Protein AF-A0A4R1KF11-F1 (afdb_monomer)

Radius of gyration: 59.85 Å; Cα contacts (8 Å, |Δi|>4): 1295; chains: 1; bounding box: 132×91×156 Å

Solvent-accessible surface area (backbone atoms only — not comparable to full-atom values): 48523 Å² total; per-residue (Å²): 132,82,81,80,73,54,66,68,60,53,50,53,54,52,51,50,52,65,56,50,51,58,51,52,50,52,52,52,54,50,53,55,51,51,52,55,52,47,54,53,50,47,31,52,51,51,51,51,51,48,47,54,52,40,50,54,50,28,55,67,48,45,59,62,51,52,50,42,47,53,50,29,54,48,37,59,76,69,43,81,86,41,73,66,51,61,52,48,49,50,49,49,35,68,72,67,70,50,37,48,29,42,36,36,27,34,78,66,23,21,30,73,44,73,44,52,73,86,65,90,85,70,68,72,73,80,53,50,66,46,60,42,71,65,54,48,69,60,77,36,84,90,42,62,47,54,67,71,39,70,36,93,85,78,69,41,57,19,32,35,43,48,34,77,42,88,65,23,32,30,36,34,34,28,49,30,59,67,55,17,50,56,38,36,74,68,46,89,47,97,60,43,49,39,36,33,20,42,85,78,20,38,57,56,32,31,35,53,89,82,76,81,61,67,48,60,83,38,76,68,68,76,47,71,91,47,83,74,45,72,56,43,78,48,76,55,97,92,39,58,30,37,30,38,48,43,74,24,88,61,84,52,31,36,39,38,40,35,29,33,42,69,69,70,41,44,68,56,54,54,52,49,52,53,50,51,50,51,50,53,51,52,51,52,50,50,53,49,51,53,52,47,48,42,66,61,47,53,51,52,54,51,51,53,53,56,47,54,55,38,45,77,71,76,46,89,76,86,82,55,72,83,72,52,77,49,56,69,69,58,32,53,48,51,56,49,52,50,51,50,51,54,51,51,56,50,50,57,49,53,52,50,54,50,53,55,48,53,52,48,61,58,43,65,38,56,77,37,20,40,36,31,27,45,80,52,97,73,30,28,26,72,45,70,23,56,3,30,26,62,70,35,62,46,55,67,83,66,43,50,68,34,52,58,68,76,42,40,71,54,103,56,62,61,68,57,47,36,49,54,50,9,66,73,65,79,40,75,34,70,48,80,43,60,30,32,26,73,88,69,51,76,46,58,25,45,35,34,29,32,68,37,66,44,100,84,74,45,74,70,26,31,40,36,39,37,31,75,54,85,71,63,84,79,67,65,87,82,64,61,84,74,50,58,72,62,47,59,64,42,58,73,44,88,48,19,39,38,32,22,35,70,84,36,28,23,74,45,65,25,58,34,27,22,63,69,38,45,39,60,55,85,79,50,53,65,41,45,45,62,75,63,51,41,31,20,33,66,88,78,66,46,77,41,35,72,69,60,65,53,74,56,98,84,52,78,55,74,46,67,27,34,34,54,25,75,67,75,41,74,44,38,29,43,39,34,32,42,70,36,60,46,102,84,71,48,72,55,19,34,40,37,42,37,38,84,43,46,68,63,52,52,52,53,52,48,50,52,52,51,51,51,50,50,52,53,48,48,56,53,47,55,51,48,52,52,53,50,51,53,50,48,52,51,50,51,53,50,50,50,53,52,40,50,53,51,54,47,52,56,48,50,55,51,46,56,54,62,50,49,52,52,51,50,52,46,50,49,53,62,50,48,51,56,58,32,46,78,69,68,64,68,45,75,67,50,54,51,51,49,51,52,53,49,47,53,45,52,50,51,53,51,49,52,52,50,53,57,57,57,58,70,55,74,69,98,53,64,41,81,38,50,64,69,59,49,50,54,57,41,42,62,79,44,44,67,61,34,51,78,64,42,36,47,42,37,41,36,42,37,51,83,96,47,76,50,79,35,68,76,56,80,72,91,81,79,73,77,96,62,91,73,58,40,78,37,47,63,56,59,50,35,51,36,52,44,53,51,52,51,52,42,51,50,34,28,54,54,36,26,74,75,72,68,56,81,66,41,47,38,40,35,39,38,39,56,50,102,57,34,42,37,40,35,44,33,26,51,26,43,65,67,54,72,81,49,61,81,38,53,59,36,78,60,41,61,92,54,61,94,87,78,46,78,16,35,60,53,23,50,36,39,45,48,32,38,74,74,52,69,26,42,67,48,76,47,68,58,99,58,7,34,34,38,38,40,39,37,65,50,86,130

Mean predicted aligned error: 21.83 Å

Structure (mmCIF, N/CA/C/O backbone):
data_AF-A0A4R1KF11-F1
#
_entry.id   AF-A0A4R1KF11-F1
#
loop_
_atom_site.group_PDB
_atom_site.id
_atom_site.type_symbol
_atom_site.label_atom_id
_atom_site.label_alt_id
_atom_site.label_comp_id
_atom_site.label_asym_id
_atom_site.label_entity_id
_atom_site.label_seq_id
_atom_site.pdbx_PDB_ins_code
_atom_site.Cartn_x
_atom_site.Cartn_y
_atom_site.Cartn_z
_atom_site.occupancy
_atom_site.B_iso_or_equiv
_atom_site.auth_seq_id
_atom_site.auth_comp_id
_atom_site.auth_asym_id
_atom_site.auth_atom_id
_atom_site.pdbx_PDB_model_num
ATOM 1 N N . MET A 1 1 ? -14.402 -47.190 13.959 1.00 38.78 1 MET A N 1
ATOM 2 C CA . MET A 1 1 ? -14.271 -45.724 13.788 1.00 38.78 1 MET A CA 1
ATOM 3 C C . MET A 1 1 ? -12.811 -45.402 13.504 1.00 38.78 1 MET A C 1
ATOM 5 O O . MET A 1 1 ? -11.965 -45.790 14.297 1.00 38.78 1 MET A O 1
ATOM 9 N N . LYS A 1 2 ? -12.486 -44.794 12.352 1.00 38.78 2 LYS A N 1
ATOM 10 C CA . LYS A 1 2 ? -11.109 -44.343 12.067 1.00 38.78 2 LYS A CA 1
ATOM 11 C C . LYS A 1 2 ? -10.727 -43.251 13.082 1.00 38.78 2 LYS A C 1
ATOM 13 O O . LYS A 1 2 ? -11.596 -42.444 13.406 1.00 38.78 2 LYS A O 1
ATOM 18 N N . PRO A 1 3 ? -9.479 -43.205 13.580 1.00 45.97 3 PRO A N 1
ATOM 19 C CA . PRO A 1 3 ? -9.071 -42.180 14.530 1.00 45.97 3 PRO A CA 1
ATOM 20 C C . PRO A 1 3 ? -9.185 -40.822 13.837 1.00 45.97 3 PRO A C 1
ATOM 22 O O . PRO A 1 3 ? -8.545 -40.602 12.804 1.00 45.97 3 PRO A O 1
ATOM 25 N N . ASN A 1 4 ? -10.030 -39.935 14.368 1.00 44.22 4 ASN A N 1
ATOM 26 C CA . ASN A 1 4 ? -10.128 -38.561 13.889 1.00 44.22 4 ASN A CA 1
ATOM 27 C C . ASN A 1 4 ? -8.728 -37.944 13.965 1.00 44.22 4 ASN A C 1
ATOM 29 O O . ASN A 1 4 ? -8.192 -37.715 15.050 1.00 44.22 4 ASN A O 1
ATOM 33 N N . LYS A 1 5 ? -8.096 -37.738 12.802 1.00 52.06 5 LYS A N 1
ATOM 34 C CA . LYS A 1 5 ? -6.816 -37.030 12.710 1.00 52.06 5 LYS A CA 1
ATOM 35 C C . LYS A 1 5 ? -7.002 -35.677 13.394 1.00 52.06 5 LYS A C 1
ATOM 37 O O . LYS A 1 5 ? -7.976 -34.986 13.105 1.00 52.06 5 LYS A O 1
ATOM 42 N N . SER A 1 6 ? -6.088 -35.299 14.292 1.00 68.38 6 SER A N 1
ATOM 43 C CA . SER A 1 6 ? -6.201 -34.005 14.964 1.00 68.38 6 SER A CA 1
ATOM 44 C C . SER A 1 6 ? -6.230 -32.888 13.920 1.00 68.38 6 SER A C 1
ATOM 46 O O . SER A 1 6 ? -5.418 -32.880 12.987 1.00 68.38 6 SER A O 1
ATOM 48 N N . LEU A 1 7 ? -7.165 -31.947 14.078 1.00 63.91 7 LEU A N 1
ATOM 49 C CA . LEU A 1 7 ? -7.326 -30.795 13.187 1.00 63.91 7 LEU A CA 1
ATOM 50 C C . LEU A 1 7 ? -5.987 -30.063 12.986 1.00 63.91 7 LEU A C 1
ATOM 52 O O . LEU A 1 7 ? -5.659 -29.655 11.881 1.00 63.91 7 LEU A O 1
ATOM 56 N N . SER A 1 8 ? -5.155 -30.016 14.031 1.00 64.75 8 SER A N 1
ATOM 57 C CA . SER A 1 8 ? -3.794 -29.473 13.990 1.00 64.75 8 SER A CA 1
ATOM 58 C C . SER A 1 8 ? -2.881 -30.171 12.975 1.00 64.75 8 SER A C 1
ATOM 60 O O . SER A 1 8 ? -2.204 -29.485 12.212 1.00 64.75 8 SER A O 1
ATOM 62 N N . ARG A 1 9 ? -2.856 -31.513 12.927 1.00 69.38 9 ARG A N 1
ATOM 63 C CA . ARG A 1 9 ? -2.037 -32.252 11.949 1.00 69.38 9 ARG A CA 1
ATOM 64 C C . ARG A 1 9 ? -2.554 -32.061 10.533 1.00 69.38 9 ARG A C 1
ATOM 66 O O . ARG A 1 9 ? -1.751 -31.897 9.622 1.00 69.38 9 ARG A O 1
ATOM 73 N N . LEU A 1 10 ? -3.873 -32.083 10.352 1.00 71.56 10 LEU A N 1
ATOM 74 C CA . LEU A 1 10 ? -4.475 -31.883 9.037 1.00 71.56 10 LEU A CA 1
ATOM 75 C C . LEU A 1 10 ? -4.172 -30.475 8.512 1.00 71.56 10 LEU A C 1
ATOM 77 O O . LEU A 1 10 ? -3.745 -30.336 7.371 1.00 71.56 10 LEU A O 1
ATOM 81 N N . PHE A 1 11 ? -4.321 -29.454 9.358 1.00 72.31 11 PHE A N 1
ATOM 82 C CA . PHE A 1 11 ? -4.077 -28.062 8.993 1.00 72.31 11 PHE A CA 1
ATOM 83 C C . PHE A 1 11 ? -2.599 -27.812 8.680 1.00 72.31 11 PHE A C 1
ATOM 85 O O . PHE A 1 11 ? -2.290 -27.263 7.633 1.00 72.31 11 PHE A O 1
ATOM 92 N N . LEU A 1 12 ? -1.674 -28.294 9.520 1.00 73.31 12 LEU A N 1
ATOM 93 C CA . LEU A 1 12 ? -0.233 -28.144 9.284 1.00 73.31 12 LEU A CA 1
ATOM 94 C C . LEU A 1 12 ? 0.216 -28.802 7.978 1.00 73.31 12 LEU A C 1
ATOM 96 O O . LEU A 1 12 ? 0.941 -28.181 7.206 1.00 73.31 12 LEU A O 1
ATOM 100 N N . VAL A 1 13 ? -0.223 -30.036 7.715 1.00 75.06 13 VAL A N 1
ATOM 101 C CA . VAL A 1 13 ? 0.150 -30.780 6.502 1.00 75.06 13 VAL A CA 1
ATOM 102 C C . VAL A 1 13 ? -0.481 -30.157 5.258 1.00 75.06 13 VAL A C 1
ATOM 104 O O . VAL A 1 13 ? 0.207 -29.956 4.265 1.00 75.06 13 VAL A O 1
ATOM 107 N N . SER A 1 14 ? -1.763 -29.793 5.314 1.00 74.62 14 SER A N 1
ATOM 108 C CA . SER A 1 14 ? -2.459 -29.208 4.159 1.00 74.62 14 SER A CA 1
ATOM 109 C C . SER A 1 14 ? -1.926 -27.815 3.830 1.00 74.62 14 SER A C 1
ATOM 111 O O . SER A 1 14 ? -1.708 -27.506 2.666 1.00 74.62 14 SER A O 1
ATOM 113 N N . PHE A 1 15 ? -1.652 -26.994 4.848 1.00 73.50 15 PHE A N 1
ATOM 114 C CA . PHE A 1 15 ? -1.126 -25.643 4.664 1.00 73.50 15 PHE A CA 1
ATOM 115 C C . PHE A 1 15 ? 0.318 -25.661 4.151 1.00 73.50 15 PHE A C 1
ATOM 117 O O . PHE A 1 15 ? 0.654 -24.902 3.250 1.00 73.50 15 PHE A O 1
ATOM 124 N N . SER A 1 16 ? 1.164 -26.566 4.658 1.00 71.44 16 SER A N 1
ATOM 125 C CA . SER A 1 16 ? 2.533 -26.722 4.140 1.00 71.44 16 SER A CA 1
ATOM 126 C C . SER A 1 16 ? 2.555 -27.235 2.698 1.00 71.44 16 SER A C 1
ATOM 128 O O . SER A 1 16 ? 3.304 -26.697 1.887 1.00 71.44 16 SER A O 1
ATOM 130 N N . LEU A 1 17 ? 1.694 -28.194 2.340 1.00 77.31 17 LEU A N 1
ATOM 131 C CA . LEU A 1 17 ? 1.524 -28.643 0.951 1.00 77.31 17 LEU A CA 1
ATOM 132 C C . LEU A 1 17 ? 1.026 -27.520 0.032 1.00 77.31 17 LEU A C 1
ATOM 134 O O . LEU A 1 17 ? 1.556 -27.353 -1.062 1.00 77.31 17 LEU A O 1
ATOM 138 N N . PHE A 1 18 ? 0.042 -26.737 0.477 1.00 78.00 18 PHE A N 1
ATOM 139 C CA . PHE A 1 18 ? -0.542 -25.662 -0.325 1.00 78.00 18 PHE A CA 1
ATOM 140 C C . PHE A 1 18 ? 0.422 -24.490 -0.541 1.00 78.00 18 PHE A C 1
ATOM 142 O O . PHE A 1 18 ? 0.381 -23.857 -1.588 1.00 78.00 18 PHE A O 1
ATOM 149 N N . LEU A 1 19 ? 1.302 -24.205 0.422 1.00 73.69 19 LEU A N 1
ATOM 150 C CA . LEU A 1 19 ? 2.212 -23.063 0.335 1.00 73.69 19 LEU A CA 1
ATOM 151 C C . LEU A 1 19 ? 3.537 -23.411 -0.359 1.00 73.69 19 LEU A C 1
ATOM 153 O O . LEU A 1 19 ? 4.041 -22.631 -1.163 1.00 73.69 19 LEU A O 1
ATOM 157 N N . LEU A 1 20 ? 4.108 -24.583 -0.066 1.00 75.94 20 LEU A N 1
ATOM 158 C CA . LEU A 1 20 ? 5.456 -24.939 -0.524 1.00 75.94 20 LEU A CA 1
ATOM 159 C C . LEU A 1 20 ? 5.480 -25.513 -1.938 1.00 75.94 20 LEU A C 1
ATOM 161 O O . LEU A 1 20 ? 6.431 -25.277 -2.677 1.00 75.94 20 LEU A O 1
ATOM 165 N N . LEU A 1 21 ? 4.455 -26.275 -2.319 1.00 78.25 21 LEU A N 1
ATOM 166 C CA . LEU A 1 21 ? 4.461 -27.029 -3.571 1.00 78.25 21 LEU A CA 1
ATOM 167 C C . LEU A 1 21 ? 4.278 -26.120 -4.803 1.00 78.25 21 LEU A C 1
ATOM 169 O O . LEU A 1 21 ? 5.073 -26.245 -5.737 1.00 78.25 21 LEU A O 1
ATOM 173 N N . PRO A 1 22 ? 3.346 -25.142 -4.806 1.00 79.62 22 PRO A N 1
ATOM 174 C CA . PRO A 1 22 ? 3.257 -24.160 -5.887 1.00 79.62 22 PRO A CA 1
ATOM 175 C C . PRO A 1 22 ? 4.495 -23.270 -5.957 1.00 79.62 22 PRO A C 1
ATOM 177 O O . PRO A 1 22 ? 4.979 -22.986 -7.048 1.00 79.62 22 PRO A O 1
ATOM 180 N N . LEU A 1 23 ? 5.049 -22.875 -4.805 1.00 76.50 23 LEU A N 1
ATOM 181 C CA . LEU A 1 23 ? 6.256 -22.057 -4.765 1.00 76.50 23 LEU A CA 1
ATOM 182 C C . LEU A 1 23 ? 7.447 -22.797 -5.384 1.00 76.50 23 LEU A C 1
ATOM 184 O O . LEU A 1 23 ? 8.145 -22.239 -6.225 1.00 76.50 23 LEU A O 1
ATOM 188 N N . ALA A 1 24 ? 7.644 -24.067 -5.026 1.00 75.75 24 ALA A N 1
ATOM 189 C CA . ALA A 1 24 ? 8.678 -24.903 -5.624 1.00 75.75 24 ALA A CA 1
ATOM 190 C C . ALA A 1 24 ? 8.480 -25.053 -7.141 1.00 75.75 24 ALA A C 1
ATOM 192 O O . ALA A 1 24 ? 9.445 -24.940 -7.893 1.00 75.75 24 ALA A O 1
ATOM 193 N N . ALA A 1 25 ? 7.239 -25.244 -7.602 1.00 79.69 25 ALA A N 1
ATOM 194 C CA . ALA A 1 25 ? 6.934 -25.334 -9.028 1.00 79.69 25 ALA A CA 1
ATOM 195 C C . ALA A 1 25 ? 7.261 -24.030 -9.776 1.00 79.69 25 ALA A C 1
ATOM 197 O O . ALA A 1 25 ? 7.925 -24.074 -10.810 1.00 79.69 25 ALA A O 1
ATOM 198 N N . VAL A 1 26 ? 6.865 -22.872 -9.235 1.00 80.44 26 VAL A N 1
ATOM 199 C CA . VAL A 1 26 ? 7.162 -21.554 -9.823 1.00 80.44 26 VAL A CA 1
ATOM 200 C C . VAL A 1 26 ? 8.666 -21.314 -9.894 1.00 80.44 26 VAL A C 1
ATOM 202 O O . VAL A 1 26 ? 9.159 -20.882 -10.930 1.00 80.44 26 VAL A O 1
ATOM 205 N N . VAL A 1 27 ? 9.4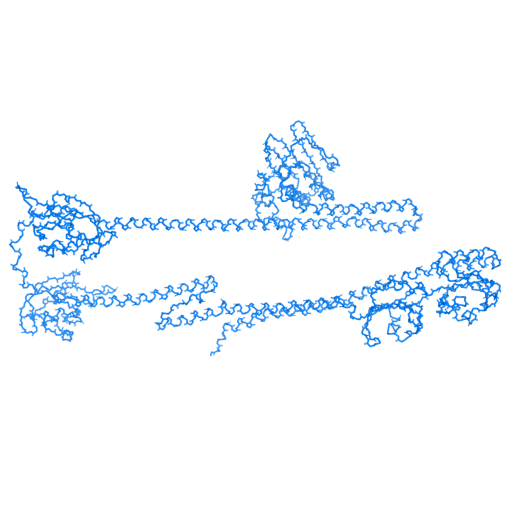04 -21.644 -8.832 1.00 79.25 27 VAL A N 1
ATOM 206 C CA . VAL A 1 27 ? 10.868 -21.512 -8.800 1.00 79.25 27 VAL A CA 1
ATOM 207 C C . VAL A 1 27 ? 11.513 -22.388 -9.867 1.00 79.25 27 VAL A C 1
ATOM 209 O O . VAL A 1 27 ? 12.355 -21.905 -10.613 1.00 79.25 27 VAL A O 1
ATOM 212 N N . VAL A 1 28 ? 11.110 -23.655 -9.984 1.00 79.75 28 VAL A N 1
ATOM 213 C CA . VAL A 1 28 ? 11.668 -24.566 -10.995 1.00 79.75 28 VAL A CA 1
ATOM 214 C C . VAL A 1 28 ? 11.376 -24.065 -12.410 1.00 79.75 28 VAL A C 1
ATOM 216 O O . VAL A 1 28 ? 12.293 -23.999 -13.226 1.00 79.75 28 VAL A O 1
ATOM 219 N N . ILE A 1 29 ? 10.137 -23.653 -12.695 1.00 81.75 29 ILE A N 1
ATOM 220 C CA . ILE A 1 29 ? 9.751 -23.101 -14.005 1.00 81.75 29 ILE A CA 1
ATOM 221 C C . ILE A 1 29 ? 10.547 -21.828 -14.309 1.00 81.75 29 ILE A C 1
ATOM 223 O O . ILE A 1 29 ? 11.075 -21.672 -15.409 1.00 81.75 29 ILE A O 1
ATOM 227 N N . PHE A 1 30 ? 10.674 -20.930 -13.332 1.00 79.50 30 PHE A N 1
ATOM 228 C CA . PHE A 1 30 ? 11.425 -19.690 -13.484 1.00 79.50 30 PHE A CA 1
ATOM 229 C C . PHE A 1 30 ? 12.914 -19.948 -13.737 1.00 79.50 30 PHE A C 1
ATOM 231 O O . PHE A 1 30 ? 13.495 -19.328 -14.623 1.00 79.50 30 PHE A O 1
ATOM 238 N N . LEU A 1 31 ? 13.530 -20.886 -13.011 1.00 76.12 31 LEU A N 1
ATOM 239 C CA . LEU A 1 31 ? 14.934 -21.257 -13.205 1.00 76.12 31 LEU A CA 1
ATOM 240 C C . LEU A 1 31 ? 15.182 -21.860 -14.591 1.00 76.12 31 LEU A C 1
ATOM 242 O O . LEU A 1 31 ? 16.161 -21.489 -15.238 1.00 76.12 31 LEU A O 1
ATOM 246 N N . LEU A 1 32 ? 14.289 -22.734 -15.064 1.00 76.12 32 LEU A N 1
ATOM 247 C CA . LEU A 1 32 ? 14.370 -23.318 -16.407 1.00 76.12 32 LEU A CA 1
ATOM 248 C C . LEU A 1 32 ? 14.241 -22.244 -17.498 1.00 76.12 32 LEU A C 1
ATOM 250 O O . LEU A 1 32 ? 15.067 -22.192 -18.408 1.00 76.12 32 LEU A O 1
ATOM 254 N N . ASN A 1 33 ? 13.263 -21.343 -17.371 1.00 77.56 33 ASN A N 1
ATOM 255 C CA . ASN A 1 33 ? 13.051 -20.257 -18.332 1.00 77.56 33 ASN A CA 1
ATOM 256 C C . ASN A 1 33 ? 14.198 -19.234 -18.320 1.00 77.56 33 ASN A C 1
ATOM 258 O O . ASN A 1 33 ? 14.641 -18.788 -19.376 1.00 77.56 33 ASN A O 1
ATOM 262 N N . SER A 1 34 ? 14.702 -18.881 -17.135 1.00 76.00 34 SER A N 1
ATOM 263 C CA . SER A 1 34 ? 15.811 -17.935 -16.970 1.00 76.00 34 SER A CA 1
ATOM 264 C C . SER A 1 34 ? 17.109 -18.482 -17.565 1.00 76.00 34 SER A C 1
ATOM 266 O O . SER A 1 34 ? 17.821 -17.752 -18.251 1.00 76.00 34 SER A O 1
ATOM 268 N N . TYR A 1 35 ? 17.389 -19.777 -17.381 1.00 76.25 35 TYR A N 1
ATOM 269 C CA . TYR A 1 35 ? 18.552 -20.423 -17.994 1.00 76.25 35 TYR A CA 1
ATOM 270 C C . TYR A 1 35 ? 18.491 -20.370 -19.526 1.00 76.25 35 TYR A C 1
ATOM 272 O O . TYR A 1 35 ? 19.430 -19.882 -20.153 1.00 76.25 35 TYR A O 1
ATOM 280 N N . SER A 1 36 ? 17.366 -20.798 -20.116 1.00 76.12 36 SER A N 1
ATOM 281 C CA . SER A 1 36 ? 17.176 -20.778 -21.574 1.00 76.12 36 SER A CA 1
ATOM 282 C C . SER A 1 36 ? 17.309 -19.364 -22.143 1.00 76.12 36 SER A C 1
ATOM 284 O O . SER A 1 36 ? 18.042 -19.144 -23.100 1.00 76.12 36 SER A O 1
ATOM 286 N N . SER A 1 37 ? 16.661 -18.382 -21.511 1.00 78.88 37 SER A N 1
ATOM 287 C CA . SER A 1 37 ? 16.696 -16.987 -21.962 1.00 78.88 37 SER A CA 1
ATOM 288 C C . SER A 1 37 ? 18.101 -16.374 -21.907 1.00 78.88 37 SER A C 1
ATOM 290 O O . SER A 1 37 ? 18.468 -15.575 -22.770 1.00 78.88 37 SER A O 1
ATOM 292 N N . GLN A 1 38 ? 18.907 -16.738 -20.908 1.00 77.88 38 GLN A N 1
ATOM 293 C CA . GLN A 1 38 ? 20.278 -16.241 -20.790 1.00 77.88 38 GLN A CA 1
ATOM 294 C C . GLN A 1 38 ? 21.217 -16.875 -21.815 1.00 77.88 38 GLN A C 1
ATOM 296 O O . GLN A 1 38 ? 22.096 -16.188 -22.329 1.00 77.88 38 GLN A O 1
ATOM 301 N N . GLU A 1 39 ? 21.024 -18.150 -22.152 1.00 78.75 39 GLU A N 1
ATOM 302 C CA . GLU A 1 39 ? 21.778 -18.804 -23.223 1.00 78.75 39 GLU A CA 1
ATOM 303 C C . GLU A 1 39 ? 21.559 -18.103 -24.572 1.00 78.75 39 GLU A C 1
ATOM 305 O O . GLU A 1 39 ? 22.532 -17.759 -25.252 1.00 78.75 39 GLU A O 1
ATOM 310 N N . ASP A 1 40 ? 20.307 -17.771 -24.892 1.00 80.81 40 ASP A N 1
ATOM 311 C CA . ASP A 1 40 ? 19.954 -17.010 -26.095 1.00 80.81 40 ASP A CA 1
ATOM 312 C C . ASP A 1 40 ? 20.537 -15.591 -26.070 1.00 80.81 40 ASP A C 1
ATOM 314 O O . ASP A 1 40 ? 21.089 -15.115 -27.063 1.00 80.81 40 ASP A O 1
ATOM 318 N N . SER A 1 41 ? 20.471 -14.914 -24.920 1.00 82.50 41 SER A N 1
ATOM 319 C CA . SER A 1 41 ? 21.014 -13.561 -24.747 1.00 82.50 41 SER A CA 1
ATOM 320 C C . SER A 1 41 ? 22.531 -13.517 -24.950 1.00 82.50 41 SER A C 1
ATOM 322 O O . SER A 1 41 ? 23.038 -12.676 -25.698 1.00 82.50 41 SER A O 1
ATOM 324 N N . VAL A 1 42 ? 23.267 -14.456 -24.345 1.00 83.44 42 VAL A N 1
ATOM 325 C CA . VAL A 1 42 ? 24.721 -14.581 -24.526 1.00 83.44 42 VAL A CA 1
ATOM 326 C C . VAL A 1 42 ? 25.048 -14.890 -25.985 1.00 83.44 42 VAL A C 1
ATOM 328 O O . VAL A 1 42 ? 25.951 -14.268 -26.544 1.00 83.44 42 VAL A O 1
ATOM 331 N N . SER A 1 43 ? 24.299 -15.795 -26.621 1.00 82.62 43 SER A N 1
ATOM 332 C CA . SER A 1 43 ? 24.487 -16.144 -28.033 1.00 82.62 43 SER A CA 1
ATOM 333 C C . SER A 1 43 ? 24.299 -14.941 -28.958 1.00 82.62 43 SER A C 1
ATOM 335 O O . SER A 1 43 ? 25.176 -14.627 -29.767 1.00 82.62 43 SER A O 1
ATOM 337 N N . ASN A 1 44 ? 23.202 -14.203 -28.783 1.00 83.38 44 ASN A N 1
ATOM 338 C CA . ASN A 1 44 ? 22.903 -13.007 -29.565 1.00 83.38 44 ASN A CA 1
ATOM 339 C C . ASN A 1 44 ? 23.960 -11.922 -29.360 1.00 83.38 44 ASN A C 1
ATOM 341 O O . ASN A 1 44 ? 24.449 -11.352 -30.334 1.00 83.38 44 ASN A O 1
ATOM 345 N N . ARG A 1 45 ? 24.375 -11.675 -28.112 1.00 84.38 45 ARG A N 1
ATOM 346 C CA . ARG A 1 45 ? 25.418 -10.690 -27.798 1.00 84.38 45 ARG A CA 1
ATOM 347 C C . ARG A 1 45 ? 26.737 -11.025 -28.491 1.00 84.38 45 ARG A C 1
ATOM 349 O O . ARG A 1 45 ? 27.325 -10.152 -29.124 1.00 84.38 45 ARG A O 1
ATOM 356 N N . LEU A 1 46 ? 27.186 -12.277 -28.394 1.00 84.81 46 LEU A N 1
ATOM 357 C CA . LEU A 1 46 ? 28.416 -12.738 -29.043 1.00 84.81 46 LEU A CA 1
ATOM 358 C C . LEU A 1 46 ? 28.342 -12.574 -30.563 1.00 84.81 46 LEU A C 1
ATOM 360 O O . LEU A 1 46 ? 29.277 -12.059 -31.171 1.00 84.81 46 LEU A O 1
ATOM 364 N N . ASN A 1 47 ? 27.215 -12.949 -31.170 1.00 84.00 47 ASN A N 1
ATOM 365 C CA . ASN A 1 47 ? 27.018 -12.837 -32.612 1.00 84.00 47 ASN A CA 1
ATOM 366 C C . ASN A 1 47 ? 26.983 -11.387 -33.101 1.00 84.00 47 ASN A C 1
ATOM 368 O O . ASN A 1 47 ? 27.583 -11.092 -34.134 1.00 84.00 47 ASN A O 1
ATOM 372 N N . VAL A 1 48 ? 26.326 -10.479 -32.376 1.00 85.94 48 VAL A N 1
ATOM 373 C CA . VAL A 1 48 ? 26.284 -9.049 -32.725 1.00 85.94 48 VAL A CA 1
ATOM 374 C C . VAL A 1 48 ? 27.685 -8.441 -32.671 1.00 85.94 48 VAL A C 1
ATOM 376 O O . VAL A 1 48 ? 28.097 -7.781 -33.624 1.00 85.94 48 VAL A O 1
ATOM 379 N N . ILE A 1 49 ? 28.448 -8.714 -31.607 1.00 86.75 49 ILE A N 1
ATOM 380 C CA . ILE A 1 49 ? 29.817 -8.197 -31.457 1.00 86.75 49 ILE A CA 1
ATOM 381 C C . ILE A 1 49 ? 30.732 -8.764 -32.546 1.00 86.75 49 ILE A C 1
ATOM 383 O O . ILE A 1 49 ? 31.439 -8.008 -33.210 1.00 86.75 49 ILE A O 1
ATOM 387 N N . ALA A 1 50 ? 30.697 -10.080 -32.770 1.00 87.00 50 ALA A N 1
ATOM 388 C CA . ALA A 1 50 ? 31.518 -10.721 -33.791 1.00 87.00 50 ALA A CA 1
ATOM 389 C C . ALA A 1 50 ? 31.184 -10.213 -35.203 1.00 87.00 50 ALA A C 1
ATOM 391 O O . ALA A 1 50 ? 32.101 -9.988 -35.992 1.00 87.00 50 ALA A O 1
ATOM 392 N N . SER A 1 51 ? 29.903 -9.980 -35.513 1.00 86.94 51 SER A N 1
ATOM 393 C CA . SER A 1 51 ? 29.476 -9.419 -36.807 1.00 86.94 51 SER A CA 1
ATOM 394 C C . SER A 1 51 ? 29.970 -7.982 -36.969 1.00 86.94 51 SER A C 1
ATOM 396 O O . SER A 1 51 ? 30.661 -7.684 -37.936 1.00 86.94 51 SER A O 1
ATOM 398 N N . SER A 1 52 ? 29.739 -7.127 -35.967 1.00 88.25 52 SER A N 1
ATOM 399 C CA . SER A 1 52 ? 30.199 -5.733 -35.981 1.00 88.25 52 SER A CA 1
ATOM 400 C C . SER A 1 52 ? 31.717 -5.619 -36.162 1.00 88.25 52 SER A C 1
ATOM 402 O O . SER A 1 52 ? 32.198 -4.798 -36.944 1.00 88.25 52 SER A O 1
ATOM 404 N N . LEU A 1 53 ? 32.486 -6.474 -35.482 1.00 88.06 53 LEU A N 1
ATOM 405 C CA . LEU A 1 53 ? 33.940 -6.489 -35.597 1.00 88.06 53 LEU A CA 1
ATOM 406 C C . LEU A 1 53 ? 34.397 -6.982 -36.977 1.00 88.06 53 LEU A C 1
ATOM 408 O O . LEU A 1 53 ? 35.294 -6.386 -37.572 1.00 88.06 53 LEU A O 1
ATOM 412 N N . THR A 1 54 ? 33.744 -8.020 -37.505 1.00 86.88 54 THR A N 1
ATOM 413 C CA . THR A 1 54 ? 33.984 -8.546 -38.859 1.00 86.88 54 THR A CA 1
ATOM 414 C C . THR A 1 54 ? 33.734 -7.471 -39.916 1.00 86.88 54 THR A C 1
ATOM 416 O O . THR A 1 54 ? 34.582 -7.279 -40.790 1.00 86.88 54 THR A O 1
ATOM 419 N N . ASP A 1 55 ? 32.632 -6.726 -39.814 1.00 86.69 55 ASP A N 1
ATOM 420 C CA . ASP A 1 55 ? 32.284 -5.649 -40.748 1.00 86.69 55 ASP A CA 1
ATOM 421 C C . ASP A 1 55 ? 33.286 -4.490 -40.665 1.00 86.69 55 ASP A C 1
ATOM 423 O O . ASP A 1 55 ? 33.773 -4.007 -41.690 1.00 86.69 55 ASP A O 1
ATOM 427 N N . ARG A 1 56 ? 33.687 -4.095 -39.448 1.00 87.38 56 ARG A N 1
ATOM 428 C CA . ARG A 1 56 ? 34.684 -3.034 -39.223 1.00 87.38 56 ARG A CA 1
ATOM 429 C C . ARG A 1 56 ? 36.057 -3.400 -39.790 1.00 87.38 56 ARG A C 1
ATOM 431 O O . ARG A 1 56 ? 36.702 -2.553 -40.409 1.00 87.38 56 ARG A O 1
ATOM 438 N N . ILE A 1 57 ? 36.509 -4.643 -39.598 1.00 87.38 57 ILE A N 1
ATOM 439 C CA . ILE A 1 57 ? 37.768 -5.140 -40.178 1.00 87.38 57 ILE A CA 1
ATOM 440 C C . ILE A 1 57 ? 37.664 -5.202 -41.700 1.00 87.38 57 ILE A C 1
ATOM 442 O O . ILE A 1 57 ? 38.559 -4.715 -42.387 1.00 87.38 57 ILE A O 1
ATOM 446 N N . SER A 1 58 ? 36.572 -5.763 -42.223 1.00 86.12 58 SER A N 1
ATOM 447 C CA . SER A 1 58 ? 36.373 -5.920 -43.667 1.00 86.12 58 SER A CA 1
ATOM 448 C C . SER A 1 58 ? 36.371 -4.561 -44.370 1.00 86.12 58 SER A C 1
ATOM 450 O O . SER A 1 58 ? 37.119 -4.376 -45.324 1.00 86.12 58 SER A O 1
ATOM 452 N N . SER A 1 59 ? 35.649 -3.572 -43.834 1.00 84.25 59 SER A N 1
ATOM 453 C CA . SER A 1 59 ? 35.620 -2.203 -44.368 1.00 84.25 59 SER A CA 1
ATOM 454 C C . SER A 1 59 ? 37.003 -1.534 -44.360 1.00 84.25 59 SER A C 1
ATOM 456 O O . SER A 1 59 ? 37.396 -0.897 -45.340 1.00 84.25 59 SER A O 1
ATOM 458 N N . LYS A 1 60 ? 37.794 -1.730 -43.292 1.00 85.44 60 LYS A N 1
ATOM 459 C CA . LYS A 1 60 ? 39.171 -1.211 -43.218 1.00 85.44 60 LYS A CA 1
ATOM 460 C C . LYS A 1 60 ? 40.133 -1.869 -44.210 1.00 85.44 60 LYS A C 1
ATOM 462 O O . LYS A 1 60 ? 41.125 -1.238 -44.554 1.00 85.44 60 LYS A O 1
ATOM 467 N N . LEU A 1 61 ? 39.870 -3.099 -44.648 1.00 86.25 61 LEU A N 1
ATOM 468 C CA . LEU A 1 61 ? 40.699 -3.821 -45.620 1.00 86.25 61 LEU A CA 1
ATOM 469 C C . LEU A 1 61 ? 40.240 -3.610 -47.071 1.00 86.25 61 LEU A C 1
ATOM 471 O O . LEU A 1 61 ? 41.066 -3.636 -47.981 1.00 86.25 61 LEU A O 1
ATOM 475 N N . GLU A 1 62 ? 38.949 -3.365 -47.294 1.00 86.88 62 GLU A N 1
ATOM 476 C CA . GLU A 1 62 ? 38.359 -3.238 -48.629 1.00 86.88 62 GLU A CA 1
ATOM 477 C C . GLU A 1 62 ? 38.806 -1.965 -49.360 1.00 86.88 62 GLU A C 1
ATOM 479 O O . GLU A 1 62 ? 39.207 -2.036 -50.520 1.00 86.88 62 GLU A O 1
ATOM 484 N N . ASN A 1 63 ? 38.797 -0.805 -48.694 1.00 86.62 63 ASN A N 1
ATOM 485 C CA . ASN A 1 63 ? 39.191 0.460 -49.330 1.00 86.62 63 ASN A CA 1
ATOM 486 C C . ASN A 1 63 ? 40.671 0.483 -49.768 1.00 86.62 63 ASN A C 1
ATOM 488 O O . ASN A 1 63 ? 40.942 0.873 -50.906 1.00 86.62 63 ASN A O 1
ATOM 492 N N . PRO A 1 64 ? 41.635 0.030 -48.939 1.00 88.00 64 PRO A N 1
ATOM 493 C CA . PRO A 1 64 ? 43.018 -0.146 -49.377 1.00 88.00 64 PRO A CA 1
ATOM 494 C C . PRO A 1 64 ? 43.145 -1.137 -50.539 1.00 88.00 64 PRO A C 1
ATOM 496 O O . PRO A 1 64 ? 43.903 -0.891 -51.471 1.00 88.00 64 PRO A O 1
ATOM 499 N N . TYR A 1 65 ? 42.388 -2.237 -50.520 1.00 88.44 65 TYR A N 1
ATOM 500 C CA . TYR A 1 65 ? 42.412 -3.220 -51.602 1.00 88.44 65 TYR A CA 1
ATOM 501 C C . TYR A 1 65 ? 41.914 -2.625 -52.934 1.00 88.44 65 TYR A C 1
ATOM 503 O O . TYR A 1 65 ? 42.601 -2.760 -53.943 1.00 88.44 65 TYR A O 1
ATOM 511 N N . LYS A 1 66 ? 40.796 -1.882 -52.932 1.00 88.94 66 LYS A N 1
ATOM 512 C CA . LYS A 1 66 ? 40.298 -1.150 -54.116 1.00 88.94 66 LYS A CA 1
ATOM 513 C C . LYS A 1 66 ? 41.308 -0.132 -54.638 1.00 88.94 66 LYS A C 1
ATOM 515 O O . LYS A 1 66 ? 41.456 0.034 -55.841 1.00 88.94 66 LYS A O 1
ATOM 520 N N . PHE A 1 67 ? 42.046 0.525 -53.744 1.00 91.62 67 PHE A N 1
ATOM 521 C CA . PHE A 1 67 ? 43.130 1.410 -54.159 1.00 91.62 67 PHE A CA 1
ATOM 522 C C . PHE A 1 67 ? 44.233 0.656 -54.916 1.00 91.62 67 PHE A C 1
ATOM 524 O O . PHE A 1 67 ? 44.713 1.157 -55.930 1.00 91.62 67 PHE A O 1
ATOM 531 N N . LEU A 1 68 ? 44.611 -0.553 -54.480 1.00 90.62 68 LEU A N 1
ATOM 532 C CA . LEU A 1 68 ? 45.558 -1.386 -55.232 1.00 90.62 68 LEU A CA 1
ATOM 533 C C . LEU A 1 68 ? 44.999 -1.813 -56.598 1.00 90.62 68 LEU A C 1
ATOM 535 O O . LEU A 1 68 ? 45.776 -1.906 -57.544 1.00 90.62 68 LEU A O 1
ATOM 539 N N . GLU A 1 69 ? 43.682 -2.021 -56.723 1.00 90.44 69 GLU A N 1
ATOM 540 C CA . GLU A 1 69 ? 43.017 -2.238 -58.021 1.00 90.44 69 GLU A CA 1
ATOM 541 C C . GLU A 1 69 ? 43.176 -1.024 -58.940 1.00 90.44 69 GLU A C 1
ATOM 543 O O . GLU A 1 69 ? 43.620 -1.175 -60.075 1.00 90.44 69 GLU A O 1
ATOM 548 N N . THR A 1 70 ? 42.964 0.190 -58.431 1.00 89.81 70 THR A N 1
ATOM 549 C CA . THR A 1 70 ? 43.207 1.418 -59.206 1.00 89.81 70 THR A CA 1
ATOM 550 C C . THR A 1 70 ? 44.680 1.576 -59.603 1.00 89.81 70 THR A C 1
ATOM 552 O O . THR A 1 70 ? 44.982 1.989 -60.721 1.00 89.81 70 THR A O 1
ATOM 555 N N . VAL A 1 71 ? 45.624 1.236 -58.715 1.00 89.31 71 VAL A N 1
ATOM 556 C CA . VAL A 1 71 ? 47.064 1.240 -59.039 1.00 89.31 71 VAL A CA 1
ATOM 557 C C . VAL A 1 71 ? 47.373 0.229 -60.149 1.00 89.31 71 VAL A C 1
ATOM 559 O O . VAL A 1 71 ? 48.168 0.527 -61.040 1.00 89.31 71 VAL A O 1
ATOM 562 N N . ALA A 1 72 ? 46.746 -0.948 -60.121 1.00 88.69 72 ALA A N 1
ATOM 563 C CA . ALA A 1 72 ? 46.913 -1.986 -61.135 1.00 88.69 72 ALA A CA 1
ATOM 564 C C . ALA A 1 72 ? 46.406 -1.528 -62.511 1.00 88.69 72 ALA A C 1
ATOM 566 O O . ALA A 1 72 ? 47.141 -1.640 -63.493 1.00 88.69 72 ALA A O 1
ATOM 567 N N . GLU A 1 73 ? 45.212 -0.930 -62.566 1.00 87.44 73 GLU A N 1
ATOM 568 C CA . GLU A 1 73 ? 44.634 -0.347 -63.786 1.00 87.44 73 GLU A CA 1
ATOM 569 C C . GLU A 1 73 ? 45.543 0.738 -64.382 1.00 87.44 73 GLU A C 1
ATOM 571 O O . GLU A 1 73 ? 45.891 0.687 -65.563 1.00 87.44 73 GLU A O 1
ATOM 576 N N . MET A 1 74 ? 46.021 1.677 -63.557 1.00 86.06 74 MET A N 1
ATOM 577 C CA . MET A 1 74 ? 46.924 2.738 -64.019 1.00 86.06 74 MET A CA 1
ATOM 578 C C . MET A 1 74 ? 48.286 2.201 -64.472 1.00 86.06 74 MET A C 1
ATOM 580 O O . MET A 1 74 ? 48.865 2.706 -65.433 1.00 86.06 74 MET A O 1
ATOM 584 N N . THR A 1 75 ? 48.810 1.169 -63.807 1.00 87.00 75 THR A N 1
ATOM 585 C CA . THR A 1 75 ? 50.080 0.537 -64.202 1.00 87.00 75 THR A CA 1
ATOM 586 C C . THR A 1 75 ? 49.951 -0.156 -65.557 1.00 87.00 75 THR A C 1
ATOM 588 O O . THR A 1 75 ? 50.896 -0.132 -66.347 1.00 87.00 75 THR A O 1
ATOM 591 N N . GLN A 1 76 ? 48.787 -0.739 -65.850 1.00 85.44 76 GLN A N 1
ATOM 592 C CA . GLN A 1 76 ? 48.493 -1.362 -67.137 1.00 85.44 76 GLN A CA 1
ATOM 593 C C . GLN A 1 76 ? 48.354 -0.332 -68.270 1.00 85.44 76 GLN A C 1
ATOM 595 O O . GLN A 1 76 ? 48.801 -0.593 -69.385 1.00 85.44 76 GLN A O 1
ATOM 600 N N . GLU A 1 77 ? 47.763 0.831 -67.994 1.00 83.38 77 GLU A N 1
ATOM 601 C CA . GLU A 1 77 ? 47.533 1.883 -68.994 1.00 83.38 77 GLU A CA 1
ATOM 602 C C . GLU A 1 77 ? 48.801 2.695 -69.319 1.00 83.38 77 GLU A C 1
ATOM 604 O O . GLU A 1 77 ? 49.071 2.969 -70.489 1.00 83.38 77 GLU A O 1
ATOM 609 N N . TYR A 1 78 ? 49.604 3.048 -68.306 1.00 80.25 78 TYR A N 1
ATOM 610 C CA . TYR A 1 78 ? 50.726 3.992 -68.445 1.00 80.25 78 TYR A CA 1
ATOM 611 C C . TYR A 1 78 ? 52.119 3.367 -68.254 1.00 80.25 78 TYR A C 1
ATOM 613 O O . TYR A 1 78 ? 53.126 3.990 -68.587 1.00 80.25 78 TYR A O 1
ATOM 621 N N . GLY A 1 79 ? 52.208 2.133 -67.749 1.00 78.81 79 GLY A N 1
ATOM 622 C CA . GLY A 1 79 ? 53.475 1.480 -67.412 1.00 78.81 79 GLY A CA 1
ATOM 623 C C . GLY A 1 79 ? 54.030 1.871 -66.033 1.00 78.81 79 GLY A C 1
ATOM 624 O O . GLY A 1 79 ? 53.551 2.781 -65.361 1.00 78.81 79 GLY A O 1
ATOM 625 N N . HIS A 1 80 ? 55.060 1.148 -65.581 1.00 76.19 80 HIS A N 1
ATOM 626 C CA . HIS A 1 80 ? 55.600 1.257 -64.216 1.00 76.19 80 HIS A CA 1
ATOM 627 C C . HIS A 1 80 ? 56.737 2.285 -64.053 1.00 76.19 80 HIS A C 1
ATOM 629 O O . HIS A 1 80 ? 57.091 2.614 -62.923 1.00 76.19 80 HIS A O 1
ATOM 635 N N . GLU A 1 81 ? 57.320 2.785 -65.150 1.00 72.81 81 GLU A N 1
ATOM 636 C CA . GLU A 1 81 ? 58.455 3.729 -65.126 1.00 72.81 81 GLU A CA 1
ATOM 637 C C . GLU A 1 81 ? 58.026 5.209 -65.037 1.00 72.81 81 GLU A C 1
ATOM 639 O O . GLU A 1 81 ? 58.867 6.096 -64.881 1.00 72.81 81 GLU A O 1
ATOM 644 N N . GLU A 1 82 ? 56.721 5.494 -65.093 1.00 75.12 82 GLU A N 1
ATOM 645 C CA . GLU A 1 82 ? 56.188 6.857 -65.036 1.00 75.12 82 GLU A CA 1
ATOM 646 C C . GLU A 1 82 ? 56.344 7.486 -63.631 1.00 75.12 82 GLU A C 1
ATOM 648 O O . GLU A 1 82 ? 55.930 6.889 -62.628 1.00 75.12 82 GLU A O 1
ATOM 653 N N . PRO A 1 83 ? 56.853 8.733 -63.504 1.00 74.94 83 PRO A N 1
ATOM 654 C CA . PRO A 1 83 ? 57.002 9.421 -62.215 1.00 74.94 83 PRO A CA 1
ATOM 655 C C . PRO A 1 83 ? 55.695 9.544 -61.416 1.00 74.94 83 PRO A C 1
ATOM 657 O O . PRO A 1 83 ? 55.716 9.621 -60.182 1.00 74.94 83 PRO A O 1
ATOM 660 N N . GLN A 1 84 ? 54.558 9.547 -62.116 1.00 79.19 84 GLN A N 1
ATOM 661 C CA . GLN A 1 84 ? 53.221 9.596 -61.528 1.00 79.19 84 GLN A CA 1
ATOM 662 C C . GLN A 1 84 ? 52.938 8.362 -60.661 1.00 79.19 84 GLN A C 1
ATOM 664 O O . GLN A 1 84 ? 52.365 8.505 -59.578 1.00 79.19 84 GLN A O 1
ATOM 669 N N . MET A 1 85 ? 53.436 7.184 -61.050 1.00 83.25 85 MET A N 1
ATOM 670 C CA . MET A 1 85 ? 53.221 5.935 -60.319 1.00 83.25 85 MET A CA 1
ATOM 671 C C . MET A 1 85 ? 53.868 5.972 -58.931 1.00 83.25 85 MET A C 1
ATOM 673 O O . MET A 1 85 ? 53.224 5.693 -57.923 1.00 83.25 85 MET A O 1
ATOM 677 N N . ASN A 1 86 ? 55.115 6.441 -58.845 1.00 82.38 86 ASN A N 1
ATOM 678 C CA . ASN A 1 86 ? 55.811 6.608 -57.566 1.00 82.38 86 ASN A CA 1
ATOM 679 C C . ASN A 1 86 ? 55.071 7.597 -56.639 1.00 82.38 86 ASN A C 1
ATOM 681 O O . ASN A 1 86 ? 54.943 7.354 -55.440 1.00 82.38 86 ASN A O 1
ATOM 685 N N . SER A 1 87 ? 54.516 8.686 -57.189 1.00 83.06 87 SER A N 1
ATOM 686 C CA . SER A 1 87 ? 53.712 9.638 -56.406 1.00 83.06 87 SER A CA 1
ATOM 687 C C . SER A 1 87 ? 52.396 9.035 -55.897 1.00 83.06 87 SER A C 1
ATOM 689 O O . SER A 1 87 ? 51.983 9.320 -54.769 1.00 83.06 87 SER A O 1
ATOM 691 N N . MET A 1 88 ? 51.778 8.152 -56.686 1.00 85.88 88 MET A N 1
ATOM 692 C CA . MET A 1 88 ? 50.552 7.446 -56.327 1.00 85.88 88 MET A CA 1
ATOM 693 C C . MET A 1 88 ? 50.797 6.444 -55.197 1.00 85.88 88 MET A C 1
ATOM 695 O O . MET A 1 88 ? 50.047 6.453 -54.222 1.00 85.88 88 MET A O 1
ATOM 699 N N . LEU A 1 89 ? 51.881 5.660 -55.258 1.00 88.00 89 LEU A N 1
ATOM 700 C CA . LEU A 1 89 ? 52.262 4.739 -54.179 1.00 88.00 89 LEU A CA 1
ATOM 701 C C . LEU A 1 89 ? 52.503 5.486 -52.858 1.00 88.00 89 LEU A C 1
ATOM 703 O O . LEU A 1 89 ? 51.950 5.105 -51.825 1.00 88.00 89 LEU A O 1
ATOM 707 N N . ILE A 1 90 ? 53.247 6.599 -52.894 1.00 86.69 90 ILE A N 1
ATOM 708 C CA . ILE A 1 90 ? 53.481 7.451 -51.714 1.00 86.69 90 ILE A CA 1
ATOM 709 C C . ILE A 1 90 ? 52.160 7.999 -51.160 1.00 86.69 90 ILE A C 1
ATOM 711 O O . ILE A 1 90 ? 51.948 8.006 -49.944 1.00 86.69 90 ILE A O 1
ATOM 715 N N . SER A 1 91 ? 51.267 8.463 -52.040 1.00 86.31 91 SER A N 1
ATOM 716 C CA . SER A 1 91 ? 49.954 8.986 -51.652 1.00 86.31 91 SER A CA 1
ATOM 717 C C . SER A 1 91 ? 49.090 7.909 -50.997 1.00 86.31 91 SER A C 1
ATOM 719 O O . SER A 1 91 ? 48.503 8.159 -49.944 1.00 86.31 91 SER A O 1
ATOM 721 N N . GLY A 1 92 ? 49.068 6.698 -51.556 1.00 85.19 92 GLY A N 1
ATOM 722 C CA . GLY A 1 92 ? 48.348 5.550 -51.009 1.00 85.19 92 GLY A CA 1
ATOM 723 C C . GLY A 1 92 ? 48.837 5.164 -49.617 1.00 85.19 92 GLY A C 1
ATOM 724 O O . GLY A 1 92 ? 48.049 5.096 -48.674 1.00 85.19 92 GLY A O 1
ATOM 725 N N . ILE A 1 93 ? 50.151 5.006 -49.453 1.00 87.81 93 ILE A N 1
ATOM 726 C CA . ILE A 1 93 ? 50.760 4.679 -48.155 1.00 87.81 93 ILE A CA 1
ATOM 727 C C . ILE A 1 93 ? 50.425 5.753 -47.111 1.00 87.81 93 ILE A C 1
ATOM 729 O O . ILE A 1 93 ? 49.999 5.433 -46.000 1.00 87.81 93 ILE A O 1
ATOM 733 N N . LYS A 1 94 ? 50.544 7.037 -47.471 1.00 85.69 94 LYS A N 1
ATOM 734 C CA . LYS A 1 94 ? 50.269 8.154 -46.555 1.00 85.69 94 LYS A CA 1
ATOM 735 C C . LYS A 1 94 ? 48.782 8.311 -46.214 1.00 85.69 94 LYS A C 1
ATOM 737 O O . LYS A 1 94 ? 48.468 8.698 -45.089 1.00 85.69 94 LYS A O 1
ATOM 742 N N . SER A 1 95 ? 47.890 8.057 -47.171 1.00 86.00 95 SER A N 1
ATOM 743 C CA . SER A 1 95 ? 46.448 8.292 -47.021 1.00 86.00 95 SER A CA 1
ATOM 744 C C . SER A 1 95 ? 45.756 7.173 -46.251 1.00 86.00 95 SER A C 1
ATOM 746 O O . SER A 1 95 ? 44.928 7.457 -45.391 1.00 86.00 95 SER A O 1
ATOM 748 N N . PHE A 1 96 ? 46.110 5.911 -46.515 1.00 85.12 96 PHE A N 1
ATOM 749 C CA . PHE A 1 96 ? 45.482 4.771 -45.843 1.00 85.12 96 PHE A CA 1
ATOM 750 C C . PHE A 1 96 ? 46.142 4.412 -44.508 1.00 85.12 96 PHE A C 1
ATOM 752 O O . PHE A 1 96 ? 45.474 3.830 -43.659 1.00 85.12 96 PHE A O 1
ATOM 759 N N . GLN A 1 97 ? 47.430 4.734 -44.312 1.00 82.75 97 GLN A N 1
ATOM 760 C CA . GLN A 1 97 ? 48.201 4.477 -43.076 1.00 82.75 97 GLN A CA 1
ATOM 761 C C . GLN A 1 97 ? 48.192 3.013 -42.582 1.00 82.75 97 GLN A C 1
ATOM 763 O O . GLN A 1 97 ? 48.557 2.730 -41.446 1.00 82.75 97 GLN A O 1
ATOM 768 N N . ILE A 1 98 ? 47.775 2.084 -43.442 1.00 86.00 98 ILE A N 1
ATOM 769 C CA . ILE A 1 98 ? 47.651 0.644 -43.183 1.00 86.00 98 ILE A CA 1
ATOM 770 C C . ILE A 1 98 ? 48.717 -0.163 -43.940 1.00 86.00 98 ILE A C 1
ATOM 772 O O . ILE A 1 98 ? 49.053 -1.282 -43.556 1.00 86.00 98 ILE A O 1
ATOM 776 N N . PHE A 1 99 ? 49.244 0.415 -45.024 1.00 88.56 99 PHE A N 1
ATOM 777 C CA . PHE A 1 99 ? 50.289 -0.174 -45.846 1.00 88.56 99 PHE A CA 1
ATOM 778 C C . PHE A 1 99 ? 51.657 0.088 -45.221 1.00 88.56 99 PHE A C 1
ATOM 780 O O . PHE A 1 99 ? 52.048 1.241 -45.035 1.00 88.56 99 PHE A O 1
ATOM 787 N N . GLU A 1 100 ? 52.415 -0.974 -44.964 1.00 87.31 100 GLU A N 1
ATOM 788 C CA . GLU A 1 100 ? 53.841 -0.864 -44.654 1.00 87.31 100 GLU A CA 1
ATOM 789 C C . GLU A 1 100 ? 54.658 -0.600 -45.922 1.00 87.31 100 GLU A C 1
ATOM 791 O O . GLU A 1 100 ? 55.625 0.168 -45.897 1.00 87.31 100 GLU A O 1
ATOM 796 N N . ALA A 1 101 ? 54.264 -1.227 -47.033 1.00 88.38 101 ALA A N 1
ATOM 797 C CA . ALA A 1 101 ? 54.867 -1.048 -48.345 1.00 88.38 101 ALA A CA 1
ATOM 798 C C . ALA A 1 101 ? 53.891 -1.416 -49.464 1.00 88.38 101 ALA A C 1
ATOM 800 O O . ALA A 1 101 ? 52.997 -2.239 -49.273 1.00 88.38 101 ALA A O 1
ATOM 801 N N . ILE A 1 102 ? 54.084 -0.824 -50.640 1.00 91.19 102 ILE A N 1
ATOM 802 C CA . ILE A 1 102 ? 53.381 -1.209 -51.867 1.00 91.19 102 ILE A CA 1
ATOM 803 C C . ILE A 1 102 ? 54.426 -1.501 -52.941 1.00 91.19 102 ILE A C 1
ATOM 805 O O . ILE A 1 102 ? 55.327 -0.691 -53.163 1.00 91.19 102 ILE A O 1
ATOM 809 N N . TYR A 1 103 ? 54.296 -2.648 -53.602 1.00 89.44 103 TYR A N 1
ATOM 810 C CA . TYR A 1 103 ? 55.196 -3.151 -54.632 1.00 89.44 103 TYR A CA 1
ATOM 811 C C . TYR A 1 103 ? 54.459 -3.326 -55.958 1.00 89.44 103 TYR A C 1
ATOM 813 O O . TYR A 1 103 ? 53.324 -3.797 -56.000 1.00 89.44 103 TYR A O 1
ATOM 821 N N . ILE A 1 104 ? 55.160 -3.024 -57.042 1.00 90.69 104 ILE A N 1
ATOM 822 C CA . ILE A 1 104 ? 54.822 -3.412 -58.409 1.00 90.69 104 ILE A CA 1
ATOM 823 C C . ILE A 1 104 ? 55.788 -4.521 -58.790 1.00 90.69 104 ILE A C 1
ATOM 825 O O . ILE A 1 104 ? 57.004 -4.325 -58.728 1.00 90.69 104 ILE A O 1
ATOM 829 N N . LEU A 1 105 ? 55.264 -5.686 -59.149 1.00 89.31 105 LEU A N 1
ATOM 830 C CA . LEU A 1 105 ? 56.040 -6.872 -59.489 1.00 89.31 105 LEU A CA 1
ATOM 831 C C . LEU A 1 105 ? 55.865 -7.243 -60.958 1.00 89.31 105 LEU A C 1
ATOM 833 O O . LEU A 1 105 ? 54.808 -6.992 -61.530 1.00 89.31 105 LEU A O 1
ATOM 837 N N . ASP A 1 106 ? 56.864 -7.903 -61.540 1.00 87.31 106 ASP A N 1
ATOM 838 C CA . ASP A 1 106 ? 56.748 -8.544 -62.851 1.00 87.31 106 ASP A CA 1
ATOM 839 C C . ASP A 1 106 ? 55.955 -9.867 -62.788 1.00 87.31 106 ASP A C 1
ATOM 841 O O . ASP A 1 106 ? 55.626 -10.389 -61.719 1.00 87.31 106 ASP A O 1
ATOM 845 N N . SER A 1 107 ? 55.684 -10.460 -63.954 1.00 83.31 107 SER A N 1
ATOM 846 C CA . SER A 1 107 ? 55.037 -11.781 -64.086 1.00 83.31 107 SER A CA 1
ATOM 847 C C . SER A 1 107 ? 55.752 -12.939 -63.365 1.00 83.31 107 SER A C 1
ATOM 849 O O . SER A 1 107 ? 55.157 -14.000 -63.176 1.00 83.31 107 SER A O 1
ATOM 851 N N . LYS A 1 108 ? 57.011 -12.759 -62.942 1.00 81.81 108 LYS A N 1
ATOM 852 C CA . LYS A 1 108 ? 57.803 -13.727 -62.165 1.00 81.81 108 LYS A CA 1
ATOM 853 C C . LYS A 1 108 ? 57.871 -13.367 -60.673 1.00 81.81 108 LYS A C 1
ATOM 855 O O . LYS A 1 108 ? 58.613 -14.017 -59.933 1.00 81.81 108 LYS A O 1
ATOM 860 N N . GLY A 1 109 ? 57.123 -12.355 -60.226 1.00 82.75 109 GLY A N 1
ATOM 861 C CA . GLY A 1 109 ? 57.061 -11.903 -58.837 1.00 82.75 109 GLY A CA 1
ATOM 862 C C . GLY A 1 109 ? 58.282 -11.101 -58.377 1.00 82.75 109 GLY A C 1
ATOM 863 O O . GLY A 1 109 ? 58.548 -11.057 -57.176 1.00 82.75 109 GLY A O 1
ATOM 864 N N . ARG A 1 110 ? 59.057 -10.506 -59.292 1.00 86.06 110 ARG A N 1
ATOM 865 C CA . ARG A 1 110 ? 60.231 -9.673 -58.972 1.00 86.06 110 ARG A CA 1
ATOM 866 C C . ARG A 1 110 ? 59.855 -8.206 -58.878 1.00 86.06 110 ARG A C 1
ATOM 868 O O . ARG A 1 110 ? 59.090 -7.725 -59.704 1.00 86.06 110 ARG A O 1
ATOM 875 N N . ILE A 1 111 ? 60.428 -7.497 -57.909 1.00 87.75 111 ILE A N 1
ATOM 876 C CA . ILE A 1 111 ? 60.129 -6.081 -57.661 1.00 87.75 111 ILE A CA 1
ATOM 877 C C . ILE A 1 111 ? 60.601 -5.216 -58.838 1.00 87.75 111 ILE A C 1
ATOM 879 O O . ILE A 1 111 ? 61.790 -5.188 -59.145 1.00 87.75 111 ILE A O 1
ATOM 883 N N . LEU A 1 112 ? 59.670 -4.502 -59.468 1.00 86.75 112 LEU A N 1
ATOM 884 C CA . LEU A 1 112 ? 59.910 -3.487 -60.501 1.00 86.75 112 LEU A CA 1
ATOM 885 C C . LEU A 1 112 ? 59.937 -2.075 -59.908 1.00 86.75 112 LEU A C 1
ATOM 887 O O . LEU A 1 112 ? 60.764 -1.255 -60.290 1.00 86.75 112 LEU A O 1
ATOM 891 N N . LEU A 1 113 ? 59.047 -1.803 -58.953 1.00 86.94 113 LEU A N 1
ATOM 892 C CA . LEU A 1 113 ? 58.954 -0.532 -58.236 1.00 86.94 113 LEU A CA 1
ATOM 893 C C . LEU A 1 113 ? 58.382 -0.781 -56.840 1.00 86.94 113 LEU A C 1
ATOM 895 O O . LEU A 1 113 ? 57.562 -1.679 -56.665 1.00 86.94 113 LEU A O 1
ATOM 899 N N . PHE A 1 114 ? 58.781 0.011 -55.845 1.00 88.00 114 PHE A N 1
ATOM 900 C CA . PHE A 1 114 ? 58.117 -0.002 -54.543 1.00 88.00 114 PHE A CA 1
ATOM 901 C C . PHE A 1 114 ? 58.241 1.330 -53.792 1.00 88.00 114 PHE A C 1
ATOM 903 O O . PHE A 1 114 ? 59.123 2.161 -54.062 1.00 88.00 114 PHE A O 1
ATOM 910 N N . ASP A 1 115 ? 57.364 1.506 -52.808 1.00 87.56 115 ASP A N 1
ATOM 911 C CA . ASP A 1 115 ? 57.485 2.526 -51.766 1.00 87.56 115 ASP A CA 1
ATOM 912 C C . ASP A 1 115 ? 57.087 1.949 -50.393 1.00 87.56 115 ASP A C 1
ATOM 914 O O . ASP A 1 115 ? 56.423 0.912 -50.326 1.00 87.56 115 ASP A O 1
ATOM 918 N N . SER A 1 116 ? 57.529 2.573 -49.297 1.00 85.31 116 SER A N 1
ATOM 919 C CA . SER A 1 116 ? 57.328 2.089 -47.924 1.00 85.31 116 SER A CA 1
ATOM 920 C C . SER A 1 116 ? 57.176 3.225 -46.910 1.00 85.31 116 SER A C 1
ATOM 922 O O . SER A 1 116 ? 57.823 4.268 -47.002 1.00 85.31 116 SER A O 1
ATOM 924 N N . ALA A 1 117 ? 56.359 2.986 -45.881 1.00 77.38 117 ALA A N 1
ATOM 925 C CA . ALA A 1 117 ? 56.116 3.920 -44.784 1.00 77.38 117 ALA A CA 1
ATOM 926 C C . ALA A 1 117 ? 57.323 4.104 -43.840 1.00 77.38 117 ALA A C 1
ATOM 928 O O . ALA A 1 117 ? 57.461 5.165 -43.229 1.00 77.38 117 ALA A O 1
ATOM 929 N N . TYR A 1 118 ? 58.195 3.096 -43.707 1.00 67.19 118 TYR A N 1
ATOM 930 C CA . TYR A 1 118 ? 59.186 3.028 -42.622 1.00 67.19 118 TYR A CA 1
ATOM 931 C C . TYR A 1 118 ? 60.619 3.408 -43.027 1.00 67.19 118 TYR A C 1
ATOM 933 O O . TYR A 1 118 ? 61.427 3.730 -42.156 1.00 67.19 118 TYR A O 1
ATOM 941 N N . TYR A 1 119 ? 60.954 3.435 -44.324 1.00 65.12 119 TYR A N 1
ATOM 942 C CA . TYR A 1 119 ? 62.350 3.562 -44.762 1.00 65.12 119 TYR A CA 1
ATOM 943 C C . TYR A 1 119 ? 62.552 4.586 -45.885 1.00 65.12 119 TYR A C 1
ATOM 945 O O . TYR A 1 119 ? 62.172 4.365 -47.029 1.00 65.12 119 TYR A O 1
ATOM 953 N N . LYS A 1 120 ? 63.243 5.692 -45.566 1.00 59.84 120 LYS A N 1
ATOM 954 C CA . LYS A 1 120 ? 63.766 6.675 -46.544 1.00 59.84 120 LYS A CA 1
ATOM 955 C C . LYS A 1 120 ? 65.288 6.600 -46.745 1.00 59.84 120 LYS A C 1
ATOM 957 O O . LYS A 1 120 ? 65.841 7.393 -47.498 1.00 59.84 120 LYS A O 1
ATOM 962 N N . SER A 1 121 ? 65.970 5.699 -46.035 1.00 55.31 121 SER A N 1
ATOM 963 C CA . SER A 1 121 ? 67.435 5.666 -45.896 1.00 55.31 121 SER A CA 1
ATOM 964 C C . SER A 1 121 ? 68.152 4.626 -46.766 1.00 55.31 121 SER A C 1
ATOM 966 O O . SER A 1 121 ? 69.375 4.677 -46.857 1.00 55.31 121 SER A O 1
ATOM 968 N N . TYR A 1 122 ? 67.426 3.705 -47.404 1.00 63.44 122 TYR A N 1
ATOM 969 C CA . TYR A 1 122 ? 67.991 2.722 -48.333 1.00 63.44 122 TYR A CA 1
ATOM 970 C C . TYR A 1 122 ? 67.825 3.171 -49.784 1.00 63.44 122 TYR A C 1
ATOM 972 O O . TYR A 1 122 ? 66.859 3.858 -50.126 1.00 63.44 122 TYR A O 1
ATOM 980 N N . ASN A 1 123 ? 68.753 2.767 -50.652 1.00 70.12 123 ASN A N 1
ATOM 981 C CA . ASN A 1 123 ? 68.617 3.010 -52.079 1.00 70.12 123 ASN A CA 1
ATOM 982 C C . ASN A 1 123 ? 67.565 2.047 -52.647 1.00 70.12 123 ASN A C 1
ATOM 984 O O . ASN A 1 123 ? 67.733 0.832 -52.573 1.00 70.12 123 ASN A O 1
ATOM 988 N N . LYS A 1 124 ? 66.480 2.580 -53.226 1.00 73.25 124 LYS A N 1
ATOM 989 C CA . LYS A 1 124 ? 65.399 1.766 -53.814 1.00 73.25 124 LYS A CA 1
ATOM 990 C C . LYS A 1 124 ? 65.927 0.755 -54.843 1.00 73.25 124 LYS A C 1
ATOM 992 O O . LYS A 1 124 ? 65.382 -0.338 -54.956 1.00 73.25 124 LYS A O 1
ATOM 997 N N . ASN A 1 125 ? 67.021 1.092 -55.529 1.00 76.25 125 ASN A N 1
ATOM 998 C CA . ASN A 1 125 ? 67.648 0.243 -56.541 1.00 76.25 125 ASN A CA 1
ATOM 999 C C . ASN A 1 125 ? 68.208 -1.077 -55.985 1.00 76.25 125 ASN A C 1
ATOM 1001 O O . ASN A 1 125 ? 68.328 -2.031 -56.747 1.00 76.25 125 ASN A O 1
ATOM 1005 N N . ASP A 1 126 ? 68.497 -1.163 -54.682 1.00 78.12 126 ASP A N 1
ATOM 1006 C CA . ASP A 1 126 ? 69.049 -2.373 -54.057 1.00 78.12 126 ASP A CA 1
ATOM 1007 C C . ASP A 1 126 ? 68.016 -3.512 -53.960 1.00 78.12 126 ASP A C 1
ATOM 1009 O O . ASP A 1 126 ? 68.384 -4.672 -53.783 1.00 78.12 126 ASP A O 1
ATOM 1013 N N . PHE A 1 127 ? 66.723 -3.189 -54.092 1.00 78.69 127 PHE A N 1
ATOM 1014 C CA . PHE A 1 127 ? 65.616 -4.142 -53.969 1.00 78.69 127 PHE A CA 1
ATOM 1015 C C . PHE A 1 127 ? 64.952 -4.489 -55.308 1.00 78.69 127 PHE A C 1
ATOM 1017 O O . PHE A 1 127 ? 64.165 -5.436 -55.376 1.00 78.69 127 PHE A O 1
ATOM 1024 N N . ILE A 1 128 ? 65.271 -3.759 -56.383 1.00 83.25 128 ILE A N 1
ATOM 1025 C CA . ILE A 1 128 ? 64.733 -4.025 -57.721 1.00 83.25 128 ILE A CA 1
ATOM 1026 C C . ILE A 1 128 ? 65.270 -5.366 -58.241 1.00 83.25 128 ILE A C 1
ATOM 1028 O O . ILE A 1 128 ? 66.456 -5.672 -58.144 1.00 83.25 128 ILE A O 1
ATOM 1032 N N . GLY A 1 129 ? 64.384 -6.196 -58.790 1.00 78.06 129 GLY A N 1
ATOM 1033 C CA . GLY A 1 129 ? 64.700 -7.528 -59.310 1.00 78.06 129 GLY A CA 1
ATOM 1034 C C . GLY A 1 129 ? 64.716 -8.650 -58.265 1.00 78.06 129 GLY A C 1
ATOM 1035 O O . GLY A 1 129 ? 64.818 -9.821 -58.654 1.00 78.06 129 GLY A O 1
ATOM 1036 N N . ILE A 1 130 ? 64.573 -8.335 -56.970 1.00 83.25 130 ILE A N 1
ATOM 1037 C CA . ILE A 1 130 ? 64.426 -9.335 -55.903 1.00 83.25 130 ILE A CA 1
ATOM 1038 C C . ILE A 1 130 ? 63.029 -9.974 -56.005 1.00 83.25 130 ILE A C 1
ATOM 1040 O O . ILE A 1 130 ? 62.033 -9.250 -56.064 1.00 83.25 130 ILE A O 1
ATOM 1044 N N . PRO A 1 131 ? 62.918 -11.317 -56.042 1.00 81.19 131 PRO A N 1
ATOM 1045 C CA . PRO A 1 131 ? 61.628 -11.995 -56.029 1.00 81.19 131 PRO A CA 1
ATOM 1046 C C . PRO A 1 131 ? 60.983 -11.938 -54.642 1.00 81.19 131 PRO A C 1
ATOM 1048 O O . PRO A 1 131 ? 61.629 -12.224 -53.634 1.00 81.19 131 PRO A O 1
ATOM 1051 N N . LEU A 1 132 ? 59.684 -11.647 -54.600 1.00 80.25 132 LEU A N 1
ATOM 1052 C CA . LEU A 1 132 ? 58.865 -11.773 -53.399 1.00 80.25 132 LEU A CA 1
ATOM 1053 C C . LEU A 1 132 ? 58.463 -13.253 -53.220 1.00 80.25 132 LEU A C 1
ATOM 1055 O O . LEU A 1 132 ? 57.708 -13.775 -54.047 1.00 80.25 132 LEU A O 1
ATOM 1059 N N . PRO A 1 133 ? 58.962 -13.955 -52.176 1.00 68.25 133 PRO A N 1
ATOM 1060 C CA . PRO A 1 133 ? 58.966 -15.420 -52.128 1.00 68.25 133 PRO A CA 1
ATOM 1061 C C . PRO A 1 133 ? 57.602 -16.087 -52.302 1.00 68.25 133 PRO A C 1
ATOM 1063 O O . PRO A 1 133 ? 57.514 -17.103 -52.976 1.00 68.25 133 PRO A O 1
ATOM 1066 N N . GLU A 1 134 ? 56.538 -15.525 -51.725 1.00 68.44 134 GLU A N 1
ATOM 1067 C CA . GLU A 1 134 ? 55.215 -16.166 -51.722 1.00 68.44 134 GLU A CA 1
ATOM 1068 C C . GLU A 1 134 ? 54.462 -16.037 -53.055 1.00 68.44 134 GLU A C 1
ATOM 1070 O O . GLU A 1 134 ? 53.571 -16.841 -53.348 1.00 68.44 134 GLU A O 1
ATOM 1075 N N . ILE A 1 135 ? 54.829 -15.033 -53.857 1.00 71.06 135 ILE A N 1
ATOM 1076 C CA . ILE A 1 135 ? 54.224 -14.727 -55.158 1.00 71.06 135 ILE A CA 1
ATOM 1077 C C . ILE A 1 135 ? 55.021 -15.412 -56.269 1.00 71.06 135 ILE A C 1
ATOM 1079 O O . ILE A 1 135 ? 54.439 -16.033 -57.156 1.00 71.06 135 ILE A O 1
ATOM 1083 N N . ALA A 1 136 ? 56.353 -15.399 -56.169 1.00 59.31 136 ALA A N 1
ATOM 1084 C CA . ALA A 1 136 ? 57.250 -16.041 -57.128 1.00 59.31 136 ALA A CA 1
ATOM 1085 C C . ALA A 1 136 ? 57.076 -17.575 -57.210 1.00 59.31 136 ALA A C 1
ATOM 1087 O O . ALA A 1 136 ? 57.395 -18.173 -58.236 1.00 59.31 136 ALA A O 1
ATOM 1088 N N . THR A 1 137 ? 56.553 -18.222 -56.160 1.00 57.47 137 THR A N 1
ATOM 1089 C CA . THR A 1 137 ? 56.260 -19.669 -56.131 1.00 57.47 137 THR A CA 1
ATOM 1090 C C . THR A 1 137 ? 54.876 -20.044 -56.675 1.00 57.47 137 THR A C 1
ATOM 1092 O O . THR A 1 137 ? 54.534 -21.224 -56.673 1.00 57.47 137 THR A O 1
ATOM 1095 N N . GLY A 1 138 ? 54.064 -19.079 -57.129 1.00 58.00 138 GLY A N 1
ATOM 1096 C CA . GLY A 1 138 ? 52.727 -19.326 -57.694 1.00 58.00 138 GLY A CA 1
ATOM 1097 C C . GLY A 1 138 ? 51.645 -19.701 -56.671 1.00 58.00 138 GLY A C 1
ATOM 1098 O O . GLY A 1 138 ? 50.518 -20.003 -57.041 1.00 58.00 138 GLY A O 1
ATOM 1099 N N . THR A 1 139 ? 51.959 -19.657 -55.377 1.00 56.62 139 THR A N 1
ATOM 1100 C CA . THR A 1 139 ? 51.074 -20.074 -54.273 1.00 56.62 139 THR A CA 1
ATOM 1101 C C . THR A 1 139 ? 49.869 -19.162 -54.024 1.00 56.62 139 THR A C 1
ATOM 1103 O O . THR A 1 139 ? 48.973 -19.560 -53.288 1.00 56.62 139 THR A O 1
ATOM 1106 N N . ILE A 1 140 ? 49.861 -17.948 -54.587 1.00 60.91 140 ILE A N 1
ATOM 1107 C CA . ILE A 1 140 ? 48.876 -16.885 -54.305 1.00 60.91 140 ILE A CA 1
ATOM 1108 C C . ILE A 1 140 ? 47.988 -16.569 -55.527 1.00 60.91 140 ILE A C 1
ATOM 1110 O O . ILE A 1 140 ? 47.022 -15.830 -55.393 1.00 60.91 140 ILE A O 1
ATOM 1114 N N . ALA A 1 141 ? 48.257 -17.146 -56.706 1.00 52.09 141 ALA A N 1
ATOM 1115 C CA . ALA A 1 141 ? 47.650 -16.724 -57.979 1.00 52.09 141 ALA A CA 1
ATOM 1116 C C . ALA A 1 141 ? 46.101 -16.731 -58.010 1.00 52.09 141 ALA A C 1
ATOM 1118 O O . ALA A 1 141 ? 45.521 -15.951 -58.759 1.00 52.09 141 ALA A O 1
ATOM 1119 N N . ASP A 1 142 ? 45.445 -17.527 -57.153 1.00 55.00 142 ASP A N 1
ATOM 1120 C CA . ASP A 1 142 ? 43.978 -17.609 -57.044 1.00 55.00 142 ASP A CA 1
ATOM 1121 C C . ASP A 1 142 ? 43.388 -16.902 -55.803 1.00 55.00 142 ASP A C 1
ATOM 1123 O O . ASP A 1 142 ? 42.170 -16.773 -55.667 1.00 55.00 142 ASP A O 1
ATOM 1127 N N . THR A 1 143 ? 44.222 -16.442 -54.867 1.00 59.78 143 THR A N 1
ATOM 1128 C CA . THR A 1 143 ? 43.783 -15.854 -53.593 1.00 59.78 143 THR A CA 1
ATOM 1129 C C . THR A 1 143 ? 44.190 -14.388 -53.528 1.00 59.78 143 THR A C 1
ATOM 1131 O O . THR A 1 143 ? 45.372 -14.081 -53.433 1.00 59.78 143 THR A O 1
ATOM 1134 N N . LYS A 1 144 ? 43.213 -13.472 -53.498 1.00 76.06 144 LYS A N 1
ATOM 1135 C CA . LYS A 1 144 ? 43.409 -12.006 -53.402 1.00 76.06 144 LYS A CA 1
ATOM 1136 C C . LYS A 1 144 ? 44.305 -11.541 -52.230 1.00 76.06 144 LYS A C 1
ATOM 1138 O O . LYS A 1 144 ? 44.716 -10.386 -52.185 1.00 76.06 144 LYS A O 1
ATOM 1143 N N . TRP A 1 145 ? 44.585 -12.418 -51.263 1.00 82.19 145 TRP A N 1
ATOM 1144 C CA . TRP A 1 145 ? 45.335 -12.127 -50.043 1.00 82.19 145 TRP A CA 1
ATOM 1145 C C . TRP A 1 145 ? 46.298 -13.261 -49.686 1.00 82.19 145 TRP A C 1
ATOM 1147 O O . TRP A 1 145 ? 45.954 -14.437 -49.819 1.00 82.19 145 TRP A O 1
ATOM 1157 N N . SER A 1 146 ? 47.489 -12.916 -49.197 1.00 77.00 146 SER A N 1
ATOM 1158 C CA . SER A 1 146 ? 48.503 -13.872 -48.754 1.00 77.00 146 SER A CA 1
ATOM 1159 C C . SER A 1 146 ? 48.251 -14.378 -47.333 1.00 77.00 146 SER A C 1
ATOM 1161 O O . SER A 1 146 ? 47.378 -13.912 -46.597 1.00 77.00 146 SER A O 1
ATOM 1163 N N . ARG A 1 147 ? 49.082 -15.335 -46.917 1.00 74.88 147 ARG A N 1
ATOM 1164 C CA . ARG A 1 147 ? 49.231 -15.696 -45.506 1.00 74.88 147 ARG A CA 1
ATOM 1165 C C . ARG A 1 147 ? 50.022 -14.615 -44.763 1.00 74.88 147 ARG A C 1
ATOM 1167 O O . ARG A 1 147 ? 50.699 -13.801 -45.387 1.00 74.88 147 ARG A O 1
ATOM 1174 N N . ALA A 1 148 ? 49.951 -14.649 -43.432 1.00 76.94 148 ALA A N 1
ATOM 1175 C CA . ALA A 1 148 ? 50.837 -13.857 -42.590 1.00 76.94 148 ALA A CA 1
ATOM 1176 C C . ALA A 1 148 ? 52.297 -14.278 -42.837 1.00 76.94 148 ALA A C 1
ATOM 1178 O O . ALA A 1 148 ? 52.638 -15.463 -42.726 1.00 76.94 148 ALA A O 1
ATOM 1179 N N . ALA A 1 149 ? 53.127 -13.308 -43.197 1.00 76.31 149 ALA A N 1
ATOM 1180 C CA . ALA A 1 149 ? 54.510 -13.479 -43.606 1.00 76.31 149 ALA A CA 1
ATOM 1181 C C . ALA A 1 149 ? 55.375 -12.375 -43.005 1.00 76.31 149 ALA A C 1
ATOM 1183 O O . ALA A 1 149 ? 54.884 -11.309 -42.656 1.00 76.31 149 ALA A O 1
ATOM 1184 N N . ILE A 1 150 ? 56.682 -12.601 -42.920 1.00 79.69 150 ILE A N 1
ATOM 1185 C CA . ILE A 1 150 ? 57.605 -11.550 -42.493 1.00 79.69 150 ILE A CA 1
ATOM 1186 C C . ILE A 1 150 ? 57.876 -10.638 -43.694 1.00 79.69 150 ILE A C 1
ATOM 1188 O O . ILE A 1 150 ? 58.255 -11.117 -44.772 1.00 79.69 150 ILE A O 1
ATOM 1192 N N . SER A 1 151 ? 57.665 -9.332 -43.528 1.00 80.12 151 SER A N 1
ATOM 1193 C CA . SER A 1 151 ? 58.023 -8.362 -44.558 1.00 80.12 151 SER A CA 1
ATOM 1194 C C . SER A 1 151 ? 59.545 -8.323 -44.710 1.00 80.12 151 SER A C 1
ATOM 1196 O O . SER A 1 151 ? 60.255 -8.169 -43.712 1.00 80.12 151 SER A O 1
ATOM 1198 N N . PRO A 1 152 ? 60.079 -8.424 -45.940 1.00 72.62 152 PRO A N 1
ATOM 1199 C CA . PRO A 1 152 ? 61.516 -8.338 -46.178 1.00 72.62 152 PRO A CA 1
ATOM 1200 C C . PRO A 1 152 ? 62.080 -6.938 -45.892 1.00 72.62 152 PRO A C 1
ATOM 1202 O O . PRO A 1 152 ? 63.296 -6.794 -45.795 1.00 72.62 152 PRO A O 1
ATOM 1205 N N . LEU A 1 153 ? 61.219 -5.919 -45.769 1.00 73.56 153 LEU A N 1
ATOM 1206 C CA . LEU A 1 153 ? 61.611 -4.531 -45.523 1.00 73.56 153 LEU A CA 1
ATOM 1207 C C . LEU A 1 153 ? 61.628 -4.178 -44.031 1.00 73.56 153 LEU A C 1
ATOM 1209 O O . LEU A 1 153 ? 62.610 -3.619 -43.552 1.00 73.56 153 LEU A O 1
ATOM 1213 N N . SER A 1 154 ? 60.554 -4.490 -43.301 1.00 72.50 154 SER A N 1
ATOM 1214 C CA . SER A 1 154 ? 60.373 -4.087 -41.896 1.00 72.50 154 SER A CA 1
ATOM 1215 C C . SER A 1 154 ? 60.703 -5.184 -40.884 1.00 72.50 154 SER A C 1
ATOM 1217 O O . SER A 1 154 ? 60.848 -4.893 -39.700 1.00 72.50 154 SER A O 1
ATOM 1219 N N . ASN A 1 155 ? 60.816 -6.442 -41.326 1.00 74.69 155 ASN A N 1
ATOM 1220 C CA . ASN A 1 155 ? 60.868 -7.625 -40.462 1.00 74.69 155 ASN A CA 1
ATOM 1221 C C . ASN A 1 155 ? 59.633 -7.778 -39.539 1.00 74.69 155 ASN A C 1
ATOM 1223 O O . ASN A 1 155 ? 59.645 -8.601 -38.621 1.00 74.69 155 ASN A O 1
ATOM 1227 N N . ASN A 1 156 ? 58.557 -7.024 -39.799 1.00 79.88 156 ASN A N 1
ATOM 1228 C CA . ASN A 1 156 ? 57.269 -7.173 -39.129 1.00 79.88 156 ASN A CA 1
ATOM 1229 C C . ASN A 1 156 ? 56.437 -8.271 -39.792 1.00 79.88 156 ASN A C 1
ATOM 1231 O O . ASN A 1 156 ? 56.653 -8.638 -40.951 1.00 79.88 156 ASN A O 1
ATOM 1235 N N . MET A 1 157 ? 55.451 -8.779 -39.054 1.00 82.75 157 MET A N 1
ATOM 1236 C CA . MET A 1 157 ? 54.446 -9.676 -39.610 1.00 82.75 157 MET A CA 1
ATOM 1237 C C . MET A 1 157 ? 53.444 -8.865 -40.442 1.00 82.75 157 MET A C 1
ATOM 1239 O O . MET A 1 157 ? 52.798 -7.942 -39.944 1.00 82.75 157 MET A O 1
ATOM 1243 N N . VAL A 1 158 ? 53.312 -9.220 -41.714 1.00 85.81 158 VAL A N 1
ATOM 1244 C CA . VAL A 1 158 ? 52.430 -8.572 -42.682 1.00 85.81 158 VAL A CA 1
ATOM 1245 C C . VAL A 1 158 ? 51.551 -9.598 -43.377 1.00 85.81 158 VAL A C 1
ATOM 1247 O O . VAL A 1 158 ? 51.909 -10.765 -43.536 1.00 85.81 158 VAL A O 1
ATOM 1250 N N . VAL A 1 159 ? 50.398 -9.144 -43.835 1.00 86.62 159 VAL A N 1
ATOM 1251 C CA . VAL A 1 159 ? 49.587 -9.829 -44.833 1.00 86.62 159 VAL A CA 1
ATOM 1252 C C . VAL A 1 159 ? 49.679 -9.033 -46.121 1.00 86.62 159 VAL A C 1
ATOM 1254 O O . VAL A 1 159 ? 49.619 -7.809 -46.099 1.00 86.62 159 VAL A O 1
ATOM 1257 N N . ARG A 1 160 ? 49.783 -9.715 -47.255 1.00 87.75 160 ARG A N 1
ATOM 1258 C CA . ARG A 1 160 ? 49.847 -9.084 -48.567 1.00 87.75 160 ARG A CA 1
ATOM 1259 C C . ARG A 1 160 ? 48.497 -9.113 -49.256 1.00 87.75 160 ARG A C 1
ATOM 1261 O O . ARG A 1 160 ? 47.937 -10.187 -49.456 1.00 87.75 160 ARG A O 1
ATOM 1268 N N . ALA A 1 161 ? 47.999 -7.956 -49.660 1.00 88.81 161 ALA A N 1
ATOM 1269 C CA . ALA A 1 161 ? 46.932 -7.859 -50.649 1.00 88.81 161 ALA A CA 1
ATOM 1270 C C . ALA A 1 161 ? 47.556 -7.939 -52.046 1.00 88.81 161 ALA A C 1
ATOM 1272 O O . ALA A 1 161 ? 48.508 -7.208 -52.316 1.00 88.81 161 ALA A O 1
ATOM 1273 N N . VAL A 1 162 ? 47.055 -8.822 -52.912 1.00 88.25 162 VAL A N 1
ATOM 1274 C CA . VAL A 1 162 ? 47.618 -9.062 -54.250 1.00 88.25 162 VAL A CA 1
ATOM 1275 C C . VAL A 1 162 ? 46.562 -8.804 -55.313 1.00 88.25 162 VAL A C 1
ATOM 1277 O O . VAL A 1 162 ? 45.499 -9.424 -55.302 1.00 88.25 162 VAL A O 1
ATOM 1280 N N . VAL A 1 163 ? 46.889 -7.917 -56.251 1.00 88.94 163 VAL A N 1
ATOM 1281 C CA . VAL A 1 163 ? 46.054 -7.578 -57.403 1.00 88.94 163 VAL A CA 1
ATOM 1282 C C . VAL A 1 163 ? 46.825 -7.881 -58.694 1.00 88.94 163 VAL A C 1
ATOM 1284 O O . VAL A 1 163 ? 47.870 -7.271 -58.931 1.00 88.94 163 VAL A O 1
ATOM 1287 N N . PRO A 1 164 ? 46.367 -8.831 -59.526 1.00 86.38 164 PRO A N 1
ATOM 1288 C CA . PRO A 1 164 ? 47.006 -9.133 -60.805 1.00 86.38 164 PRO A CA 1
ATOM 1289 C C . PRO A 1 164 ? 46.685 -8.070 -61.870 1.00 86.38 164 PRO A C 1
ATOM 1291 O O . PRO A 1 164 ? 45.589 -7.517 -61.877 1.00 86.38 164 PRO A O 1
ATOM 1294 N N . PHE A 1 165 ? 47.616 -7.836 -62.798 1.00 87.12 165 PHE A N 1
ATOM 1295 C CA . PHE A 1 165 ? 47.396 -7.044 -64.018 1.00 87.12 165 PHE A CA 1
ATOM 1296 C C . PHE A 1 165 ? 48.180 -7.629 -65.204 1.00 87.12 165 PHE A C 1
ATOM 1298 O O . PHE A 1 165 ? 49.070 -8.468 -65.021 1.00 87.12 165 PHE A O 1
ATOM 1305 N N . ASP A 1 166 ? 47.885 -7.175 -66.425 1.00 80.19 166 ASP A N 1
ATOM 1306 C CA . ASP A 1 166 ? 48.598 -7.613 -67.632 1.00 80.19 166 ASP A CA 1
ATOM 1307 C C . ASP A 1 166 ? 50.063 -7.140 -67.602 1.00 80.19 166 ASP A C 1
ATOM 1309 O O . ASP A 1 166 ? 50.397 -6.027 -68.000 1.00 80.19 166 ASP A O 1
ATOM 1313 N N . GLY A 1 167 ? 50.953 -7.995 -67.094 1.00 79.12 167 GLY A N 1
ATOM 1314 C CA . GLY A 1 167 ? 52.386 -7.710 -66.955 1.00 79.12 167 GLY A CA 1
ATOM 1315 C C . GLY A 1 167 ? 52.984 -8.098 -65.602 1.00 79.12 167 GLY A C 1
ATOM 1316 O O . GLY A 1 167 ? 54.207 -8.251 -65.511 1.00 79.12 167 GLY A O 1
ATOM 1317 N N . GLY A 1 168 ? 52.156 -8.339 -64.578 1.00 86.88 168 GLY A N 1
ATOM 1318 C CA . GLY A 1 168 ? 52.626 -8.717 -63.247 1.00 86.88 168 GLY A CA 1
ATOM 1319 C C . GLY A 1 168 ? 51.594 -8.540 -62.131 1.00 86.88 168 GLY A C 1
ATOM 1320 O O . GLY A 1 168 ? 50.416 -8.837 -62.316 1.00 86.88 168 GLY A O 1
ATOM 1321 N N . TYR A 1 169 ? 52.042 -8.108 -60.949 1.00 89.44 169 TYR A N 1
ATOM 1322 C CA . TYR A 1 169 ? 51.200 -8.020 -59.747 1.00 89.44 169 TYR A CA 1
ATOM 1323 C C . TYR A 1 169 ? 51.446 -6.726 -58.970 1.00 89.44 169 TYR A C 1
ATOM 1325 O O . TYR A 1 169 ? 52.594 -6.342 -58.756 1.00 89.44 169 TYR A O 1
ATOM 1333 N N . ILE A 1 170 ? 50.380 -6.096 -58.483 1.00 90.69 170 ILE A N 1
ATOM 1334 C CA . ILE A 1 170 ? 50.445 -5.059 -57.451 1.00 90.69 170 ILE A CA 1
ATOM 1335 C C . ILE A 1 170 ? 50.255 -5.717 -56.090 1.00 90.69 170 ILE A C 1
ATOM 1337 O O . ILE A 1 170 ? 49.348 -6.528 -55.898 1.00 90.69 170 ILE A O 1
ATOM 1341 N N . VAL A 1 171 ? 51.123 -5.381 -55.141 1.00 90.31 171 VAL A N 1
ATOM 1342 C CA . VAL A 1 171 ? 51.172 -6.027 -53.829 1.00 90.31 171 VAL A CA 1
ATOM 1343 C C . VAL A 1 171 ? 51.252 -4.978 -52.739 1.00 90.31 171 VAL A C 1
ATOM 1345 O O . VAL A 1 171 ? 52.188 -4.190 -52.726 1.00 90.31 171 VAL A O 1
ATOM 1348 N N . GLY A 1 172 ? 50.314 -4.979 -51.799 1.00 90.19 172 GLY A N 1
ATOM 1349 C CA . GLY A 1 172 ? 50.392 -4.147 -50.598 1.00 90.19 172 GLY A CA 1
ATOM 1350 C C . GLY A 1 172 ? 50.718 -4.989 -49.372 1.00 90.19 172 GLY A C 1
ATOM 1351 O O . GLY A 1 172 ? 49.901 -5.825 -48.993 1.00 90.19 172 GLY A O 1
ATOM 1352 N N . ASP A 1 173 ? 51.868 -4.755 -48.737 1.00 89.31 173 ASP A N 1
ATOM 1353 C CA . ASP A 1 173 ? 52.177 -5.283 -47.403 1.00 89.31 173 ASP A CA 1
ATOM 1354 C C . ASP A 1 173 ? 51.352 -4.499 -46.371 1.00 89.31 173 ASP A C 1
ATOM 1356 O O . ASP A 1 173 ? 51.509 -3.287 -46.221 1.00 89.31 173 ASP A O 1
ATOM 1360 N N . ILE A 1 174 ? 50.481 -5.195 -45.650 1.00 88.69 174 ILE A N 1
ATOM 1361 C CA . ILE A 1 174 ? 49.601 -4.656 -44.615 1.00 88.69 174 ILE A CA 1
ATOM 1362 C C . ILE A 1 174 ? 50.024 -5.254 -43.266 1.00 88.69 174 ILE A C 1
ATOM 1364 O O . ILE A 1 174 ? 49.965 -6.470 -43.079 1.00 88.69 174 ILE A O 1
ATOM 1368 N N . GLY A 1 175 ? 50.463 -4.420 -42.321 1.00 85.69 175 GLY A N 1
ATOM 1369 C CA . GLY A 1 175 ? 50.971 -4.878 -41.019 1.00 85.69 175 GLY A CA 1
ATOM 1370 C C . GLY A 1 175 ? 49.890 -5.541 -40.166 1.00 85.69 175 GLY A C 1
ATOM 1371 O O . GLY A 1 175 ? 48.774 -5.048 -40.083 1.00 85.69 175 GLY A O 1
ATOM 1372 N N . THR A 1 176 ? 50.175 -6.648 -39.481 1.00 84.81 176 THR A N 1
ATOM 1373 C CA . THR A 1 176 ? 49.158 -7.307 -38.629 1.00 84.81 176 THR A CA 1
ATOM 1374 C C . THR A 1 176 ? 48.905 -6.581 -37.302 1.00 84.81 176 THR A C 1
ATOM 1376 O O . THR A 1 176 ? 47.959 -6.910 -36.578 1.00 84.81 176 THR A O 1
A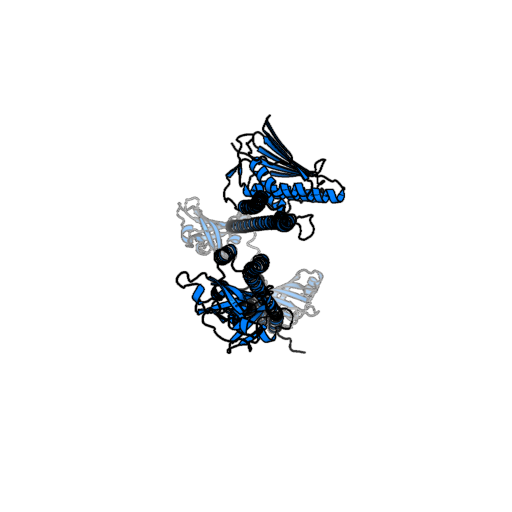TOM 1379 N N . ASP A 1 177 ? 49.732 -5.587 -36.973 1.00 82.50 177 ASP A N 1
ATOM 1380 C CA . ASP A 1 177 ? 49.692 -4.870 -35.696 1.00 82.50 177 ASP A CA 1
ATOM 1381 C C . ASP A 1 177 ? 48.438 -4.010 -35.536 1.00 82.50 177 ASP A C 1
ATOM 1383 O O . ASP A 1 177 ? 47.808 -4.071 -34.482 1.00 82.50 177 ASP A O 1
ATOM 1387 N N . PHE A 1 178 ? 48.002 -3.288 -36.578 1.00 82.19 178 PHE A N 1
ATOM 1388 C CA . PHE A 1 178 ? 46.778 -2.477 -36.481 1.00 82.19 178 PHE A CA 1
ATOM 1389 C C . PHE A 1 178 ? 45.529 -3.357 -36.306 1.00 82.19 178 PHE A C 1
ATOM 1391 O O . PHE A 1 178 ? 44.576 -2.960 -35.636 1.00 82.19 178 PHE A O 1
ATOM 1398 N N . ILE A 1 179 ? 45.521 -4.563 -36.897 1.00 85.94 179 ILE A N 1
ATOM 1399 C CA . ILE A 1 179 ? 44.440 -5.536 -36.701 1.00 85.94 179 ILE A CA 1
ATOM 1400 C C . ILE A 1 179 ? 44.466 -6.000 -35.249 1.00 85.94 179 ILE A C 1
ATOM 1402 O O . ILE A 1 179 ? 43.441 -5.962 -34.579 1.00 85.94 179 ILE A O 1
ATOM 1406 N N . SER A 1 180 ? 45.636 -6.390 -34.746 1.00 86.94 180 SER A N 1
ATOM 1407 C CA . SER A 1 180 ? 45.803 -6.867 -33.370 1.00 86.94 180 SER A CA 1
ATOM 1408 C C . SER A 1 180 ? 45.439 -5.798 -32.333 1.00 86.94 180 SER A C 1
ATOM 1410 O O . SER A 1 180 ? 44.801 -6.110 -31.331 1.00 86.94 180 SER A O 1
ATOM 1412 N N . GLU A 1 181 ? 45.775 -4.532 -32.583 1.00 85.88 181 GLU A N 1
ATOM 1413 C CA . GLU A 1 181 ? 45.383 -3.390 -31.751 1.00 85.88 181 GLU A CA 1
ATOM 1414 C C . GLU A 1 181 ? 43.867 -3.172 -31.762 1.00 85.88 181 GLU A C 1
ATOM 1416 O O . GLU A 1 181 ? 43.250 -3.101 -30.702 1.00 85.88 181 GLU A O 1
ATOM 1421 N N . MET A 1 182 ? 43.239 -3.192 -32.938 1.00 84.62 182 MET A N 1
ATOM 1422 C CA . MET A 1 182 ? 41.786 -3.055 -33.054 1.00 84.62 182 MET A CA 1
ATOM 1423 C C . MET A 1 182 ? 41.026 -4.223 -32.402 1.00 84.62 182 MET A C 1
ATOM 1425 O O . MET A 1 182 ? 39.950 -4.025 -31.831 1.00 84.62 182 MET A O 1
ATOM 1429 N N . LEU A 1 183 ? 41.579 -5.440 -32.459 1.00 88.94 183 LEU A N 1
ATOM 1430 C CA . LEU A 1 183 ? 41.052 -6.590 -31.725 1.00 88.94 183 LEU A CA 1
ATOM 1431 C C . LEU A 1 183 ? 41.205 -6.391 -30.214 1.00 88.94 183 LEU A C 1
ATOM 1433 O O . LEU A 1 183 ? 40.248 -6.644 -29.490 1.00 88.94 183 LEU A O 1
ATOM 1437 N N . ALA A 1 184 ? 42.363 -5.921 -29.741 1.00 86.25 184 ALA A N 1
ATOM 1438 C CA . ALA A 1 184 ? 42.630 -5.682 -28.322 1.00 86.25 184 ALA A CA 1
ATOM 1439 C C . ALA A 1 184 ? 41.735 -4.585 -27.718 1.00 86.25 184 ALA A C 1
ATOM 1441 O O . ALA A 1 184 ? 41.229 -4.765 -26.615 1.00 86.25 184 ALA A O 1
ATOM 1442 N N . GLU A 1 185 ? 41.464 -3.498 -28.448 1.00 85.88 185 GLU A N 1
ATOM 1443 C CA . GLU A 1 185 ? 40.507 -2.452 -28.037 1.00 85.88 185 GLU A CA 1
ATOM 1444 C C . GLU A 1 185 ? 39.064 -2.965 -27.926 1.00 85.88 185 GLU A C 1
ATOM 1446 O O . GLU A 1 185 ? 38.250 -2.401 -27.198 1.00 85.88 185 GLU A O 1
ATOM 1451 N N . SER A 1 186 ? 38.739 -4.037 -28.653 1.00 83.56 186 SER A N 1
ATOM 1452 C CA . SER A 1 186 ? 37.396 -4.625 -28.699 1.00 83.56 186 SER A CA 1
ATOM 1453 C C . SER A 1 186 ? 37.181 -5.720 -27.642 1.00 83.56 186 SER A C 1
ATOM 1455 O O . SER A 1 186 ? 36.113 -6.335 -27.600 1.00 83.56 186 SER A O 1
ATOM 1457 N N . VAL A 1 187 ? 38.183 -5.986 -26.795 1.00 83.81 187 VAL A N 1
ATOM 1458 C CA . VAL A 1 187 ? 38.119 -6.971 -25.710 1.00 83.81 187 VAL A CA 1
ATOM 1459 C C . VAL A 1 187 ? 37.539 -6.322 -24.442 1.00 83.81 187 VAL A C 1
ATOM 1461 O O . VAL A 1 187 ? 38.152 -5.408 -23.893 1.00 83.81 187 VAL A O 1
ATOM 1464 N N . PRO A 1 188 ? 36.386 -6.793 -23.929 1.00 74.88 188 PRO A N 1
ATOM 1465 C CA . PRO A 1 188 ? 35.758 -6.216 -22.740 1.00 74.88 188 PRO A CA 1
ATOM 1466 C C . PRO A 1 188 ? 36.454 -6.605 -21.426 1.00 74.88 188 PRO A C 1
ATOM 1468 O O . PRO A 1 188 ? 36.362 -5.868 -20.446 1.00 74.88 188 PRO A O 1
ATOM 1471 N N . ASP A 1 189 ? 37.121 -7.763 -21.375 1.00 78.69 189 ASP A N 1
ATOM 1472 C CA . ASP A 1 189 ? 37.796 -8.277 -20.183 1.00 78.69 189 ASP A CA 1
ATOM 1473 C C . ASP A 1 189 ? 38.968 -9.212 -20.532 1.00 78.69 189 ASP A C 1
ATOM 1475 O O . ASP A 1 189 ? 39.095 -9.713 -21.645 1.00 78.69 189 ASP A O 1
ATOM 1479 N N . THR A 1 190 ? 39.824 -9.520 -19.557 1.00 79.62 190 THR A N 1
ATOM 1480 C CA . THR A 1 190 ? 40.967 -10.434 -19.748 1.00 79.62 190 THR A CA 1
ATOM 1481 C C . THR A 1 190 ? 40.568 -11.887 -20.029 1.00 79.62 190 THR A C 1
ATOM 1483 O O . THR A 1 190 ? 41.429 -12.709 -20.331 1.00 79.62 190 THR A O 1
ATOM 1486 N N . ASN A 1 191 ? 39.283 -12.225 -19.889 1.00 85.06 191 ASN A N 1
ATOM 1487 C CA . ASN A 1 191 ? 38.749 -13.570 -20.101 1.00 85.06 191 ASN A CA 1
ATOM 1488 C C . ASN A 1 191 ? 38.223 -13.770 -21.525 1.00 85.06 191 ASN A C 1
ATOM 1490 O O . ASN A 1 191 ? 37.789 -14.877 -21.854 1.00 85.06 191 ASN A O 1
ATOM 1494 N N . THR A 1 192 ? 38.263 -12.718 -22.341 1.00 87.94 192 THR A N 1
ATOM 1495 C CA . THR A 1 192 ? 37.825 -12.710 -23.729 1.00 87.94 192 THR A CA 1
ATOM 1496 C C . THR A 1 192 ? 39.038 -12.680 -24.647 1.00 87.94 192 THR A C 1
ATOM 1498 O O . THR A 1 192 ? 39.944 -11.858 -24.509 1.00 87.94 192 THR A O 1
ATOM 1501 N N . VAL A 1 193 ? 39.054 -13.588 -25.615 1.00 88.94 193 VAL A N 1
ATOM 1502 C CA . VAL A 1 193 ? 40.093 -13.680 -26.635 1.00 88.94 193 VAL A CA 1
ATOM 1503 C C . VAL A 1 193 ? 39.428 -13.559 -27.992 1.00 88.94 193 VAL A C 1
ATOM 1505 O O . VAL A 1 193 ? 38.460 -14.256 -28.296 1.00 88.94 193 VAL A O 1
ATOM 1508 N N . ILE A 1 194 ? 39.958 -12.661 -28.815 1.00 91.00 194 ILE A N 1
ATOM 1509 C CA . ILE A 1 194 ? 39.510 -12.489 -30.191 1.00 91.00 194 ILE A CA 1
ATOM 1510 C C . ILE A 1 194 ? 40.699 -12.774 -31.087 1.00 91.00 194 ILE A C 1
ATOM 1512 O O . ILE A 1 194 ? 41.787 -12.243 -30.873 1.00 91.00 194 ILE A O 1
ATOM 1516 N N . SER A 1 195 ? 40.528 -13.653 -32.064 1.00 89.62 195 SER A N 1
ATOM 1517 C CA . SER A 1 195 ? 41.607 -14.048 -32.966 1.00 89.62 195 SER A CA 1
ATOM 1518 C C . SER A 1 195 ? 41.100 -14.176 -34.387 1.00 89.62 195 SER A C 1
ATOM 1520 O O . SER A 1 195 ? 40.025 -14.713 -34.626 1.00 89.62 195 SER A O 1
ATOM 1522 N N . ILE A 1 196 ? 41.890 -13.699 -35.339 1.00 89.38 196 ILE A N 1
ATOM 1523 C CA . ILE A 1 196 ? 41.644 -13.868 -36.764 1.00 89.38 196 ILE A CA 1
ATOM 1524 C C . ILE A 1 196 ? 42.593 -14.933 -37.280 1.00 89.38 196 ILE A C 1
ATOM 1526 O O . ILE A 1 196 ? 43.797 -14.898 -37.014 1.00 89.38 196 ILE A O 1
ATOM 1530 N N . THR A 1 197 ? 42.046 -15.876 -38.031 1.00 87.75 197 THR A N 1
ATOM 1531 C CA . THR A 1 197 ? 42.791 -16.994 -38.599 1.00 87.75 197 THR A CA 1
ATOM 1532 C C . THR A 1 197 ? 42.550 -17.109 -40.094 1.00 87.75 197 THR A C 1
ATOM 1534 O O . THR A 1 197 ? 41.467 -16.803 -40.592 1.00 87.75 197 THR A O 1
ATOM 1537 N N . ALA A 1 198 ? 43.561 -17.577 -40.816 1.00 83.50 198 ALA A N 1
ATOM 1538 C CA . ALA A 1 198 ? 43.387 -18.045 -42.181 1.00 83.50 198 ALA A CA 1
ATOM 1539 C C . ALA A 1 198 ? 42.523 -19.326 -42.199 1.00 83.50 198 ALA A C 1
ATOM 1541 O O . ALA A 1 198 ? 42.427 -20.010 -41.176 1.00 83.50 198 ALA A O 1
ATOM 1542 N N . PRO A 1 199 ? 41.949 -19.716 -43.354 1.00 79.81 199 PRO A N 1
ATOM 1543 C CA . PRO A 1 199 ? 41.155 -20.943 -43.465 1.00 79.81 199 PRO A CA 1
ATOM 1544 C C . PRO A 1 199 ? 41.874 -22.236 -43.048 1.00 79.81 199 PRO A C 1
ATOM 1546 O O . PRO A 1 199 ? 41.230 -23.201 -42.653 1.00 79.81 199 PRO A O 1
ATOM 1549 N N . ASP A 1 200 ? 43.210 -22.256 -43.095 1.00 75.75 200 ASP A N 1
ATOM 1550 C CA . ASP A 1 200 ? 44.052 -23.368 -42.630 1.00 75.75 200 ASP A CA 1
ATOM 1551 C C . ASP A 1 200 ? 44.338 -23.339 -41.112 1.00 75.75 200 ASP A C 1
ATOM 1553 O O . ASP A 1 200 ? 45.094 -24.163 -40.591 1.00 75.75 200 ASP A O 1
ATOM 1557 N N . GLY A 1 201 ? 43.742 -22.387 -40.391 1.00 77.00 201 GLY A N 1
ATOM 1558 C CA . GLY A 1 201 ? 43.857 -22.212 -38.949 1.00 77.00 201 GLY A CA 1
ATOM 1559 C C . GLY A 1 201 ? 45.116 -21.479 -38.491 1.00 77.00 201 GLY A C 1
ATOM 1560 O O . GLY A 1 201 ? 45.337 -21.381 -37.286 1.00 77.00 201 GLY A O 1
ATOM 1561 N N . LYS A 1 202 ? 45.975 -20.962 -39.378 1.00 83.25 202 LYS A N 1
ATOM 1562 C CA . LYS A 1 202 ? 47.093 -20.097 -38.951 1.00 83.25 202 LYS A CA 1
ATOM 1563 C C . LYS A 1 202 ? 46.579 -18.767 -38.407 1.00 83.25 202 LYS A C 1
ATOM 1565 O O . LYS A 1 202 ? 45.707 -18.155 -39.015 1.00 83.25 202 LYS A O 1
ATOM 1570 N N . ILE A 1 203 ? 47.131 -18.315 -37.282 1.00 85.81 203 ILE A N 1
ATOM 1571 C CA . ILE A 1 203 ? 46.757 -17.031 -36.675 1.00 85.81 203 ILE A CA 1
ATOM 1572 C C . ILE A 1 203 ? 47.344 -15.889 -37.506 1.00 85.81 203 ILE A C 1
ATOM 1574 O O . ILE A 1 203 ? 48.523 -15.911 -37.852 1.00 85.81 203 ILE A O 1
ATOM 1578 N N . ILE A 1 204 ? 46.504 -14.904 -37.813 1.00 85.00 204 ILE A N 1
ATOM 1579 C CA . ILE A 1 204 ? 46.859 -13.684 -38.545 1.00 85.00 204 ILE A CA 1
ATOM 1580 C C . ILE A 1 204 ? 47.002 -12.520 -37.574 1.00 85.00 204 ILE A C 1
ATOM 1582 O O . ILE A 1 204 ? 47.976 -11.782 -37.626 1.00 85.00 204 ILE A O 1
ATOM 1586 N N . ALA A 1 205 ? 46.035 -12.380 -36.673 1.00 86.81 205 ALA A N 1
ATOM 1587 C CA . ALA A 1 205 ? 46.035 -11.372 -35.628 1.00 86.81 205 ALA A CA 1
ATOM 1588 C C . ALA A 1 205 ? 45.299 -11.914 -34.405 1.00 86.81 205 ALA A C 1
ATOM 1590 O O . ALA A 1 205 ? 44.383 -12.730 -34.529 1.00 86.81 205 ALA A O 1
ATOM 1591 N N . SER A 1 206 ? 45.682 -11.456 -33.222 1.00 87.75 206 SER A N 1
ATOM 1592 C CA . SER A 1 206 ? 45.023 -11.823 -31.973 1.00 87.75 206 SER A CA 1
ATOM 1593 C C . SER A 1 206 ? 44.984 -10.621 -31.045 1.00 87.75 206 SER A C 1
ATOM 1595 O O . SER A 1 206 ? 45.897 -9.796 -31.056 1.00 87.75 206 SER A O 1
ATOM 1597 N N . SER A 1 207 ? 43.950 -10.533 -30.210 1.00 86.00 207 SER A N 1
ATOM 1598 C CA . SER A 1 207 ? 43.887 -9.539 -29.138 1.00 86.00 207 SER A CA 1
ATOM 1599 C C . SER A 1 207 ? 45.012 -9.715 -28.110 1.00 86.00 207 SER A C 1
ATOM 1601 O O . SER A 1 207 ? 45.365 -8.769 -27.409 1.00 86.00 207 SER A O 1
ATOM 1603 N N . ILE A 1 208 ? 45.615 -10.908 -28.036 1.00 81.50 208 ILE A N 1
ATOM 1604 C CA . ILE A 1 208 ? 46.778 -11.197 -27.196 1.00 81.50 208 ILE A CA 1
ATOM 1605 C C . ILE A 1 208 ? 48.037 -11.199 -28.074 1.00 81.50 208 ILE A C 1
ATOM 1607 O O . ILE A 1 208 ? 48.281 -12.137 -28.832 1.00 81.50 208 ILE A O 1
ATOM 1611 N N . ARG A 1 209 ? 48.884 -10.173 -27.920 1.00 64.69 209 ARG A N 1
ATOM 1612 C CA . ARG A 1 209 ? 50.091 -9.952 -28.748 1.00 64.69 209 ARG A CA 1
ATOM 1613 C C . ARG A 1 209 ? 51.142 -11.079 -28.699 1.00 64.69 209 ARG A C 1
ATOM 1615 O O . ARG A 1 209 ? 52.032 -11.104 -29.538 1.00 64.69 209 ARG A O 1
ATOM 1622 N N . SER A 1 210 ? 51.075 -12.002 -27.735 1.00 58.06 210 SER A N 1
ATOM 1623 C CA . SER A 1 210 ? 52.059 -13.084 -27.548 1.00 58.06 210 SER A CA 1
ATOM 1624 C C . SER A 1 210 ? 51.691 -14.418 -28.212 1.00 58.06 210 SER A C 1
ATOM 1626 O O . SER A 1 210 ? 52.484 -15.361 -28.157 1.00 58.06 210 SER A O 1
ATOM 1628 N N . VAL A 1 211 ? 50.514 -14.534 -28.835 1.00 61.06 211 VAL A N 1
ATOM 1629 C CA . VAL A 1 211 ? 50.055 -15.804 -29.413 1.00 61.06 211 VAL A CA 1
ATOM 1630 C C . VAL A 1 211 ? 50.546 -15.929 -30.855 1.00 61.06 211 VAL A C 1
ATOM 1632 O O . VAL A 1 211 ? 49.962 -15.376 -31.782 1.00 61.06 211 VAL A O 1
ATOM 1635 N N . THR A 1 212 ? 51.616 -16.698 -31.049 1.00 58.59 212 THR A N 1
ATOM 1636 C CA . THR A 1 212 ? 52.098 -17.119 -32.372 1.00 58.59 212 THR A CA 1
ATOM 1637 C C . THR A 1 212 ? 51.880 -18.626 -32.525 1.00 58.59 212 THR A C 1
ATOM 1639 O O . THR A 1 212 ? 52.193 -19.399 -31.621 1.00 58.59 212 THR A O 1
ATOM 1642 N N . GLY A 1 213 ? 51.275 -19.070 -33.632 1.00 67.38 213 GLY A N 1
ATOM 1643 C CA . GLY A 1 213 ? 50.974 -20.491 -33.835 1.00 67.38 213 GLY A CA 1
ATOM 1644 C C . GLY A 1 213 ? 49.804 -20.772 -34.778 1.00 67.38 213 GLY A C 1
ATOM 1645 O O . GLY A 1 213 ? 49.339 -19.904 -35.515 1.00 67.38 213 GLY A O 1
ATOM 1646 N N . SER A 1 214 ? 49.335 -22.021 -34.762 1.00 74.19 214 SER A N 1
ATOM 1647 C CA . SER A 1 214 ? 48.177 -22.478 -35.534 1.00 74.19 214 SER A CA 1
ATOM 1648 C C . SER A 1 214 ? 47.073 -22.963 -34.600 1.00 74.19 214 SER A C 1
ATOM 1650 O O . SER A 1 214 ? 47.304 -23.776 -33.706 1.00 74.19 214 SER A O 1
ATOM 1652 N N . LEU A 1 215 ? 45.863 -22.484 -34.854 1.00 78.44 215 LEU A N 1
ATOM 1653 C CA . LEU A 1 215 ? 44.614 -22.919 -34.248 1.00 78.44 215 LEU A CA 1
ATOM 1654 C C . LEU A 1 215 ? 43.919 -24.004 -35.083 1.00 78.44 215 LEU A C 1
ATOM 1656 O O . LEU A 1 215 ? 42.752 -24.266 -34.848 1.00 78.44 215 LEU A O 1
ATOM 1660 N N . ALA A 1 216 ? 44.590 -24.692 -36.015 1.00 74.62 216 ALA A N 1
ATOM 1661 C CA . ALA A 1 216 ? 43.948 -25.673 -36.907 1.00 74.62 216 ALA A CA 1
ATOM 1662 C C . ALA A 1 216 ? 43.097 -26.749 -36.189 1.00 74.62 216 ALA A C 1
ATOM 1664 O O . ALA A 1 216 ? 42.114 -27.239 -36.738 1.00 74.62 216 ALA A O 1
ATOM 1665 N N . ASN A 1 217 ? 43.435 -27.094 -34.940 1.00 76.50 217 ASN A N 1
ATOM 1666 C CA . ASN A 1 217 ? 42.682 -28.053 -34.121 1.00 76.50 217 ASN A CA 1
ATOM 1667 C C . ASN A 1 217 ? 41.624 -27.419 -33.197 1.00 76.50 217 ASN A C 1
ATOM 1669 O O . ASN A 1 217 ? 41.018 -28.132 -32.394 1.00 76.50 217 ASN A O 1
ATOM 1673 N N . HIS A 1 218 ? 41.401 -26.109 -33.281 1.00 83.00 218 HIS A N 1
ATOM 1674 C CA . HIS A 1 218 ? 40.488 -25.381 -32.410 1.00 83.00 218 HIS A CA 1
ATOM 1675 C C . HIS A 1 218 ? 39.023 -25.787 -32.672 1.00 83.00 218 HIS A C 1
ATOM 1677 O O . HIS A 1 218 ? 38.608 -25.839 -33.834 1.00 83.00 218 HIS A O 1
ATOM 1683 N N . PRO A 1 219 ? 38.204 -26.049 -31.630 1.00 81.00 219 PRO A N 1
ATOM 1684 C CA . PRO A 1 219 ? 36.834 -26.552 -31.792 1.00 81.00 219 PRO A CA 1
ATOM 1685 C C . PRO A 1 219 ? 35.931 -25.691 -32.687 1.00 81.00 219 PRO A C 1
ATOM 1687 O O . PRO A 1 219 ? 35.142 -26.236 -33.461 1.00 81.00 219 PRO A O 1
ATOM 1690 N N . LEU A 1 220 ? 36.081 -24.362 -32.633 1.00 80.75 220 LEU A N 1
ATOM 1691 C CA . LEU A 1 220 ? 35.304 -23.430 -33.462 1.00 80.75 220 LEU A CA 1
ATOM 1692 C C . LEU A 1 220 ? 35.594 -23.577 -34.966 1.00 80.75 220 LEU A C 1
ATOM 1694 O O . LEU A 1 220 ? 34.676 -23.490 -35.774 1.00 80.75 220 LEU A O 1
ATOM 1698 N N . LEU A 1 221 ? 36.839 -23.877 -35.357 1.00 78.69 221 LEU A N 1
ATOM 1699 C CA . LEU A 1 221 ? 37.224 -23.981 -36.773 1.00 78.69 221 LEU A CA 1
ATOM 1700 C C . LEU A 1 221 ? 36.670 -25.236 -37.461 1.00 78.69 221 LEU A C 1
ATOM 1702 O O . LEU A 1 221 ? 36.533 -25.261 -38.682 1.00 78.69 221 LEU A O 1
ATOM 1706 N N . ARG A 1 222 ? 36.282 -26.257 -36.686 1.00 74.19 222 ARG A N 1
ATOM 1707 C CA . ARG A 1 222 ? 35.644 -27.483 -37.198 1.00 74.19 222 ARG A CA 1
ATOM 1708 C C . ARG A 1 222 ? 34.187 -27.279 -37.632 1.00 74.19 222 ARG A C 1
ATOM 1710 O O . ARG A 1 222 ? 33.638 -28.151 -38.294 1.00 74.19 222 ARG A O 1
ATOM 1717 N N . HIS A 1 223 ? 33.579 -26.149 -37.266 1.00 69.12 223 HIS A N 1
ATOM 1718 C CA . HIS A 1 223 ? 32.162 -25.840 -37.500 1.00 69.12 223 HIS A CA 1
ATOM 1719 C C . HIS A 1 223 ? 31.948 -24.759 -38.577 1.00 69.12 223 HIS A C 1
ATOM 1721 O O . HIS A 1 223 ? 30.850 -24.232 -38.723 1.00 69.12 223 HIS A O 1
ATOM 1727 N N . THR A 1 224 ? 32.988 -24.450 -39.358 1.00 64.44 224 THR A N 1
ATOM 1728 C CA . THR A 1 224 ? 33.007 -23.417 -40.414 1.00 64.44 224 THR A CA 1
ATOM 1729 C C . THR A 1 224 ? 32.157 -23.751 -41.647 1.00 64.44 224 THR A C 1
ATOM 1731 O O . THR A 1 224 ? 31.840 -22.856 -42.422 1.00 64.44 224 THR A O 1
ATOM 1734 N N . GLY A 1 225 ? 31.765 -25.020 -41.836 1.00 57.34 225 GLY A N 1
ATOM 1735 C CA . GLY A 1 225 ? 30.950 -25.486 -42.973 1.00 57.34 225 GLY A CA 1
ATOM 1736 C C . GLY A 1 225 ? 29.430 -25.447 -42.758 1.00 57.34 225 GLY A C 1
ATOM 1737 O O . GLY A 1 225 ? 28.671 -25.773 -43.668 1.00 57.34 225 GLY A O 1
ATOM 1738 N N . SER A 1 226 ? 28.976 -25.072 -41.564 1.00 52.75 226 SER A N 1
ATOM 1739 C CA . SER A 1 226 ? 27.564 -24.956 -41.183 1.00 52.75 226 SER A CA 1
ATOM 1740 C C . SER A 1 226 ? 27.239 -23.484 -40.944 1.00 52.75 226 SER A C 1
ATOM 1742 O O . SER A 1 226 ? 28.018 -22.821 -40.270 1.00 52.75 226 SER A O 1
ATOM 1744 N N . PHE A 1 227 ? 26.130 -22.990 -41.519 1.00 53.38 227 PHE A N 1
ATOM 1745 C CA . PHE A 1 227 ? 25.604 -21.620 -41.375 1.00 53.38 227 PHE A CA 1
ATOM 1746 C C . PHE A 1 227 ? 26.013 -20.965 -40.044 1.00 53.38 227 PHE A C 1
ATOM 1748 O O . PHE A 1 227 ? 25.685 -21.525 -39.001 1.00 53.38 227 PHE A O 1
ATOM 1755 N N . ASP A 1 228 ? 26.731 -19.830 -40.129 1.00 56.38 228 ASP A N 1
ATOM 1756 C CA . ASP A 1 228 ? 27.222 -18.966 -39.036 1.00 56.38 228 ASP A CA 1
ATOM 1757 C C . ASP A 1 228 ? 26.893 -19.503 -37.630 1.00 56.38 228 ASP A C 1
ATOM 1759 O O . ASP A 1 228 ? 25.779 -19.279 -37.140 1.00 56.38 228 ASP A O 1
ATOM 1763 N N . PRO A 1 229 ? 27.802 -20.255 -36.987 1.00 54.12 229 PRO A N 1
ATOM 1764 C CA . PRO A 1 229 ? 27.439 -21.037 -35.821 1.00 54.12 229 PRO A CA 1
ATOM 1765 C C . PRO A 1 229 ? 26.930 -20.142 -34.693 1.00 54.12 229 PRO A C 1
ATOM 1767 O O . PRO A 1 229 ? 27.629 -19.287 -34.148 1.00 54.12 229 PRO A O 1
ATOM 1770 N N . MET A 1 230 ? 25.677 -20.408 -34.332 1.00 63.31 230 MET A N 1
ATOM 1771 C CA . MET A 1 230 ? 25.086 -20.068 -33.051 1.00 63.31 230 MET A CA 1
ATOM 1772 C C . MET A 1 230 ? 26.032 -20.565 -31.948 1.00 63.31 230 MET A C 1
ATOM 1774 O O . MET A 1 230 ? 26.564 -21.669 -32.042 1.00 63.31 230 MET A O 1
ATOM 1778 N N . MET A 1 231 ? 26.289 -19.703 -30.965 1.00 73.31 231 MET A N 1
ATOM 1779 C CA . MET A 1 231 ? 27.221 -19.883 -29.850 1.00 73.31 231 MET A CA 1
ATOM 1780 C C . MET A 1 231 ? 27.566 -21.346 -29.496 1.00 73.31 231 MET A C 1
ATOM 1782 O O . MET A 1 231 ? 26.698 -22.137 -29.135 1.00 73.31 231 MET A O 1
ATOM 1786 N N . LEU A 1 232 ? 28.857 -21.689 -29.548 1.00 77.62 232 LEU A N 1
ATOM 1787 C CA . LEU A 1 232 ? 29.373 -23.020 -29.227 1.00 77.62 232 LEU A CA 1
ATOM 1788 C C . LEU A 1 232 ? 29.963 -23.038 -27.815 1.00 77.62 232 LEU A C 1
ATOM 1790 O O . LEU A 1 232 ? 30.880 -22.275 -27.502 1.00 77.62 232 LEU A O 1
ATOM 1794 N N . LYS A 1 233 ? 29.474 -23.960 -26.981 1.00 82.38 233 LYS A N 1
ATOM 1795 C CA . LYS A 1 233 ? 30.083 -24.328 -25.695 1.00 82.38 233 LYS A CA 1
ATOM 1796 C C . LYS A 1 233 ? 31.085 -25.457 -25.926 1.00 82.38 233 LYS A C 1
ATOM 1798 O O . LYS A 1 233 ? 30.728 -26.500 -26.472 1.00 82.38 233 LYS A O 1
ATOM 1803 N N . TYR A 1 234 ? 32.333 -25.273 -25.515 1.00 84.19 234 TYR A N 1
ATOM 1804 C CA . TYR A 1 234 ? 33.386 -26.276 -25.675 1.00 84.19 234 TYR A CA 1
ATOM 1805 C C . TYR A 1 234 ? 34.419 -26.172 -24.560 1.00 84.19 234 TYR A C 1
ATOM 1807 O O . TYR A 1 234 ? 34.533 -25.157 -23.879 1.00 84.19 234 TYR A O 1
ATOM 1815 N N . LYS A 1 235 ? 35.205 -27.234 -24.394 1.00 82.75 235 LYS A N 1
ATOM 1816 C CA . LYS A 1 235 ? 36.321 -27.256 -23.454 1.00 82.75 235 LYS A CA 1
ATOM 1817 C C . LYS A 1 235 ? 37.631 -27.098 -24.213 1.00 82.75 235 LYS A C 1
ATOM 1819 O O . LYS A 1 235 ? 37.912 -27.878 -25.124 1.00 82.75 235 LYS A O 1
ATOM 1824 N N . TYR A 1 236 ? 38.431 -26.104 -23.848 1.00 80.00 236 TYR A N 1
ATOM 1825 C CA . TYR A 1 236 ? 39.723 -25.825 -24.477 1.00 80.00 236 TYR A CA 1
ATOM 1826 C C . TYR A 1 236 ? 40.756 -25.487 -23.405 1.00 80.00 236 TYR A C 1
ATOM 1828 O O . TYR A 1 236 ? 40.459 -24.747 -22.476 1.00 80.00 236 TYR A O 1
ATOM 1836 N N . MET A 1 237 ? 41.948 -26.090 -23.485 1.00 76.25 237 MET A N 1
ATOM 1837 C CA . MET A 1 237 ? 43.001 -25.957 -22.461 1.00 76.25 237 MET A CA 1
ATOM 1838 C C . MET A 1 237 ? 42.517 -26.232 -21.018 1.00 76.25 237 MET A C 1
ATOM 1840 O O . MET A 1 237 ? 42.980 -25.623 -20.063 1.00 76.25 237 MET A O 1
ATOM 1844 N N . ASN A 1 238 ? 41.597 -27.192 -20.862 1.00 79.62 238 ASN A N 1
ATOM 1845 C CA . ASN A 1 238 ? 40.952 -27.576 -19.599 1.00 79.62 238 ASN A CA 1
ATOM 1846 C C . ASN A 1 238 ? 40.003 -26.529 -18.972 1.00 79.62 238 ASN A C 1
ATOM 1848 O O . ASN A 1 238 ? 39.535 -26.741 -17.855 1.00 79.62 238 ASN A O 1
ATOM 1852 N N . GLU A 1 239 ? 39.641 -25.481 -19.710 1.00 82.38 239 GLU A N 1
ATOM 1853 C CA . GLU A 1 239 ? 38.648 -24.479 -19.311 1.00 82.38 239 GLU A CA 1
ATOM 1854 C C . GLU A 1 239 ? 37.377 -24.587 -20.160 1.00 82.38 239 GLU A C 1
ATOM 1856 O O . GLU A 1 239 ? 37.439 -24.849 -21.365 1.00 82.38 239 GLU A O 1
ATOM 1861 N N . ASP A 1 240 ? 36.220 -24.367 -19.532 1.00 88.38 240 ASP A N 1
ATOM 1862 C CA . ASP A 1 240 ? 34.948 -24.267 -20.243 1.00 88.38 240 ASP A CA 1
ATOM 1863 C C . ASP A 1 240 ? 34.843 -22.886 -20.890 1.00 88.38 240 ASP A C 1
ATOM 1865 O O . ASP A 1 240 ? 34.922 -21.848 -20.222 1.00 88.38 240 ASP A O 1
ATOM 1869 N N . ARG A 1 241 ? 34.671 -22.874 -22.208 1.00 87.50 241 ARG A N 1
ATOM 1870 C CA . ARG A 1 241 ? 34.634 -21.674 -23.036 1.00 87.50 241 ARG A CA 1
ATOM 1871 C C . ARG A 1 241 ? 33.389 -21.635 -23.897 1.00 87.50 241 ARG A C 1
ATOM 1873 O O . ARG A 1 241 ? 32.757 -22.651 -24.196 1.00 87.50 241 ARG A O 1
ATOM 1880 N N . VAL A 1 242 ? 33.044 -20.415 -24.269 1.00 89.44 242 VAL A N 1
ATOM 1881 C CA . VAL A 1 242 ? 31.896 -20.097 -25.101 1.00 89.44 242 VAL A CA 1
ATOM 1882 C C . VAL A 1 242 ? 32.363 -19.162 -26.193 1.00 89.44 242 VAL A C 1
ATOM 1884 O O . VAL A 1 242 ? 32.984 -18.141 -25.897 1.00 89.44 242 VAL A O 1
ATOM 1887 N N . GLY A 1 243 ? 32.073 -19.490 -27.444 1.00 88.56 243 GLY A N 1
ATOM 1888 C CA . GLY A 1 243 ? 32.537 -18.672 -28.553 1.00 88.56 243 GLY A CA 1
ATOM 1889 C C . GLY A 1 243 ? 31.690 -18.789 -29.804 1.00 88.56 243 GLY A C 1
ATOM 1890 O O . GLY A 1 243 ? 30.854 -19.680 -29.939 1.00 88.56 243 GLY A O 1
ATOM 1891 N N . THR A 1 244 ? 31.920 -17.854 -30.712 1.00 88.56 244 THR A N 1
ATOM 1892 C CA . THR A 1 244 ? 31.336 -17.813 -32.051 1.00 88.56 244 THR A CA 1
ATOM 1893 C C . THR A 1 244 ? 32.450 -17.618 -33.074 1.00 88.56 244 THR A C 1
ATOM 1895 O O . THR A 1 244 ? 33.542 -17.139 -32.748 1.00 88.56 244 THR A O 1
ATOM 1898 N N . ILE A 1 245 ? 32.187 -18.025 -34.308 1.00 87.50 245 ILE A N 1
ATOM 1899 C CA . ILE A 1 245 ? 33.097 -17.852 -35.435 1.00 87.50 245 ILE A CA 1
ATOM 1900 C C . ILE A 1 245 ? 32.341 -17.185 -36.578 1.00 87.50 245 ILE A C 1
ATOM 1902 O O . ILE A 1 245 ? 31.231 -17.591 -36.914 1.00 87.50 245 ILE A O 1
ATOM 1906 N N . LYS A 1 246 ? 32.944 -16.147 -37.157 1.00 87.75 246 LYS A N 1
ATOM 1907 C CA . LYS A 1 246 ? 32.409 -15.396 -38.296 1.00 87.75 246 LYS A CA 1
ATOM 1908 C C . LYS A 1 246 ? 33.416 -15.367 -39.432 1.00 87.75 246 LYS A C 1
ATOM 1910 O O . LYS A 1 246 ? 34.623 -15.349 -39.201 1.00 87.75 246 LYS A O 1
ATOM 1915 N N . THR A 1 247 ? 32.916 -15.343 -40.661 1.00 85.88 247 THR A N 1
ATOM 1916 C CA . THR A 1 247 ? 33.758 -15.282 -41.863 1.00 85.88 247 THR A CA 1
ATOM 1917 C C . THR A 1 247 ? 33.854 -13.845 -42.365 1.00 85.88 247 THR A C 1
ATOM 1919 O O . THR A 1 247 ? 32.835 -13.201 -42.606 1.00 85.88 247 THR A O 1
ATOM 1922 N N . LEU A 1 248 ? 35.072 -13.349 -42.570 1.00 85.62 248 LEU A N 1
ATOM 1923 C CA . LEU A 1 248 ? 35.331 -12.080 -43.245 1.00 85.62 248 LEU A CA 1
ATOM 1924 C C . LEU A 1 248 ? 35.134 -12.283 -44.751 1.00 85.62 248 LEU A C 1
ATOM 1926 O O . LEU A 1 248 ? 35.865 -13.064 -45.353 1.00 85.62 248 LEU A O 1
ATOM 1930 N N . LYS A 1 249 ? 34.184 -11.576 -45.377 1.00 76.00 249 LYS A N 1
ATOM 1931 C CA . LYS A 1 249 ? 33.841 -11.743 -46.810 1.00 76.00 249 LYS A CA 1
ATOM 1932 C C . LYS A 1 249 ? 35.039 -11.545 -47.748 1.00 76.00 249 LYS A C 1
ATOM 1934 O O . LYS A 1 249 ? 35.204 -12.280 -48.715 1.00 76.00 249 LYS A O 1
ATOM 1939 N N . THR A 1 250 ? 35.897 -10.588 -47.425 1.00 71.81 250 THR A N 1
ATOM 1940 C CA . THR A 1 250 ? 37.174 -10.316 -48.091 1.00 71.81 250 THR A CA 1
ATOM 1941 C C . THR A 1 250 ? 38.157 -10.000 -46.977 1.00 71.81 250 THR A C 1
ATOM 1943 O O . THR A 1 250 ? 37.997 -8.959 -46.335 1.00 71.81 250 THR A O 1
ATOM 1946 N N . PRO A 1 251 ? 39.098 -10.899 -46.643 1.00 72.00 251 PRO A N 1
ATOM 1947 C CA . PRO A 1 251 ? 39.775 -11.882 -47.511 1.00 72.00 251 PRO A CA 1
ATOM 1948 C C . PRO A 1 251 ? 39.361 -13.369 -47.393 1.00 72.00 251 PRO A C 1
ATOM 1950 O O . PRO A 1 251 ? 40.046 -14.227 -47.944 1.00 72.00 251 PRO A O 1
ATOM 1953 N N . GLY A 1 252 ? 38.288 -13.714 -46.676 1.00 77.19 252 GLY A N 1
ATOM 1954 C CA . GLY A 1 252 ? 37.909 -15.112 -46.403 1.00 77.19 252 GLY A CA 1
ATOM 1955 C C . GLY A 1 252 ? 38.494 -15.678 -45.104 1.00 77.19 252 GLY A C 1
ATOM 1956 O O . GLY A 1 252 ? 38.528 -16.890 -44.915 1.00 77.19 252 GLY A O 1
ATOM 1957 N N . TRP A 1 253 ? 38.997 -14.821 -44.213 1.00 87.69 253 TRP A N 1
ATOM 1958 C CA . TRP A 1 253 ? 39.495 -15.227 -42.895 1.00 87.69 253 TRP A CA 1
ATOM 1959 C C . TRP A 1 253 ? 38.366 -15.516 -41.915 1.00 87.69 253 TRP A C 1
ATOM 1961 O O . TRP A 1 253 ? 37.246 -15.037 -42.074 1.00 87.69 253 TRP A O 1
ATOM 1971 N N . PHE A 1 254 ? 38.688 -16.243 -40.852 1.00 88.25 254 PHE A N 1
ATOM 1972 C CA . PHE A 1 254 ? 37.767 -16.515 -39.763 1.00 88.25 254 PHE A CA 1
ATOM 1973 C C . PHE A 1 254 ? 38.108 -15.685 -38.533 1.00 88.25 254 PHE A C 1
ATOM 1975 O O . PHE A 1 254 ? 39.227 -15.762 -38.024 1.00 88.25 254 PHE A O 1
ATOM 1982 N N . LEU A 1 255 ? 37.128 -14.942 -38.027 1.00 90.12 255 LEU A N 1
ATOM 1983 C CA . LEU A 1 255 ? 37.164 -14.286 -36.728 1.00 90.12 255 LEU A CA 1
ATOM 1984 C C . LEU A 1 255 ? 36.582 -15.225 -35.680 1.00 90.12 255 LEU A C 1
ATOM 1986 O O . LEU A 1 255 ? 35.412 -15.587 -35.747 1.00 90.12 255 LEU A O 1
ATOM 1990 N N . LEU A 1 256 ? 37.400 -15.600 -34.708 1.00 89.50 256 LEU A N 1
ATOM 1991 C CA . LEU A 1 256 ? 37.010 -16.351 -33.528 1.00 89.50 256 LEU A CA 1
ATOM 1992 C C . LEU A 1 256 ? 36.849 -15.360 -32.382 1.00 89.50 256 LEU A C 1
ATOM 1994 O O . LEU A 1 256 ? 37.809 -14.682 -32.015 1.00 89.50 256 LEU A O 1
ATOM 1998 N N . TYR A 1 257 ? 35.651 -15.295 -31.817 1.00 90.00 257 TYR A N 1
ATOM 1999 C CA . TYR A 1 257 ? 35.377 -14.557 -30.591 1.00 90.00 257 TYR A CA 1
ATOM 2000 C C . TYR A 1 257 ? 35.041 -15.569 -29.501 1.00 90.00 257 TYR A C 1
ATOM 2002 O O . TYR A 1 257 ? 34.039 -16.277 -29.608 1.00 90.00 257 TYR A O 1
ATOM 2010 N N . GLU A 1 258 ? 35.850 -15.641 -28.451 1.00 88.19 258 GLU A N 1
ATOM 2011 C CA . GLU A 1 258 ? 35.664 -16.592 -27.356 1.00 88.19 258 GLU A CA 1
ATOM 2012 C C . GLU A 1 258 ? 35.849 -15.938 -25.985 1.00 88.19 258 GLU A C 1
ATOM 2014 O O . GLU A 1 258 ? 36.663 -15.038 -25.806 1.00 88.19 258 GLU A O 1
ATOM 2019 N N . GLN A 1 259 ? 35.099 -16.415 -24.999 1.00 89.44 259 GLN A N 1
ATOM 2020 C CA . GLN A 1 259 ? 35.183 -15.996 -23.601 1.00 89.44 259 GLN A CA 1
ATOM 2021 C C . GLN A 1 259 ? 35.047 -17.219 -22.683 1.00 89.44 259 GLN A C 1
ATOM 2023 O O . GLN A 1 259 ? 34.496 -18.252 -23.081 1.00 89.44 259 GLN A O 1
ATOM 2028 N N . THR A 1 260 ? 35.517 -17.133 -21.439 1.00 88.81 260 THR A N 1
ATOM 2029 C CA . THR A 1 260 ? 35.283 -18.207 -20.457 1.00 88.81 260 THR A CA 1
ATOM 2030 C C . THR A 1 260 ? 33.793 -18.334 -20.131 1.00 88.81 260 THR A C 1
ATOM 2032 O O . THR A 1 260 ? 33.071 -17.338 -20.049 1.00 88.81 260 THR A O 1
ATOM 2035 N N . ALA A 1 261 ? 33.309 -19.558 -19.906 1.00 85.50 261 ALA A N 1
ATOM 2036 C CA . ALA A 1 261 ? 31.918 -19.801 -19.516 1.00 85.50 261 ALA A CA 1
ATOM 2037 C C . ALA A 1 261 ? 31.565 -19.100 -18.198 1.00 85.50 261 ALA A C 1
ATOM 2039 O O . ALA A 1 261 ? 30.460 -18.584 -18.045 1.00 85.50 261 ALA A O 1
ATOM 2040 N N . ALA A 1 262 ? 32.529 -19.006 -17.279 1.00 83.62 262 ALA A N 1
ATOM 2041 C CA . ALA A 1 262 ? 32.370 -18.242 -16.052 1.00 83.62 262 ALA A CA 1
ATOM 2042 C C . ALA A 1 262 ? 32.065 -16.762 -16.337 1.00 83.62 262 ALA A C 1
ATOM 2044 O O . ALA A 1 262 ? 31.088 -16.262 -15.789 1.00 83.62 262 ALA A O 1
ATOM 2045 N N . SER A 1 263 ? 32.830 -16.096 -17.221 1.00 83.75 263 SER A N 1
ATOM 2046 C CA . SER A 1 263 ? 32.591 -14.689 -17.594 1.00 83.75 263 SER A CA 1
ATOM 2047 C C . SER A 1 263 ? 31.281 -14.515 -18.379 1.00 83.75 263 SER A C 1
ATOM 2049 O O . SER A 1 263 ? 30.462 -13.641 -18.083 1.00 83.75 263 SER A O 1
ATOM 2051 N N . ALA A 1 264 ? 31.014 -15.425 -19.321 1.00 83.81 264 ALA A N 1
ATOM 2052 C CA . ALA A 1 264 ? 29.814 -15.413 -20.153 1.00 83.81 264 ALA A CA 1
ATOM 2053 C C . ALA A 1 264 ? 28.509 -15.391 -19.342 1.00 83.81 264 ALA A C 1
ATOM 2055 O O . ALA A 1 264 ? 27.574 -14.671 -19.696 1.00 83.81 264 ALA A O 1
ATOM 2056 N N . PHE A 1 265 ? 28.461 -16.163 -18.251 1.00 84.50 265 PHE A N 1
ATOM 2057 C CA . PHE A 1 265 ? 27.263 -16.395 -17.443 1.00 84.50 265 PHE A CA 1
ATOM 2058 C C . PHE A 1 265 ? 27.315 -15.729 -16.055 1.00 84.50 265 PHE A C 1
ATOM 2060 O O . PHE A 1 265 ? 26.503 -16.074 -15.192 1.00 84.50 265 PHE A O 1
ATOM 2067 N N . VAL A 1 266 ? 28.204 -14.751 -15.812 1.00 82.31 266 VAL A N 1
ATOM 2068 C CA . VAL A 1 266 ? 28.297 -14.055 -14.504 1.00 82.31 266 VAL A CA 1
ATOM 2069 C C . VAL A 1 266 ? 26.938 -13.520 -14.062 1.00 82.31 266 VAL A C 1
ATOM 2071 O O . VAL A 1 266 ? 26.486 -13.827 -12.960 1.00 82.31 266 VAL A O 1
ATOM 2074 N N . TYR A 1 267 ? 26.238 -12.791 -14.931 1.00 76.75 267 TYR A N 1
ATOM 2075 C CA . TYR A 1 267 ? 24.922 -12.237 -14.602 1.00 76.75 267 TYR A CA 1
ATOM 2076 C C . TYR A 1 267 ? 23.890 -13.325 -14.291 1.00 76.75 267 TYR A C 1
ATOM 2078 O O . TYR A 1 267 ? 23.109 -13.181 -13.353 1.00 76.75 267 TYR A O 1
ATOM 2086 N N . PHE A 1 268 ? 23.926 -14.452 -15.007 1.00 80.62 268 PHE A N 1
ATOM 2087 C CA . PHE A 1 268 ? 23.058 -15.588 -14.711 1.00 80.62 268 PHE A CA 1
ATOM 2088 C C . PHE A 1 268 ? 23.354 -16.176 -13.328 1.00 80.62 268 PHE A C 1
ATOM 2090 O O . PHE A 1 268 ? 22.429 -16.394 -12.551 1.00 80.62 268 PHE A O 1
ATOM 2097 N N . THR A 1 269 ? 24.626 -16.384 -12.973 1.00 76.31 269 THR A N 1
ATOM 2098 C CA . THR A 1 269 ? 24.991 -16.903 -11.642 1.00 76.31 269 THR A CA 1
ATOM 2099 C C . THR A 1 269 ? 24.613 -15.945 -10.506 1.00 76.31 269 THR A C 1
ATOM 2101 O O . THR A 1 269 ? 24.149 -16.393 -9.456 1.00 76.31 269 THR A O 1
ATOM 2104 N N . GLN A 1 270 ? 24.714 -14.629 -10.714 1.00 79.56 270 GLN A N 1
ATOM 2105 C CA . GLN A 1 270 ? 24.224 -13.617 -9.768 1.00 79.56 270 GLN A CA 1
ATOM 2106 C C . GLN A 1 270 ? 22.697 -13.654 -9.615 1.00 79.56 270 GLN A C 1
ATOM 2108 O O . GLN A 1 270 ? 22.180 -13.655 -8.500 1.00 79.56 270 GLN A O 1
ATOM 2113 N N . ILE A 1 271 ? 21.958 -13.747 -10.721 1.00 78.19 271 ILE A N 1
ATOM 2114 C CA . ILE A 1 271 ? 20.496 -13.884 -10.687 1.00 78.19 271 ILE A CA 1
ATOM 2115 C C . ILE A 1 271 ? 20.107 -15.194 -9.993 1.00 78.19 271 ILE A C 1
ATOM 2117 O O . ILE A 1 271 ? 19.221 -15.203 -9.141 1.00 78.19 271 ILE A O 1
ATOM 2121 N N . LEU A 1 272 ? 20.781 -16.299 -10.308 1.00 79.69 272 LEU A N 1
ATOM 2122 C CA . LEU A 1 272 ? 20.542 -17.611 -9.711 1.00 79.69 272 LEU A CA 1
ATOM 2123 C C . LEU A 1 272 ? 20.758 -17.580 -8.193 1.00 79.69 272 LEU A C 1
ATOM 2125 O O . LEU A 1 272 ? 19.891 -18.022 -7.444 1.00 79.69 272 LEU A O 1
ATOM 2129 N N . THR A 1 273 ? 21.881 -17.024 -7.732 1.00 79.06 273 THR A N 1
ATOM 2130 C CA . THR A 1 273 ? 22.183 -16.898 -6.296 1.00 79.06 273 THR A CA 1
ATOM 2131 C C . THR A 1 273 ? 21.172 -16.020 -5.566 1.00 79.06 273 THR A C 1
ATOM 2133 O O . THR A 1 273 ? 20.701 -16.416 -4.498 1.00 79.06 273 THR A O 1
ATOM 2136 N N . MET A 1 274 ? 20.763 -14.889 -6.150 1.00 78.19 274 MET A N 1
ATOM 2137 C CA . MET A 1 274 ? 19.714 -14.036 -5.576 1.00 78.19 274 MET A CA 1
ATOM 2138 C C . MET A 1 274 ? 18.372 -14.763 -5.484 1.00 78.19 274 MET A C 1
ATOM 2140 O O . MET A 1 274 ? 17.718 -14.703 -4.447 1.00 78.19 274 MET A O 1
ATOM 2144 N N . ASN A 1 275 ? 17.988 -15.520 -6.514 1.00 77.06 275 ASN A N 1
ATOM 2145 C CA . ASN A 1 275 ? 16.754 -16.305 -6.492 1.00 77.06 275 ASN A CA 1
ATOM 2146 C C . ASN A 1 275 ? 16.799 -17.426 -5.449 1.00 77.06 275 ASN A C 1
ATOM 2148 O O . ASN A 1 275 ? 15.836 -17.606 -4.706 1.00 77.06 275 ASN A O 1
ATOM 2152 N N . ILE A 1 276 ? 17.916 -18.151 -5.337 1.00 80.81 276 ILE A N 1
ATOM 2153 C CA . ILE A 1 276 ? 18.102 -19.162 -4.285 1.00 80.81 276 ILE A CA 1
ATOM 2154 C C . ILE A 1 276 ? 17.952 -18.513 -2.905 1.00 80.81 276 ILE A C 1
ATOM 2156 O O . ILE A 1 276 ? 17.237 -19.045 -2.054 1.00 80.81 276 ILE A O 1
ATOM 2160 N N . LEU A 1 277 ? 18.556 -17.340 -2.690 1.00 83.75 277 LEU A N 1
ATOM 2161 C CA . LEU A 1 277 ? 18.413 -16.593 -1.442 1.00 83.75 277 LEU A CA 1
ATOM 2162 C C . LEU A 1 277 ? 16.949 -16.206 -1.181 1.00 83.75 277 LEU A C 1
ATOM 2164 O O . LEU A 1 277 ? 16.454 -16.423 -0.075 1.00 83.75 277 LEU A O 1
ATOM 2168 N N . SER A 1 278 ? 16.228 -15.709 -2.190 1.00 78.06 278 SER A N 1
ATOM 2169 C CA . SER A 1 278 ? 14.797 -15.395 -2.078 1.00 78.06 278 SER A CA 1
ATOM 2170 C C . SER A 1 278 ? 13.964 -16.618 -1.685 1.00 78.06 278 SER A C 1
ATOM 2172 O O . SER A 1 278 ? 13.088 -16.512 -0.827 1.00 78.06 278 SER A O 1
ATOM 2174 N N . VAL A 1 279 ? 14.260 -17.795 -2.241 1.00 81.38 279 VAL A N 1
ATOM 2175 C CA . VAL A 1 279 ? 13.578 -19.054 -1.893 1.00 81.38 279 VAL A CA 1
ATOM 2176 C C . VAL A 1 279 ? 13.864 -19.469 -0.453 1.00 81.38 279 VAL A C 1
ATOM 2178 O O . VAL A 1 279 ? 12.943 -19.859 0.264 1.00 81.38 279 VAL A O 1
ATOM 2181 N N . VAL A 1 280 ? 15.112 -19.346 0.003 1.00 83.81 280 VAL A N 1
ATOM 2182 C CA . VAL A 1 280 ? 15.485 -19.623 1.399 1.00 83.81 280 VAL A CA 1
ATOM 2183 C C . VAL A 1 280 ? 14.749 -18.684 2.357 1.00 83.81 280 VAL A C 1
ATOM 2185 O O . VAL A 1 280 ? 14.212 -19.139 3.368 1.00 83.81 280 VAL A O 1
ATOM 2188 N N . VAL A 1 281 ? 14.657 -17.393 2.027 1.00 84.56 281 VAL A N 1
ATOM 2189 C CA . VAL A 1 281 ? 13.907 -16.404 2.818 1.00 84.56 281 VAL A CA 1
ATOM 2190 C C . VAL A 1 281 ? 12.416 -16.747 2.860 1.00 84.56 281 VAL A C 1
ATOM 2192 O O . VAL A 1 281 ? 11.817 -16.732 3.935 1.00 84.56 281 VAL A O 1
ATOM 2195 N N . LEU A 1 282 ? 11.816 -17.125 1.728 1.00 81.19 282 LEU A N 1
ATOM 2196 C CA . LEU A 1 282 ? 10.411 -17.542 1.661 1.00 81.19 282 LEU A CA 1
ATOM 2197 C C . LEU A 1 282 ? 10.139 -18.816 2.470 1.00 81.19 282 LEU A C 1
ATOM 2199 O O . LEU A 1 282 ? 9.123 -18.904 3.165 1.00 81.19 282 LEU A O 1
ATOM 2203 N N . LEU A 1 283 ? 11.052 -19.790 2.439 1.00 81.44 283 LEU A N 1
ATOM 2204 C CA . LEU A 1 283 ? 10.978 -20.996 3.267 1.00 81.44 283 LEU A CA 1
ATOM 2205 C C . LEU A 1 283 ? 11.054 -20.655 4.758 1.00 81.44 283 LEU A C 1
ATOM 2207 O O . LEU A 1 283 ? 10.222 -21.124 5.537 1.00 81.44 283 LEU A O 1
ATOM 2211 N N . ALA A 1 284 ? 12.000 -19.802 5.158 1.00 83.06 284 ALA A N 1
ATOM 2212 C CA . ALA A 1 284 ? 12.127 -19.344 6.540 1.00 83.06 284 ALA A CA 1
ATOM 2213 C C . ALA A 1 284 ? 10.865 -18.601 7.009 1.00 83.06 284 ALA A C 1
ATOM 2215 O O . ALA A 1 284 ? 10.353 -18.867 8.098 1.00 83.06 284 ALA A O 1
ATOM 2216 N N . PHE A 1 285 ? 10.309 -17.735 6.159 1.00 83.62 285 PHE A N 1
ATOM 2217 C CA . PHE A 1 285 ? 9.057 -17.028 6.422 1.00 83.62 285 PHE A CA 1
ATOM 2218 C C . PHE A 1 285 ? 7.866 -17.988 6.556 1.00 83.62 285 PHE A C 1
ATOM 2220 O O . PHE A 1 285 ? 7.045 -17.844 7.461 1.00 83.62 285 PHE A O 1
ATOM 2227 N N . SER A 1 286 ? 7.808 -19.029 5.724 1.00 80.56 286 SER A N 1
ATOM 2228 C CA . SER A 1 286 ? 6.778 -20.072 5.805 1.00 80.56 286 SER A CA 1
ATOM 2229 C C . SER A 1 286 ? 6.846 -20.831 7.133 1.00 80.56 286 SER A C 1
ATOM 2231 O O . SER A 1 286 ? 5.827 -21.025 7.796 1.00 80.56 286 SER A O 1
ATOM 2233 N N . VAL A 1 287 ? 8.050 -21.216 7.573 1.00 83.81 287 VAL A N 1
ATOM 2234 C CA . VAL A 1 287 ? 8.267 -21.857 8.883 1.00 83.81 287 VAL A CA 1
ATOM 2235 C C . VAL A 1 287 ? 7.862 -20.921 10.024 1.00 83.81 287 VAL A C 1
ATOM 2237 O O . VAL A 1 287 ? 7.207 -21.357 10.974 1.00 83.81 287 VAL A O 1
ATOM 2240 N N . PHE A 1 288 ? 8.189 -19.633 9.916 1.00 85.50 288 PHE A N 1
ATOM 2241 C CA . PHE A 1 288 ? 7.786 -18.619 10.887 1.00 85.50 288 PHE A CA 1
ATOM 2242 C C . PHE A 1 288 ? 6.258 -18.483 10.983 1.00 85.50 288 PHE A C 1
ATOM 2244 O O . PHE A 1 288 ? 5.717 -18.504 12.090 1.00 85.50 288 PHE A O 1
ATOM 2251 N N . ILE A 1 289 ? 5.544 -18.439 9.852 1.00 82.44 289 ILE A N 1
ATOM 2252 C CA . ILE A 1 289 ? 4.071 -18.434 9.821 1.00 82.44 289 ILE A CA 1
ATOM 2253 C C . ILE A 1 289 ? 3.509 -19.681 10.509 1.00 82.44 289 ILE A C 1
ATOM 2255 O O . ILE A 1 289 ? 2.596 -19.574 11.327 1.00 82.44 289 ILE A O 1
ATOM 2259 N N . LEU A 1 290 ? 4.057 -20.866 10.228 1.00 83.00 290 LEU A N 1
ATOM 2260 C CA . LEU A 1 290 ? 3.598 -22.108 10.857 1.00 83.00 290 LEU A CA 1
ATOM 2261 C C . LEU A 1 290 ? 3.800 -22.096 12.378 1.00 83.00 290 LEU A C 1
ATOM 2263 O O . LEU A 1 290 ? 2.912 -22.522 13.124 1.00 83.00 290 LEU A O 1
ATOM 2267 N N . PHE A 1 291 ? 4.940 -21.585 12.850 1.00 85.38 291 PHE A N 1
ATOM 2268 C CA . PHE A 1 291 ? 5.194 -21.389 14.277 1.00 85.38 291 PHE A CA 1
ATOM 2269 C C . PHE A 1 291 ? 4.188 -20.408 14.891 1.00 85.38 291 PHE A C 1
ATOM 2271 O O . PHE A 1 291 ? 3.596 -20.701 15.933 1.00 85.38 291 PHE A O 1
ATOM 2278 N N . PHE A 1 292 ? 3.938 -19.287 14.214 1.00 83.56 292 PHE A N 1
ATOM 2279 C CA . PHE A 1 292 ? 2.993 -18.267 14.652 1.00 83.56 292 PHE A CA 1
ATOM 2280 C C . PHE A 1 292 ? 1.562 -18.813 14.754 1.00 83.56 292 PHE A C 1
ATOM 2282 O O . PHE A 1 292 ? 0.935 -18.680 15.804 1.00 83.56 292 PHE A O 1
ATOM 2289 N N . ILE A 1 293 ? 1.065 -19.507 13.724 1.00 82.12 293 ILE A N 1
ATOM 2290 C CA . ILE A 1 293 ? -0.262 -20.152 13.726 1.00 82.12 293 ILE A CA 1
ATOM 2291 C C . ILE A 1 293 ? -0.369 -21.158 14.877 1.00 82.12 293 ILE A C 1
ATOM 2293 O O . ILE A 1 293 ? -1.371 -21.190 15.598 1.00 82.12 293 ILE A O 1
ATOM 2297 N N . ARG A 1 294 ? 0.666 -21.977 15.097 1.00 83.75 294 ARG A N 1
ATOM 2298 C CA . ARG A 1 294 ? 0.668 -22.947 16.198 1.00 83.75 294 ARG A CA 1
ATOM 2299 C C . ARG A 1 294 ? 0.564 -22.255 17.556 1.00 83.75 294 ARG A C 1
ATOM 2301 O O . ARG A 1 294 ? -0.269 -22.655 18.369 1.00 83.75 294 ARG A O 1
ATOM 2308 N N . ALA A 1 295 ? 1.395 -21.243 17.794 1.00 82.44 295 ALA A N 1
ATOM 2309 C CA . ALA A 1 295 ? 1.475 -20.546 19.073 1.00 82.44 295 ALA A CA 1
ATOM 2310 C C . ALA A 1 295 ? 0.238 -19.679 19.358 1.00 82.44 295 ALA A C 1
ATOM 2312 O O . ALA A 1 295 ? -0.237 -19.646 20.490 1.00 82.44 295 ALA A O 1
ATOM 2313 N N . LYS A 1 296 ? -0.296 -18.991 18.343 1.00 82.56 296 LYS A N 1
ATOM 2314 C CA . LYS A 1 296 ? -1.378 -18.007 18.498 1.00 82.56 296 LYS A CA 1
ATOM 2315 C C . LYS A 1 296 ? -2.776 -18.539 18.200 1.00 82.56 296 LYS A C 1
ATOM 2317 O O . LYS A 1 296 ? -3.731 -17.852 18.532 1.00 82.56 296 LYS A O 1
ATOM 2322 N N . LEU A 1 297 ? -2.929 -19.720 17.599 1.00 81.38 297 LEU A N 1
ATOM 2323 C CA . LEU A 1 297 ? -4.251 -20.236 17.220 1.00 81.38 297 LEU A CA 1
ATOM 2324 C C . LEU A 1 297 ? -4.494 -21.664 17.719 1.00 81.38 297 LEU A C 1
ATOM 2326 O O . LEU A 1 297 ? -5.466 -21.913 18.427 1.00 81.38 297 LEU A O 1
ATOM 2330 N N . ILE A 1 298 ? -3.584 -22.599 17.428 1.00 82.19 298 ILE A N 1
ATOM 2331 C CA . ILE A 1 298 ? -3.787 -24.022 17.761 1.00 82.19 298 ILE A CA 1
ATOM 2332 C C . ILE A 1 298 ? -3.700 -24.284 19.271 1.00 82.19 298 ILE A C 1
ATOM 2334 O O . ILE A 1 298 ? -4.565 -24.965 19.823 1.00 82.19 298 ILE A O 1
ATOM 2338 N N . VAL A 1 299 ? -2.659 -23.781 19.946 1.00 82.38 299 VAL A N 1
ATOM 2339 C CA . VAL A 1 299 ? -2.466 -24.012 21.392 1.00 82.38 299 VAL A CA 1
ATOM 2340 C C . VAL A 1 299 ? -3.607 -23.407 22.228 1.00 82.38 299 VAL A C 1
ATOM 2342 O O . VAL A 1 299 ? -4.178 -24.145 23.032 1.00 82.38 299 VAL A O 1
ATOM 2345 N N . PRO A 1 300 ? -4.018 -22.140 22.016 1.00 83.00 300 PRO A N 1
ATOM 2346 C CA . PRO A 1 300 ? -5.158 -21.553 22.725 1.00 83.00 300 PRO A CA 1
ATOM 2347 C C . PRO A 1 300 ? -6.473 -22.334 22.557 1.00 83.00 300 PRO A C 1
ATOM 2349 O O . PRO A 1 300 ? -7.164 -22.612 23.536 1.00 83.00 300 PRO A O 1
ATOM 2352 N N . MET A 1 301 ? -6.789 -22.772 21.332 1.00 82.69 301 MET A N 1
ATOM 2353 C CA . MET A 1 301 ? -7.991 -23.574 21.051 1.00 82.69 301 MET A CA 1
ATOM 2354 C C . MET A 1 301 ? -7.993 -24.917 21.788 1.00 82.69 301 MET A C 1
ATOM 2356 O O . MET A 1 301 ? -9.025 -25.350 22.307 1.00 82.69 301 MET A O 1
ATOM 2360 N N . ARG A 1 302 ? -6.833 -25.579 21.867 1.00 82.50 302 ARG A N 1
ATOM 2361 C CA . ARG A 1 302 ? -6.690 -26.811 22.649 1.00 82.50 302 ARG A CA 1
ATOM 2362 C C . ARG A 1 302 ? -6.944 -26.556 24.136 1.00 82.50 302 ARG A C 1
ATOM 2364 O O . ARG A 1 302 ? -7.667 -27.327 24.757 1.00 82.50 302 ARG A O 1
ATOM 2371 N N . LEU A 1 303 ? -6.406 -25.460 24.672 1.00 82.88 303 LEU A N 1
ATOM 2372 C CA . LEU A 1 303 ? -6.576 -25.085 26.075 1.00 82.88 303 LEU A CA 1
ATOM 2373 C C . LEU A 1 303 ? -8.051 -24.822 26.426 1.00 82.88 303 LEU A C 1
ATOM 2375 O O . LEU A 1 303 ? -8.526 -25.274 27.461 1.00 82.88 303 LEU A O 1
ATOM 2379 N N . LEU A 1 304 ? -8.791 -24.138 25.546 1.00 82.44 304 LEU A N 1
ATOM 2380 C CA . LEU A 1 304 ? -10.240 -23.935 25.692 1.00 82.44 304 LEU A CA 1
ATOM 2381 C C . LEU A 1 304 ? -11.006 -25.260 25.742 1.00 82.44 304 LEU A C 1
ATOM 2383 O O . LEU A 1 304 ? -11.905 -25.421 26.564 1.00 82.44 304 LEU A O 1
ATOM 2387 N N . THR A 1 305 ? -10.629 -26.211 24.886 1.00 83.31 305 THR A N 1
ATOM 2388 C CA . THR A 1 305 ? -11.270 -27.531 24.831 1.00 83.31 305 THR A CA 1
ATOM 2389 C C . THR A 1 305 ? -11.046 -28.300 26.137 1.00 83.31 305 THR A C 1
ATOM 2391 O O . THR A 1 305 ? -12.007 -28.768 26.739 1.00 83.31 305 THR A O 1
ATOM 2394 N N . GLU A 1 306 ? -9.800 -28.350 26.623 1.00 83.44 306 GLU A N 1
ATOM 2395 C CA . GLU A 1 306 ? -9.452 -29.005 27.896 1.00 83.44 306 GLU A CA 1
ATOM 2396 C C . GLU A 1 306 ? -10.183 -28.355 29.090 1.00 83.44 306 GLU A C 1
ATOM 2398 O O . GLU A 1 306 ? -10.667 -29.046 29.985 1.00 83.44 306 GLU A O 1
ATOM 2403 N N . ARG A 1 307 ? -10.341 -27.025 29.093 1.00 82.69 307 ARG A N 1
ATOM 2404 C CA . ARG A 1 307 ? -11.062 -26.295 30.153 1.00 82.69 307 ARG A CA 1
ATOM 2405 C C . ARG A 1 307 ? -12.569 -26.525 30.125 1.00 82.69 307 ARG A C 1
ATOM 2407 O O . ARG A 1 307 ? -13.177 -26.650 31.183 1.00 82.69 307 ARG A O 1
ATOM 2414 N N . SER A 1 308 ? -13.165 -26.615 28.939 1.00 83.50 308 SER A N 1
ATOM 2415 C CA . SER A 1 308 ? -14.583 -26.959 28.799 1.00 83.50 308 SER A CA 1
ATOM 2416 C C . SER A 1 308 ? -14.886 -28.342 29.378 1.00 83.50 308 SER A C 1
ATOM 2418 O O . SER A 1 308 ? -15.934 -28.534 29.991 1.00 83.50 308 SER A O 1
ATOM 2420 N N . GLU A 1 309 ? -13.970 -29.296 29.210 1.00 84.19 309 GLU A N 1
ATOM 2421 C CA . GLU A 1 309 ? -14.107 -30.642 29.767 1.00 84.19 309 GLU A CA 1
ATOM 2422 C C . GLU A 1 309 ? -14.008 -30.628 31.301 1.00 84.19 309 GLU A C 1
ATOM 2424 O O . GLU A 1 309 ? -14.837 -31.241 31.971 1.00 84.19 309 GLU A O 1
ATOM 2429 N N . MET A 1 310 ? -13.096 -29.836 31.878 1.00 84.25 310 MET A N 1
ATOM 2430 C CA . MET A 1 310 ? -13.005 -29.652 33.338 1.00 84.25 310 MET A CA 1
ATOM 2431 C C . MET A 1 310 ? -14.279 -29.051 33.952 1.00 84.25 310 MET A C 1
ATOM 2433 O O . MET A 1 310 ? -14.732 -29.522 34.994 1.00 84.25 310 MET A O 1
ATOM 2437 N N . ILE A 1 311 ? -14.888 -28.054 33.299 1.00 83.50 311 ILE A N 1
ATOM 2438 C CA . ILE A 1 311 ? -16.147 -27.442 33.763 1.00 83.50 311 ILE A CA 1
ATOM 2439 C C . ILE A 1 311 ? -17.271 -28.485 33.803 1.00 83.50 311 ILE A C 1
ATOM 2441 O O . ILE A 1 311 ? -18.040 -28.518 34.758 1.00 83.50 311 ILE A O 1
ATOM 2445 N N . SER A 1 312 ? -17.338 -29.383 32.813 1.00 79.25 312 SER A N 1
ATOM 2446 C CA . SER A 1 312 ? -18.342 -30.459 32.796 1.00 79.25 312 SER A CA 1
ATOM 2447 C C . SER A 1 312 ? -18.202 -31.456 33.956 1.00 79.25 312 SER A C 1
ATOM 2449 O O . SER A 1 312 ? -19.153 -32.160 34.279 1.00 79.25 312 SER A O 1
ATOM 2451 N N . GLN A 1 313 ? -17.032 -31.493 34.598 1.00 84.94 313 GLN A N 1
ATOM 2452 C CA . GLN A 1 313 ? -16.730 -32.330 35.759 1.00 84.94 313 GLN A CA 1
ATOM 2453 C C . GLN A 1 313 ? -16.876 -31.573 37.094 1.00 84.94 313 GLN A C 1
ATOM 2455 O O . GLN A 1 313 ? -16.487 -32.101 38.133 1.00 84.94 313 GLN A O 1
ATOM 2460 N N . GLY A 1 314 ? -17.405 -30.341 37.085 1.00 79.06 314 GLY A N 1
ATOM 2461 C CA . GLY A 1 314 ? -17.600 -29.522 38.290 1.00 79.06 314 GLY A CA 1
ATOM 2462 C C . GLY A 1 314 ? -16.335 -28.818 38.798 1.00 79.06 314 GLY A C 1
ATOM 2463 O O . GLY A 1 314 ? -16.298 -28.360 39.937 1.00 79.06 314 GLY A O 1
ATOM 2464 N N . MET A 1 315 ? -15.275 -28.731 37.984 1.00 81.50 315 MET A N 1
ATOM 2465 C CA . MET A 1 315 ? -14.048 -28.006 38.333 1.00 81.50 315 MET A CA 1
ATOM 2466 C C . MET A 1 315 ? -14.022 -26.621 37.676 1.00 81.50 315 MET A C 1
ATOM 2468 O O . MET A 1 315 ? -13.780 -26.490 36.473 1.00 81.50 315 MET A O 1
ATOM 2472 N N . PHE A 1 316 ? -14.205 -25.570 38.477 1.00 79.25 316 PHE A N 1
ATOM 2473 C CA . PHE A 1 316 ? -14.252 -24.181 38.009 1.00 79.25 316 PHE A CA 1
ATOM 2474 C C . PHE A 1 316 ? -12.910 -23.463 38.246 1.00 79.25 316 PHE A C 1
ATOM 2476 O O . PHE A 1 316 ? -12.666 -22.881 39.300 1.00 79.25 316 PHE A O 1
ATOM 2483 N N . ILE A 1 317 ? -12.002 -23.528 37.261 1.00 76.88 317 ILE A N 1
ATOM 2484 C CA . ILE A 1 317 ? -10.666 -22.902 37.316 1.00 76.88 317 ILE A CA 1
ATOM 2485 C C . ILE A 1 317 ? -10.596 -21.735 36.325 1.00 76.88 317 ILE A C 1
ATOM 2487 O O . ILE A 1 317 ? -10.795 -21.931 35.125 1.00 76.88 317 ILE A O 1
ATOM 2491 N N . GLN A 1 318 ? -10.249 -20.541 36.814 1.00 75.50 318 GLN A N 1
ATOM 2492 C CA . GLN A 1 318 ? -10.074 -19.341 35.987 1.00 75.50 318 GLN A CA 1
ATOM 2493 C C . GLN A 1 318 ? -8.896 -19.452 35.006 1.00 75.50 318 GLN A C 1
ATOM 2495 O O . GLN A 1 318 ? -7.881 -20.101 35.279 1.00 75.50 318 GLN A O 1
ATOM 2500 N N . PHE A 1 319 ? -9.034 -18.788 33.856 1.00 76.00 319 PHE A N 1
ATOM 2501 C CA . PHE A 1 319 ? -7.965 -18.678 32.864 1.00 76.00 319 PHE A CA 1
ATOM 2502 C C . PHE A 1 319 ? -6.903 -17.687 33.347 1.00 76.00 319 PHE A C 1
ATOM 2504 O O . PHE A 1 319 ? -7.235 -16.622 33.865 1.00 76.00 319 PHE A O 1
ATOM 2511 N N . LYS A 1 320 ? -5.620 -17.990 33.138 1.00 75.81 320 LYS A N 1
ATOM 2512 C CA . LYS A 1 320 ? -4.546 -17.027 33.436 1.00 75.81 320 LYS A CA 1
ATOM 2513 C C . LYS A 1 320 ? -4.519 -15.929 32.374 1.00 75.81 320 LYS A C 1
ATOM 2515 O O . LYS A 1 320 ? -4.706 -16.206 31.192 1.00 75.81 320 LYS A O 1
ATOM 2520 N N . ASP A 1 321 ? -4.167 -14.701 32.747 1.00 68.38 321 ASP A N 1
ATOM 2521 C CA . ASP A 1 321 ? -4.048 -13.597 31.778 1.00 68.38 321 ASP A CA 1
ATOM 2522 C C . ASP A 1 321 ? -3.021 -13.875 30.668 1.00 68.38 321 ASP A C 1
ATOM 2524 O O . ASP A 1 321 ? -3.208 -13.473 29.518 1.00 68.38 321 ASP A O 1
ATOM 2528 N N . SER A 1 322 ? -1.971 -14.647 30.973 1.00 64.88 322 SER A N 1
ATOM 2529 C CA . SER A 1 322 ? -0.995 -15.113 29.980 1.00 64.88 322 SER A CA 1
ATOM 2530 C C . SER A 1 322 ? -1.609 -16.014 28.900 1.00 64.88 322 SER A C 1
ATOM 2532 O O . SER A 1 322 ? -1.087 -16.077 27.788 1.00 64.88 322 SER A O 1
ATOM 2534 N N . GLU A 1 323 ? -2.728 -16.680 29.191 1.00 65.62 323 GLU A N 1
ATOM 2535 C CA . GLU A 1 323 ? -3.463 -17.554 28.267 1.00 65.62 323 GLU A CA 1
ATOM 2536 C C . GLU A 1 323 ? -4.403 -16.744 27.347 1.00 65.62 323 GLU A C 1
ATOM 2538 O O . GLU A 1 323 ? -4.724 -17.191 26.247 1.00 65.62 323 GLU A O 1
ATOM 2543 N N . LYS A 1 324 ? -4.765 -15.508 27.736 1.00 65.50 324 LYS A N 1
ATOM 2544 C CA . LYS A 1 324 ? -5.641 -14.576 26.989 1.00 65.50 324 LYS A CA 1
ATOM 2545 C C . LYS A 1 324 ? -4.881 -13.623 26.044 1.00 65.50 324 LYS A C 1
ATOM 2547 O O . LYS A 1 324 ? -5.467 -12.731 25.410 1.00 65.50 324 LYS A O 1
ATOM 2552 N N . GLY A 1 325 ? -3.561 -13.791 25.926 1.00 62.81 325 GLY A N 1
ATOM 2553 C CA . GLY A 1 325 ? -2.647 -13.014 25.073 1.00 62.81 325 GLY A CA 1
ATOM 2554 C C . GLY A 1 325 ? -2.739 -13.339 23.573 1.00 62.81 325 GLY A C 1
ATOM 2555 O O . GLY A 1 325 ? -1.722 -13.631 22.932 1.00 62.81 325 GLY A O 1
ATOM 2556 N N . VAL A 1 326 ? -3.953 -13.320 23.014 1.00 66.94 326 VAL A N 1
ATOM 2557 C CA . VAL A 1 326 ? -4.288 -13.815 21.664 1.00 66.94 326 VAL A CA 1
ATOM 2558 C C . VAL A 1 326 ? -5.139 -12.785 20.889 1.00 66.94 326 VAL A C 1
ATOM 2560 O O . VAL A 1 326 ? -5.395 -11.694 21.396 1.00 66.94 326 VAL A O 1
ATOM 2563 N N . PHE A 1 327 ? -5.529 -13.103 19.646 1.00 77.38 327 PHE A N 1
ATOM 2564 C CA . PHE A 1 327 ? -6.476 -12.345 18.817 1.00 77.38 327 PHE A CA 1
ATOM 2565 C C . PHE A 1 327 ? -7.723 -11.902 19.600 1.00 77.38 327 PHE A C 1
ATOM 2567 O O . PHE A 1 327 ? -8.183 -12.602 20.507 1.00 77.38 327 PHE A O 1
ATOM 2574 N N . LYS A 1 328 ? -8.284 -10.744 19.234 1.00 78.50 328 LYS A N 1
ATOM 2575 C CA . LYS A 1 328 ? -9.413 -10.107 19.932 1.00 78.50 328 LYS A CA 1
ATOM 2576 C C . LYS A 1 328 ? -10.640 -11.019 19.993 1.00 78.50 328 LYS A C 1
ATOM 2578 O O . LYS A 1 328 ? -11.302 -11.096 21.027 1.00 78.50 328 LYS A O 1
ATOM 2583 N N . GLU A 1 329 ? -10.919 -11.728 18.909 1.00 80.62 329 GLU A N 1
ATOM 2584 C CA . GLU A 1 329 ? -12.022 -12.678 18.768 1.00 80.62 329 GLU A CA 1
ATOM 2585 C C . GLU A 1 329 ? -11.868 -13.824 19.768 1.00 80.62 329 GLU A C 1
ATOM 2587 O O . GLU A 1 329 ? -12.801 -14.151 20.499 1.00 80.62 329 GLU A O 1
ATOM 2592 N N . LEU A 1 330 ? -10.657 -14.381 19.868 1.00 82.19 330 LEU A N 1
ATOM 2593 C CA . LEU A 1 330 ? -10.368 -15.465 20.798 1.00 82.19 330 LEU A CA 1
ATOM 2594 C C . LEU A 1 330 ? -10.420 -14.988 22.253 1.00 82.19 330 LEU A C 1
ATOM 2596 O O . LEU A 1 330 ? -10.949 -15.692 23.105 1.00 82.19 330 LEU A O 1
ATOM 2600 N N . ARG A 1 331 ? -9.935 -13.773 22.540 1.00 82.00 331 ARG A N 1
ATOM 2601 C CA . ARG A 1 331 ? -10.081 -13.147 23.864 1.00 82.00 331 ARG A CA 1
ATOM 2602 C C . ARG A 1 331 ? -11.549 -12.975 24.246 1.00 82.00 331 ARG A C 1
ATOM 2604 O O . ARG A 1 331 ? -11.931 -13.339 25.348 1.00 82.00 331 ARG A O 1
ATOM 2611 N N . THR A 1 332 ? -12.373 -12.502 23.317 1.00 82.88 332 THR A N 1
ATOM 2612 C CA . THR A 1 332 ? -13.823 -12.366 23.528 1.00 82.88 332 THR A CA 1
ATOM 2613 C C . THR A 1 332 ? -14.459 -13.720 23.852 1.00 82.88 332 THR A C 1
ATOM 2615 O O . THR A 1 332 ? -15.339 -13.805 24.711 1.00 82.88 332 THR A O 1
ATOM 2618 N N . LEU A 1 333 ? -13.988 -14.792 23.205 1.00 84.56 333 LEU A N 1
ATOM 2619 C CA . LEU A 1 333 ? -14.420 -16.156 23.494 1.00 84.56 333 LEU A CA 1
ATOM 2620 C C . LEU A 1 333 ? -13.990 -16.608 24.900 1.00 84.56 333 LEU A C 1
ATOM 2622 O O . LEU A 1 333 ? -14.827 -17.137 25.625 1.00 84.56 333 LEU A O 1
ATOM 2626 N N . TYR A 1 334 ? -12.740 -16.350 25.310 1.00 84.50 334 TYR A N 1
ATOM 2627 C CA . TYR A 1 334 ? -12.265 -16.606 26.679 1.00 84.50 334 TYR A CA 1
ATOM 2628 C C . TYR A 1 334 ? -13.114 -15.873 27.721 1.00 84.50 334 TYR A C 1
ATOM 2630 O O . TYR A 1 334 ? -13.589 -16.500 28.664 1.00 84.50 334 TYR A O 1
ATOM 2638 N N . ASP A 1 335 ? -13.358 -14.576 27.528 1.00 83.44 335 ASP A N 1
ATOM 2639 C CA . ASP A 1 335 ? -14.148 -13.759 28.454 1.00 83.44 335 ASP A CA 1
ATOM 2640 C C . ASP A 1 335 ? -15.604 -14.246 28.530 1.00 83.44 335 ASP A C 1
ATOM 2642 O O . ASP A 1 335 ? -16.220 -14.244 29.596 1.00 83.44 335 ASP A O 1
ATOM 2646 N N . SER A 1 336 ? -16.166 -14.699 27.405 1.00 85.25 336 SER A N 1
ATOM 2647 C CA . SER A 1 336 ? -17.512 -15.284 27.364 1.00 85.25 336 SER A CA 1
ATOM 2648 C C . SER A 1 336 ? -17.572 -16.624 28.102 1.00 85.25 336 SER A C 1
ATOM 2650 O O . SER A 1 336 ? -18.505 -16.855 28.871 1.00 85.25 336 SER A O 1
ATOM 2652 N N . PHE A 1 337 ? -16.564 -17.485 27.922 1.00 85.19 337 PHE A N 1
ATOM 2653 C CA . PHE A 1 337 ? -16.448 -18.761 28.636 1.00 85.19 337 PHE A CA 1
ATOM 2654 C C . PHE A 1 337 ? -16.266 -18.562 30.142 1.00 85.19 337 PHE A C 1
ATOM 2656 O O . PHE A 1 337 ? -16.861 -19.282 30.939 1.00 85.19 337 PHE A O 1
ATOM 2663 N N . GLU A 1 338 ? -15.482 -17.565 30.542 1.00 84.31 338 GLU A N 1
ATOM 2664 C CA . GLU A 1 338 ? -15.263 -17.222 31.945 1.00 84.31 338 GLU A CA 1
ATOM 2665 C C . GLU A 1 338 ? -16.532 -16.662 32.594 1.00 84.31 338 GLU A C 1
ATOM 2667 O O . GLU A 1 338 ? -16.915 -17.102 33.676 1.00 84.31 338 GLU A O 1
ATOM 2672 N N . LYS A 1 339 ? -17.261 -15.777 31.902 1.00 85.00 339 LYS A N 1
ATOM 2673 C CA . LYS A 1 339 ? -18.588 -15.327 32.352 1.00 85.00 339 LYS A CA 1
ATOM 2674 C C . LYS A 1 339 ? -19.558 -16.492 32.515 1.00 85.00 339 LYS A C 1
ATOM 2676 O O . LYS A 1 339 ? -20.291 -16.531 33.502 1.00 85.00 339 LYS A O 1
ATOM 2681 N N . MET A 1 340 ? -19.571 -17.432 31.569 1.00 85.50 340 MET A N 1
ATOM 2682 C CA . MET A 1 340 ? -20.411 -18.627 31.649 1.00 85.50 340 MET A CA 1
ATOM 2683 C C . MET A 1 340 ? -20.040 -19.485 32.864 1.00 85.50 340 MET A C 1
ATOM 2685 O O . MET A 1 340 ? -20.927 -19.839 33.634 1.00 85.50 340 MET A O 1
ATOM 2689 N N . MET A 1 341 ? -18.747 -19.750 33.076 1.00 85.38 341 MET A N 1
ATOM 2690 C CA . MET A 1 341 ? -18.236 -20.494 34.232 1.00 85.38 341 MET A CA 1
ATOM 2691 C C . MET A 1 341 ? -18.677 -19.857 35.556 1.00 85.38 341 MET A C 1
ATOM 2693 O O . MET A 1 341 ? -19.291 -20.530 36.377 1.00 85.38 341 MET A O 1
ATOM 2697 N N . ILE A 1 342 ? -18.439 -18.552 35.729 1.00 84.62 342 ILE A N 1
ATOM 2698 C CA . ILE A 1 342 ? -18.823 -17.804 36.939 1.00 84.62 342 ILE A CA 1
ATOM 2699 C C . ILE A 1 342 ? -20.340 -17.847 37.147 1.00 84.62 342 ILE A C 1
ATOM 2701 O O . ILE A 1 342 ? -20.816 -17.966 38.272 1.00 84.62 342 ILE A O 1
ATOM 2705 N N . THR A 1 343 ? -21.119 -17.754 36.068 1.00 84.75 343 THR A N 1
ATOM 2706 C CA . THR A 1 343 ? -22.586 -17.794 36.150 1.00 84.75 343 THR A CA 1
ATOM 2707 C C . THR A 1 343 ? -23.095 -19.166 36.590 1.00 84.75 343 THR A C 1
ATOM 2709 O O . THR A 1 343 ? -24.055 -19.229 37.356 1.00 84.75 343 THR A O 1
ATOM 2712 N N . ILE A 1 344 ? -22.478 -20.253 36.115 1.00 83.50 344 ILE A N 1
ATOM 2713 C CA . ILE A 1 344 ? -22.838 -21.623 36.507 1.00 83.50 344 ILE A CA 1
ATOM 2714 C C . ILE A 1 344 ? -22.502 -21.855 37.984 1.00 83.50 344 ILE A C 1
ATOM 2716 O O . ILE A 1 344 ? -23.398 -22.231 38.735 1.00 83.50 344 ILE A O 1
ATOM 2720 N N . ASP A 1 345 ? -21.277 -21.534 38.409 1.00 83.62 345 ASP A N 1
ATOM 2721 C CA . ASP A 1 345 ? -20.835 -21.663 39.808 1.00 83.62 345 ASP A CA 1
ATOM 2722 C C . ASP A 1 345 ? -21.737 -20.858 40.762 1.00 83.62 345 ASP A C 1
ATOM 2724 O O . ASP A 1 345 ? -22.230 -21.363 41.772 1.00 83.62 345 ASP A O 1
ATOM 2728 N N . ARG A 1 346 ? -22.076 -19.617 40.381 1.00 80.56 346 ARG A N 1
ATOM 2729 C CA . ARG A 1 346 ? -22.997 -18.778 41.157 1.00 80.56 346 ARG A CA 1
ATOM 2730 C C . ARG A 1 346 ? -24.396 -19.384 41.257 1.00 80.56 346 ARG A C 1
ATOM 2732 O O . ARG A 1 346 ? -24.985 -19.332 42.329 1.00 80.56 346 ARG A O 1
ATOM 2739 N N . ARG A 1 347 ? -24.937 -19.950 40.170 1.00 81.31 347 ARG A N 1
ATOM 2740 C CA . ARG A 1 347 ? -26.266 -20.589 40.178 1.00 81.31 347 ARG A CA 1
ATOM 2741 C C . ARG A 1 347 ? -26.301 -21.841 41.047 1.00 81.31 347 ARG A C 1
ATOM 2743 O O . ARG A 1 347 ? -27.281 -22.026 41.762 1.00 81.31 347 ARG A O 1
ATOM 2750 N N . GLU A 1 348 ? -25.265 -22.678 40.999 1.00 81.19 348 GLU A N 1
ATOM 2751 C CA . GLU A 1 348 ? -25.171 -23.856 41.874 1.00 81.19 348 GLU A CA 1
ATOM 2752 C C . GLU A 1 348 ? -25.109 -23.445 43.345 1.00 81.19 348 GLU A C 1
ATOM 2754 O O . GLU A 1 348 ? -25.828 -24.003 44.176 1.00 81.19 348 GLU A O 1
ATOM 2759 N N . LYS A 1 349 ? -24.320 -22.414 43.660 1.00 79.94 349 LYS A N 1
ATOM 2760 C CA . LYS A 1 349 ? -24.235 -21.879 45.019 1.00 79.94 349 LYS A CA 1
ATOM 2761 C C . LYS A 1 349 ? -25.549 -21.250 45.488 1.00 79.94 349 LYS A C 1
ATOM 2763 O O . LYS A 1 349 ? -26.006 -21.567 46.577 1.00 79.94 349 LYS A O 1
ATOM 2768 N N . GLU A 1 350 ? -26.193 -20.423 44.662 1.00 77.81 350 GLU A N 1
ATOM 2769 C CA . GLU A 1 350 ? -27.504 -19.821 44.963 1.00 77.81 350 GLU A CA 1
ATOM 2770 C C . GLU A 1 350 ? -28.582 -20.885 45.220 1.00 77.81 350 GLU A C 1
ATOM 2772 O O . GLU A 1 350 ? -29.410 -20.718 46.116 1.00 77.81 350 GLU A O 1
ATOM 2777 N N . LEU A 1 351 ? -28.585 -21.978 44.449 1.00 77.75 351 LEU A N 1
ATOM 2778 C CA . LEU A 1 351 ? -29.513 -23.094 44.653 1.00 77.75 351 LEU A CA 1
ATOM 2779 C C . LEU A 1 351 ? -29.288 -23.767 46.007 1.00 77.75 351 LEU A C 1
ATOM 2781 O O . LEU A 1 351 ? -30.251 -23.977 46.744 1.00 77.75 351 LEU A O 1
ATOM 2785 N N . ARG A 1 352 ? -28.028 -24.043 46.351 1.00 77.00 352 ARG A N 1
ATOM 2786 C CA . ARG A 1 352 ? -27.659 -24.660 47.627 1.00 77.00 352 ARG A CA 1
ATOM 2787 C C . ARG A 1 352 ? -27.972 -23.760 48.824 1.00 77.00 352 ARG A C 1
ATOM 2789 O O . ARG A 1 352 ? -28.600 -24.213 49.776 1.00 77.00 352 ARG A O 1
ATOM 2796 N N . ASP A 1 353 ? -27.607 -22.482 48.750 1.00 73.94 353 ASP A N 1
ATOM 2797 C CA . ASP A 1 353 ? -27.871 -21.500 49.808 1.00 73.94 353 ASP A CA 1
ATOM 2798 C C . ASP A 1 353 ? -29.387 -21.320 50.025 1.00 73.94 353 ASP A C 1
ATOM 2800 O O . ASP A 1 353 ? -29.855 -21.188 51.158 1.00 73.94 353 ASP A O 1
ATOM 2804 N N . LYS A 1 354 ? -30.187 -21.360 48.947 1.00 72.56 354 LYS A N 1
ATOM 2805 C CA . LYS A 1 354 ? -31.654 -21.297 49.026 1.00 72.56 354 LYS A CA 1
ATOM 2806 C C . LYS A 1 354 ? -32.256 -22.541 49.684 1.00 72.56 354 LYS A C 1
ATOM 2808 O O . LYS A 1 354 ? -33.217 -22.407 50.441 1.00 72.56 354 LYS A O 1
ATOM 2813 N N . GLU A 1 355 ? -31.720 -23.726 49.408 1.00 74.75 355 GLU A N 1
ATOM 2814 C CA . GLU A 1 355 ? -32.158 -24.982 50.030 1.00 74.75 355 GLU A CA 1
ATOM 2815 C C . GLU A 1 355 ? -31.854 -24.996 51.538 1.00 74.75 355 GLU A C 1
ATOM 2817 O O . GLU A 1 355 ? -32.747 -25.262 52.349 1.00 74.75 355 GLU A O 1
ATOM 2822 N N . GLU A 1 356 ? -30.639 -24.598 51.929 1.00 74.31 356 GLU A N 1
ATOM 2823 C CA . GLU A 1 356 ? -30.234 -24.470 53.337 1.00 74.31 356 GLU A CA 1
ATOM 2824 C C . GLU A 1 356 ? -31.058 -23.394 54.078 1.00 74.31 356 GLU A C 1
ATOM 2826 O O . GLU A 1 356 ? -31.505 -23.615 55.209 1.00 74.31 356 GLU A O 1
ATOM 2831 N N . TYR A 1 357 ? -31.342 -22.255 53.431 1.00 73.00 357 TYR A N 1
ATOM 2832 C CA . TYR A 1 357 ? -32.198 -21.197 53.983 1.00 73.00 357 TYR A CA 1
ATOM 2833 C C . TYR A 1 357 ? -33.632 -21.673 54.247 1.00 73.00 357 TYR A C 1
ATOM 2835 O O . TYR A 1 357 ? -34.158 -21.448 55.339 1.00 73.00 357 TYR A O 1
ATOM 2843 N N . LEU A 1 358 ? -34.267 -22.350 53.282 1.00 75.25 358 LEU A N 1
ATOM 2844 C CA . LEU A 1 358 ? -35.639 -22.850 53.439 1.00 75.25 358 LEU A CA 1
ATOM 2845 C C . LEU A 1 358 ? -35.744 -23.867 54.581 1.00 75.25 358 LEU A C 1
ATOM 2847 O O . LEU A 1 358 ? -36.702 -23.806 55.355 1.00 75.25 358 LEU A O 1
ATOM 2851 N N . ARG A 1 359 ? -34.746 -24.748 54.741 1.00 78.25 359 ARG A N 1
ATOM 2852 C CA . ARG A 1 359 ? -34.701 -25.696 55.866 1.00 78.25 359 ARG A CA 1
ATOM 2853 C C . ARG A 1 359 ? -34.555 -24.978 57.209 1.00 78.25 359 ARG A C 1
ATOM 2855 O O . ARG A 1 359 ? -35.273 -25.297 58.152 1.00 78.25 359 ARG A O 1
ATOM 2862 N N . SER A 1 360 ? -33.696 -23.961 57.279 1.00 75.06 360 SER A N 1
ATOM 2863 C CA . SER A 1 360 ? -33.513 -23.145 58.486 1.00 75.06 360 SER A CA 1
ATOM 2864 C C . SER A 1 360 ? -34.791 -22.399 58.891 1.00 75.06 360 SER A C 1
ATOM 2866 O O . SER A 1 360 ? -35.172 -22.424 60.060 1.00 75.06 360 SER A O 1
ATOM 2868 N N . VAL A 1 361 ? -35.513 -21.793 57.938 1.00 74.12 361 VAL A N 1
ATOM 2869 C CA . VAL A 1 361 ? -36.802 -21.125 58.211 1.00 74.12 361 VAL A CA 1
ATOM 2870 C C . VAL A 1 361 ? -37.834 -22.120 58.739 1.00 74.12 361 VAL A C 1
ATOM 2872 O O . VAL A 1 361 ? -38.476 -21.833 59.752 1.00 74.12 361 VAL A O 1
ATOM 2875 N N . PHE A 1 362 ? -37.955 -23.288 58.100 1.00 77.94 362 PHE A N 1
ATOM 2876 C CA . PHE A 1 362 ? -38.873 -24.349 58.519 1.00 77.94 362 PHE A CA 1
ATOM 2877 C C . PHE A 1 362 ? -38.619 -24.767 59.978 1.00 77.94 362 PHE A C 1
ATOM 2879 O O . PHE A 1 362 ? -39.561 -24.812 60.770 1.00 77.94 362 PHE A O 1
ATOM 2886 N N . ASP A 1 363 ? -37.352 -24.943 60.369 1.00 77.31 363 ASP A N 1
ATOM 2887 C CA . ASP A 1 363 ? -36.950 -25.407 61.705 1.00 77.31 363 ASP A CA 1
ATOM 2888 C C . ASP A 1 363 ? -36.799 -24.298 62.774 1.00 77.31 363 ASP A C 1
ATOM 2890 O O . ASP A 1 363 ? -36.744 -24.599 63.967 1.00 77.31 363 ASP A O 1
ATOM 2894 N N . SER A 1 364 ? -36.774 -23.015 62.391 1.00 72.62 364 SER A N 1
ATOM 2895 C CA . SER A 1 364 ? -36.531 -21.881 63.310 1.00 72.62 364 SER A CA 1
ATOM 2896 C C . SER A 1 364 ? -37.656 -21.591 64.313 1.00 72.62 364 SER A C 1
ATOM 2898 O O . SER A 1 364 ? -37.427 -20.959 65.348 1.00 72.62 364 SER A O 1
ATOM 2900 N N . THR A 1 365 ? -38.882 -22.035 64.033 1.00 70.50 365 THR A N 1
ATOM 2901 C CA . THR A 1 365 ? -40.056 -21.743 64.863 1.00 70.50 365 THR A CA 1
ATOM 2902 C C . THR A 1 365 ? -40.222 -22.801 65.953 1.00 70.50 365 THR A C 1
ATOM 2904 O O . THR A 1 365 ? -40.7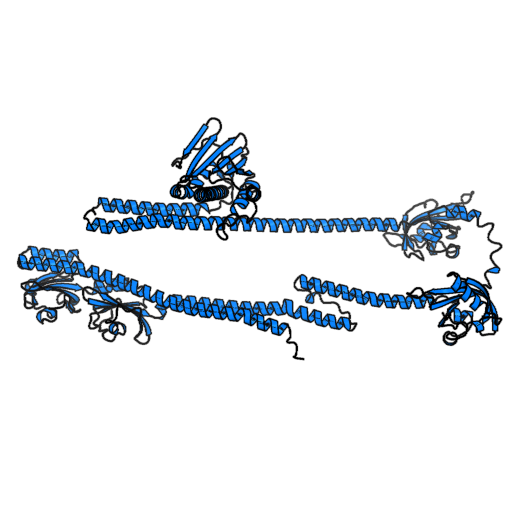92 -23.860 65.734 1.00 70.50 365 THR A O 1
ATOM 2907 N N . THR A 1 366 ? -39.717 -22.532 67.160 1.00 67.06 366 THR A N 1
ATOM 2908 C CA . THR A 1 366 ? -39.773 -23.483 68.294 1.00 67.06 366 THR A CA 1
ATOM 2909 C C . THR A 1 366 ? -41.071 -23.411 69.102 1.00 67.06 366 THR A C 1
ATOM 2911 O O . THR A 1 366 ? -41.439 -24.377 69.764 1.00 67.06 366 THR A O 1
ATOM 2914 N N . THR A 1 367 ? -41.777 -22.280 69.037 1.00 66.88 367 THR A N 1
ATOM 2915 C CA . THR A 1 367 ? -43.065 -22.029 69.707 1.00 66.88 367 THR A CA 1
ATOM 2916 C C . THR A 1 367 ? -44.272 -22.295 68.806 1.00 66.88 367 THR A C 1
ATOM 2918 O O . THR A 1 367 ? -45.413 -22.141 69.236 1.00 66.88 367 THR A O 1
ATOM 2921 N N . THR A 1 368 ? -44.040 -22.677 67.548 1.00 80.19 368 THR A N 1
ATOM 2922 C CA . THR A 1 368 ? -45.079 -22.978 66.558 1.00 80.19 368 THR A CA 1
ATOM 2923 C C . THR A 1 368 ? -44.757 -24.291 65.860 1.00 80.19 368 THR A C 1
ATOM 2925 O O . THR A 1 368 ? -43.680 -24.459 65.294 1.00 80.19 368 THR A O 1
ATOM 2928 N N . GLY A 1 369 ? -45.692 -25.233 65.903 1.00 83.69 369 GLY A N 1
ATOM 2929 C CA . GLY A 1 369 ? -45.544 -26.536 65.270 1.00 83.69 369 GLY A CA 1
ATOM 2930 C C . GLY A 1 369 ? -46.009 -26.463 63.829 1.00 83.69 369 GLY A C 1
ATOM 2931 O O . GLY A 1 369 ? -47.173 -26.161 63.590 1.00 83.69 369 GLY A O 1
ATOM 2932 N N . ILE A 1 370 ? -45.110 -26.713 62.883 1.00 88.88 370 ILE A N 1
ATOM 2933 C CA . ILE A 1 370 ? -45.411 -26.822 61.457 1.00 88.88 370 ILE A CA 1
ATOM 2934 C C . ILE A 1 370 ? -45.327 -28.291 61.047 1.00 88.88 370 ILE A C 1
ATOM 2936 O O . ILE A 1 370 ? -44.306 -28.953 61.246 1.00 88.88 370 ILE A O 1
ATOM 2940 N N . LEU A 1 371 ? -46.408 -28.770 60.445 1.00 87.94 371 LEU A N 1
ATOM 2941 C CA . LEU A 1 371 ? -46.594 -30.123 59.938 1.00 87.94 371 LEU A CA 1
ATOM 2942 C C . LEU A 1 371 ? -46.959 -30.044 58.454 1.00 87.94 371 LEU A C 1
ATOM 2944 O O . LEU A 1 371 ? -47.787 -29.221 58.071 1.00 87.94 371 LEU A O 1
ATOM 2948 N N . ILE A 1 372 ? -46.386 -30.910 57.626 1.00 87.75 372 ILE A N 1
ATOM 2949 C CA . ILE A 1 372 ? -46.859 -31.167 56.262 1.00 87.75 372 ILE A CA 1
ATOM 2950 C C . ILE A 1 372 ? -47.550 -32.521 56.283 1.00 87.75 372 ILE A C 1
ATOM 2952 O O . ILE A 1 372 ? -46.950 -33.497 56.724 1.00 87.75 372 ILE A O 1
ATOM 2956 N N . ILE A 1 373 ? -48.797 -32.587 55.828 1.00 86.94 373 ILE A N 1
ATOM 2957 C CA . ILE A 1 373 ? -49.623 -33.798 55.887 1.00 86.94 373 ILE A CA 1
ATOM 2958 C C . ILE A 1 373 ? -50.114 -34.221 54.498 1.00 86.94 373 ILE A C 1
ATOM 2960 O O . ILE A 1 373 ? -50.257 -33.385 53.598 1.00 86.94 373 ILE A O 1
ATOM 2964 N N . SER A 1 374 ? -50.356 -35.523 54.329 1.00 84.62 374 SER A N 1
ATOM 2965 C CA . SER A 1 374 ? -50.817 -36.112 53.067 1.00 84.62 374 SER A CA 1
ATOM 2966 C C . SER A 1 374 ? -52.273 -35.751 52.729 1.00 84.62 374 SER A C 1
ATOM 2968 O O . SER A 1 374 ? -52.995 -35.130 53.509 1.00 84.62 374 SER A O 1
ATOM 2970 N N . MET A 1 375 ? -52.703 -36.118 51.518 1.00 78.31 375 MET A N 1
ATOM 2971 C CA . MET A 1 375 ? -54.033 -35.812 50.966 1.00 78.31 375 MET A CA 1
ATOM 2972 C C . MET A 1 375 ? -55.084 -36.899 51.225 1.00 78.31 375 MET A C 1
ATOM 2974 O O . MET A 1 375 ? -56.209 -36.762 50.728 1.00 78.31 375 MET A O 1
ATOM 2978 N N . ASP A 1 376 ? -54.699 -37.954 51.943 1.00 73.19 376 ASP A N 1
ATOM 2979 C CA . ASP A 1 376 ? -55.498 -39.155 52.185 1.00 73.19 376 ASP A CA 1
ATOM 2980 C C . ASP A 1 376 ? -56.661 -38.887 53.160 1.00 73.19 376 ASP A C 1
ATOM 2982 O O . ASP A 1 376 ? -56.647 -37.910 53.911 1.00 73.19 376 ASP A O 1
ATOM 2986 N N . ASP A 1 377 ? -57.682 -39.755 53.153 1.00 67.75 377 ASP A N 1
ATOM 2987 C CA . ASP A 1 377 ? -58.843 -39.642 54.059 1.00 67.75 377 ASP A CA 1
ATOM 2988 C C . ASP A 1 377 ? -58.435 -39.714 55.543 1.00 67.75 377 ASP A C 1
ATOM 2990 O O . ASP A 1 377 ? -59.056 -39.063 56.390 1.00 67.75 377 ASP A O 1
ATOM 2994 N N . GLU A 1 378 ? -57.348 -40.437 55.830 1.00 72.56 378 GLU A N 1
ATOM 2995 C CA . GLU A 1 378 ? -56.594 -40.390 57.083 1.00 72.56 378 GLU A CA 1
ATOM 2996 C C . GLU A 1 378 ? -55.215 -39.755 56.822 1.00 72.56 378 GLU A C 1
ATOM 2998 O O . GLU A 1 378 ? -54.288 -40.454 56.404 1.00 72.56 378 GLU A O 1
ATOM 3003 N N . PRO A 1 379 ? -55.056 -38.434 57.032 1.00 77.94 379 PRO A N 1
ATOM 3004 C CA . PRO A 1 379 ? -53.810 -37.757 56.716 1.00 77.94 379 PRO A CA 1
ATOM 3005 C C . PRO A 1 379 ? -52.676 -38.246 57.617 1.00 77.94 379 PRO A C 1
ATOM 3007 O O . PRO A 1 379 ? -52.793 -38.278 58.848 1.00 77.94 379 PRO A O 1
ATOM 3010 N N . ILE A 1 380 ? -51.547 -38.575 56.994 1.00 85.19 380 ILE A N 1
ATOM 3011 C CA . ILE A 1 380 ? -50.298 -38.880 57.694 1.00 85.19 380 ILE A CA 1
ATOM 3012 C C . ILE A 1 380 ? -49.341 -37.699 57.602 1.00 85.19 380 ILE A C 1
ATOM 3014 O O . ILE A 1 380 ? -49.342 -36.946 56.627 1.00 85.19 380 ILE A O 1
ATOM 3018 N N . ILE A 1 381 ? -48.495 -37.545 58.612 1.00 87.62 381 ILE A N 1
ATOM 3019 C CA . ILE A 1 381 ? -47.467 -36.504 58.632 1.00 87.62 381 ILE A CA 1
ATOM 3020 C C . ILE A 1 381 ? -46.324 -36.899 57.685 1.00 87.62 381 ILE A C 1
ATOM 3022 O O . ILE A 1 381 ? -45.678 -37.930 57.865 1.00 87.62 381 ILE A O 1
ATOM 3026 N N . MET A 1 382 ? -46.072 -36.071 56.675 1.00 85.75 382 MET A N 1
ATOM 3027 C CA . MET A 1 382 ? -45.027 -36.238 55.660 1.00 85.75 382 MET A CA 1
ATOM 3028 C C . MET A 1 382 ? -43.723 -35.517 56.004 1.00 85.75 382 MET A C 1
ATOM 3030 O O . MET A 1 382 ? -42.653 -36.005 55.653 1.00 85.75 382 MET A O 1
ATOM 3034 N N . ASP A 1 383 ? -43.806 -34.361 56.659 1.00 87.62 383 ASP A N 1
ATOM 3035 C CA . ASP A 1 383 ? -42.653 -33.635 57.201 1.00 87.62 383 ASP A CA 1
ATOM 3036 C C . ASP A 1 383 ? -43.100 -32.827 58.427 1.00 87.62 383 ASP A C 1
ATOM 3038 O O . ASP A 1 383 ? -44.280 -32.498 58.572 1.00 87.62 383 ASP A O 1
ATOM 3042 N N . ALA A 1 384 ? -42.178 -32.512 59.327 1.00 85.88 384 ALA A N 1
ATOM 3043 C CA . ALA A 1 384 ? -42.461 -31.760 60.544 1.00 85.88 384 ALA A CA 1
ATOM 3044 C C . ALA A 1 384 ? -41.249 -30.921 60.943 1.00 85.88 384 ALA A C 1
ATOM 3046 O O . ALA A 1 384 ? -40.109 -31.340 60.750 1.00 85.88 384 ALA A O 1
ATOM 3047 N N . ASN A 1 385 ? -41.488 -29.749 61.525 1.00 88.12 385 ASN A N 1
ATOM 3048 C CA . ASN A 1 385 ? -40.414 -28.909 62.045 1.00 88.12 385 ASN A CA 1
ATOM 3049 C C . ASN A 1 385 ? -40.063 -29.217 63.513 1.00 88.12 385 ASN A C 1
ATOM 3051 O O . ASN A 1 385 ? -40.810 -29.882 64.242 1.00 88.12 385 ASN A O 1
ATOM 3055 N N . VAL A 1 386 ? -38.939 -28.671 63.986 1.00 85.06 386 VAL A N 1
ATOM 3056 C CA . VAL A 1 386 ? -38.497 -28.792 65.393 1.00 85.06 386 VAL A CA 1
ATOM 3057 C C . VAL A 1 386 ? -39.550 -28.279 66.392 1.00 85.06 386 VAL A C 1
ATOM 3059 O O . VAL A 1 386 ? -39.715 -28.873 67.461 1.00 85.06 386 VAL A O 1
ATOM 3062 N N . GLY A 1 387 ? -40.303 -27.225 66.056 1.00 83.94 387 GLY A N 1
ATOM 3063 C CA . GLY A 1 387 ? -41.386 -26.701 66.897 1.00 83.94 387 GLY A CA 1
ATOM 3064 C C . GLY A 1 387 ? -42.486 -27.716 67.182 1.00 83.94 387 GLY A C 1
ATOM 3065 O O . GLY A 1 387 ? -42.950 -27.823 68.316 1.00 83.94 387 GLY A O 1
ATOM 3066 N N . THR A 1 388 ? -42.844 -28.540 66.198 1.00 86.44 388 THR A N 1
ATOM 3067 C CA . THR A 1 388 ? -43.823 -29.623 66.371 1.00 86.44 388 THR A CA 1
ATOM 3068 C C . THR A 1 388 ? -43.328 -30.641 67.391 1.00 86.44 388 THR A C 1
ATOM 3070 O O . THR A 1 388 ? -44.070 -31.038 68.291 1.00 86.44 388 THR A O 1
ATOM 3073 N N . GLN A 1 389 ? -42.052 -31.019 67.311 1.00 86.75 389 GLN A N 1
ATOM 3074 C CA . GLN A 1 389 ? -41.437 -31.910 68.292 1.00 86.75 389 GLN A CA 1
ATOM 3075 C C . GLN A 1 389 ? -41.510 -31.325 69.715 1.00 86.75 389 GLN A C 1
ATOM 3077 O O . GLN A 1 389 ? -41.823 -32.051 70.658 1.00 86.75 389 GLN A O 1
ATOM 3082 N N . ILE A 1 390 ? -41.264 -30.022 69.886 1.00 83.50 390 ILE A N 1
ATOM 3083 C CA . ILE A 1 390 ? -41.297 -29.361 71.202 1.00 83.50 390 ILE A CA 1
ATOM 3084 C C . ILE A 1 390 ? -42.729 -29.267 71.746 1.00 83.50 390 ILE A C 1
ATOM 3086 O O . ILE A 1 390 ? -42.969 -29.612 72.903 1.00 83.50 390 ILE A O 1
ATOM 3090 N N . ILE A 1 391 ? -43.681 -28.825 70.922 1.00 84.50 391 ILE A N 1
ATOM 3091 C CA . ILE A 1 391 ? -45.075 -28.599 71.331 1.00 84.50 391 ILE A CA 1
ATOM 3092 C C . ILE A 1 391 ? -45.767 -29.912 71.692 1.00 84.50 391 ILE A C 1
ATOM 3094 O O . ILE A 1 391 ? -46.405 -30.001 72.743 1.00 84.50 391 ILE A O 1
ATOM 3098 N N . PHE A 1 392 ? -45.623 -30.933 70.844 1.00 83.62 392 PHE A N 1
ATOM 3099 C CA . PHE A 1 392 ? -46.309 -32.214 71.016 1.00 83.62 392 PHE A CA 1
ATOM 3100 C C . PHE A 1 392 ? -45.483 -33.242 71.802 1.00 83.62 392 PHE A C 1
ATOM 3102 O O . PHE A 1 392 ? -46.038 -34.233 72.270 1.00 83.62 392 PHE A O 1
ATOM 3109 N N . GLY A 1 393 ? -44.178 -33.028 71.994 1.00 80.00 393 GLY A N 1
ATOM 3110 C CA . GLY A 1 393 ? -43.303 -33.907 72.783 1.00 80.00 393 GLY A CA 1
ATOM 3111 C C . GLY A 1 393 ? -42.877 -35.209 72.087 1.00 80.00 393 GLY A C 1
ATOM 3112 O O . GLY A 1 393 ? -42.387 -36.122 72.755 1.00 80.00 393 GLY A O 1
ATOM 3113 N N . TYR A 1 394 ? -43.064 -35.320 70.769 1.00 84.56 394 TYR A N 1
ATOM 3114 C CA . TYR A 1 394 ? -42.602 -36.442 69.935 1.00 84.56 394 TYR A CA 1
ATOM 3115 C C . TYR A 1 394 ? -41.227 -36.158 69.329 1.00 84.56 394 TYR A C 1
ATOM 3117 O O . TYR A 1 394 ? -40.894 -35.003 69.087 1.00 84.56 394 TYR A O 1
ATOM 3125 N N . LYS A 1 395 ? -40.430 -37.189 69.019 1.00 85.00 395 LYS A N 1
ATOM 3126 C CA . LYS A 1 395 ? -39.234 -36.996 68.178 1.00 85.00 395 LYS A CA 1
ATOM 3127 C C . LYS A 1 395 ? -39.644 -36.820 66.714 1.00 85.00 395 LYS A C 1
ATOM 3129 O O . LYS A 1 395 ? -40.563 -37.492 66.262 1.00 85.00 395 LYS A O 1
ATOM 3134 N N . LEU A 1 396 ? -38.910 -36.015 65.946 1.00 82.94 396 LEU A N 1
ATOM 3135 C CA . LEU A 1 396 ? -39.137 -35.827 64.501 1.00 82.94 396 LEU A CA 1
ATOM 3136 C C . LEU A 1 396 ? -39.278 -37.145 63.720 1.00 82.94 396 LEU A C 1
ATOM 3138 O O . LEU A 1 396 ? -40.222 -37.309 62.959 1.00 82.94 396 LEU A O 1
ATOM 3142 N N . SER A 1 397 ? -38.410 -38.127 63.973 1.00 82.25 397 SER A N 1
ATOM 3143 C CA . SER A 1 397 ? -38.486 -39.448 63.329 1.00 82.25 397 SER A CA 1
ATOM 3144 C C . SER A 1 397 ? -39.718 -40.276 63.720 1.00 82.25 397 SER A C 1
ATOM 3146 O O . SER A 1 397 ? -40.049 -41.221 63.019 1.00 82.25 397 SER A O 1
ATOM 3148 N N . GLU A 1 398 ? -40.350 -39.973 64.857 1.00 82.38 398 GLU A N 1
ATOM 3149 C CA . GLU A 1 398 ? -41.588 -40.622 65.323 1.00 82.38 398 GLU A CA 1
ATOM 3150 C C . GLU A 1 398 ? -42.839 -39.923 64.771 1.00 82.38 398 GLU A C 1
ATOM 3152 O O . GLU A 1 398 ? -43.910 -40.521 64.758 1.00 82.38 398 GLU A O 1
ATOM 3157 N N . LEU A 1 399 ? -42.711 -38.658 64.354 1.00 82.44 399 LEU A N 1
ATOM 3158 C CA . LEU A 1 399 ? -43.794 -37.884 63.751 1.00 82.44 399 LEU A CA 1
ATOM 3159 C C . LEU A 1 399 ? -44.024 -38.291 62.294 1.00 82.44 399 LEU A C 1
ATOM 3161 O O . LEU A 1 399 ? -45.168 -38.348 61.866 1.00 82.44 399 LEU A O 1
ATOM 3165 N N . LEU A 1 400 ? -42.965 -38.599 61.541 1.00 84.75 400 LEU A N 1
ATOM 3166 C CA . LEU A 1 400 ? -43.079 -38.997 60.134 1.00 84.75 400 LEU A CA 1
ATOM 3167 C C . LEU A 1 400 ? -43.855 -40.317 59.990 1.00 84.75 400 LEU A C 1
ATOM 3169 O O . LEU A 1 400 ? -43.468 -41.343 60.546 1.00 84.75 400 LEU A O 1
ATOM 3173 N N . GLY A 1 401 ? -44.945 -40.287 59.224 1.00 79.12 401 GLY A N 1
ATOM 3174 C CA . GLY A 1 401 ? -45.857 -41.416 59.020 1.00 79.12 401 GLY A CA 1
ATOM 3175 C C . GLY A 1 401 ? -46.910 -41.601 60.118 1.00 79.12 401 GLY A C 1
ATOM 3176 O O . GLY A 1 401 ? -47.742 -42.499 60.000 1.00 79.12 401 GLY A O 1
ATOM 3177 N N . LEU A 1 402 ? -46.914 -40.768 61.165 1.00 83.00 402 LEU A N 1
ATOM 3178 C CA . LEU A 1 402 ? -47.930 -40.818 62.217 1.00 83.00 402 LEU A CA 1
ATOM 3179 C C . LEU A 1 402 ? -49.267 -40.247 61.692 1.00 83.00 402 LEU A C 1
ATOM 3181 O O . LEU A 1 402 ? -49.266 -39.160 61.104 1.00 83.00 402 LEU A O 1
ATOM 3185 N N . PRO A 1 403 ? -50.411 -40.925 61.915 1.00 82.69 403 PRO A N 1
ATOM 3186 C CA . PRO A 1 403 ? -51.727 -40.378 61.590 1.00 82.69 403 PRO A CA 1
ATOM 3187 C C . PRO A 1 403 ? -52.045 -39.140 62.432 1.00 82.69 403 PRO A C 1
ATOM 3189 O O . PRO A 1 403 ? -51.888 -39.153 63.657 1.00 82.69 403 PRO A O 1
ATOM 3192 N N . THR A 1 404 ? -52.559 -38.078 61.810 1.00 78.50 404 THR A N 1
ATOM 3193 C CA . THR A 1 404 ? -52.850 -36.808 62.504 1.00 78.50 404 THR A CA 1
ATOM 3194 C C . THR A 1 404 ? -53.919 -36.936 63.591 1.00 78.50 404 THR A C 1
ATOM 3196 O O . THR A 1 404 ? -53.943 -36.137 64.524 1.00 78.50 404 THR A O 1
ATOM 3199 N N . ALA A 1 405 ? -54.778 -37.957 63.507 1.00 75.06 405 ALA A N 1
ATOM 3200 C CA . ALA A 1 405 ? -55.781 -38.268 64.526 1.00 75.06 405 ALA A CA 1
ATOM 3201 C C . ALA A 1 405 ? -55.165 -38.561 65.908 1.00 75.06 405 ALA A C 1
ATOM 3203 O O . ALA A 1 405 ? -55.810 -38.330 66.925 1.00 75.06 405 ALA A O 1
ATOM 3204 N N . ALA A 1 406 ? -53.904 -39.006 65.966 1.00 73.25 406 ALA A N 1
ATOM 3205 C CA . ALA A 1 406 ? -53.206 -39.285 67.222 1.00 73.25 406 ALA A CA 1
ATOM 3206 C C . ALA A 1 406 ? -52.859 -38.023 68.041 1.00 73.25 406 ALA A C 1
ATOM 3208 O O . ALA A 1 406 ? -52.452 -38.140 69.196 1.00 73.25 406 ALA A O 1
ATOM 3209 N N . LEU A 1 407 ? -52.989 -36.826 67.456 1.00 76.56 407 LEU A N 1
ATOM 3210 C CA . LEU A 1 407 ? -52.655 -35.548 68.097 1.00 76.56 407 LEU A CA 1
ATOM 3211 C C . LEU A 1 407 ? -53.884 -34.810 68.667 1.00 76.56 407 LEU A C 1
ATOM 3213 O O . LEU A 1 407 ? -53.730 -33.736 69.250 1.00 76.56 407 LEU A O 1
ATOM 3217 N N . ILE A 1 408 ? -55.094 -35.364 68.523 1.00 75.38 408 ILE A N 1
ATOM 3218 C CA . ILE A 1 408 ? -56.371 -34.715 68.875 1.00 75.38 408 ILE A CA 1
ATOM 3219 C C . ILE A 1 408 ? -57.059 -35.490 70.011 1.00 75.38 408 ILE A C 1
ATOM 3221 O O . ILE A 1 408 ? -56.984 -36.715 70.072 1.00 75.38 408 ILE A O 1
ATOM 3225 N N . LYS A 1 409 ? -57.690 -34.767 70.947 1.00 61.72 409 LYS A N 1
ATOM 3226 C CA . LYS A 1 409 ? -58.222 -35.302 72.220 1.00 61.72 409 LYS A CA 1
ATOM 3227 C C . LYS A 1 409 ? -59.418 -36.241 72.069 1.00 61.72 409 LYS A C 1
ATOM 3229 O O . LYS A 1 409 ? -59.582 -37.158 72.871 1.00 61.72 409 LYS A O 1
ATOM 3234 N N . GLU A 1 410 ? -60.237 -36.030 71.052 1.00 56.97 410 GLU A N 1
ATOM 3235 C CA . GLU A 1 410 ? -61.366 -36.889 70.703 1.00 56.97 410 GLU A CA 1
ATOM 3236 C C . GLU A 1 410 ? -61.096 -37.490 69.319 1.00 56.97 410 GLU A C 1
ATOM 3238 O O . GLU A 1 410 ? -60.448 -36.843 68.497 1.00 56.97 410 GLU A O 1
ATOM 3243 N N . LEU A 1 411 ? -61.571 -38.716 69.047 1.00 53.12 411 LEU A N 1
ATOM 3244 C CA . LEU A 1 411 ? -61.576 -39.352 67.713 1.00 53.12 411 LEU A CA 1
ATOM 3245 C C . LEU A 1 411 ? -62.532 -38.585 66.766 1.00 53.12 411 LEU A C 1
ATOM 3247 O O . LEU A 1 411 ? -63.516 -39.112 66.252 1.00 53.12 411 LEU A O 1
ATOM 3251 N N . GLY A 1 412 ? -62.285 -37.289 66.617 1.00 55.62 412 GLY A N 1
ATOM 3252 C CA . GLY A 1 412 ? -63.075 -36.319 65.894 1.00 55.62 412 GLY A CA 1
ATOM 3253 C C . GLY A 1 412 ? -62.349 -35.922 64.622 1.00 55.62 412 GLY A C 1
ATOM 3254 O O . GLY A 1 412 ? -61.162 -35.599 64.622 1.00 55.62 412 GLY A O 1
ATOM 3255 N N . ASN A 1 413 ? -63.094 -35.911 63.523 1.00 62.31 413 ASN A N 1
ATOM 3256 C CA . ASN A 1 413 ? -62.616 -35.539 62.197 1.00 62.31 413 ASN A CA 1
ATOM 3257 C C . ASN A 1 413 ? -62.273 -34.042 62.064 1.00 62.31 413 ASN A C 1
ATOM 3259 O O . ASN A 1 413 ? -62.157 -33.576 60.941 1.00 62.31 413 ASN A O 1
ATOM 3263 N N . GLU A 1 414 ? -62.096 -33.269 63.142 1.00 70.62 414 GLU A N 1
ATOM 3264 C CA . GLU A 1 414 ? -62.002 -31.799 63.084 1.00 70.62 414 GLU A CA 1
ATOM 3265 C C . GLU A 1 414 ? -60.850 -31.308 62.195 1.00 70.62 414 GLU A C 1
ATOM 3267 O O . GLU A 1 414 ? -61.044 -30.416 61.371 1.00 70.62 414 GLU A O 1
ATOM 3272 N N . LEU A 1 415 ? -59.671 -31.936 62.269 1.00 74.56 415 LEU A N 1
ATOM 3273 C CA . LEU A 1 415 ? -58.544 -31.591 61.391 1.00 74.56 415 LEU A CA 1
ATOM 3274 C C . LEU A 1 415 ? -58.783 -32.044 59.939 1.00 74.56 415 LEU A C 1
ATOM 3276 O O . LEU A 1 415 ? -58.431 -31.329 59.004 1.00 74.56 415 LEU A O 1
ATOM 3280 N N . SER A 1 416 ? -59.429 -33.198 59.736 1.00 74.75 416 SER A N 1
ATOM 3281 C CA . SER A 1 416 ? -59.822 -33.694 58.404 1.00 74.75 416 SER A CA 1
ATOM 3282 C C . SER A 1 416 ? -60.898 -32.799 57.772 1.00 74.75 416 SER A C 1
ATOM 3284 O O . SER A 1 416 ? -60.849 -32.497 56.580 1.00 74.75 416 SER A O 1
ATOM 3286 N N . GLU A 1 417 ? -61.831 -32.282 58.570 1.00 75.00 417 GLU A N 1
ATOM 3287 C CA . GLU A 1 417 ? -62.827 -31.293 58.166 1.00 75.00 417 GLU A CA 1
ATOM 3288 C C . GLU A 1 417 ? -62.178 -29.961 57.819 1.00 75.00 417 GLU A C 1
ATOM 3290 O O . GLU A 1 417 ? -62.506 -29.400 56.780 1.00 75.00 417 GLU A O 1
ATOM 3295 N N . MET A 1 418 ? -61.210 -29.488 58.609 1.00 78.88 418 MET A N 1
ATOM 3296 C CA . MET A 1 418 ? -60.433 -28.295 58.263 1.00 78.88 418 MET A CA 1
ATOM 3297 C C . MET A 1 418 ? -59.662 -28.475 56.951 1.00 78.88 418 MET A C 1
ATOM 3299 O O . MET A 1 418 ? -59.646 -27.559 56.132 1.00 78.88 418 MET A O 1
ATOM 3303 N N . CYS A 1 419 ? -59.084 -29.655 56.698 1.00 78.88 419 CYS A N 1
ATOM 3304 C CA . CYS A 1 419 ? -58.442 -29.972 55.417 1.00 78.88 419 CYS A CA 1
ATOM 3305 C C . CYS A 1 419 ? -59.449 -29.957 54.257 1.00 78.88 419 CYS A C 1
ATOM 3307 O O . CYS A 1 419 ? -59.171 -29.385 53.204 1.00 78.88 419 CYS A O 1
ATOM 3309 N N . LYS A 1 420 ? -60.638 -30.550 54.433 1.00 80.50 420 LYS A N 1
ATOM 3310 C CA . LYS A 1 420 ? -61.715 -30.561 53.423 1.00 80.50 420 LYS A CA 1
ATOM 3311 C C . LYS A 1 420 ? -62.269 -29.161 53.159 1.00 80.50 420 LYS A C 1
ATOM 3313 O O . LYS A 1 420 ? -62.500 -28.798 52.008 1.00 80.50 420 LYS A O 1
ATOM 3318 N N . GLU A 1 421 ? -62.462 -28.376 54.211 1.00 79.38 421 GLU A N 1
ATOM 3319 C CA . GLU A 1 421 ? -62.946 -26.999 54.157 1.00 79.38 421 GLU A CA 1
ATOM 3320 C C . GLU A 1 421 ? -61.929 -26.098 53.453 1.00 79.38 421 GLU A C 1
ATOM 3322 O O . GLU A 1 421 ? -62.291 -25.401 52.506 1.00 79.38 421 GLU A O 1
ATOM 3327 N N . SER A 1 422 ? -60.653 -26.189 53.833 1.00 81.75 422 SER A N 1
ATOM 3328 C CA . SER A 1 422 ? -59.561 -25.428 53.220 1.00 81.75 422 SER A CA 1
ATOM 3329 C C . SER A 1 422 ? -59.333 -25.827 51.759 1.00 81.75 422 SER A C 1
ATOM 3331 O O . SER A 1 422 ? -59.143 -24.961 50.911 1.00 81.75 422 SER A O 1
ATOM 3333 N N . ARG A 1 423 ? -59.475 -27.119 51.421 1.00 81.75 423 ARG A N 1
ATOM 3334 C CA . ARG A 1 423 ? -59.451 -27.612 50.030 1.00 81.75 423 ARG A CA 1
ATOM 3335 C C . ARG A 1 423 ? -60.597 -27.053 49.182 1.00 81.75 423 ARG A C 1
ATOM 3337 O O . ARG A 1 423 ? -60.440 -26.903 47.979 1.00 81.75 423 ARG A O 1
ATOM 3344 N N . ARG A 1 424 ? -61.773 -26.811 49.771 1.00 79.62 424 ARG A N 1
ATOM 3345 C CA . ARG A 1 424 ? -62.942 -26.298 49.034 1.00 79.62 424 ARG A CA 1
ATOM 3346 C C . ARG A 1 424 ? -62.871 -24.790 48.821 1.00 79.62 424 ARG A C 1
ATOM 3348 O O . ARG A 1 424 ? -63.445 -24.291 47.858 1.00 79.62 424 ARG A O 1
ATOM 3355 N N . THR A 1 425 ? -62.266 -24.072 49.760 1.00 74.00 425 THR A N 1
ATOM 3356 C CA . THR A 1 425 ? -62.260 -22.607 49.769 1.00 74.00 425 THR A CA 1
ATOM 3357 C C . THR A 1 425 ? -60.967 -22.003 49.234 1.00 74.00 425 THR A C 1
ATOM 3359 O O . THR A 1 425 ? -60.985 -20.822 48.913 1.00 74.00 425 THR A O 1
ATOM 3362 N N . ASP A 1 426 ? -59.880 -22.777 49.128 1.00 74.88 426 ASP A N 1
ATOM 3363 C CA . ASP A 1 426 ? -58.513 -22.305 48.844 1.00 74.88 426 ASP A CA 1
ATOM 3364 C C . ASP A 1 426 ? -58.027 -21.218 49.825 1.00 74.88 426 ASP A C 1
ATOM 3366 O O . ASP A 1 426 ? -57.141 -20.416 49.527 1.00 74.88 426 ASP A O 1
ATOM 3370 N N . VAL A 1 427 ? -58.602 -21.185 51.030 1.00 75.69 427 VAL A N 1
ATOM 3371 C CA . VAL A 1 427 ? -58.257 -20.234 52.091 1.00 75.69 427 VAL A CA 1
ATOM 3372 C C . VAL A 1 427 ? -57.777 -20.996 53.322 1.00 75.69 427 VAL A C 1
ATOM 3374 O O . VAL A 1 427 ? -58.177 -22.134 53.578 1.00 75.69 427 VAL A O 1
ATOM 3377 N N . MET A 1 428 ? -56.896 -20.361 54.098 1.00 82.69 428 MET A N 1
ATOM 3378 C CA . MET A 1 428 ? -56.435 -20.888 55.379 1.00 82.69 428 MET A CA 1
ATOM 3379 C C . MET A 1 428 ? -57.614 -21.031 56.344 1.00 82.69 428 MET A C 1
ATOM 3381 O O . MET A 1 428 ? -58.305 -20.055 56.638 1.00 82.69 428 MET A O 1
ATOM 3385 N N . VAL A 1 429 ? -57.827 -22.242 56.850 1.00 83.19 429 VAL A N 1
ATOM 3386 C CA . VAL A 1 429 ? -58.851 -22.517 57.861 1.00 83.19 429 VAL A CA 1
ATOM 3387 C C . VAL A 1 429 ? -58.173 -22.580 59.214 1.00 83.19 429 VAL A C 1
ATOM 3389 O O . VAL A 1 429 ? -57.342 -23.452 59.453 1.00 83.19 429 VAL A O 1
ATOM 3392 N N . THR A 1 430 ? -58.542 -21.664 60.103 1.00 81.25 430 THR A N 1
ATOM 3393 C CA . THR A 1 430 ? -58.013 -21.598 61.465 1.00 81.25 430 THR A CA 1
ATOM 3394 C C . THR A 1 430 ? -59.114 -21.921 62.462 1.00 81.25 430 THR A C 1
ATOM 3396 O O . THR A 1 430 ? -60.172 -21.294 62.445 1.00 81.25 430 THR A O 1
ATOM 3399 N N . LYS A 1 431 ? -58.864 -22.880 63.352 1.00 81.31 431 LYS A N 1
ATOM 3400 C CA . LYS A 1 431 ? -59.748 -23.209 64.473 1.00 81.31 431 LYS A CA 1
ATOM 3401 C C . LYS A 1 431 ? -58.928 -23.389 65.739 1.00 81.31 431 LYS A C 1
ATOM 3403 O O . LYS A 1 431 ? -57.776 -23.819 65.708 1.00 81.31 431 LYS A O 1
ATOM 3408 N N . GLN A 1 432 ? -59.540 -23.046 66.863 1.00 80.62 432 GLN A N 1
ATOM 3409 C CA . GLN A 1 432 ? -59.018 -23.423 68.164 1.00 80.62 432 GLN A CA 1
ATOM 3410 C C . GLN A 1 432 ? -59.444 -24.865 68.441 1.00 80.62 432 GLN A C 1
ATOM 3412 O O . GLN A 1 432 ? -60.633 -25.165 68.429 1.00 80.62 432 GLN A O 1
ATOM 3417 N N . LEU A 1 433 ? -58.467 -25.734 68.665 1.00 80.81 433 LEU A N 1
ATOM 3418 C CA . LEU A 1 433 ? -58.635 -27.159 68.913 1.00 80.81 433 LEU A CA 1
ATOM 3419 C C . LEU A 1 433 ? -58.057 -27.511 70.287 1.00 80.81 433 LEU A C 1
ATOM 3421 O O . LEU A 1 433 ? -57.113 -26.870 70.755 1.00 80.81 433 LEU A O 1
ATOM 3425 N N . GLU A 1 434 ? -58.583 -28.558 70.921 1.00 79.62 434 GLU A N 1
ATOM 3426 C CA . GLU A 1 434 ? -57.903 -29.199 72.049 1.00 79.62 434 GLU A CA 1
ATOM 3427 C C . GLU A 1 434 ? -57.061 -30.373 71.550 1.00 79.62 434 GLU A C 1
ATOM 3429 O O . GLU A 1 434 ? -57.575 -31.398 71.096 1.00 79.62 434 GLU A O 1
ATOM 3434 N N . MET A 1 435 ? -55.743 -30.216 71.650 1.00 84.38 435 MET A N 1
ATOM 3435 C CA . MET A 1 435 ? -54.782 -31.223 71.209 1.00 84.38 435 MET A CA 1
ATOM 3436 C C . MET A 1 435 ? -54.108 -31.917 72.387 1.00 84.38 435 MET A C 1
ATOM 3438 O O . MET A 1 435 ? -54.087 -31.398 73.507 1.00 84.38 435 MET A O 1
ATOM 3442 N N . VAL A 1 436 ? -53.542 -33.094 72.117 1.00 81.94 436 VAL A N 1
ATOM 3443 C CA . VAL A 1 436 ? -52.913 -33.962 73.119 1.00 81.94 436 VAL A CA 1
ATOM 3444 C C . VAL A 1 436 ? -51.419 -34.071 72.853 1.00 81.94 436 VAL A C 1
ATOM 3446 O O . VAL A 1 436 ? -50.978 -34.402 71.751 1.00 81.94 436 VAL A O 1
ATOM 3449 N N . LYS A 1 437 ? -50.616 -33.813 73.884 1.00 84.06 437 LYS A N 1
ATOM 3450 C CA . LYS A 1 437 ? -49.166 -34.062 73.851 1.00 84.06 437 LYS A CA 1
ATOM 3451 C C . LYS A 1 437 ? -48.875 -35.560 74.019 1.00 84.06 437 LYS A C 1
ATOM 3453 O O . LYS A 1 437 ? -49.689 -36.297 74.564 1.00 84.06 437 LYS A O 1
ATOM 3458 N N . LYS A 1 438 ? -47.670 -36.026 73.672 1.00 81.44 438 LYS A N 1
ATOM 3459 C CA . LYS A 1 438 ? -47.229 -37.431 73.846 1.00 81.44 438 LYS A CA 1
ATOM 3460 C C . LYS A 1 438 ? -47.420 -37.971 75.272 1.00 81.44 438 LYS A C 1
ATOM 3462 O O . LYS A 1 438 ? -47.602 -39.167 75.466 1.00 81.44 438 LYS A O 1
ATOM 3467 N N . ASN A 1 439 ? -47.368 -37.097 76.277 1.00 78.00 439 ASN A N 1
ATOM 3468 C CA . ASN A 1 439 ? -47.564 -37.440 77.688 1.00 78.00 439 ASN A CA 1
ATOM 3469 C C . ASN A 1 439 ? -49.045 -37.485 78.132 1.00 78.00 439 ASN A C 1
ATOM 3471 O O . ASN A 1 439 ? -49.301 -37.705 79.313 1.00 78.00 439 ASN A O 1
ATOM 3475 N N . GLY A 1 440 ? -49.999 -37.256 77.223 1.00 73.12 440 GLY A N 1
ATOM 3476 C CA . GLY A 1 440 ? -51.439 -37.270 77.495 1.00 73.12 440 GLY A CA 1
ATOM 3477 C C . GLY A 1 440 ? -52.032 -35.944 77.992 1.00 73.12 440 GLY A C 1
ATOM 3478 O O . GLY A 1 440 ? -53.211 -35.911 78.334 1.00 73.12 440 GLY A O 1
ATOM 3479 N N . LEU A 1 441 ? -51.253 -34.855 78.063 1.00 78.94 441 LEU A N 1
ATOM 3480 C CA . LEU A 1 441 ? -51.739 -33.544 78.514 1.00 78.94 441 LEU A CA 1
ATOM 3481 C C . LEU A 1 441 ? -52.512 -32.814 77.404 1.00 78.94 441 LEU A C 1
ATOM 3483 O O . LEU A 1 441 ? -51.986 -32.645 76.301 1.00 78.94 441 LEU A O 1
ATOM 3487 N N . ASN A 1 442 ? -53.708 -32.318 77.735 1.00 80.31 442 ASN A N 1
ATOM 3488 C CA . ASN A 1 442 ? -54.531 -31.502 76.838 1.00 80.31 442 ASN A CA 1
ATOM 3489 C C . ASN A 1 442 ? -54.157 -30.023 76.942 1.00 80.31 442 ASN A C 1
ATOM 3491 O O . ASN A 1 442 ? -53.907 -29.525 78.042 1.00 80.31 442 ASN A O 1
ATOM 3495 N N . PHE A 1 443 ? -54.155 -29.317 75.816 1.00 80.50 443 PHE A N 1
ATOM 3496 C CA . PHE A 1 443 ? -53.866 -27.885 75.772 1.00 80.50 443 PHE A CA 1
ATOM 3497 C C . PHE A 1 443 ? -54.588 -27.209 74.595 1.00 80.50 443 PHE A C 1
ATOM 3499 O O . PHE A 1 443 ? -54.821 -27.858 73.568 1.00 80.50 443 PHE A O 1
ATOM 3506 N N . PRO A 1 444 ? -54.970 -25.924 74.734 1.00 77.31 444 PRO A N 1
ATOM 3507 C CA . PRO A 1 444 ? -55.630 -25.193 73.665 1.00 77.31 444 PRO A CA 1
ATOM 3508 C C . PRO A 1 444 ? -54.612 -24.807 72.588 1.00 77.31 444 PRO A C 1
ATOM 3510 O O . PRO A 1 444 ? -53.673 -24.045 72.832 1.00 77.31 444 PRO A O 1
ATOM 3513 N N . VAL A 1 445 ? -54.831 -25.313 71.379 1.00 82.38 445 VAL A N 1
ATOM 3514 C CA . VAL A 1 445 ? -54.018 -25.023 70.200 1.00 82.38 445 VAL A CA 1
ATOM 3515 C C . VAL A 1 445 ? -54.839 -24.229 69.211 1.00 82.38 445 VAL A C 1
ATOM 3517 O O . VAL A 1 445 ? -55.890 -24.672 68.760 1.00 82.38 445 VAL A O 1
ATOM 3520 N N . LEU A 1 446 ? -54.334 -23.074 68.803 1.00 85.31 446 LEU A N 1
ATOM 3521 C CA . LEU A 1 446 ? -54.800 -22.441 67.582 1.00 85.31 446 LEU A CA 1
ATOM 3522 C C . LEU A 1 446 ? -54.139 -23.154 66.400 1.00 85.31 446 LEU A C 1
ATOM 3524 O O . LEU A 1 446 ? -52.935 -23.012 66.177 1.00 85.31 446 LEU A O 1
ATOM 3528 N N . CYS A 1 447 ? -54.913 -23.959 65.677 1.00 86.88 447 CYS A N 1
ATOM 3529 C CA . CYS A 1 447 ? -54.448 -24.712 64.520 1.00 86.88 447 CYS A CA 1
ATOM 3530 C C . CYS A 1 447 ? -54.936 -24.047 63.233 1.00 86.88 447 CYS A C 1
ATOM 3532 O O . CYS A 1 447 ? -56.107 -23.692 63.121 1.00 86.88 447 CYS A O 1
ATOM 3534 N N . SER A 1 448 ? -54.047 -23.883 62.257 1.00 87.88 448 SER A N 1
ATOM 3535 C CA . SER A 1 448 ? -54.358 -23.349 60.930 1.00 87.88 448 SER A CA 1
ATOM 3536 C C . SER A 1 448 ? -53.935 -24.335 59.855 1.00 87.88 448 SER A C 1
ATOM 3538 O O . SER A 1 448 ? -52.808 -24.819 59.890 1.00 87.88 448 SER A O 1
ATOM 3540 N N . VAL A 1 449 ? -54.812 -24.616 58.895 1.00 87.19 449 VAL A N 1
ATOM 3541 C CA . VAL A 1 449 ? -54.566 -25.548 57.788 1.00 87.19 449 VAL A CA 1
ATOM 3542 C C . VAL A 1 449 ? -54.657 -24.804 56.461 1.00 87.19 449 VAL A C 1
ATOM 3544 O O . VAL A 1 449 ? -55.576 -24.007 56.270 1.00 87.19 449 VAL A O 1
ATOM 3547 N N . TYR A 1 450 ? -53.716 -25.064 55.551 1.00 86.69 450 TYR A N 1
ATOM 3548 C CA . TYR A 1 450 ? -53.692 -24.482 54.207 1.00 86.69 450 TYR A CA 1
ATOM 3549 C C . TYR A 1 450 ? -53.232 -25.505 53.145 1.00 86.69 450 TYR A C 1
ATOM 3551 O O . TYR A 1 450 ? -52.309 -26.279 53.419 1.00 86.69 450 TYR A O 1
ATOM 3559 N N . PRO A 1 451 ? -53.834 -25.547 51.939 1.00 84.81 451 PRO A N 1
ATOM 3560 C CA . PRO A 1 451 ? -53.420 -26.448 50.865 1.00 84.81 451 PRO A CA 1
ATOM 3561 C C . PRO A 1 451 ? -52.065 -26.052 50.264 1.00 84.81 451 PRO A C 1
ATOM 3563 O O . PRO A 1 451 ? -51.824 -24.902 49.905 1.00 84.81 451 PRO A O 1
ATOM 3566 N N . LEU A 1 452 ? -51.175 -27.029 50.102 1.00 83.94 452 LEU A N 1
ATOM 3567 C CA . LEU A 1 452 ? -49.892 -26.857 49.426 1.00 83.94 452 LEU A CA 1
ATOM 3568 C C . LEU A 1 452 ? -50.053 -27.165 47.932 1.00 83.94 452 LEU A C 1
ATOM 3570 O O . LEU A 1 452 ? -50.335 -28.304 47.563 1.00 83.94 452 LEU A O 1
ATOM 3574 N N . PHE A 1 453 ? -49.853 -26.171 47.067 1.00 79.38 453 PHE A N 1
ATOM 3575 C CA . PHE A 1 453 ? -49.980 -26.328 45.614 1.00 79.38 453 PHE A CA 1
ATOM 3576 C C . PHE A 1 453 ? -48.639 -26.688 44.958 1.00 79.38 453 PHE A C 1
ATOM 3578 O O . PHE A 1 453 ? -47.619 -26.048 45.210 1.00 79.38 453 PHE A O 1
ATOM 3585 N N . GLY A 1 454 ? -48.651 -27.687 44.075 1.00 73.81 454 GLY A N 1
ATOM 3586 C CA . GLY A 1 454 ? -47.534 -28.013 43.189 1.00 73.81 454 GLY A CA 1
ATOM 3587 C C . GLY A 1 454 ? -47.418 -27.052 41.999 1.00 73.81 454 GLY A C 1
ATOM 3588 O O . GLY A 1 454 ? -48.312 -26.254 41.719 1.00 73.81 454 GLY A O 1
ATOM 3589 N N . SER A 1 455 ? -46.330 -27.164 41.230 1.00 69.88 455 SER A N 1
ATOM 3590 C CA . SER A 1 455 ? -46.043 -26.322 40.048 1.00 69.88 455 SER A CA 1
ATOM 3591 C C . SER A 1 455 ? -47.075 -26.426 38.913 1.00 69.88 455 SER A C 1
ATOM 3593 O O . SER A 1 455 ? -47.126 -25.576 38.029 1.00 69.88 455 SER A O 1
ATOM 3595 N N . ASN A 1 456 ? -47.907 -27.462 38.947 1.00 64.94 456 ASN A N 1
ATOM 3596 C CA . ASN A 1 456 ? -49.001 -27.759 38.027 1.00 64.94 456 ASN A CA 1
ATOM 3597 C C . ASN A 1 456 ? -50.384 -27.353 38.580 1.00 64.94 456 ASN A C 1
ATOM 3599 O O . ASN A 1 456 ? -51.401 -27.788 38.039 1.00 64.94 456 ASN A O 1
ATOM 3603 N N . GLY A 1 457 ? -50.438 -26.575 39.668 1.00 63.84 457 GLY A N 1
ATOM 3604 C CA . GLY A 1 457 ? -51.678 -26.064 40.268 1.00 63.84 457 GLY A CA 1
ATOM 3605 C C . GLY A 1 457 ? -52.510 -27.103 41.028 1.00 63.84 457 GLY A C 1
ATOM 3606 O O . GLY A 1 457 ? -53.585 -26.779 41.516 1.00 63.84 457 GLY A O 1
ATOM 3607 N N . HIS A 1 458 ? -52.029 -28.343 41.147 1.00 77.69 458 HIS A N 1
ATOM 3608 C CA . HIS A 1 458 ? -52.695 -29.393 41.917 1.00 77.69 458 HIS A CA 1
ATOM 3609 C C . HIS A 1 458 ? -52.217 -29.372 43.370 1.00 77.69 458 HIS A C 1
ATOM 3611 O O . HIS A 1 458 ? -51.040 -29.129 43.636 1.00 77.69 458 HIS A O 1
ATOM 3617 N N . ILE A 1 459 ? -53.117 -29.660 44.309 1.00 78.38 459 ILE A N 1
ATOM 3618 C CA . ILE A 1 459 ? -52.784 -29.728 45.734 1.00 78.38 459 ILE A CA 1
ATOM 3619 C C . ILE A 1 459 ? -51.976 -31.010 45.996 1.00 78.38 459 ILE A C 1
ATOM 3621 O O . ILE A 1 459 ? -52.433 -32.109 45.686 1.00 78.38 459 ILE A O 1
ATOM 3625 N N . GLN A 1 460 ? -50.772 -30.861 46.546 1.00 80.94 460 GLN A N 1
ATOM 3626 C CA . GLN A 1 460 ? -49.831 -31.946 46.852 1.00 80.94 460 GLN A CA 1
ATOM 3627 C C . GLN A 1 460 ? -49.899 -32.414 48.314 1.00 80.94 460 GLN A C 1
ATOM 3629 O O . GLN A 1 460 ? -49.415 -33.496 48.630 1.00 80.94 460 GLN A O 1
ATOM 3634 N N . GLY A 1 461 ? -50.501 -31.620 49.197 1.00 84.88 461 GLY A N 1
ATOM 3635 C CA . GLY A 1 461 ? -50.613 -31.886 50.630 1.00 84.88 461 GLY A CA 1
ATOM 3636 C C . GLY A 1 461 ? -51.239 -30.699 51.349 1.00 84.88 461 GLY A C 1
ATOM 3637 O O . GLY A 1 461 ? -51.674 -29.740 50.706 1.00 84.88 461 GLY A O 1
ATOM 3638 N N . PHE A 1 462 ? -51.236 -30.725 52.677 1.00 85.69 462 PHE A N 1
ATOM 3639 C CA . PHE A 1 462 ? -51.596 -29.563 53.493 1.00 85.69 462 PHE A CA 1
ATOM 3640 C C . PHE A 1 462 ? -50.457 -29.185 54.425 1.00 85.69 462 PHE A C 1
ATOM 3642 O O . PHE A 1 462 ? -49.749 -30.051 54.933 1.00 85.69 462 PHE A O 1
ATOM 3649 N N . ILE A 1 463 ? -50.307 -27.888 54.674 1.00 88.12 463 ILE A N 1
ATOM 3650 C CA . ILE A 1 463 ? -49.481 -27.380 55.762 1.00 88.12 463 ILE A CA 1
ATOM 3651 C C . ILE A 1 463 ? -50.386 -27.055 56.951 1.00 88.12 463 ILE A C 1
ATOM 3653 O O . ILE A 1 463 ? -51.400 -26.367 56.804 1.00 88.12 463 ILE A O 1
ATOM 3657 N N . CYS A 1 464 ? -50.034 -27.565 58.127 1.00 87.50 464 CYS A N 1
ATOM 3658 C CA . CYS A 1 464 ? -50.731 -27.315 59.380 1.00 87.50 464 CYS A CA 1
ATOM 3659 C C . CYS A 1 464 ? -49.804 -26.573 60.342 1.00 87.50 464 CYS A C 1
ATOM 3661 O O . CYS A 1 464 ? -48.678 -27.001 60.584 1.00 87.50 464 CYS A O 1
ATOM 3663 N N . VAL A 1 465 ? -50.289 -25.471 60.905 1.00 86.69 465 VAL A N 1
ATOM 3664 C CA . VAL A 1 465 ? -49.559 -24.599 61.829 1.00 86.69 465 VAL A CA 1
ATOM 3665 C C . VAL A 1 465 ? -50.281 -24.597 63.171 1.00 86.69 465 VAL A C 1
ATOM 3667 O O . VAL A 1 465 ? -51.454 -24.243 63.233 1.00 86.69 465 VAL A O 1
ATOM 3670 N N . CYS A 1 466 ? -49.597 -24.989 64.241 1.00 85.25 466 CYS A N 1
ATOM 3671 C CA . CYS A 1 466 ? -50.152 -25.185 65.580 1.00 85.25 466 CYS A CA 1
ATOM 3672 C C . CYS A 1 466 ? -49.475 -24.245 66.589 1.00 85.25 466 CYS A C 1
ATOM 3674 O O . CYS A 1 466 ? -48.258 -24.314 66.768 1.00 85.25 466 CYS A O 1
ATOM 3676 N N . ILE A 1 467 ? -50.249 -23.390 67.266 1.00 81.50 467 ILE A N 1
ATOM 3677 C CA . ILE A 1 467 ? -49.761 -22.438 68.280 1.00 81.50 467 ILE A CA 1
ATOM 3678 C C . ILE A 1 467 ? -50.460 -22.704 69.620 1.00 81.50 467 ILE A C 1
ATOM 3680 O O . ILE A 1 467 ? -51.685 -22.687 69.684 1.00 81.50 467 ILE A O 1
ATOM 3684 N N . ASP A 1 468 ? -49.694 -22.911 70.694 1.00 76.62 468 ASP A N 1
ATOM 3685 C CA . ASP A 1 468 ? -50.212 -22.987 72.072 1.00 76.62 468 ASP A CA 1
ATOM 3686 C C . ASP A 1 468 ? -50.607 -21.574 72.553 1.00 76.62 468 ASP A C 1
ATOM 3688 O O . ASP A 1 468 ? -49.760 -20.682 72.613 1.00 76.62 468 ASP A O 1
ATOM 3692 N N . ILE A 1 469 ? -51.890 -21.337 72.852 1.00 68.81 469 ILE A N 1
ATOM 3693 C CA . ILE A 1 469 ? -52.435 -19.991 73.151 1.00 68.81 469 ILE A CA 1
ATOM 3694 C C . ILE A 1 469 ? -52.751 -19.757 74.635 1.00 68.81 469 ILE A C 1
ATOM 3696 O O . ILE A 1 469 ? -53.508 -18.849 74.982 1.00 68.81 469 ILE A O 1
ATOM 3700 N N . THR A 1 470 ? -52.149 -20.540 75.529 1.00 64.75 470 THR A N 1
ATOM 3701 C CA . THR A 1 470 ? -52.455 -20.531 76.970 1.00 64.75 470 THR A CA 1
ATOM 3702 C C . THR A 1 470 ? -52.218 -19.171 77.670 1.00 64.75 470 THR A C 1
ATOM 3704 O O . THR A 1 470 ? -52.875 -18.874 78.665 1.00 64.75 470 THR A O 1
ATOM 3707 N N . GLU A 1 471 ? -51.323 -18.308 77.168 1.00 55.09 471 GLU A N 1
ATOM 3708 C CA . GLU A 1 471 ? -50.895 -17.065 77.851 1.00 55.09 471 GLU A CA 1
ATOM 3709 C C . GLU A 1 471 ? -51.558 -15.769 77.314 1.00 55.09 471 GLU A C 1
ATOM 3711 O O . GLU A 1 471 ? -51.645 -14.766 78.027 1.00 55.09 471 GLU A O 1
ATOM 3716 N N . ILE A 1 472 ? -52.075 -15.784 76.076 1.00 52.78 472 ILE A N 1
ATOM 3717 C CA . ILE A 1 472 ? -52.547 -14.592 75.334 1.00 52.78 472 ILE A CA 1
ATOM 3718 C C . ILE A 1 472 ? -53.900 -14.073 75.846 1.00 52.78 472 ILE A C 1
ATOM 3720 O O . ILE A 1 472 ? -54.111 -12.863 75.934 1.00 52.78 472 ILE A O 1
ATOM 3724 N N . THR A 1 473 ? -54.801 -14.964 76.257 1.00 50.72 473 THR A N 1
ATOM 3725 C CA . THR A 1 473 ? -56.166 -14.620 76.698 1.00 50.72 473 THR A CA 1
ATOM 3726 C C . THR A 1 473 ? -56.230 -13.838 78.015 1.00 50.72 473 THR A C 1
ATOM 3728 O O . THR A 1 473 ? -57.275 -13.276 78.332 1.00 50.72 473 THR A O 1
ATOM 3731 N N . ARG A 1 474 ? -55.137 -13.749 78.788 1.00 46.06 474 ARG A N 1
ATOM 3732 C CA . ARG A 1 474 ? -55.134 -13.144 80.135 1.00 46.06 474 ARG A CA 1
ATOM 3733 C C . ARG A 1 474 ? -54.763 -11.649 80.180 1.00 46.06 474 ARG A C 1
ATOM 3735 O O . ARG A 1 474 ? -54.997 -11.017 81.201 1.00 46.06 474 ARG A O 1
ATOM 3742 N N . VAL A 1 475 ? -54.169 -11.073 79.128 1.00 44.28 475 VAL A N 1
ATOM 3743 C CA . VAL A 1 475 ? -53.463 -9.763 79.196 1.00 44.28 475 VAL A CA 1
ATOM 3744 C C . VAL A 1 475 ? -54.136 -8.633 78.387 1.00 44.28 475 VAL A C 1
ATOM 3746 O O . VAL A 1 475 ? -53.796 -7.465 78.554 1.00 44.28 475 VAL A O 1
ATOM 3749 N N . GLN A 1 476 ? -55.114 -8.932 77.529 1.00 45.88 476 GLN A N 1
ATOM 3750 C CA . GLN A 1 476 ? -55.619 -7.976 76.530 1.00 45.88 476 GLN A CA 1
ATOM 3751 C C . GLN A 1 476 ? -56.596 -6.898 77.042 1.00 45.88 476 GLN A C 1
ATOM 3753 O O . GLN A 1 476 ? -56.620 -5.819 76.461 1.00 45.88 476 GLN A O 1
ATOM 3758 N N . SER A 1 477 ? -57.372 -7.112 78.113 1.00 46.12 477 SER A N 1
ATOM 3759 C CA . SER A 1 477 ? -58.546 -6.250 78.368 1.00 46.12 477 SER A CA 1
ATOM 3760 C C . SER A 1 477 ? -58.313 -4.948 79.152 1.00 46.12 477 SER A C 1
ATOM 3762 O O . SER A 1 477 ? -59.209 -4.114 79.188 1.00 46.12 477 SER A O 1
ATOM 3764 N N . GLU A 1 478 ? -57.167 -4.741 79.807 1.00 43.59 478 GLU A N 1
ATOM 3765 C CA . GLU A 1 478 ? -56.962 -3.578 80.705 1.00 43.59 478 GLU A CA 1
ATOM 3766 C C . GLU A 1 478 ? -56.134 -2.428 80.094 1.00 43.59 478 GLU A C 1
ATOM 3768 O O . GLU A 1 478 ? -56.086 -1.335 80.650 1.00 43.59 478 GLU A O 1
ATOM 3773 N N . LEU A 1 479 ? -55.491 -2.627 78.940 1.00 43.25 479 LEU A N 1
ATOM 3774 C CA . LEU A 1 479 ? -54.468 -1.711 78.405 1.00 43.25 479 LEU A CA 1
ATOM 3775 C C . LEU A 1 479 ? -54.955 -0.803 77.250 1.00 43.25 479 LEU A C 1
ATOM 3777 O O . LEU A 1 479 ? -54.225 0.096 76.828 1.00 43.25 479 LEU A O 1
ATOM 3781 N N . GLU A 1 480 ? -56.159 -1.026 76.715 1.00 50.50 480 GLU A N 1
ATOM 3782 C CA . GLU A 1 480 ? -56.589 -0.476 75.415 1.00 50.50 480 GLU A CA 1
ATOM 3783 C C . GLU A 1 480 ? -57.053 0.995 75.435 1.00 50.50 480 GLU A C 1
ATOM 3785 O O . GLU A 1 480 ? -56.754 1.735 74.502 1.00 50.50 480 GLU A O 1
ATOM 3790 N N . SER A 1 481 ? -57.708 1.474 76.497 1.00 43.88 481 SER A N 1
ATOM 3791 C CA . SER A 1 481 ? -58.435 2.762 76.459 1.00 43.88 481 SER A CA 1
ATOM 3792 C C . SER A 1 481 ? -57.583 4.029 76.653 1.00 43.88 481 SER A C 1
ATOM 3794 O O . SER A 1 481 ? -57.969 5.097 76.184 1.00 43.88 481 SER A O 1
ATOM 3796 N N . GLU A 1 482 ? -56.454 3.961 77.358 1.00 47.03 482 GLU A N 1
ATOM 3797 C CA . GLU A 1 482 ? -55.613 5.137 77.672 1.00 47.03 482 GLU A CA 1
ATOM 3798 C C . GLU A 1 482 ? -54.493 5.340 76.634 1.00 47.03 482 GLU A C 1
ATOM 3800 O O . GLU A 1 482 ? -54.075 6.466 76.358 1.00 47.03 482 GLU A O 1
ATOM 3805 N N . LYS A 1 483 ? -54.054 4.260 75.971 1.00 49.62 483 LYS A N 1
ATOM 3806 C CA . LYS A 1 483 ? -53.036 4.311 74.910 1.00 49.62 483 LYS A CA 1
ATOM 3807 C C . LYS A 1 483 ? -53.508 5.046 73.658 1.00 49.62 483 LYS A C 1
ATOM 3809 O O . LYS A 1 483 ? -52.723 5.777 73.059 1.00 49.62 483 LYS A O 1
ATOM 3814 N N . GLU A 1 484 ? -54.765 4.870 73.262 1.00 52.78 484 GLU A N 1
ATOM 3815 C CA . GLU A 1 484 ? -55.245 5.236 71.922 1.00 52.78 484 GLU A CA 1
ATOM 3816 C C . GLU A 1 484 ? -55.079 6.736 71.601 1.00 52.78 484 GLU A C 1
ATOM 3818 O O . GLU A 1 484 ? -54.663 7.112 70.507 1.00 52.78 484 GLU A O 1
ATOM 3823 N N . ARG A 1 485 ? -55.292 7.616 72.584 1.00 46.44 485 ARG A N 1
ATOM 3824 C CA . ARG A 1 485 ? -55.212 9.077 72.408 1.00 46.44 485 ARG A CA 1
ATOM 3825 C C . ARG A 1 485 ? -53.778 9.623 72.340 1.00 46.44 485 ARG A C 1
ATOM 3827 O O . ARG A 1 485 ? -53.528 10.589 71.615 1.00 46.44 485 ARG A O 1
ATOM 3834 N N . LEU A 1 486 ? -52.842 9.034 73.086 1.00 55.91 486 LEU A N 1
ATOM 3835 C CA . LEU A 1 486 ? -51.425 9.421 73.052 1.00 55.91 486 LEU A CA 1
ATOM 3836 C C . LEU A 1 486 ? -50.735 8.888 71.780 1.00 55.91 486 LEU A C 1
ATOM 3838 O O . LEU A 1 486 ? -49.863 9.555 71.221 1.00 55.91 486 LEU A O 1
ATOM 3842 N N . ASP A 1 487 ? -51.188 7.734 71.282 1.00 57.25 487 ASP A N 1
ATOM 3843 C CA . ASP A 1 487 ? -50.650 7.057 70.098 1.00 57.25 487 ASP A CA 1
ATOM 3844 C C . ASP A 1 487 ? -50.942 7.830 68.791 1.00 57.25 487 ASP A C 1
ATOM 3846 O O . ASP A 1 487 ? -50.050 8.016 67.964 1.00 57.25 487 ASP A O 1
ATOM 3850 N N . VAL A 1 488 ? -52.147 8.398 68.617 1.00 59.41 488 VAL A N 1
ATOM 3851 C CA . VAL A 1 488 ? -52.516 9.129 67.378 1.00 59.41 488 VAL A CA 1
ATOM 3852 C C . VAL A 1 488 ? -51.627 10.355 67.111 1.00 59.41 488 VAL A C 1
ATOM 3854 O O . VAL A 1 488 ? -51.267 10.619 65.964 1.00 59.41 488 VAL A O 1
ATOM 3857 N N . THR A 1 489 ? -51.222 11.095 68.146 1.00 58.16 489 THR A N 1
ATOM 3858 C CA . THR A 1 489 ? -50.421 12.325 67.973 1.00 58.16 489 THR A CA 1
ATOM 3859 C C . THR A 1 489 ? -48.971 11.995 67.615 1.00 58.16 489 THR A C 1
ATOM 3861 O O . THR A 1 489 ? -48.419 12.552 66.664 1.00 58.16 489 THR A O 1
ATOM 3864 N N . LEU A 1 490 ? -48.369 11.034 68.322 1.00 60.75 490 LEU A N 1
ATOM 3865 C CA . LEU A 1 490 ? -46.995 10.587 68.080 1.00 60.75 490 LEU A CA 1
ATOM 3866 C C . LEU A 1 490 ? -46.832 9.871 66.727 1.00 60.75 490 LEU A C 1
ATOM 3868 O O . LEU A 1 490 ? -45.766 9.976 66.120 1.00 60.75 490 LEU A O 1
ATOM 3872 N N . ARG A 1 491 ? -47.883 9.210 66.216 1.00 56.84 491 ARG A N 1
ATOM 3873 C CA . ARG A 1 491 ? -47.898 8.546 64.896 1.00 56.84 491 ARG A CA 1
ATOM 3874 C C . ARG A 1 491 ? -47.844 9.498 63.697 1.00 56.84 491 ARG A C 1
ATOM 3876 O O . ARG A 1 491 ? -47.442 9.075 62.620 1.00 56.84 491 ARG A O 1
ATOM 3883 N N . SER A 1 492 ? -48.245 10.761 63.852 1.00 54.19 492 SER A N 1
ATOM 3884 C CA . SER A 1 492 ? -48.365 11.711 62.729 1.00 54.19 492 SER A CA 1
ATOM 3885 C C . SER A 1 492 ? -47.065 12.451 62.357 1.00 54.19 492 SER A C 1
ATOM 3887 O O . SER A 1 492 ? -47.009 13.114 61.322 1.00 54.19 492 SER A O 1
ATOM 3889 N N . ILE A 1 493 ? -46.005 12.329 63.167 1.00 68.00 493 ILE A N 1
ATOM 3890 C CA . ILE A 1 493 ? -44.706 12.993 62.953 1.00 68.00 493 ILE A CA 1
ATOM 3891 C C . ILE A 1 493 ? -43.756 12.049 62.200 1.00 68.00 493 ILE A C 1
ATOM 3893 O O . ILE A 1 493 ? -43.432 10.975 62.699 1.00 68.00 493 ILE A O 1
ATOM 3897 N N . GLY A 1 494 ? -43.271 12.455 61.019 1.00 64.38 494 GLY A N 1
ATOM 3898 C CA . GLY A 1 494 ? -42.376 11.653 60.160 1.00 64.38 494 GLY A CA 1
ATOM 3899 C C . GLY A 1 494 ? -40.898 11.600 60.584 1.00 64.38 494 GLY A C 1
ATOM 3900 O O . GLY A 1 494 ? -40.097 10.945 59.922 1.00 64.38 494 GLY A O 1
ATOM 3901 N N . GLU A 1 495 ? -40.523 12.287 61.664 1.00 83.38 495 GLU A N 1
ATOM 3902 C CA . GLU A 1 495 ? -39.183 12.238 62.265 1.00 83.38 495 GLU A CA 1
ATOM 3903 C C . GLU A 1 495 ? -39.179 11.305 63.482 1.00 83.38 495 GLU A C 1
ATOM 3905 O O . GLU A 1 495 ? -40.184 11.180 64.192 1.00 83.38 495 GLU A O 1
ATOM 3910 N N . GLY A 1 496 ? -38.052 10.633 63.723 1.00 85.00 496 GLY A N 1
ATOM 3911 C CA . GLY A 1 496 ? -37.882 9.795 64.901 1.00 85.00 496 GLY A CA 1
ATOM 3912 C C . GLY A 1 496 ? -37.736 10.665 66.141 1.00 85.00 496 GLY A C 1
ATOM 3913 O O . GLY A 1 496 ? -36.809 11.466 66.214 1.00 85.00 496 GLY A O 1
ATOM 3914 N N . VAL A 1 497 ? -38.645 10.513 67.103 1.00 85.94 497 VAL A N 1
ATOM 3915 C CA . VAL A 1 497 ? -38.635 11.238 68.378 1.00 85.94 497 VAL A CA 1
ATOM 3916 C C . VAL A 1 497 ? -38.466 10.244 69.520 1.00 85.94 497 VAL A C 1
ATOM 3918 O O . VAL A 1 497 ? -39.274 9.328 69.686 1.00 85.94 497 VAL A O 1
ATOM 3921 N N . VAL A 1 498 ? -37.428 10.455 70.326 1.00 87.56 498 VAL A N 1
ATOM 3922 C CA . VAL A 1 498 ? -37.135 9.689 71.541 1.00 87.56 498 VAL A CA 1
ATOM 3923 C C . VAL A 1 498 ? -37.000 10.661 72.705 1.00 87.56 498 VAL A C 1
ATOM 3925 O O . VAL A 1 498 ? -36.246 11.622 72.608 1.00 87.56 498 VAL A O 1
ATOM 3928 N N . ALA A 1 499 ? -37.693 10.422 73.814 1.00 84.12 499 ALA A N 1
ATOM 3929 C CA . ALA A 1 499 ? -37.499 11.170 75.053 1.00 84.12 499 ALA A CA 1
ATOM 3930 C C . ALA A 1 499 ? -36.872 10.270 76.116 1.00 84.12 499 ALA A C 1
ATOM 3932 O O . ALA A 1 499 ? -37.206 9.090 76.204 1.00 84.12 499 ALA A O 1
ATOM 3933 N N . ALA A 1 500 ? -35.988 10.826 76.933 1.00 84.69 500 ALA A N 1
ATOM 3934 C CA . ALA A 1 500 ? -35.353 10.161 78.056 1.00 84.69 500 ALA A CA 1
ATOM 3935 C C . ALA A 1 500 ? -35.504 10.990 79.336 1.00 84.69 500 ALA A C 1
ATOM 3937 O O . ALA A 1 500 ? -35.710 12.202 79.279 1.00 84.69 500 ALA A O 1
ATOM 3938 N N . ASP A 1 501 ? -35.424 10.340 80.494 1.00 81.31 501 ASP A N 1
ATOM 3939 C CA . ASP A 1 501 ? -35.422 11.001 81.798 1.00 81.31 501 ASP A CA 1
ATOM 3940 C C . ASP A 1 501 ? -34.071 11.672 82.116 1.00 81.31 501 ASP A C 1
ATOM 3942 O O . ASP A 1 501 ? -33.101 11.583 81.361 1.00 81.31 501 ASP A O 1
ATOM 3946 N N . LYS A 1 502 ? -33.986 12.356 83.263 1.00 76.44 502 LYS A N 1
ATOM 3947 C CA . LYS A 1 502 ? -32.767 13.043 83.736 1.00 76.44 502 LYS A CA 1
ATOM 3948 C C . LYS A 1 502 ? -31.548 12.134 83.972 1.00 76.44 502 LYS A C 1
ATOM 3950 O O . LYS A 1 502 ? -30.457 12.647 84.203 1.00 76.44 502 LYS A O 1
ATOM 3955 N N . PHE A 1 503 ? -31.719 10.812 83.944 1.00 78.12 503 PHE A N 1
ATOM 3956 C CA . PHE A 1 503 ? -30.640 9.824 84.036 1.00 78.12 503 PHE A CA 1
ATOM 3957 C C . PHE A 1 503 ? -30.328 9.183 82.673 1.00 78.12 503 PHE A C 1
ATOM 3959 O O . PHE A 1 503 ? -29.529 8.247 82.596 1.00 78.12 503 PHE A O 1
ATOM 3966 N N . GLY A 1 504 ? -30.952 9.682 81.601 1.00 72.44 504 GLY A N 1
ATOM 3967 C CA . GLY A 1 504 ? -30.773 9.213 80.234 1.00 72.44 504 GLY A CA 1
ATOM 3968 C C . GLY A 1 504 ? -31.538 7.933 79.915 1.00 72.44 504 GLY A C 1
ATOM 3969 O O . GLY A 1 504 ? -31.234 7.308 78.910 1.00 72.44 504 GLY A O 1
ATOM 3970 N N . ARG A 1 505 ? -32.510 7.500 80.723 1.00 80.81 505 ARG A N 1
ATOM 3971 C CA . ARG A 1 505 ? -33.315 6.304 80.414 1.00 80.81 505 ARG A CA 1
ATOM 3972 C C . ARG A 1 505 ? -34.483 6.675 79.522 1.00 80.81 505 ARG A C 1
ATOM 3974 O O . ARG A 1 505 ? -35.216 7.606 79.840 1.00 80.81 505 ARG A O 1
ATOM 3981 N N . ILE A 1 506 ? -34.682 5.948 78.430 1.00 85.06 506 ILE A N 1
ATOM 3982 C CA . ILE A 1 506 ? -35.714 6.285 77.445 1.00 85.06 506 ILE A CA 1
ATOM 3983 C C . ILE A 1 506 ? -37.115 6.093 78.036 1.00 85.06 506 ILE A C 1
ATOM 3985 O O . ILE A 1 506 ? -37.470 5.007 78.484 1.00 85.06 506 ILE A O 1
ATOM 3989 N N . THR A 1 507 ? -37.928 7.142 78.008 1.00 79.94 507 THR A N 1
ATOM 3990 C CA . THR A 1 507 ? -39.297 7.171 78.538 1.00 79.94 507 THR A CA 1
ATOM 3991 C C . THR A 1 507 ? -40.359 7.218 77.444 1.00 79.94 507 THR A C 1
ATOM 3993 O O . THR A 1 507 ? -41.502 6.841 77.698 1.00 79.94 507 THR A O 1
ATOM 3996 N N . LEU A 1 508 ? -40.011 7.643 76.225 1.00 82.19 508 LEU A N 1
ATOM 3997 C CA . LEU A 1 508 ? -40.950 7.742 75.106 1.00 82.19 508 LEU A CA 1
ATOM 3998 C C . LEU A 1 508 ? -40.244 7.517 73.771 1.00 82.19 508 LEU A C 1
ATOM 4000 O O . LEU A 1 508 ? -39.136 8.002 73.564 1.00 82.19 508 LEU A O 1
ATOM 4004 N N . VAL A 1 509 ? -40.913 6.816 72.855 1.00 82.19 509 VAL A N 1
ATOM 4005 C CA . VAL A 1 509 ? -40.479 6.606 71.467 1.00 82.19 509 VAL A CA 1
ATOM 4006 C C . VAL A 1 509 ? -41.719 6.676 70.582 1.00 82.19 509 VAL A C 1
ATOM 4008 O O . VAL A 1 509 ? -42.726 6.048 70.909 1.00 82.19 509 VAL A O 1
ATOM 4011 N N . ASN A 1 510 ? -41.678 7.443 69.493 1.00 82.88 510 ASN A N 1
ATOM 4012 C CA . ASN A 1 510 ? -42.775 7.473 68.523 1.00 82.88 510 ASN A CA 1
ATOM 4013 C C . ASN A 1 510 ? -42.623 6.389 67.438 1.00 82.88 510 ASN A C 1
ATOM 4015 O O . ASN A 1 510 ? -41.547 5.826 67.244 1.00 82.88 510 ASN A O 1
ATOM 4019 N N . SER A 1 511 ? -43.691 6.129 66.678 1.00 81.12 511 SER A N 1
ATOM 4020 C CA . SER A 1 511 ? -43.694 5.080 65.645 1.00 81.12 511 SER A CA 1
ATOM 4021 C C . SER A 1 511 ? -42.650 5.295 64.544 1.00 81.12 511 SER A C 1
ATOM 4023 O O . SER A 1 511 ? -42.100 4.332 64.015 1.00 81.12 511 SER A O 1
ATOM 4025 N N . SER A 1 512 ? -42.316 6.547 64.222 1.00 84.50 512 SER A N 1
ATOM 4026 C CA . SER A 1 512 ? -41.245 6.864 63.271 1.00 84.50 512 SER A CA 1
ATOM 4027 C C . SER A 1 512 ? -39.861 6.502 63.817 1.00 84.50 512 SER A C 1
ATOM 4029 O O . SER A 1 512 ? -39.049 5.955 63.077 1.00 84.50 512 SER A O 1
ATOM 4031 N N . ALA A 1 513 ? -39.595 6.707 65.112 1.00 83.44 513 ALA A N 1
ATOM 4032 C CA . ALA A 1 513 ? -38.354 6.266 65.747 1.00 83.44 513 ALA A CA 1
ATOM 4033 C C . ALA A 1 513 ? -38.263 4.737 65.840 1.00 83.44 513 ALA A C 1
ATOM 4035 O O . ALA A 1 513 ? -37.181 4.201 65.626 1.00 83.44 513 ALA A O 1
ATOM 4036 N N . GLU A 1 514 ? -39.372 4.024 66.084 1.00 80.56 514 GLU A N 1
ATOM 4037 C CA . GLU A 1 514 ? -39.385 2.550 66.041 1.00 80.56 514 GLU A CA 1
ATOM 4038 C C . GLU A 1 514 ? -39.012 2.013 64.654 1.00 80.56 514 GLU A C 1
ATOM 4040 O O . GLU A 1 514 ? -38.239 1.061 64.533 1.00 80.56 514 GLU A O 1
ATOM 4045 N N . ASN A 1 515 ? -39.568 2.632 63.609 1.00 81.00 515 ASN A N 1
ATOM 4046 C CA . ASN A 1 515 ? -39.322 2.241 62.226 1.00 81.00 515 ASN A CA 1
ATOM 4047 C C . ASN A 1 515 ? -37.883 2.561 61.797 1.00 81.00 515 ASN A C 1
ATOM 4049 O O . ASN A 1 515 ? -37.239 1.716 61.186 1.00 81.00 515 ASN A O 1
ATOM 4053 N N . ILE A 1 516 ? -37.362 3.743 62.149 1.00 81.25 516 ILE A N 1
ATOM 4054 C CA . ILE A 1 516 ? -35.994 4.159 61.799 1.00 81.25 516 ILE A CA 1
ATOM 4055 C C . ILE A 1 516 ? -34.949 3.352 62.584 1.00 81.25 516 ILE A C 1
ATOM 4057 O O . ILE A 1 516 ? -33.947 2.939 62.013 1.00 81.25 516 ILE A O 1
ATOM 4061 N N . LEU A 1 517 ? -35.167 3.078 63.876 1.00 81.75 517 LEU A N 1
ATOM 4062 C CA . LEU A 1 517 ? -34.231 2.285 64.687 1.00 81.75 517 LEU A CA 1
ATOM 4063 C C . LEU A 1 517 ? -34.301 0.778 64.388 1.00 81.75 517 LEU A C 1
ATOM 4065 O O . LEU A 1 517 ? -33.427 0.029 64.842 1.00 81.75 517 LEU A O 1
ATOM 4069 N N . GLY A 1 518 ? -35.320 0.327 63.642 1.00 72.69 518 GLY A N 1
ATOM 4070 C CA . GLY A 1 518 ? -35.574 -1.096 63.394 1.00 72.69 518 GLY A CA 1
ATOM 4071 C C . GLY A 1 518 ? -35.834 -1.852 64.694 1.00 72.69 518 GLY A C 1
ATOM 4072 O O . GLY A 1 518 ? -35.437 -2.995 64.879 1.00 72.69 518 GLY A O 1
ATOM 4073 N N . GLN A 1 519 ? -36.378 -1.159 65.686 1.00 78.88 519 GLN A N 1
ATOM 4074 C CA . GLN A 1 519 ? -36.603 -1.713 67.006 1.00 78.88 519 GLN A CA 1
ATOM 4075 C C . GLN A 1 519 ? -37.961 -1.242 67.464 1.00 78.88 519 GLN A C 1
ATOM 4077 O O . GLN A 1 519 ? -38.222 -0.051 67.599 1.00 78.88 519 GLN A O 1
ATOM 4082 N N . LYS A 1 520 ? -38.846 -2.198 67.731 1.00 77.25 520 LYS A N 1
ATOM 4083 C CA . LYS A 1 520 ? -40.126 -1.873 68.348 1.00 77.25 520 LYS A CA 1
ATOM 4084 C C . LYS A 1 520 ? -39.874 -1.232 69.715 1.00 77.25 520 LYS A C 1
ATOM 4086 O O . LYS A 1 520 ? -39.011 -1.687 70.461 1.00 77.25 520 LYS A O 1
ATOM 4091 N N . TYR A 1 521 ? -40.681 -0.236 70.051 1.00 72.94 521 TYR A N 1
ATOM 4092 C CA . TYR A 1 521 ? -40.760 0.588 71.260 1.00 72.94 521 TYR A CA 1
ATOM 4093 C C . TYR A 1 521 ? -40.415 -0.193 72.533 1.00 72.94 521 TYR A C 1
ATOM 4095 O O . TYR A 1 521 ? -39.678 0.296 73.386 1.00 72.94 521 TYR A O 1
ATOM 4103 N N . ARG A 1 522 ? -40.867 -1.455 72.613 1.00 62.47 522 ARG A N 1
ATOM 4104 C CA . ARG A 1 522 ? -40.621 -2.387 73.727 1.00 62.47 522 ARG A CA 1
ATOM 4105 C C . ARG A 1 522 ? -39.142 -2.686 74.014 1.00 62.47 522 ARG A C 1
ATOM 4107 O O . ARG A 1 522 ? -38.809 -2.984 75.151 1.00 62.47 522 ARG A O 1
ATOM 4114 N N . PHE A 1 523 ? -38.279 -2.660 73.000 1.00 74.25 523 PHE A N 1
ATOM 4115 C CA . PHE A 1 523 ? -36.846 -2.947 73.135 1.00 74.25 523 PHE A CA 1
ATOM 4116 C C . PHE A 1 523 ? -36.021 -1.694 73.427 1.00 74.25 523 PHE A C 1
ATOM 4118 O O . PHE A 1 523 ? -34.867 -1.805 73.819 1.00 74.25 523 PHE A O 1
ATOM 4125 N N . ILE A 1 524 ? -36.617 -0.516 73.248 1.00 77.50 524 ILE A N 1
ATOM 4126 C CA . ILE A 1 524 ? -35.939 0.769 73.386 1.00 77.50 524 ILE A CA 1
ATOM 4127 C C . ILE A 1 524 ? -36.227 1.396 74.758 1.00 77.50 524 ILE A C 1
ATOM 4129 O O . ILE A 1 524 ? -35.342 1.988 75.373 1.00 77.50 524 ILE A O 1
ATOM 4133 N N . LEU A 1 525 ? -37.457 1.260 75.257 1.00 78.12 525 LEU A N 1
ATOM 4134 C CA . LEU A 1 525 ? -37.887 1.855 76.522 1.00 78.12 525 LEU A CA 1
ATOM 4135 C C . LEU A 1 525 ? -36.991 1.422 77.702 1.00 78.12 525 LEU A C 1
ATOM 4137 O O . LEU A 1 525 ? -36.618 0.256 77.824 1.00 78.12 525 LEU A O 1
ATOM 4141 N N . GLY A 1 526 ? -36.658 2.357 78.589 1.00 69.94 526 GLY A N 1
ATOM 4142 C CA . GLY A 1 526 ? -35.932 2.126 79.843 1.00 69.94 526 GLY A CA 1
ATOM 4143 C C . GLY A 1 526 ? -34.425 1.882 79.715 1.00 69.94 526 GLY A C 1
ATOM 4144 O O . GLY A 1 526 ? -33.712 2.050 80.710 1.00 69.94 526 GLY A O 1
ATOM 4145 N N . HIS A 1 527 ? -33.930 1.542 78.522 1.00 80.06 527 HIS A N 1
ATOM 4146 C CA . HIS A 1 527 ? -32.496 1.475 78.251 1.00 80.06 527 HIS A CA 1
ATOM 4147 C C . HIS A 1 527 ? -31.892 2.868 78.312 1.00 80.06 527 HIS A C 1
ATOM 4149 O O . HIS A 1 527 ? -32.568 3.878 78.074 1.00 80.06 527 HIS A O 1
ATOM 4155 N N . ASN A 1 528 ? -30.608 2.923 78.654 1.00 82.81 528 ASN A N 1
ATOM 4156 C CA . ASN A 1 528 ? -29.913 4.186 78.573 1.00 82.81 528 ASN A CA 1
ATOM 4157 C C . ASN A 1 528 ? -29.848 4.613 77.102 1.00 82.81 528 ASN A C 1
ATOM 4159 O O . ASN A 1 528 ? -29.516 3.817 76.222 1.00 82.81 528 ASN A O 1
ATOM 4163 N N . ILE A 1 529 ? -30.156 5.877 76.838 1.00 79.62 529 ILE A N 1
ATOM 4164 C CA . ILE A 1 529 ? -30.130 6.479 75.511 1.00 79.62 529 ILE A CA 1
ATOM 4165 C C . ILE A 1 529 ? -28.775 6.269 74.827 1.00 79.62 529 ILE A C 1
ATOM 4167 O O . ILE A 1 529 ? -28.736 6.107 73.612 1.00 79.62 529 ILE A O 1
ATOM 4171 N N . ASN A 1 530 ? -27.690 6.161 75.599 1.00 76.56 530 ASN A N 1
ATOM 4172 C CA . ASN A 1 530 ? -26.349 5.899 75.086 1.00 76.56 530 ASN A CA 1
ATOM 4173 C C . ASN A 1 530 ? -26.158 4.500 74.493 1.00 76.56 530 ASN A C 1
ATOM 4175 O O . ASN A 1 530 ? -25.310 4.308 73.626 1.00 76.56 530 ASN A O 1
ATOM 4179 N N . GLU A 1 531 ? -26.931 3.519 74.947 1.00 74.38 531 GLU A N 1
ATOM 4180 C CA . GLU A 1 531 ? -26.845 2.139 74.462 1.00 74.38 531 GLU A CA 1
ATOM 4181 C C . GLU A 1 531 ? -27.713 1.928 73.221 1.00 74.38 531 GLU A C 1
ATOM 4183 O O . GLU A 1 531 ? -27.353 1.143 72.343 1.00 74.38 531 GLU A O 1
ATOM 4188 N N . VAL A 1 532 ? -28.838 2.647 73.144 1.00 77.19 532 VAL A N 1
ATOM 4189 C CA . VAL A 1 532 ? -29.796 2.560 72.035 1.00 77.19 532 VAL A CA 1
ATOM 4190 C C . VAL A 1 532 ? -29.390 3.467 70.876 1.00 77.19 532 VAL A C 1
ATOM 4192 O O . VAL A 1 532 ? -29.383 3.028 69.729 1.00 77.19 532 VAL A O 1
ATOM 4195 N N . LEU A 1 533 ? -29.043 4.728 71.148 1.00 77.56 533 LEU A N 1
ATOM 4196 C CA . LEU A 1 533 ? -28.576 5.670 70.134 1.00 77.56 533 LEU A CA 1
ATOM 4197 C C . LEU A 1 533 ? -27.049 5.630 70.068 1.00 77.56 533 LEU A C 1
ATOM 4199 O O . LEU A 1 533 ? -26.338 6.505 70.571 1.00 77.56 533 LEU A O 1
ATOM 4203 N N . GLN A 1 534 ? -26.546 4.596 69.398 1.00 80.81 534 GLN A N 1
ATOM 4204 C CA . GLN A 1 534 ? -25.138 4.507 69.028 1.00 80.81 534 GLN A CA 1
ATOM 4205 C C . GLN A 1 534 ? -24.896 5.369 67.796 1.00 80.81 534 GLN A C 1
ATOM 4207 O O . GLN A 1 534 ? -25.186 4.982 66.661 1.00 80.81 534 GLN A O 1
ATOM 4212 N N . VAL A 1 535 ? -24.415 6.581 68.053 1.00 80.69 535 VAL A N 1
ATOM 4213 C CA . VAL A 1 535 ? -24.280 7.627 67.051 1.00 80.69 535 VAL A CA 1
ATOM 4214 C C . VAL A 1 535 ? -22.808 7.943 66.894 1.00 80.69 535 VAL A C 1
ATOM 4216 O O . VAL A 1 535 ? -22.146 8.404 67.824 1.00 80.69 535 VAL A O 1
ATOM 4219 N N . TYR A 1 536 ? -22.301 7.709 65.696 1.00 83.19 536 TYR A N 1
ATOM 4220 C CA . TYR A 1 536 ? -20.913 7.942 65.341 1.00 83.19 536 TYR A CA 1
ATOM 4221 C C . TYR A 1 536 ? -20.833 9.103 64.365 1.00 83.19 536 TYR A C 1
ATOM 4223 O O . TYR A 1 536 ? -21.666 9.249 63.469 1.00 83.19 536 TYR A O 1
ATOM 4231 N N . ASP A 1 537 ? -19.826 9.945 64.540 1.00 80.94 537 ASP A N 1
ATOM 4232 C CA . ASP A 1 537 ? -19.540 11.031 63.617 1.00 80.94 537 ASP A CA 1
ATOM 4233 C C . ASP A 1 537 ? -19.359 10.491 62.192 1.00 80.94 537 ASP A C 1
ATOM 4235 O O . ASP A 1 537 ? -18.673 9.488 61.981 1.00 80.94 537 ASP A O 1
ATOM 4239 N N . TYR A 1 538 ? -19.999 11.144 61.220 1.00 80.56 538 TYR A N 1
ATOM 4240 C CA . TYR A 1 538 ? -20.056 10.654 59.843 1.00 80.56 538 TYR A CA 1
ATOM 4241 C C . TYR A 1 538 ? -18.671 10.550 59.183 1.00 80.56 538 TYR A C 1
ATOM 4243 O O . TYR A 1 538 ? -18.440 9.624 58.410 1.00 80.56 538 TYR A O 1
ATOM 4251 N N . GLU A 1 539 ? -17.753 11.472 59.489 1.00 75.81 539 GLU A N 1
ATOM 4252 C CA . GLU A 1 539 ? -16.434 11.541 58.844 1.00 75.81 539 GLU A CA 1
ATOM 4253 C C . GLU A 1 539 ? -15.349 10.839 59.660 1.00 75.81 539 GLU A C 1
ATOM 4255 O O . GLU A 1 539 ? -14.482 10.165 59.108 1.00 75.81 539 GLU A O 1
ATOM 4260 N N . THR A 1 540 ? -15.380 10.995 60.983 1.00 74.50 540 THR A N 1
ATOM 4261 C CA . THR A 1 540 ? -14.303 10.520 61.864 1.00 74.50 540 THR A CA 1
ATOM 4262 C C . THR A 1 540 ? -14.592 9.172 62.517 1.00 74.50 540 THR A C 1
ATOM 4264 O O . THR A 1 540 ? -13.683 8.584 63.105 1.00 74.50 540 THR A O 1
ATOM 4267 N N . GLY A 1 541 ? -15.839 8.687 62.465 1.00 69.81 541 GLY A N 1
ATOM 4268 C CA . GLY A 1 541 ? -16.263 7.427 63.085 1.00 69.81 541 GLY A CA 1
ATOM 4269 C C . GLY A 1 541 ? -16.169 7.413 64.615 1.00 69.81 541 GLY A C 1
ATOM 4270 O O . GLY A 1 541 ? -16.379 6.375 65.240 1.00 69.81 541 GLY A O 1
ATOM 4271 N N . LYS A 1 542 ? -15.842 8.549 65.243 1.00 76.62 542 LYS A N 1
ATOM 4272 C CA . LYS A 1 542 ? -15.782 8.675 66.701 1.00 76.62 542 LYS A CA 1
ATOM 4273 C C . LYS A 1 542 ? -17.190 8.726 67.276 1.00 76.62 542 LYS A C 1
ATOM 4275 O O . LYS A 1 542 ? -18.074 9.355 66.699 1.00 76.62 542 LYS A O 1
ATOM 4280 N N . SER A 1 543 ? -17.386 8.095 68.430 1.00 77.88 543 SER A N 1
ATOM 4281 C CA . SER A 1 543 ? -18.673 8.129 69.123 1.00 77.88 543 SER A CA 1
ATOM 4282 C C . SER A 1 543 ? -19.033 9.566 69.515 1.00 77.88 543 SER A C 1
ATOM 4284 O O . SER A 1 543 ? -18.254 10.262 70.168 1.00 77.88 543 SER A O 1
ATOM 4286 N N . LEU A 1 544 ? -20.212 10.014 69.089 1.00 71.62 544 LEU A N 1
ATOM 4287 C CA . LEU A 1 544 ? -20.824 11.285 69.481 1.00 71.62 544 LEU A CA 1
ATOM 4288 C C . LEU A 1 544 ? -21.812 11.109 70.639 1.00 71.62 544 LEU A C 1
ATOM 4290 O O . LEU A 1 544 ? -22.355 12.100 71.124 1.00 71.62 544 LEU A O 1
ATOM 4294 N N . THR A 1 545 ? -22.014 9.873 71.091 1.00 67.19 545 THR A N 1
ATOM 4295 C CA . THR A 1 545 ? -22.999 9.475 72.097 1.00 67.19 545 THR A CA 1
ATOM 4296 C C . THR A 1 545 ? -22.879 10.276 73.402 1.00 67.19 545 THR A C 1
ATOM 4298 O O . THR A 1 545 ? -23.865 10.841 73.858 1.00 67.19 545 THR A O 1
ATOM 4301 N N . GLU A 1 546 ? -21.673 10.474 73.940 1.00 65.56 546 GLU A N 1
ATOM 4302 C CA . GLU A 1 546 ? -21.492 11.275 75.166 1.00 65.56 546 GLU A CA 1
ATOM 4303 C C . GLU A 1 546 ? -21.815 12.767 74.967 1.00 65.56 546 GLU A C 1
ATOM 4305 O O . GLU A 1 546 ? -22.329 13.427 75.872 1.00 65.56 546 GLU A O 1
ATOM 4310 N N . ARG A 1 547 ? -21.558 13.305 73.765 1.00 66.81 547 ARG A N 1
ATOM 4311 C CA . ARG A 1 547 ? -21.806 14.718 73.430 1.00 66.81 547 ARG A CA 1
ATOM 4312 C C . ARG A 1 547 ? -23.288 15.023 73.243 1.00 66.81 547 ARG A C 1
ATOM 4314 O O . ARG A 1 547 ? -23.709 16.127 73.570 1.00 66.81 547 ARG A O 1
ATOM 4321 N N . ILE A 1 548 ? -24.071 14.084 72.712 1.00 67.94 548 ILE A N 1
ATOM 4322 C CA . ILE A 1 548 ? -25.523 14.264 72.544 1.00 67.94 548 ILE A CA 1
ATOM 4323 C C . ILE A 1 548 ? -26.281 14.124 73.873 1.00 67.94 548 ILE A C 1
ATOM 4325 O O . ILE A 1 548 ? -27.407 14.604 73.979 1.00 67.94 548 ILE A O 1
ATOM 4329 N N . THR A 1 549 ? -25.673 13.516 74.895 1.00 64.25 549 THR A N 1
ATOM 4330 C CA . THR A 1 549 ? -26.237 13.406 76.251 1.00 64.25 549 THR A CA 1
ATOM 4331 C C . THR A 1 549 ? -25.820 14.500 77.226 1.00 64.25 549 THR A C 1
ATOM 4333 O O . THR A 1 549 ? -26.259 14.473 78.374 1.00 64.25 549 THR A O 1
ATOM 4336 N N . ASP A 1 550 ? -25.009 15.472 76.803 1.00 67.62 550 ASP A N 1
ATOM 4337 C CA . ASP A 1 550 ? -24.697 16.629 77.643 1.00 67.62 550 ASP A CA 1
ATOM 4338 C C . ASP A 1 550 ? -25.930 17.541 77.785 1.00 67.62 550 ASP A C 1
ATOM 4340 O O . ASP A 1 550 ? -26.416 18.126 76.815 1.00 67.62 550 ASP A O 1
ATOM 4344 N N . LEU A 1 551 ? -26.427 17.665 79.019 1.00 63.56 551 LEU A N 1
ATOM 4345 C CA . LEU A 1 551 ? -27.626 18.421 79.395 1.00 63.56 551 LEU A CA 1
ATOM 4346 C C . LEU A 1 551 ? -27.345 19.923 79.620 1.00 63.56 551 LEU A C 1
ATOM 4348 O O . LEU A 1 551 ? -28.179 20.639 80.178 1.00 63.56 551 LEU A O 1
ATOM 4352 N N . SER A 1 552 ? -26.176 20.430 79.213 1.00 61.31 552 SER A N 1
ATOM 4353 C CA . SER A 1 552 ? -25.821 21.840 79.380 1.00 61.31 552 SER A CA 1
ATOM 4354 C C . SER A 1 552 ? -26.696 22.783 78.515 1.00 61.31 552 SER A C 1
ATOM 4356 O O . SER A 1 552 ? -26.944 22.521 77.334 1.00 61.31 552 SER A O 1
ATOM 4358 N N . PRO A 1 553 ? -27.150 23.944 79.039 1.00 54.75 553 PRO A N 1
ATOM 4359 C CA . PRO A 1 553 ? -28.105 24.837 78.357 1.00 54.75 553 PRO A CA 1
ATOM 4360 C C . PRO A 1 553 ? -27.568 25.557 77.096 1.00 54.75 553 PRO A C 1
ATOM 4362 O O . PRO A 1 553 ? -28.254 26.408 76.535 1.00 54.75 553 PRO A O 1
ATOM 4365 N N . LYS A 1 554 ? -26.358 25.227 76.615 1.00 54.25 554 LYS A N 1
ATOM 4366 C CA . LYS A 1 554 ? -25.763 25.733 75.357 1.00 54.25 554 LYS A CA 1
ATOM 4367 C C . LYS A 1 554 ? -25.703 24.681 74.227 1.00 54.25 554 LYS A C 1
ATOM 4369 O O . LYS A 1 554 ? -25.070 24.938 73.203 1.00 54.25 554 LYS A O 1
ATOM 4374 N N . SER A 1 555 ? -26.362 23.528 74.381 1.00 55.06 555 SER A N 1
ATOM 4375 C CA . SER A 1 555 ? -26.155 22.322 73.553 1.00 55.06 555 SER A CA 1
ATOM 4376 C C . SER A 1 555 ? -27.227 22.029 72.476 1.00 55.06 555 SER A C 1
ATO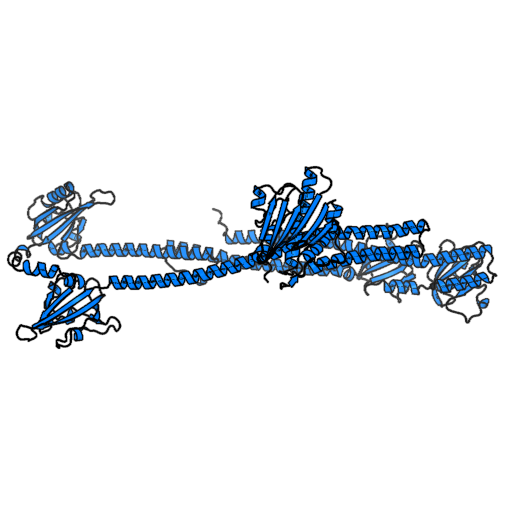M 4378 O O . SER A 1 555 ? -27.324 20.911 71.986 1.00 55.06 555 SER A O 1
ATOM 4380 N N . ASN A 1 556 ? -28.024 23.004 72.021 1.00 58.34 556 ASN A N 1
ATOM 4381 C CA . ASN A 1 556 ? -28.893 22.772 70.853 1.00 58.34 556 ASN A CA 1
ATOM 4382 C C . ASN A 1 556 ? -28.081 22.870 69.558 1.00 58.34 556 ASN A C 1
ATOM 4384 O O . ASN A 1 556 ? -27.881 23.959 69.015 1.00 58.34 556 ASN A O 1
ATOM 4388 N N . ARG A 1 557 ? -27.594 21.737 69.051 1.00 63.38 557 ARG A N 1
ATOM 4389 C CA . ARG A 1 557 ? -26.925 21.673 67.749 1.00 63.38 557 ARG A CA 1
ATOM 4390 C C . ARG A 1 557 ? -27.329 20.415 66.989 1.00 63.38 557 ARG A C 1
ATOM 4392 O O . ARG A 1 557 ? -27.456 19.338 67.562 1.00 63.38 557 ARG A O 1
ATOM 4399 N N . THR A 1 558 ? -27.511 20.587 65.687 1.00 73.94 558 THR A N 1
ATOM 4400 C CA . THR A 1 558 ? -27.821 19.514 64.743 1.00 73.94 558 THR A CA 1
ATOM 4401 C C . THR A 1 558 ? -26.542 19.093 64.039 1.00 73.94 558 THR A C 1
ATOM 4403 O O . THR A 1 558 ? -25.800 19.947 63.550 1.00 73.94 558 THR A O 1
ATOM 4406 N N . PHE A 1 559 ? -26.288 17.791 63.962 1.00 75.31 559 PHE A N 1
ATOM 4407 C CA . PHE A 1 559 ? -25.098 17.253 63.304 1.00 75.31 559 PHE A CA 1
ATOM 4408 C C . PHE A 1 559 ? -25.462 16.048 62.440 1.00 75.31 559 PHE A C 1
ATOM 4410 O O . PHE A 1 559 ? -26.451 15.358 62.703 1.00 75.31 559 PHE A O 1
ATOM 4417 N N . ARG A 1 560 ? -24.662 15.798 61.400 1.00 84.38 560 ARG A N 1
ATOM 4418 C CA . ARG A 1 560 ? -24.766 14.580 60.591 1.00 84.38 560 ARG A CA 1
ATOM 4419 C C . ARG A 1 560 ? -24.019 13.456 61.294 1.00 84.38 560 ARG A C 1
ATOM 4421 O O . ARG A 1 560 ? -22.867 13.638 61.683 1.00 84.38 560 ARG A O 1
ATOM 4428 N N . ALA A 1 561 ? -24.654 12.300 61.405 1.00 84.31 561 ALA A N 1
ATOM 4429 C CA . ALA A 1 561 ? -24.051 11.148 62.047 1.00 84.31 561 ALA A CA 1
ATOM 4430 C C . ALA A 1 561 ? -24.540 9.834 61.438 1.00 84.31 561 ALA A C 1
ATOM 4432 O O . ALA A 1 561 ? -25.610 9.764 60.832 1.00 84.31 561 ALA A O 1
ATOM 4433 N N . ASN A 1 562 ? -23.743 8.790 61.619 1.00 85.88 562 ASN A N 1
ATOM 4434 C CA . ASN A 1 562 ? -24.135 7.424 61.330 1.00 85.88 562 ASN A CA 1
ATOM 4435 C C . ASN A 1 562 ? -24.723 6.815 62.598 1.00 85.88 562 ASN A C 1
ATOM 4437 O O . ASN A 1 562 ? -24.076 6.785 63.646 1.00 85.88 562 ASN A O 1
ATOM 4441 N N . MET A 1 563 ? -25.964 6.368 62.494 1.00 84.00 563 MET A N 1
ATOM 4442 C CA . MET A 1 563 ? -26.701 5.743 63.576 1.00 84.00 563 MET A CA 1
ATOM 4443 C C . MET A 1 563 ? -26.802 4.251 63.296 1.00 84.00 563 MET A C 1
ATOM 4445 O O . MET A 1 563 ? -27.184 3.836 62.201 1.00 84.00 563 MET A O 1
ATOM 4449 N N . VAL A 1 564 ? -26.440 3.444 64.287 1.00 80.88 564 VAL A N 1
ATOM 4450 C CA . VAL A 1 564 ? -26.578 1.991 64.193 1.00 80.88 564 VAL A CA 1
ATOM 4451 C C . VAL A 1 564 ? -28.005 1.611 64.574 1.00 80.88 564 VAL A C 1
ATOM 4453 O O . VAL A 1 564 ? -28.491 1.928 65.655 1.00 80.88 564 VAL A O 1
ATOM 4456 N N . THR A 1 565 ? -28.669 0.926 63.660 1.00 77.88 565 THR A N 1
ATOM 4457 C CA . THR A 1 565 ? -30.017 0.371 63.782 1.00 77.88 565 THR A CA 1
ATOM 4458 C C . THR A 1 565 ? -29.913 -1.144 63.820 1.00 77.88 565 THR A C 1
ATOM 4460 O O . THR A 1 565 ? -28.918 -1.727 63.383 1.00 77.88 565 THR A O 1
ATOM 4463 N N . LYS A 1 566 ? -30.935 -1.810 64.351 1.00 68.25 566 LYS A N 1
ATOM 4464 C CA . LYS A 1 566 ? -30.876 -3.267 64.529 1.00 68.25 566 LYS A CA 1
ATOM 4465 C C . LYS A 1 566 ? -31.255 -4.039 63.266 1.00 68.25 566 LYS A C 1
ATOM 4467 O O . LYS A 1 566 ? -30.648 -5.071 63.004 1.00 68.25 566 LYS A O 1
ATOM 4472 N N . ASP A 1 567 ? -32.206 -3.512 62.492 1.00 61.28 567 ASP A N 1
ATOM 4473 C CA . ASP A 1 567 ? -32.745 -4.184 61.301 1.00 61.28 567 ASP A CA 1
ATOM 4474 C C . ASP A 1 567 ? -32.058 -3.745 59.998 1.00 61.28 567 ASP A C 1
ATOM 4476 O O . ASP A 1 567 ? -31.811 -4.571 59.123 1.00 61.28 567 ASP A O 1
ATOM 4480 N N . ALA A 1 568 ? -31.726 -2.455 59.854 1.00 57.38 568 ALA A N 1
ATOM 4481 C CA . ALA A 1 568 ? -31.147 -1.897 58.625 1.00 57.38 568 ALA A CA 1
ATOM 4482 C C . ALA A 1 568 ? -29.612 -1.743 58.684 1.00 57.38 568 ALA A C 1
ATOM 4484 O O . ALA A 1 568 ? -28.994 -1.270 57.729 1.00 57.38 568 ALA A O 1
ATOM 4485 N N . GLY A 1 569 ? -28.978 -2.148 59.792 1.00 74.50 569 GLY A N 1
ATOM 4486 C CA . GLY A 1 569 ? -27.548 -1.956 60.024 1.00 74.50 569 GLY A CA 1
ATOM 4487 C C . GLY A 1 569 ? -27.225 -0.490 60.314 1.00 74.50 569 GLY A C 1
ATOM 4488 O O . GLY A 1 569 ? -27.809 0.102 61.213 1.00 74.50 569 GLY A O 1
ATOM 4489 N N . VAL A 1 570 ? -26.300 0.125 59.577 1.00 80.81 570 VAL A N 1
ATOM 4490 C CA . VAL A 1 570 ? -25.929 1.538 59.776 1.00 80.81 570 VAL A CA 1
ATOM 4491 C C . VAL A 1 570 ? -26.686 2.426 58.794 1.00 80.81 570 VAL A C 1
ATOM 4493 O O . VAL A 1 570 ? -26.559 2.253 57.583 1.00 80.81 570 VAL A O 1
ATOM 4496 N N . ILE A 1 571 ? -27.418 3.408 59.315 1.00 85.44 571 ILE A N 1
ATOM 4497 C CA . ILE A 1 571 ? -28.104 4.436 58.522 1.00 85.44 571 ILE A CA 1
ATOM 4498 C C . ILE A 1 571 ? -27.480 5.808 58.782 1.00 85.44 571 ILE A C 1
ATOM 4500 O O . ILE A 1 571 ? -26.876 6.046 59.832 1.00 85.44 571 ILE A O 1
ATOM 4504 N N . THR A 1 572 ? -27.641 6.742 57.849 1.00 85.06 572 THR A N 1
ATOM 4505 C CA . THR A 1 572 ? -27.145 8.114 58.017 1.00 85.06 572 THR A CA 1
ATOM 4506 C C . THR A 1 572 ? -28.294 9.040 58.389 1.00 85.06 572 THR A C 1
ATOM 4508 O O . THR A 1 572 ? -29.285 9.136 57.667 1.00 85.06 572 THR A O 1
ATOM 4511 N N . VAL A 1 573 ? -28.141 9.768 59.496 1.00 86.69 573 VAL A N 1
ATOM 4512 C CA . VAL A 1 573 ? -29.177 10.648 60.048 1.00 86.69 573 VAL A CA 1
ATOM 4513 C C . VAL A 1 573 ? -28.661 12.067 60.283 1.00 86.69 573 VAL A C 1
ATOM 4515 O O . VAL A 1 573 ? -27.471 12.298 60.516 1.00 86.69 573 VAL A O 1
ATOM 4518 N N . PHE A 1 574 ? -29.577 13.033 60.273 1.00 87.94 574 PHE A N 1
ATOM 4519 C CA . PHE A 1 574 ? -29.394 14.277 61.022 1.00 87.94 574 PHE A CA 1
ATOM 4520 C C . PHE A 1 574 ? -30.018 14.107 62.400 1.00 87.94 574 PHE A C 1
ATOM 4522 O O . PHE A 1 574 ? -31.193 13.757 62.481 1.00 87.94 574 PHE A O 1
ATOM 4529 N N . ILE A 1 575 ? -29.249 14.355 63.459 1.00 86.25 575 ILE A N 1
ATOM 4530 C CA . ILE A 1 575 ? -29.712 14.233 64.845 1.00 86.25 575 ILE A CA 1
ATOM 4531 C C . ILE A 1 575 ? -29.591 15.566 65.581 1.00 86.25 575 ILE A C 1
ATOM 4533 O O . ILE A 1 575 ? -28.582 16.270 65.469 1.00 86.25 575 ILE A O 1
ATOM 4537 N N . THR A 1 576 ? -30.625 15.883 66.353 1.00 84.12 576 THR A N 1
ATOM 4538 C CA . THR A 1 576 ? -30.697 17.014 67.277 1.00 84.12 576 THR A CA 1
ATOM 4539 C C . THR A 1 576 ? -31.039 16.485 68.667 1.00 84.12 576 THR A C 1
ATOM 4541 O O . THR A 1 576 ? -31.934 15.654 68.812 1.00 84.12 576 THR A O 1
ATOM 4544 N N . SER A 1 577 ? -30.334 16.968 69.688 1.00 83.31 577 SER A N 1
ATOM 4545 C CA . SER A 1 577 ? -30.616 16.682 71.099 1.00 83.31 577 SER A CA 1
ATOM 4546 C C . SER A 1 577 ? -30.975 17.980 71.817 1.00 83.31 577 SER A C 1
ATOM 4548 O O . SER A 1 577 ? -30.331 19.007 71.589 1.00 83.31 577 SER A O 1
ATOM 4550 N N . SER A 1 578 ? -32.002 17.939 72.663 1.00 80.75 578 SER A N 1
ATOM 4551 C CA . SER A 1 578 ? -32.473 19.077 73.453 1.00 80.75 578 SER A CA 1
ATOM 4552 C C . SER A 1 578 ? -32.879 18.630 74.857 1.00 80.75 578 SER A C 1
ATOM 4554 O O . SER A 1 578 ? -33.559 17.623 75.021 1.00 80.75 578 SER A O 1
ATOM 4556 N N . ALA A 1 579 ? -32.510 19.388 75.890 1.00 80.25 579 ALA A N 1
ATOM 4557 C CA . ALA A 1 579 ? -32.949 19.112 77.259 1.00 80.25 579 ALA A CA 1
ATOM 4558 C C . ALA A 1 579 ? -34.421 19.524 77.469 1.00 80.25 579 ALA A C 1
ATOM 4560 O O . ALA A 1 579 ? -34.839 20.602 77.047 1.00 80.25 579 ALA A O 1
ATOM 4561 N N . MET A 1 580 ? -35.200 18.687 78.155 1.00 77.81 580 MET A N 1
ATOM 4562 C CA . MET A 1 580 ? -36.539 19.008 78.653 1.00 77.81 580 MET A CA 1
ATOM 4563 C C . MET A 1 580 ? -36.442 19.583 80.061 1.00 77.81 580 MET A C 1
ATOM 4565 O O . MET A 1 580 ? -35.825 18.971 80.935 1.00 77.81 580 MET A O 1
ATOM 4569 N N . THR A 1 581 ? -37.104 20.708 80.314 1.00 77.94 581 THR A N 1
ATOM 4570 C CA . THR A 1 581 ? -37.197 21.322 81.644 1.00 77.94 581 THR A CA 1
ATOM 4571 C C . THR A 1 581 ? -38.638 21.342 82.150 1.00 77.94 581 THR A C 1
ATOM 4573 O O . THR A 1 581 ? -39.589 21.377 81.371 1.00 77.94 581 THR A O 1
ATOM 4576 N N . ASN A 1 582 ? -38.818 21.289 83.470 1.00 72.69 582 ASN A N 1
ATOM 4577 C CA . ASN A 1 582 ? -40.112 21.554 84.095 1.00 72.69 582 ASN A CA 1
ATOM 4578 C C . ASN A 1 582 ? -40.398 23.066 84.152 1.00 72.69 582 ASN A C 1
ATOM 4580 O O . ASN A 1 582 ? -39.530 23.902 83.903 1.00 72.69 582 ASN A O 1
ATOM 4584 N N . ASN A 1 583 ? -41.610 23.428 84.578 1.00 69.25 583 ASN A N 1
ATOM 4585 C CA . ASN A 1 583 ? -42.071 24.821 84.699 1.00 69.25 583 ASN A CA 1
ATOM 4586 C C . ASN A 1 583 ? -41.270 25.680 85.707 1.00 69.25 583 ASN A C 1
ATOM 4588 O O . ASN A 1 583 ? -41.541 26.871 85.835 1.00 69.25 583 ASN A O 1
ATOM 4592 N N . ARG A 1 584 ? -40.314 25.089 86.440 1.00 67.56 584 ARG A N 1
ATOM 4593 C CA . ARG A 1 584 ? -39.398 25.771 87.371 1.00 67.56 584 ARG A CA 1
ATOM 4594 C C . ARG A 1 584 ? -37.979 25.929 86.803 1.00 67.56 584 ARG A C 1
ATOM 4596 O O . ARG A 1 584 ? -37.115 26.457 87.493 1.00 67.56 584 ARG A O 1
ATOM 4603 N N . GLY A 1 585 ? -37.742 25.500 85.560 1.00 62.88 585 GLY A N 1
ATOM 4604 C CA . GLY A 1 585 ? -36.441 25.571 84.888 1.00 62.88 585 GLY A CA 1
ATOM 4605 C C . GLY A 1 585 ? -35.489 24.417 85.218 1.00 62.88 585 GLY A C 1
ATOM 4606 O O . GLY A 1 585 ? -34.342 24.442 84.781 1.00 62.88 585 GLY A O 1
ATOM 4607 N N . GLU A 1 586 ? -35.937 23.398 85.955 1.00 74.94 586 GLU A N 1
ATOM 4608 C CA . GLU A 1 586 ? -35.121 22.224 86.280 1.00 74.94 586 GLU A CA 1
ATOM 4609 C C . GLU A 1 586 ? -35.211 21.194 85.156 1.00 74.94 586 GLU A C 1
ATOM 4611 O O . GLU A 1 586 ? -36.294 20.914 84.641 1.00 74.94 586 GLU A O 1
ATOM 4616 N N . ILE A 1 587 ? -34.081 20.598 84.789 1.00 76.62 587 ILE A N 1
ATOM 4617 C CA . ILE A 1 587 ? -34.019 19.585 83.735 1.00 76.62 587 ILE A CA 1
ATOM 4618 C C . ILE A 1 587 ? -34.691 18.297 84.223 1.00 76.62 587 ILE A C 1
ATOM 4620 O O . ILE A 1 587 ? -34.272 17.690 85.210 1.00 76.62 587 ILE A O 1
ATOM 4624 N N . ILE A 1 588 ? -35.739 17.881 83.515 1.00 75.69 588 ILE A N 1
ATOM 4625 C CA . ILE A 1 588 ? -36.505 16.656 83.778 1.00 75.69 588 ILE A CA 1
ATOM 4626 C C . ILE A 1 588 ? -36.132 15.510 82.837 1.00 75.69 588 ILE A C 1
ATOM 4628 O O . ILE A 1 588 ? -36.432 14.356 83.143 1.00 75.69 588 ILE A O 1
ATOM 4632 N N . GLY A 1 589 ? -35.444 15.804 81.734 1.00 81.56 589 GLY A N 1
ATOM 4633 C CA . GLY A 1 589 ? -35.003 14.803 80.771 1.00 81.56 589 GLY A CA 1
ATOM 4634 C C . GLY A 1 589 ? -34.428 15.416 79.502 1.00 81.56 589 GLY A C 1
ATOM 4635 O O . GLY A 1 589 ? -34.040 16.582 79.497 1.00 81.56 589 GLY A O 1
ATOM 4636 N N . SER A 1 590 ? -34.404 14.651 78.419 1.00 81.94 590 SER A N 1
ATOM 4637 C CA . SER A 1 590 ? -33.957 15.093 77.094 1.00 81.94 590 SER A CA 1
ATOM 4638 C C . SER A 1 590 ? -34.825 14.506 75.986 1.00 81.94 590 SER A C 1
ATOM 4640 O O . SER A 1 590 ? -35.379 13.421 76.129 1.00 81.94 590 SER A O 1
ATOM 4642 N N . VAL A 1 591 ? -34.963 15.235 74.880 1.00 85.44 591 VAL A N 1
ATOM 4643 C CA . VAL A 1 591 ? -35.609 14.778 73.646 1.00 85.44 591 VAL A CA 1
ATOM 4644 C C . VAL A 1 591 ? -34.579 14.763 72.532 1.00 85.44 591 VAL A C 1
ATOM 4646 O O . VAL A 1 591 ? -33.833 15.721 72.332 1.00 85.44 591 VAL A O 1
ATOM 4649 N N . TYR A 1 592 ? -34.588 13.669 71.787 1.00 86.88 592 TYR A N 1
ATOM 4650 C CA . TYR A 1 592 ? -33.766 13.415 70.623 1.00 86.88 592 TYR A CA 1
ATOM 4651 C C . TYR A 1 592 ? -34.679 13.326 69.416 1.00 86.88 592 TYR A C 1
ATOM 4653 O O . TYR A 1 592 ? -35.626 12.535 69.404 1.00 86.88 592 TYR A O 1
ATOM 4661 N N . VAL A 1 593 ? -34.379 14.134 68.408 1.00 86.69 593 VAL A N 1
ATOM 4662 C CA . VAL A 1 593 ? -35.067 14.103 67.121 1.00 86.69 593 VAL A CA 1
ATOM 4663 C C . VAL A 1 593 ? -34.054 13.720 66.059 1.00 86.69 593 VAL A C 1
ATOM 4665 O O . VAL A 1 593 ? -33.000 14.351 65.950 1.00 86.69 593 VAL A O 1
ATOM 4668 N N . PHE A 1 594 ? -34.346 12.675 65.292 1.00 87.56 594 PHE A N 1
ATOM 4669 C CA . PHE A 1 594 ? -33.484 12.237 64.204 1.00 87.56 594 PHE A CA 1
ATOM 4670 C C . PHE A 1 594 ? -34.266 11.932 62.932 1.00 87.56 594 PHE A C 1
ATOM 4672 O O . PHE A 1 594 ? -35.349 11.342 62.943 1.00 87.56 594 PHE A O 1
ATOM 4679 N N . ARG A 1 595 ? -33.675 12.344 61.811 1.00 87.06 595 ARG A N 1
ATOM 4680 C CA . ARG A 1 595 ? -34.227 12.174 60.471 1.00 87.06 595 ARG A CA 1
ATOM 4681 C C . ARG A 1 595 ? -33.275 11.362 59.609 1.00 87.06 595 ARG A C 1
ATOM 4683 O O . ARG A 1 595 ? -32.127 11.765 59.423 1.00 87.06 595 ARG A O 1
ATOM 4690 N N . ASP A 1 596 ? -33.778 10.264 59.056 1.00 84.56 596 ASP A N 1
ATOM 4691 C CA . ASP A 1 596 ? -33.051 9.430 58.099 1.00 84.56 596 ASP A CA 1
ATOM 4692 C C . ASP A 1 596 ? -32.860 10.163 56.759 1.00 84.56 596 ASP A C 1
ATOM 4694 O O . ASP A 1 596 ? -33.798 10.732 56.193 1.00 84.56 596 ASP A O 1
ATOM 4698 N N . ILE A 1 597 ? -31.617 10.192 56.274 1.00 83.44 597 ILE A N 1
ATOM 4699 C CA . ILE A 1 597 ? -31.209 10.786 54.993 1.00 83.44 597 ILE A CA 1
ATOM 4700 C C . ILE A 1 597 ? -30.458 9.787 54.099 1.00 83.44 597 ILE A C 1
ATOM 4702 O O . ILE A 1 597 ? -29.832 10.194 53.117 1.00 83.44 597 ILE A O 1
ATOM 4706 N N . THR A 1 598 ? -30.514 8.491 54.411 1.00 81.94 598 THR A N 1
ATOM 4707 C CA . THR A 1 598 ? -29.752 7.429 53.736 1.00 81.94 598 THR A CA 1
ATOM 4708 C C . THR A 1 598 ? -30.022 7.383 52.232 1.00 81.94 598 THR A C 1
ATOM 4710 O O . THR A 1 598 ? -29.082 7.380 51.437 1.00 81.94 598 THR A O 1
ATOM 4713 N N . ASP A 1 599 ? -31.286 7.429 51.809 1.00 80.62 599 ASP A N 1
ATOM 4714 C CA . ASP A 1 599 ? -31.636 7.394 50.381 1.00 80.62 599 ASP A CA 1
ATOM 4715 C C . ASP A 1 599 ? -31.184 8.652 49.635 1.00 80.62 599 ASP A C 1
ATOM 4717 O O . ASP A 1 599 ? -30.698 8.571 48.506 1.00 80.62 599 ASP A O 1
ATOM 4721 N N . ARG A 1 600 ? -31.240 9.816 50.293 1.00 80.19 600 ARG A N 1
ATOM 4722 C CA . ARG A 1 600 ? -30.728 11.071 49.729 1.00 80.19 600 ARG A CA 1
ATOM 4723 C C . ARG A 1 600 ? -29.218 10.994 49.485 1.00 80.19 600 ARG A C 1
ATOM 4725 O O . ARG A 1 600 ? -28.752 11.461 48.450 1.00 80.19 600 ARG A O 1
ATOM 4732 N N . MET A 1 601 ? -28.473 10.368 50.398 1.00 81.06 601 MET A N 1
ATOM 4733 C CA . MET A 1 601 ? -27.030 10.144 50.251 1.00 81.06 601 MET A CA 1
ATOM 4734 C C . MET A 1 601 ? -26.706 9.150 49.134 1.00 81.06 601 MET A C 1
ATOM 4736 O O . MET A 1 601 ? -25.791 9.391 48.348 1.00 81.06 601 MET A O 1
ATOM 4740 N N . LYS A 1 602 ? -27.471 8.057 49.020 1.00 80.69 602 LYS A N 1
ATOM 4741 C CA . LYS A 1 602 ? -27.319 7.090 47.921 1.00 80.69 602 LYS A CA 1
ATOM 4742 C C . LYS A 1 602 ? -27.539 7.752 46.559 1.00 80.69 602 LYS A C 1
ATOM 4744 O O . LYS A 1 602 ? -26.733 7.539 45.659 1.00 80.69 602 LYS A O 1
ATOM 4749 N N . MET A 1 603 ? -28.567 8.594 46.427 1.00 80.31 603 MET A N 1
ATOM 4750 C CA . MET A 1 603 ? -28.835 9.346 45.193 1.00 80.31 603 MET A CA 1
ATOM 4751 C C . MET A 1 603 ? -27.713 10.337 44.855 1.00 80.31 603 MET A C 1
ATOM 4753 O O . MET A 1 603 ? -27.312 10.444 43.699 1.00 80.31 603 MET A O 1
ATOM 4757 N N . GLU A 1 604 ? -27.174 11.049 45.847 1.00 83.12 604 GLU A N 1
ATOM 4758 C CA . GLU A 1 604 ? -26.050 11.973 45.647 1.00 83.12 604 GLU A CA 1
ATOM 4759 C C . GLU A 1 604 ? -24.779 11.230 45.198 1.00 83.12 604 GLU A C 1
ATOM 4761 O O . GLU A 1 604 ? -24.110 11.644 44.249 1.00 83.12 604 GLU A O 1
ATOM 4766 N N . GLN A 1 605 ? -24.499 10.070 45.796 1.00 82.81 605 GLN A N 1
ATOM 4767 C CA . GLN A 1 605 ? -23.381 9.215 45.400 1.00 82.81 605 GLN A CA 1
ATOM 4768 C C . GLN A 1 605 ? -23.566 8.622 43.994 1.00 82.81 605 GLN A C 1
ATOM 4770 O O . GLN A 1 605 ? -22.603 8.526 43.229 1.00 82.81 605 GLN A O 1
ATOM 4775 N N . GLU A 1 606 ? -24.794 8.249 43.630 1.00 83.88 606 GLU A N 1
ATOM 4776 C CA . GLU A 1 606 ? -25.134 7.795 42.281 1.00 83.88 606 GLU A CA 1
ATOM 4777 C C . GLU A 1 606 ? -24.965 8.916 41.244 1.00 83.88 606 GLU A C 1
ATOM 4779 O O . GLU A 1 606 ? -24.455 8.683 40.149 1.00 83.88 606 GLU A O 1
ATOM 4784 N N . LEU A 1 607 ? -25.325 10.157 41.579 1.00 84.25 607 LEU A N 1
ATOM 4785 C CA . LEU A 1 607 ? -25.073 11.305 40.704 1.00 84.25 607 LEU A CA 1
ATOM 4786 C C . LEU A 1 607 ? -23.573 11.527 40.478 1.00 84.25 607 LEU A C 1
ATOM 4788 O O . LEU A 1 607 ? -23.154 11.756 39.341 1.00 84.25 607 LEU A O 1
ATOM 4792 N N . ILE A 1 608 ? -22.755 11.413 41.529 1.00 86.56 608 ILE A N 1
ATOM 4793 C CA . ILE A 1 608 ? -21.292 11.523 41.424 1.00 86.56 608 ILE A CA 1
ATOM 4794 C C . ILE A 1 608 ? -20.724 10.403 40.540 1.00 86.56 608 ILE A C 1
ATOM 4796 O O . ILE A 1 608 ? -19.889 10.670 39.671 1.00 86.56 608 ILE A O 1
ATOM 4800 N N . SER A 1 609 ? -21.186 9.160 40.709 1.00 83.44 609 SER A N 1
ATOM 4801 C CA . SER A 1 609 ? -20.715 8.029 39.899 1.00 83.44 609 SER A CA 1
ATOM 4802 C C . SER A 1 609 ? -21.134 8.154 38.432 1.00 83.44 609 SER A C 1
ATOM 4804 O O . SER A 1 609 ? -20.303 7.948 37.544 1.00 83.44 609 SER A O 1
ATOM 4806 N N . ARG A 1 610 ? -22.373 8.588 38.157 1.00 83.88 610 ARG A N 1
ATOM 4807 C CA . ARG A 1 610 ? -22.853 8.882 36.797 1.00 83.88 610 ARG A CA 1
ATOM 4808 C C . ARG A 1 610 ? -22.057 10.008 36.142 1.00 83.88 610 ARG A C 1
ATOM 4810 O O . ARG A 1 610 ? -21.680 9.871 34.982 1.00 83.88 610 ARG A O 1
ATOM 4817 N N . LYS A 1 611 ? -21.746 11.090 36.867 1.00 85.69 611 LYS A N 1
ATOM 4818 C CA . LYS A 1 611 ? -20.912 12.186 36.346 1.00 85.69 611 LYS A CA 1
ATOM 4819 C C . LYS A 1 611 ? -19.520 11.689 35.951 1.00 85.69 611 LYS A C 1
ATOM 4821 O O . LYS A 1 611 ? -19.057 11.993 34.856 1.00 85.69 611 LYS A O 1
ATOM 4826 N N . LYS A 1 612 ? -18.888 10.872 36.797 1.00 89.56 612 LYS A N 1
ATOM 4827 C CA . LYS A 1 612 ? -17.583 10.268 36.496 1.00 89.56 612 LYS A CA 1
ATOM 4828 C C . LYS A 1 612 ? -17.640 9.355 35.266 1.00 89.56 612 LYS A C 1
ATOM 4830 O O . LYS A 1 612 ? -16.773 9.437 34.405 1.00 89.56 612 LYS A O 1
ATOM 4835 N N . MET A 1 613 ? -18.692 8.545 35.139 1.00 88.00 613 MET A N 1
ATOM 4836 C CA . MET A 1 613 ? -18.907 7.703 33.959 1.00 88.00 613 MET A CA 1
ATOM 4837 C C . MET A 1 613 ? -19.069 8.535 32.679 1.00 88.00 613 MET A C 1
ATOM 4839 O O . MET A 1 613 ? -18.515 8.169 31.645 1.00 88.00 613 MET A O 1
ATOM 4843 N N . LEU A 1 614 ? -19.790 9.660 32.740 1.00 89.62 614 LEU A N 1
ATOM 4844 C CA . LEU A 1 614 ? -19.912 10.585 31.610 1.00 89.62 614 LEU A CA 1
ATOM 4845 C C . LEU A 1 614 ? -18.560 11.193 31.220 1.00 89.62 614 LEU A C 1
ATOM 4847 O O . LEU A 1 614 ? -18.249 11.244 30.034 1.00 89.62 614 LEU A O 1
ATOM 4851 N N . GLU A 1 615 ? -17.742 11.608 32.190 1.00 89.75 615 GLU A N 1
ATOM 4852 C CA . GLU A 1 615 ? -16.389 12.120 31.930 1.00 89.75 615 GLU A CA 1
ATOM 4853 C C . GLU A 1 615 ? -15.486 11.057 31.282 1.00 89.75 615 GLU A C 1
ATOM 4855 O O . GLU A 1 615 ? -14.767 11.359 30.327 1.00 89.75 615 GLU A O 1
ATOM 4860 N N . ASP A 1 616 ? -15.553 9.806 31.745 1.00 90.06 616 ASP A N 1
ATOM 4861 C CA . ASP A 1 616 ? -14.786 8.691 31.177 1.00 90.06 616 ASP A CA 1
ATOM 4862 C C . ASP A 1 616 ? -15.250 8.340 29.750 1.00 90.06 616 ASP A C 1
ATOM 4864 O O . ASP A 1 616 ? -14.422 8.104 28.863 1.00 90.06 616 ASP A O 1
ATOM 4868 N N . ILE A 1 617 ? -16.564 8.365 29.490 1.00 90.31 617 ILE A N 1
ATOM 4869 C CA . ILE A 1 617 ? -17.126 8.201 28.140 1.00 90.31 617 ILE A CA 1
ATOM 4870 C C . ILE A 1 617 ? -16.672 9.342 27.234 1.00 90.31 617 ILE A C 1
ATOM 4872 O O . ILE A 1 617 ? -16.256 9.072 26.109 1.00 90.31 617 ILE A O 1
ATOM 4876 N N . ASN A 1 618 ? -16.715 10.590 27.708 1.00 89.94 618 ASN A N 1
ATOM 4877 C CA . ASN A 1 618 ? -16.333 11.745 26.902 1.00 89.94 618 ASN A CA 1
ATOM 4878 C C . ASN A 1 618 ? -14.851 11.678 26.509 1.00 89.94 618 ASN A C 1
ATOM 4880 O O . ASN A 1 618 ? -14.527 11.781 25.330 1.00 89.94 618 ASN A O 1
ATOM 4884 N N . LYS A 1 619 ? -13.961 11.346 27.454 1.00 90.69 619 LYS A N 1
ATOM 4885 C CA . LYS A 1 619 ? -12.537 11.088 27.162 1.00 90.69 619 LYS A CA 1
ATOM 4886 C C . LYS A 1 619 ? -12.344 9.947 26.163 1.00 90.69 619 LYS A C 1
ATOM 4888 O O . LYS A 1 619 ? -11.500 10.029 25.271 1.00 90.69 619 LYS A O 1
ATOM 4893 N N . SER A 1 620 ? -13.113 8.863 26.289 1.00 89.69 620 SER A N 1
ATOM 4894 C CA . SER A 1 620 ? -13.053 7.758 25.325 1.00 89.69 620 SER A CA 1
ATOM 4895 C C . SER A 1 620 ? -13.580 8.155 23.945 1.00 89.69 620 SER A C 1
ATOM 4897 O O . SER A 1 620 ? -13.100 7.610 22.949 1.00 89.69 620 SER A O 1
ATOM 4899 N N . LEU A 1 621 ? -14.577 9.035 23.874 1.00 89.94 621 LEU A N 1
ATOM 4900 C CA . LEU A 1 621 ? -15.145 9.531 22.627 1.00 89.94 621 LEU A CA 1
ATOM 4901 C C . LEU A 1 621 ? -14.163 10.472 21.933 1.00 89.94 621 LEU A C 1
ATOM 4903 O O . LEU A 1 621 ? -13.879 10.255 20.762 1.00 89.94 621 LEU A O 1
ATOM 4907 N N . GLU A 1 622 ? -13.579 11.427 22.659 1.00 88.12 622 GLU A N 1
ATOM 4908 C CA . GLU A 1 622 ? -12.515 12.311 22.165 1.00 88.12 622 GLU A CA 1
ATOM 4909 C C . GLU A 1 622 ? -11.361 11.499 21.571 1.00 88.12 622 GLU A C 1
ATOM 4911 O O . GLU A 1 622 ? -10.932 11.752 20.447 1.00 88.12 622 GLU A O 1
ATOM 4916 N N . LYS A 1 623 ? -10.924 10.443 22.271 1.00 89.44 623 LYS A N 1
ATOM 4917 C CA . LYS A 1 623 ? -9.891 9.538 21.758 1.00 89.44 623 LYS A CA 1
ATOM 4918 C C . LYS A 1 623 ? -10.313 8.832 20.464 1.00 89.44 623 LYS A C 1
ATOM 4920 O O . LYS A 1 623 ? -9.519 8.770 19.534 1.00 89.44 623 LYS A O 1
ATOM 4925 N N . ARG A 1 624 ? -11.545 8.313 20.378 1.00 87.94 624 ARG A N 1
ATOM 4926 C CA . ARG A 1 624 ? -12.051 7.654 19.155 1.00 87.94 624 ARG A CA 1
ATOM 4927 C C . ARG A 1 624 ? -12.189 8.620 17.988 1.00 87.94 624 ARG A C 1
ATOM 4929 O O . ARG A 1 624 ? -11.863 8.247 16.869 1.00 87.94 624 ARG A O 1
ATOM 4936 N N . VAL A 1 625 ? -12.668 9.835 18.245 1.00 90.12 625 VAL A N 1
ATOM 4937 C CA . VAL A 1 625 ? -12.753 10.890 17.232 1.00 90.12 625 VAL A CA 1
ATOM 4938 C C . VAL A 1 625 ? -11.354 11.193 16.711 1.00 90.12 625 VAL A C 1
ATOM 4940 O O . VAL A 1 625 ? -11.169 11.194 15.502 1.00 90.12 625 VAL A O 1
ATOM 4943 N N . GLN A 1 626 ? -10.362 11.340 17.594 1.00 85.56 626 GLN A N 1
ATOM 4944 C CA . GLN A 1 626 ? -8.974 11.568 17.192 1.00 85.56 626 GLN A CA 1
ATOM 4945 C C . GLN A 1 626 ? -8.379 10.397 16.389 1.00 85.56 626 GLN A C 1
ATOM 4947 O O . GLN A 1 626 ? -7.657 10.607 15.420 1.00 85.56 626 GLN A O 1
ATOM 4952 N N . GLU A 1 627 ? -8.670 9.154 16.777 1.00 86.38 627 GLU A N 1
ATOM 4953 C CA . GLU A 1 627 ? -8.217 7.963 16.047 1.00 86.38 627 GLU A CA 1
ATOM 4954 C C . GLU A 1 627 ? -8.856 7.866 14.651 1.00 86.38 627 GLU A C 1
ATOM 4956 O O . GLU A 1 627 ? -8.165 7.559 13.678 1.00 86.38 627 GLU A O 1
ATOM 4961 N N . GLU A 1 628 ? -10.156 8.151 14.527 1.00 83.44 628 GLU A N 1
ATOM 4962 C CA . GLU A 1 628 ? -10.851 8.151 13.235 1.00 83.44 628 GLU A CA 1
ATOM 4963 C C . GLU A 1 628 ? -10.447 9.338 12.349 1.00 83.44 628 GLU A C 1
ATOM 4965 O O . GLU A 1 628 ? -10.309 9.156 11.141 1.00 83.44 628 GLU A O 1
ATOM 4970 N N . THR A 1 629 ? -10.183 10.528 12.901 1.00 82.31 629 THR A N 1
ATOM 4971 C CA . THR A 1 629 ? -9.682 11.671 12.112 1.00 82.31 629 THR A CA 1
ATOM 4972 C C . THR A 1 629 ? -8.274 11.414 11.579 1.00 82.31 629 THR A C 1
ATOM 4974 O O . THR A 1 629 ? -8.025 11.635 10.396 1.00 82.31 629 THR A O 1
ATOM 4977 N N . GLU A 1 630 ? -7.370 10.867 12.396 1.00 80.81 630 GLU A N 1
ATOM 4978 C CA . GLU A 1 630 ? -6.036 10.416 11.967 1.00 80.81 630 GLU A CA 1
ATOM 4979 C C . GLU A 1 630 ? -6.117 9.362 10.857 1.00 80.81 630 GLU A C 1
ATOM 4981 O O . GLU A 1 630 ? -5.399 9.426 9.857 1.00 80.81 630 GLU A O 1
ATOM 4986 N N . LYS A 1 631 ? -7.007 8.379 11.017 1.00 81.31 631 LYS A N 1
ATOM 4987 C CA . LYS A 1 631 ? -7.215 7.316 10.029 1.00 81.31 631 LYS A CA 1
ATOM 4988 C C . LYS A 1 631 ? -7.791 7.860 8.726 1.00 81.31 631 LYS A C 1
ATOM 4990 O O . LYS A 1 631 ? -7.323 7.477 7.655 1.00 81.31 631 LYS A O 1
ATOM 4995 N N . ARG A 1 632 ? -8.769 8.763 8.805 1.00 79.12 632 ARG A N 1
ATOM 4996 C CA . ARG A 1 632 ? -9.356 9.434 7.643 1.00 79.12 632 ARG A CA 1
ATOM 4997 C C . ARG A 1 632 ? -8.305 10.249 6.893 1.00 79.12 632 ARG A C 1
ATOM 4999 O O . ARG A 1 632 ? -8.148 10.035 5.697 1.00 79.12 632 ARG A O 1
ATOM 5006 N N . ARG A 1 633 ? -7.499 11.042 7.604 1.00 77.38 633 ARG A N 1
ATOM 5007 C CA . ARG A 1 633 ? -6.389 11.814 7.026 1.00 77.38 633 ARG A CA 1
ATOM 5008 C C . ARG A 1 633 ? -5.361 10.923 6.320 1.00 77.38 633 ARG A C 1
ATOM 5010 O O . ARG A 1 633 ? -4.899 11.255 5.234 1.00 77.38 633 ARG A O 1
ATOM 5017 N N . LYS A 1 634 ? -5.017 9.765 6.901 1.00 76.75 634 LYS A N 1
ATOM 5018 C CA . LYS A 1 634 ? -4.125 8.780 6.256 1.00 76.75 634 LYS A CA 1
ATOM 5019 C C . LYS A 1 634 ? -4.737 8.175 4.995 1.00 76.75 634 LYS A C 1
ATOM 5021 O O . LYS A 1 634 ? -4.031 8.010 4.005 1.00 76.75 634 LYS A O 1
ATOM 5026 N N . ASN A 1 635 ? -6.029 7.850 5.021 1.00 77.62 635 ASN A N 1
ATOM 5027 C CA . ASN A 1 635 ? -6.732 7.338 3.847 1.00 77.62 635 ASN A CA 1
ATOM 5028 C C . ASN A 1 635 ? -6.813 8.391 2.733 1.00 77.62 635 ASN A C 1
ATOM 5030 O O . ASN A 1 635 ? -6.571 8.056 1.580 1.00 77.62 635 ASN A O 1
ATOM 5034 N N . GLU A 1 636 ? -7.100 9.650 3.067 1.00 76.06 636 GLU A N 1
ATOM 5035 C CA . GLU A 1 636 ? -7.102 10.775 2.120 1.00 76.06 636 GLU A CA 1
ATOM 5036 C C . GLU A 1 636 ? -5.714 10.975 1.497 1.00 76.06 636 GLU A C 1
ATOM 5038 O O . GLU A 1 636 ? -5.595 11.057 0.277 1.00 76.06 636 GLU A O 1
ATOM 5043 N N . GLN A 1 637 ? -4.647 10.923 2.300 1.00 76.94 637 GLN A N 1
ATOM 5044 C CA . GLN A 1 637 ? -3.273 10.985 1.794 1.00 76.94 637 GLN A CA 1
ATOM 5045 C C . GLN A 1 637 ? -2.934 9.801 0.871 1.00 76.94 637 GLN A C 1
ATOM 5047 O O . GLN A 1 637 ? -2.300 9.978 -0.166 1.00 76.94 637 GLN A O 1
ATOM 5052 N N . MET A 1 638 ? -3.375 8.588 1.213 1.00 75.19 638 MET A N 1
ATOM 5053 C CA . MET A 1 638 ? -3.176 7.407 0.368 1.00 75.19 638 MET A CA 1
ATOM 5054 C C . MET A 1 638 ? -3.939 7.515 -0.959 1.00 75.19 638 MET A C 1
ATOM 5056 O O . MET A 1 638 ? -3.390 7.167 -2.003 1.00 75.19 638 MET A O 1
ATOM 5060 N N . LEU A 1 639 ? -5.177 8.015 -0.930 1.00 74.31 639 LEU A N 1
ATOM 5061 C CA . LEU A 1 639 ? -5.974 8.285 -2.129 1.00 74.31 639 LEU A CA 1
ATOM 5062 C C . LEU A 1 639 ? -5.311 9.341 -3.012 1.00 74.31 639 LEU A C 1
ATOM 5064 O O . LEU A 1 639 ? -5.261 9.167 -4.228 1.00 74.31 639 LEU A O 1
ATOM 5068 N N . PHE A 1 640 ? -4.756 10.392 -2.409 1.00 71.62 640 PHE A N 1
ATOM 5069 C CA . PHE A 1 640 ? -4.020 11.432 -3.119 1.00 71.62 640 PHE A CA 1
ATOM 5070 C C . PHE A 1 640 ? -2.804 10.862 -3.860 1.00 71.62 640 PHE A C 1
ATOM 5072 O O . PHE A 1 640 ? -2.653 11.084 -5.063 1.00 71.62 640 PHE A O 1
ATOM 5079 N N . GLU A 1 641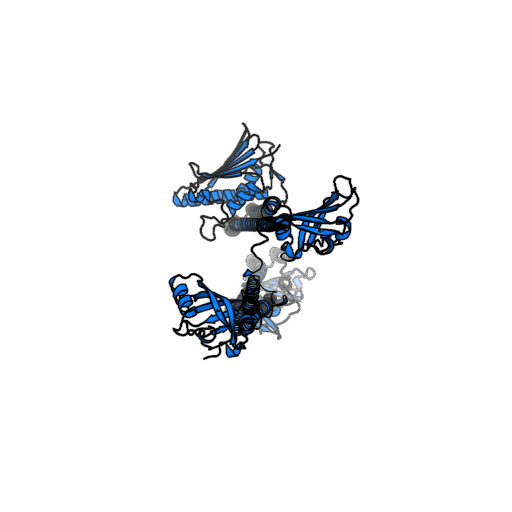 ? -1.987 10.048 -3.187 1.00 71.81 641 GLU A N 1
ATOM 5080 C CA . GLU A 1 641 ? -0.854 9.365 -3.822 1.00 71.81 641 GLU A CA 1
ATOM 5081 C C . GLU A 1 641 ? -1.318 8.421 -4.941 1.00 71.81 641 GLU A C 1
ATOM 5083 O O . GLU A 1 641 ? -0.773 8.450 -6.044 1.00 71.81 641 GLU A O 1
ATOM 5088 N N . GLN A 1 642 ? -2.370 7.627 -4.723 1.00 74.00 642 GLN A N 1
ATOM 5089 C CA . GLN A 1 642 ? -2.923 6.749 -5.763 1.00 74.00 642 GLN A CA 1
ATOM 5090 C C . GLN A 1 642 ? -3.427 7.524 -6.983 1.00 74.00 642 GLN A C 1
ATOM 5092 O O . GLN A 1 642 ? -3.172 7.115 -8.115 1.00 74.00 642 GLN A O 1
ATOM 5097 N N . ALA A 1 643 ? -4.113 8.646 -6.775 1.00 67.88 643 ALA A N 1
ATOM 5098 C CA . ALA A 1 643 ? -4.586 9.511 -7.848 1.00 67.88 643 ALA A CA 1
ATOM 5099 C C . ALA A 1 643 ? -3.427 10.112 -8.643 1.00 67.88 643 ALA A C 1
ATOM 5101 O O . ALA A 1 643 ? -3.470 10.144 -9.874 1.00 67.88 643 ALA A O 1
ATOM 5102 N N . LYS A 1 644 ? -2.372 10.534 -7.940 1.00 66.38 644 LYS A N 1
ATOM 5103 C CA . LYS A 1 644 ? -1.131 11.025 -8.537 1.00 66.38 644 LYS A CA 1
ATOM 5104 C C . LYS A 1 644 ? -0.466 9.943 -9.390 1.00 66.38 644 LYS A C 1
ATOM 5106 O O . LYS A 1 644 ? -0.163 10.194 -10.554 1.00 66.38 644 LYS A O 1
ATOM 5111 N N . PHE A 1 645 ? -0.306 8.728 -8.864 1.00 68.75 645 PHE A N 1
ATOM 5112 C CA . PHE A 1 645 ? 0.248 7.594 -9.614 1.00 68.75 645 PHE A CA 1
ATOM 5113 C C . PHE A 1 645 ? -0.624 7.192 -10.808 1.00 68.75 645 PHE A C 1
ATOM 5115 O O . PHE A 1 645 ? -0.092 6.862 -11.866 1.00 68.75 645 PHE A O 1
ATOM 5122 N N . ALA A 1 646 ? -1.949 7.247 -10.674 1.00 65.62 646 ALA A N 1
ATOM 5123 C CA . ALA A 1 646 ? -2.878 6.969 -11.765 1.00 65.62 646 ALA A CA 1
ATOM 5124 C C . ALA A 1 646 ? -2.757 7.996 -12.901 1.00 65.62 646 ALA A C 1
ATOM 5126 O O . ALA A 1 646 ? -2.631 7.609 -14.065 1.00 65.62 646 ALA A O 1
ATOM 5127 N N . ALA A 1 647 ? -2.738 9.290 -12.565 1.00 63.19 647 ALA A N 1
ATOM 5128 C CA . ALA A 1 647 ? -2.503 10.366 -13.527 1.00 63.19 647 ALA A CA 1
ATOM 5129 C C . ALA A 1 647 ? -1.134 10.205 -14.206 1.00 63.19 647 ALA A C 1
ATOM 5131 O O . ALA A 1 647 ? -1.026 10.312 -15.426 1.00 63.19 647 ALA A O 1
ATOM 5132 N N . MET A 1 648 ? -0.105 9.844 -13.432 1.00 67.94 648 MET A N 1
ATOM 5133 C CA . MET A 1 648 ? 1.227 9.540 -13.949 1.00 67.94 648 MET A CA 1
ATOM 5134 C C . MET A 1 648 ? 1.213 8.348 -14.912 1.00 67.94 648 MET A C 1
ATOM 5136 O O . MET A 1 648 ? 1.826 8.425 -15.969 1.00 67.94 648 MET A O 1
ATOM 5140 N N . GLY A 1 649 ? 0.483 7.272 -14.615 1.00 68.69 649 GLY A N 1
ATOM 5141 C CA . GLY A 1 649 ? 0.353 6.116 -15.508 1.00 68.69 649 GLY A CA 1
ATOM 5142 C C . GLY A 1 649 ? -0.287 6.470 -16.855 1.00 68.69 649 GLY A C 1
ATOM 5143 O O . GLY A 1 649 ? 0.219 6.071 -17.906 1.00 68.69 649 GLY A O 1
ATOM 5144 N N . GLN A 1 650 ? -1.354 7.275 -16.841 1.00 63.69 650 GLN A N 1
ATOM 5145 C CA . GLN A 1 650 ? -1.982 7.780 -18.068 1.00 63.69 650 GLN A CA 1
ATOM 5146 C C . GLN A 1 650 ? -1.034 8.688 -18.859 1.00 63.69 650 GLN A C 1
ATOM 5148 O O . GLN A 1 650 ? -0.912 8.540 -20.077 1.00 63.69 650 GLN A O 1
ATOM 5153 N N . MET A 1 651 ? -0.306 9.574 -18.173 1.00 65.25 651 MET A N 1
ATOM 5154 C CA . MET A 1 651 ? 0.705 10.419 -18.806 1.00 65.25 651 MET A CA 1
ATOM 5155 C C . MET A 1 651 ? 1.861 9.607 -19.383 1.00 65.25 651 MET A C 1
ATOM 5157 O O . MET A 1 651 ? 2.256 9.875 -20.505 1.00 65.25 651 MET A O 1
ATOM 5161 N N . ILE A 1 652 ? 2.362 8.575 -18.702 1.00 67.69 652 ILE A N 1
ATOM 5162 C CA . ILE A 1 652 ? 3.429 7.702 -19.221 1.00 67.69 652 ILE A CA 1
ATOM 5163 C C . ILE A 1 652 ? 2.999 7.020 -20.524 1.00 67.69 652 ILE A C 1
ATOM 5165 O O . ILE A 1 652 ? 3.786 6.937 -21.465 1.00 67.69 652 ILE A O 1
ATOM 5169 N N . SER A 1 653 ? 1.744 6.573 -20.615 1.00 66.19 653 SER A N 1
ATOM 5170 C CA . SER A 1 653 ? 1.201 5.998 -21.852 1.00 66.19 653 SER A CA 1
ATOM 5171 C C . SER A 1 653 ? 1.158 7.030 -22.990 1.00 66.19 653 SER A C 1
ATOM 5173 O O . SER A 1 653 ? 1.575 6.752 -24.118 1.00 66.19 653 SER A O 1
ATOM 5175 N N . ALA A 1 654 ? 0.742 8.260 -22.677 1.00 62.91 654 ALA A N 1
ATOM 5176 C CA . ALA A 1 654 ? 0.784 9.390 -23.601 1.00 62.91 654 ALA A CA 1
ATOM 5177 C C . ALA A 1 654 ? 2.216 9.774 -24.023 1.00 62.91 654 ALA A C 1
ATOM 5179 O O . ALA A 1 654 ? 2.450 10.005 -25.208 1.00 62.91 654 ALA A O 1
ATOM 5180 N N . ILE A 1 655 ? 3.174 9.779 -23.091 1.00 69.19 655 ILE A N 1
ATOM 5181 C CA . ILE A 1 655 ? 4.603 10.032 -23.326 1.00 69.19 655 ILE A CA 1
ATOM 5182 C C . ILE A 1 655 ? 5.163 8.980 -24.271 1.00 69.19 655 ILE A C 1
ATOM 5184 O O . ILE A 1 655 ? 5.793 9.319 -25.267 1.00 69.19 655 ILE A O 1
ATOM 5188 N N . ALA A 1 656 ? 4.891 7.702 -24.006 1.00 71.19 656 ALA A N 1
ATOM 5189 C CA . ALA A 1 656 ? 5.345 6.612 -24.859 1.00 71.19 656 ALA A CA 1
ATOM 5190 C C . ALA A 1 656 ? 4.837 6.780 -26.299 1.00 71.19 656 ALA A C 1
ATOM 5192 O O . ALA A 1 656 ? 5.570 6.520 -27.255 1.00 71.19 656 ALA A O 1
ATOM 5193 N N . HIS A 1 657 ? 3.600 7.257 -26.469 1.00 69.38 657 HIS A N 1
ATOM 5194 C CA . HIS A 1 657 ? 3.064 7.582 -27.786 1.00 69.38 657 HIS A CA 1
ATOM 5195 C C . HIS A 1 657 ? 3.739 8.819 -28.405 1.00 69.38 657 HIS A C 1
ATOM 5197 O O . HIS A 1 657 ? 4.112 8.785 -29.578 1.00 69.38 657 HIS A O 1
ATOM 5203 N N . GLN A 1 658 ? 3.922 9.892 -27.632 1.00 68.38 658 GLN A N 1
ATOM 5204 C CA . GLN A 1 658 ? 4.565 11.133 -28.075 1.00 68.38 658 GLN A CA 1
ATOM 5205 C C . GLN A 1 658 ? 6.050 10.967 -28.391 1.00 68.38 658 GLN A C 1
ATOM 5207 O O . GLN A 1 658 ? 6.544 11.693 -29.235 1.00 68.38 658 GLN A O 1
ATOM 5212 N N . TRP A 1 659 ? 6.755 10.016 -27.780 1.00 77.62 659 TRP A N 1
ATOM 5213 C CA . TRP A 1 659 ? 8.153 9.700 -28.093 1.00 77.62 659 TRP A CA 1
ATOM 5214 C C . TRP A 1 659 ? 8.299 8.847 -29.344 1.00 77.62 659 TRP A C 1
ATOM 5216 O O . TRP A 1 659 ? 9.263 8.993 -30.092 1.00 77.62 659 TRP A O 1
ATOM 5226 N N . ARG A 1 660 ? 7.340 7.951 -29.596 1.00 77.25 660 ARG A N 1
ATOM 5227 C CA . ARG A 1 660 ? 7.377 7.092 -30.783 1.00 77.25 660 ARG A CA 1
ATOM 5228 C C . ARG A 1 660 ? 7.301 7.916 -32.072 1.00 77.25 660 ARG A C 1
ATOM 5230 O O . ARG A 1 660 ? 7.918 7.552 -33.062 1.00 77.25 660 ARG A O 1
ATOM 5237 N N . GLN A 1 661 ? 6.581 9.038 -32.054 1.00 77.06 661 GLN A N 1
ATOM 5238 C CA . GLN A 1 661 ? 6.426 9.935 -33.205 1.00 77.06 661 GLN A CA 1
ATOM 5239 C C . GLN A 1 661 ? 7.747 10.577 -33.691 1.00 77.06 661 GLN A C 1
ATOM 5241 O O . GLN A 1 661 ? 8.104 10.351 -34.847 1.00 77.06 661 GLN A O 1
ATOM 5246 N N . PRO A 1 662 ? 8.499 11.331 -32.866 1.00 80.81 662 PRO A N 1
ATOM 5247 C CA . PRO A 1 662 ? 9.781 11.907 -33.250 1.00 80.81 662 PRO A CA 1
ATOM 5248 C C . PRO A 1 662 ? 10.841 10.833 -33.497 1.00 80.81 662 PRO A C 1
ATOM 5250 O O . PRO A 1 662 ? 11.659 11.009 -34.391 1.00 80.81 662 PRO A O 1
ATOM 5253 N N . LEU A 1 663 ? 10.792 9.693 -32.797 1.00 82.06 663 LEU A N 1
ATOM 5254 C CA . LEU A 1 663 ? 11.688 8.568 -33.071 1.00 82.06 663 LEU A CA 1
ATOM 5255 C C . LEU A 1 663 ? 11.456 7.983 -34.471 1.00 82.06 663 LEU A C 1
ATOM 5257 O O . LEU A 1 663 ? 12.415 7.705 -35.183 1.00 82.06 663 LEU A O 1
ATOM 5261 N N . ASN A 1 664 ? 10.196 7.844 -34.891 1.00 84.81 664 ASN A N 1
ATOM 5262 C CA . ASN A 1 664 ? 9.863 7.413 -36.247 1.00 84.81 664 ASN A CA 1
ATOM 5263 C C . ASN A 1 664 ? 10.293 8.453 -37.289 1.00 84.81 664 ASN A C 1
ATOM 5265 O O . ASN A 1 664 ? 10.813 8.078 -38.332 1.00 84.81 664 ASN A O 1
ATOM 5269 N N . ALA A 1 665 ? 10.107 9.748 -37.013 1.00 84.12 665 ALA A N 1
ATOM 5270 C CA . ALA A 1 665 ? 10.575 10.813 -37.902 1.00 84.12 665 ALA A CA 1
ATOM 5271 C C . ALA A 1 665 ? 12.107 10.820 -38.026 1.00 84.12 665 ALA A C 1
ATOM 5273 O O . ALA A 1 665 ? 12.635 10.964 -39.122 1.00 84.12 665 ALA A O 1
ATOM 5274 N N . LEU A 1 666 ? 12.821 10.597 -36.920 1.00 88.00 666 LEU A N 1
ATOM 5275 C CA . LEU A 1 666 ? 14.273 10.453 -36.909 1.00 88.00 666 LEU A CA 1
ATOM 5276 C C . LEU A 1 666 ? 14.716 9.205 -37.684 1.00 88.00 666 LEU A C 1
ATOM 5278 O O . LEU A 1 666 ? 15.679 9.277 -38.438 1.00 88.00 666 LEU A O 1
ATOM 5282 N N . ALA A 1 667 ? 13.999 8.086 -37.546 1.00 85.38 667 ALA A N 1
ATOM 5283 C CA . ALA A 1 667 ? 14.254 6.875 -38.323 1.00 85.38 667 ALA A CA 1
ATOM 5284 C C . ALA A 1 667 ? 14.062 7.114 -39.829 1.00 85.38 667 ALA A C 1
ATOM 5286 O O . ALA A 1 667 ? 14.909 6.692 -40.609 1.00 85.38 667 ALA A O 1
ATOM 5287 N N . LEU A 1 668 ? 13.008 7.839 -40.222 1.00 86.56 668 LEU A N 1
ATOM 5288 C CA . LEU A 1 668 ? 12.783 8.238 -41.614 1.00 86.56 668 LEU A CA 1
ATOM 5289 C C . LEU A 1 668 ? 13.896 9.149 -42.125 1.00 86.56 668 LEU A C 1
ATOM 5291 O O . LEU A 1 668 ? 14.405 8.904 -43.206 1.00 86.56 668 LEU A O 1
ATOM 5295 N N . TYR A 1 669 ? 14.325 10.145 -41.346 1.00 86.19 669 TYR A N 1
ATOM 5296 C CA . TYR A 1 669 ? 15.466 10.976 -41.730 1.00 86.19 669 TYR A CA 1
ATOM 5297 C C . TYR A 1 669 ? 16.730 10.136 -41.929 1.00 86.19 669 TYR A C 1
ATOM 5299 O O . TYR A 1 669 ? 17.466 10.353 -42.886 1.00 86.19 669 TYR A O 1
ATOM 5307 N N . VAL A 1 670 ? 17.013 9.189 -41.031 1.00 86.50 670 VAL A N 1
ATOM 5308 C CA . VAL A 1 670 ? 18.201 8.328 -41.148 1.00 86.50 670 VAL A CA 1
ATOM 5309 C C . VAL A 1 670 ? 18.128 7.441 -42.395 1.00 86.50 670 VAL A C 1
ATOM 5311 O O . VAL A 1 670 ? 19.153 7.256 -43.042 1.00 86.50 670 VAL A O 1
ATOM 5314 N N . GLN A 1 671 ? 16.943 6.934 -42.749 1.00 86.00 671 GLN A N 1
ATOM 5315 C CA . GLN A 1 671 ? 16.718 6.177 -43.989 1.00 86.00 671 GLN A CA 1
ATOM 5316 C C . GLN A 1 671 ? 16.875 7.057 -45.240 1.00 86.00 671 GLN A C 1
ATOM 5318 O O . GLN A 1 671 ? 17.543 6.658 -46.187 1.00 86.00 671 GLN A O 1
ATOM 5323 N N . ASP A 1 672 ? 16.350 8.282 -45.205 1.00 87.06 672 ASP A N 1
ATOM 5324 C CA . ASP A 1 672 ? 16.400 9.261 -46.301 1.00 87.06 672 ASP A CA 1
ATOM 5325 C C . ASP A 1 672 ? 17.836 9.666 -46.685 1.00 87.06 672 ASP A C 1
ATOM 5327 O O . ASP A 1 672 ? 18.098 10.060 -47.815 1.00 87.06 672 ASP A O 1
ATOM 5331 N N . ILE A 1 673 ? 18.815 9.539 -45.778 1.00 87.00 673 ILE A N 1
ATOM 5332 C CA . ILE A 1 673 ? 20.232 9.759 -46.124 1.00 87.00 673 ILE A CA 1
ATOM 5333 C C . ILE A 1 673 ? 20.730 8.748 -47.158 1.00 87.00 673 ILE A C 1
ATOM 5335 O O . ILE A 1 673 ? 21.508 9.129 -48.033 1.00 87.00 673 ILE A O 1
ATOM 5339 N N . GLU A 1 674 ? 20.345 7.479 -47.028 1.00 81.69 674 GLU A N 1
ATOM 5340 C CA . GLU A 1 674 ? 20.785 6.409 -47.928 1.00 81.69 674 GLU A CA 1
ATOM 5341 C C . GLU A 1 674 ? 20.178 6.627 -49.322 1.00 81.69 674 GLU A C 1
ATOM 5343 O O . GLU A 1 674 ? 20.910 6.694 -50.310 1.00 81.69 674 GLU A O 1
ATOM 5348 N N . ASP A 1 675 ? 18.874 6.915 -49.377 1.00 86.31 675 ASP A N 1
ATOM 5349 C CA . ASP A 1 675 ? 18.150 7.222 -50.616 1.00 86.31 675 ASP A CA 1
ATOM 5350 C C . ASP A 1 675 ? 18.671 8.502 -51.307 1.00 86.31 675 ASP A C 1
ATOM 5352 O O . ASP A 1 675 ? 18.867 8.536 -52.530 1.00 86.31 675 ASP A O 1
ATOM 5356 N N . ALA A 1 676 ? 18.942 9.562 -50.538 1.00 85.50 676 ALA A N 1
ATOM 5357 C CA . ALA A 1 676 ? 19.492 10.812 -51.063 1.00 85.50 676 ALA A CA 1
ATOM 5358 C C . ALA A 1 676 ? 20.937 10.645 -51.558 1.00 85.50 676 ALA A C 1
ATOM 5360 O O . ALA A 1 676 ? 21.342 11.300 -52.523 1.00 85.50 676 ALA A O 1
ATOM 5361 N N . HIS A 1 677 ? 21.734 9.785 -50.913 1.00 86.44 677 HIS A N 1
ATOM 5362 C CA . HIS A 1 677 ? 23.099 9.484 -51.346 1.00 86.44 677 HIS A CA 1
ATOM 5363 C C . HIS A 1 677 ? 23.087 8.741 -52.682 1.00 86.44 677 HIS A C 1
ATOM 5365 O O . HIS A 1 677 ? 23.797 9.137 -53.609 1.00 86.44 677 HIS A O 1
ATOM 5371 N N . ASP A 1 678 ? 22.239 7.721 -52.803 1.00 87.56 678 ASP A N 1
ATOM 5372 C CA . ASP A 1 678 ? 22.091 6.928 -54.025 1.00 87.56 678 ASP A CA 1
ATOM 5373 C C . ASP A 1 678 ? 21.551 7.761 -55.197 1.00 87.56 678 ASP A C 1
ATOM 5375 O O . ASP A 1 678 ? 21.899 7.521 -56.355 1.00 87.56 678 ASP A O 1
ATOM 5379 N N . SER A 1 679 ? 20.771 8.802 -54.894 1.00 87.88 679 SER A N 1
ATOM 5380 C CA . SER A 1 679 ? 20.273 9.784 -55.866 1.00 87.88 679 SER A CA 1
ATOM 5381 C C . SER A 1 679 ? 21.279 10.903 -56.191 1.00 87.88 679 SER A C 1
ATOM 5383 O O . SER A 1 679 ? 21.035 11.713 -57.086 1.00 87.88 679 SER A O 1
ATOM 5385 N N . GLY A 1 680 ? 22.426 10.958 -55.501 1.00 87.88 680 GLY A N 1
ATOM 5386 C CA . GLY A 1 680 ? 23.461 11.982 -55.688 1.00 87.88 680 GLY A CA 1
ATOM 5387 C C . GLY A 1 680 ? 23.100 13.370 -55.139 1.00 87.88 680 GLY A C 1
ATOM 5388 O O . GLY A 1 680 ? 23.727 14.358 -55.520 1.00 87.88 680 GLY A O 1
ATOM 5389 N N . GLU A 1 681 ? 22.104 13.461 -54.256 1.00 88.00 681 GLU A N 1
ATOM 5390 C CA . GLU A 1 681 ? 21.582 14.714 -53.684 1.00 88.00 681 GLU A CA 1
ATOM 5391 C C . GLU A 1 681 ? 22.303 15.135 -52.388 1.00 88.00 681 GLU A C 1
ATOM 5393 O O . GLU A 1 681 ? 22.116 16.249 -51.893 1.00 88.00 681 GLU A O 1
ATOM 5398 N N . VAL A 1 682 ? 23.159 14.268 -51.835 1.00 88.50 682 VAL A N 1
ATOM 5399 C CA . VAL A 1 682 ? 23.888 14.538 -50.587 1.00 88.50 682 VAL A CA 1
ATOM 5400 C C . VAL A 1 682 ? 25.035 15.516 -50.824 1.00 88.50 682 VAL A C 1
ATOM 5402 O O . VAL A 1 682 ? 26.121 15.156 -51.279 1.00 88.50 682 VAL A O 1
ATOM 5405 N N . ASP A 1 683 ? 24.812 16.766 -50.429 1.00 88.50 683 ASP A N 1
ATOM 5406 C CA . ASP A 1 683 ? 25.837 17.798 -50.337 1.00 88.50 683 ASP A CA 1
ATOM 5407 C C . ASP A 1 683 ? 26.062 18.263 -48.882 1.00 88.50 683 ASP A C 1
ATOM 5409 O O . ASP A 1 683 ? 25.446 17.797 -47.916 1.00 88.50 683 ASP A O 1
ATOM 5413 N N . ARG A 1 684 ? 26.987 19.211 -48.691 1.00 85.69 684 ARG A N 1
ATOM 5414 C CA . ARG A 1 684 ? 27.279 19.754 -47.356 1.00 85.69 684 ARG A CA 1
ATOM 5415 C C . ARG A 1 684 ? 26.070 20.463 -46.733 1.00 85.69 684 ARG A C 1
ATOM 5417 O O . ARG A 1 684 ? 25.930 20.436 -45.512 1.00 85.69 684 ARG A O 1
ATOM 5424 N N . ASN A 1 685 ? 25.224 21.107 -47.536 1.00 85.19 685 ASN A N 1
ATOM 5425 C CA . ASN A 1 685 ? 24.048 21.819 -47.040 1.00 85.19 685 ASN A CA 1
ATOM 5426 C C . ASN A 1 685 ? 22.969 20.831 -46.586 1.00 85.19 685 ASN A C 1
ATOM 5428 O O . ASN A 1 685 ? 22.380 21.026 -45.522 1.00 85.19 685 ASN A O 1
ATOM 5432 N N . TYR A 1 686 ? 22.784 19.742 -47.332 1.00 89.06 686 TYR A N 1
ATOM 5433 C CA . TYR A 1 686 ? 21.925 18.619 -46.988 1.00 89.06 686 TYR A CA 1
ATOM 5434 C C . TYR A 1 686 ? 22.327 18.030 -45.635 1.00 89.06 686 TYR A C 1
ATOM 5436 O O . TYR A 1 686 ? 21.513 18.034 -44.714 1.00 89.06 686 TYR A O 1
ATOM 5444 N N . LEU A 1 687 ? 23.602 17.662 -45.446 1.00 86.75 687 LEU A N 1
ATOM 5445 C CA . LEU A 1 687 ? 24.097 17.095 -44.180 1.00 86.75 687 LEU A CA 1
ATOM 5446 C C . LEU A 1 687 ? 23.927 18.042 -42.981 1.00 86.75 687 LEU A C 1
ATOM 5448 O O . LEU A 1 687 ? 23.562 17.604 -41.889 1.00 86.75 687 LEU A O 1
ATOM 5452 N N . VAL A 1 688 ? 24.157 19.346 -43.169 1.00 87.81 688 VAL A N 1
ATOM 5453 C CA . VAL A 1 688 ? 23.938 20.352 -42.114 1.00 87.81 688 VAL A CA 1
ATOM 5454 C C . VAL A 1 688 ? 22.450 20.479 -41.778 1.00 87.81 688 VAL A C 1
ATOM 5456 O O . VAL A 1 688 ? 22.092 20.549 -40.600 1.00 87.81 688 VAL A O 1
ATOM 5459 N N . SER A 1 689 ? 21.576 20.481 -42.787 1.00 85.81 689 SER A N 1
ATOM 5460 C CA . SER A 1 689 ? 20.126 20.552 -42.589 1.00 85.81 689 SER A CA 1
ATOM 5461 C C . SER A 1 689 ? 19.579 19.297 -41.903 1.00 85.81 689 SER A C 1
ATOM 5463 O O . SER A 1 689 ? 18.809 19.420 -40.950 1.00 85.81 689 SER A O 1
ATOM 5465 N N . PHE A 1 690 ? 20.054 18.114 -42.302 1.00 88.38 690 PHE A N 1
ATOM 5466 C CA . PHE A 1 690 ? 19.746 16.831 -41.684 1.00 88.38 690 PHE A CA 1
ATOM 5467 C C . PHE A 1 690 ? 20.144 16.832 -40.206 1.00 88.38 690 PHE A C 1
ATOM 5469 O O . PHE A 1 690 ? 19.302 16.591 -39.343 1.00 88.38 690 PHE A O 1
ATOM 5476 N N . ALA A 1 691 ? 21.397 17.182 -39.896 1.00 86.62 691 ALA A N 1
ATOM 5477 C CA . ALA A 1 691 ? 21.889 17.205 -38.521 1.00 86.62 691 ALA A CA 1
ATOM 5478 C C . ALA A 1 691 ? 21.116 18.217 -37.663 1.00 86.62 691 ALA A C 1
ATOM 5480 O O . ALA A 1 691 ? 20.753 17.920 -36.527 1.00 86.62 691 ALA A O 1
ATOM 5481 N N . SER A 1 692 ? 20.801 19.393 -38.216 1.00 88.06 692 SER A N 1
ATOM 5482 C CA . SER A 1 692 ? 20.000 20.411 -37.530 1.00 88.06 692 SER A CA 1
ATOM 5483 C C . SER A 1 692 ? 18.563 19.944 -37.269 1.00 88.06 692 SER A C 1
ATOM 5485 O O . SER A 1 692 ? 18.043 20.154 -36.176 1.00 88.06 692 SER A O 1
ATOM 5487 N N . ASN A 1 693 ? 17.924 19.285 -38.238 1.00 84.56 693 ASN A N 1
ATOM 5488 C CA . ASN A 1 693 ? 16.584 18.713 -38.095 1.00 84.56 693 ASN A CA 1
ATOM 5489 C C . ASN A 1 693 ? 16.553 17.585 -37.057 1.00 84.56 693 ASN A C 1
ATOM 5491 O O . ASN A 1 693 ? 15.691 17.590 -36.179 1.00 84.56 693 ASN A O 1
ATOM 5495 N N . ALA A 1 694 ? 17.507 16.656 -37.128 1.00 86.75 694 ALA A N 1
ATOM 5496 C CA . ALA A 1 694 ? 17.651 15.554 -36.185 1.00 86.75 694 ALA A CA 1
ATOM 5497 C C . ALA A 1 694 ? 17.881 16.061 -34.753 1.00 86.75 694 ALA A C 1
ATOM 5499 O O . ALA A 1 694 ? 17.180 15.639 -33.836 1.00 86.75 694 ALA A O 1
ATOM 5500 N N . MET A 1 695 ? 18.793 17.024 -34.568 1.00 87.38 695 MET A N 1
ATOM 5501 C CA . MET A 1 695 ? 19.043 17.636 -33.259 1.00 87.38 695 MET A CA 1
ATOM 5502 C C . MET A 1 695 ? 17.813 18.368 -32.723 1.00 87.38 695 MET A C 1
ATOM 5504 O O . MET A 1 695 ? 17.471 18.172 -31.566 1.00 87.38 695 MET A O 1
ATOM 5508 N N . ARG A 1 696 ? 17.070 19.111 -33.559 1.00 83.44 696 ARG A N 1
ATOM 5509 C CA . ARG A 1 696 ? 15.802 19.736 -33.135 1.00 83.44 696 ARG A CA 1
ATOM 5510 C C . ARG A 1 696 ? 14.783 18.717 -32.618 1.00 83.44 696 ARG A C 1
ATOM 5512 O O . ARG A 1 696 ? 14.087 18.999 -31.649 1.00 83.44 696 ARG A O 1
ATOM 5519 N N . LEU A 1 697 ? 14.675 17.551 -33.256 1.00 82.62 697 LEU A N 1
ATOM 5520 C CA . LEU A 1 697 ? 13.789 16.470 -32.808 1.00 82.62 697 LEU A CA 1
ATOM 5521 C C . LEU A 1 697 ? 14.254 15.856 -31.485 1.00 82.62 697 LEU A C 1
ATOM 5523 O O . LEU A 1 697 ? 13.424 15.607 -30.614 1.00 82.62 697 LEU A O 1
ATOM 5527 N N . ILE A 1 698 ? 15.561 15.647 -31.321 1.00 85.81 698 ILE A N 1
ATOM 5528 C CA . ILE A 1 698 ? 16.156 15.134 -30.079 1.00 85.81 698 ILE A CA 1
ATOM 5529 C C . ILE A 1 698 ? 15.963 16.136 -28.933 1.00 85.81 698 ILE A C 1
ATOM 5531 O O . ILE A 1 698 ? 15.525 15.743 -27.854 1.00 85.81 698 ILE A O 1
ATOM 5535 N N . ASP A 1 699 ? 16.209 17.423 -29.177 1.00 81.50 699 ASP A N 1
ATOM 5536 C CA . ASP A 1 699 ? 16.014 18.493 -28.196 1.00 81.50 699 ASP A CA 1
ATOM 5537 C C . ASP A 1 699 ? 14.537 18.621 -27.810 1.00 81.50 699 ASP A C 1
ATOM 5539 O O . ASP A 1 699 ? 14.217 18.734 -26.629 1.00 81.50 699 ASP A O 1
ATOM 5543 N N . HIS A 1 700 ? 13.621 18.518 -28.780 1.00 77.56 700 HIS A N 1
ATOM 5544 C CA . HIS A 1 700 ? 12.181 18.509 -28.515 1.00 77.56 700 HIS A CA 1
ATOM 5545 C C . HIS A 1 700 ? 11.748 17.292 -27.687 1.00 77.56 700 HIS A C 1
ATOM 5547 O O . HIS A 1 700 ? 10.944 17.422 -26.762 1.00 77.56 700 HIS A O 1
ATOM 5553 N N . MET A 1 701 ? 12.295 16.107 -27.979 1.00 77.56 701 MET A N 1
ATOM 5554 C CA . MET A 1 701 ? 12.081 14.927 -27.143 1.00 77.56 701 MET A CA 1
ATOM 5555 C C . MET A 1 701 ? 12.593 15.177 -25.727 1.00 77.56 701 MET A C 1
ATOM 5557 O O . MET A 1 701 ? 11.852 14.931 -24.785 1.00 77.56 701 MET A O 1
ATOM 5561 N N . SER A 1 702 ? 13.807 15.706 -25.566 1.00 79.75 702 SER A N 1
ATOM 5562 C CA . SER A 1 702 ? 14.397 15.978 -24.252 1.00 79.75 702 SER A CA 1
ATOM 5563 C C . SER A 1 702 ? 13.596 17.009 -23.455 1.00 79.75 702 SER A C 1
ATOM 5565 O O . SER A 1 702 ? 13.291 16.757 -22.293 1.00 79.75 702 SER A O 1
ATOM 5567 N N . SER A 1 703 ? 13.185 18.124 -24.071 1.00 71.12 703 SER A N 1
ATOM 5568 C CA . SER A 1 703 ? 12.384 19.151 -23.389 1.00 71.12 703 SER A CA 1
ATOM 5569 C C . SER A 1 703 ? 11.048 18.584 -22.919 1.00 71.12 703 SER A C 1
ATOM 5571 O O . SER A 1 703 ? 10.633 18.834 -21.796 1.00 71.12 703 SER A O 1
ATOM 5573 N N . THR A 1 704 ? 10.423 17.734 -23.739 1.00 68.25 704 THR A N 1
ATOM 5574 C CA . THR A 1 704 ? 9.183 17.043 -23.382 1.00 68.25 704 THR A CA 1
ATOM 5575 C C . THR A 1 704 ? 9.377 16.210 -22.107 1.00 68.25 704 THR A C 1
ATOM 5577 O O . THR A 1 704 ? 8.544 16.257 -21.207 1.00 68.25 704 THR A O 1
ATOM 5580 N N . ILE A 1 705 ? 10.494 15.481 -21.977 1.00 73.12 705 ILE A N 1
ATOM 5581 C CA . ILE A 1 705 ? 10.826 14.703 -20.765 1.00 73.12 705 ILE A CA 1
ATOM 5582 C C . ILE A 1 705 ? 10.956 15.603 -19.545 1.00 73.12 705 ILE A C 1
ATOM 5584 O O . ILE A 1 705 ? 10.430 15.269 -18.479 1.00 73.12 705 ILE A O 1
ATOM 5588 N N . ASP A 1 706 ? 11.662 16.718 -19.696 1.00 68.44 706 ASP A N 1
ATOM 5589 C CA . ASP A 1 706 ? 11.891 17.659 -18.608 1.00 68.44 706 ASP A CA 1
ATOM 5590 C C . ASP A 1 706 ? 10.588 18.338 -18.172 1.00 68.44 706 ASP A C 1
ATOM 5592 O O . ASP A 1 706 ? 10.329 18.419 -16.971 1.00 68.44 706 ASP A O 1
ATOM 5596 N N . ASP A 1 707 ? 9.711 18.711 -19.106 1.00 66.38 707 ASP A N 1
ATOM 5597 C CA . ASP A 1 707 ? 8.381 19.263 -18.819 1.00 66.38 707 ASP A CA 1
ATOM 5598 C C . ASP A 1 707 ? 7.535 18.276 -18.000 1.00 66.38 707 ASP A C 1
ATOM 5600 O O . ASP A 1 707 ? 6.944 18.641 -16.980 1.00 66.38 707 ASP A O 1
ATOM 5604 N N . PHE A 1 708 ? 7.547 16.991 -18.370 1.00 66.06 708 PHE A N 1
ATOM 5605 C CA . PHE A 1 708 ? 6.868 15.939 -17.606 1.00 66.06 708 PHE A CA 1
ATOM 5606 C C . PHE A 1 708 ? 7.505 15.688 -16.238 1.00 66.06 708 PHE A C 1
ATOM 5608 O O . PHE A 1 708 ? 6.802 15.478 -15.249 1.00 66.06 708 PHE A O 1
ATOM 5615 N N . ARG A 1 709 ? 8.834 15.706 -16.144 1.00 67.88 709 ARG A N 1
ATOM 5616 C CA . ARG A 1 709 ? 9.541 15.525 -14.872 1.00 67.88 709 ARG A CA 1
ATOM 5617 C C . ARG A 1 709 ? 9.253 16.681 -13.916 1.00 67.88 709 ARG A C 1
ATOM 5619 O O . ARG A 1 709 ? 9.009 16.442 -12.731 1.00 67.88 709 ARG A O 1
ATOM 5626 N N . ASN A 1 710 ? 9.266 17.910 -14.417 1.00 66.25 710 ASN A N 1
ATOM 5627 C CA . ASN A 1 710 ? 9.014 19.123 -13.642 1.00 66.25 710 ASN A CA 1
ATOM 5628 C C . ASN A 1 710 ? 7.544 19.233 -13.222 1.00 66.25 710 ASN A C 1
ATOM 5630 O O . ASN A 1 710 ? 7.263 19.703 -12.124 1.00 66.25 710 ASN A O 1
ATOM 5634 N N . PHE A 1 711 ? 6.617 18.699 -14.020 1.00 63.41 711 PHE A N 1
ATOM 5635 C CA . PHE A 1 711 ? 5.195 18.623 -13.683 1.00 63.41 711 PHE A CA 1
ATOM 5636 C C . PHE A 1 711 ? 4.905 17.867 -12.369 1.00 63.41 711 PHE A C 1
ATOM 5638 O O . PHE A 1 711 ? 4.026 18.266 -11.606 1.00 63.41 711 PHE A O 1
ATOM 5645 N N . PHE A 1 712 ? 5.653 16.798 -12.065 1.00 58.28 712 PHE A N 1
ATOM 5646 C CA . PHE A 1 712 ? 5.434 15.979 -10.860 1.00 58.28 712 PHE A CA 1
ATOM 5647 C C . PHE A 1 712 ? 6.260 16.400 -9.635 1.00 58.28 712 PHE A C 1
ATOM 5649 O O . PHE A 1 712 ? 6.127 15.779 -8.571 1.00 58.28 712 PHE A O 1
ATOM 5656 N N . HIS A 1 713 ? 7.091 17.441 -9.749 1.00 61.66 713 HIS A N 1
ATOM 5657 C CA . HIS A 1 713 ? 7.774 18.015 -8.593 1.00 61.66 713 HIS A CA 1
ATOM 5658 C C . H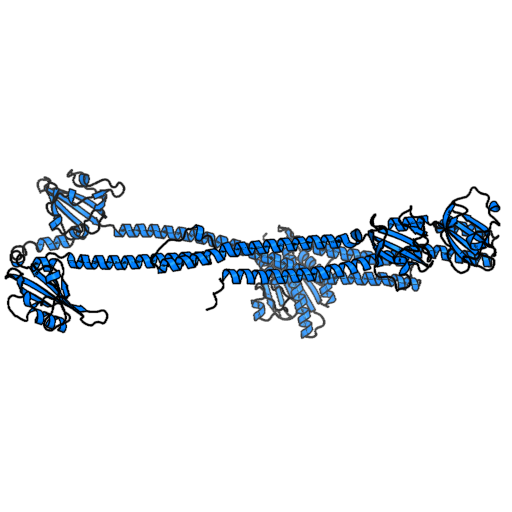IS A 1 713 ? 6.783 18.860 -7.789 1.00 61.66 713 HIS A C 1
ATOM 5660 O O . HIS A 1 713 ? 6.403 19.961 -8.172 1.00 61.66 713 HIS A O 1
ATOM 5666 N N . SER A 1 714 ? 6.348 18.319 -6.655 1.00 54.94 714 SER A N 1
ATOM 5667 C CA . SER A 1 714 ? 5.483 19.011 -5.706 1.00 54.94 714 SER A CA 1
ATOM 5668 C C . SER A 1 714 ? 6.272 20.084 -4.955 1.00 54.94 714 SER A C 1
ATOM 5670 O O . SER A 1 714 ? 7.155 19.764 -4.156 1.00 54.94 714 SER A O 1
ATOM 5672 N N . ALA A 1 715 ? 5.932 21.354 -5.175 1.00 52.25 715 ALA A N 1
ATOM 5673 C CA . ALA A 1 715 ? 6.233 22.395 -4.204 1.00 52.25 715 ALA A CA 1
ATOM 5674 C C . ALA A 1 715 ? 5.315 22.167 -2.993 1.00 52.25 715 ALA A C 1
ATOM 5676 O O . ALA A 1 715 ? 4.096 22.240 -3.109 1.00 52.25 715 ALA A O 1
ATOM 5677 N N . ASN A 1 716 ? 5.883 21.874 -1.822 1.00 56.88 716 ASN A N 1
ATOM 5678 C CA . ASN A 1 716 ? 5.118 21.656 -0.581 1.00 56.88 716 ASN A CA 1
ATOM 5679 C C . ASN A 1 716 ? 4.538 22.963 0.009 1.00 56.88 716 ASN A C 1
ATOM 5681 O O . ASN A 1 716 ? 4.234 23.031 1.199 1.00 56.88 716 ASN A O 1
ATOM 5685 N N . SER A 1 717 ? 4.436 24.021 -0.792 1.00 67.69 717 SER A N 1
ATOM 5686 C CA . SER A 1 717 ? 4.013 25.351 -0.376 1.00 67.69 717 SER A CA 1
ATOM 5687 C C . SER A 1 717 ? 3.217 26.021 -1.483 1.00 67.69 717 SER A C 1
ATOM 5689 O O . SER A 1 717 ? 3.557 25.893 -2.657 1.00 67.69 717 SER A O 1
ATOM 5691 N N . THR A 1 718 ? 2.203 26.782 -1.089 1.00 79.62 718 THR A N 1
ATOM 5692 C CA . THR A 1 718 ? 1.488 27.693 -1.981 1.00 79.62 718 THR A CA 1
ATOM 5693 C C . THR A 1 718 ? 2.445 28.730 -2.564 1.00 79.62 718 THR A C 1
ATOM 5695 O O . THR A 1 718 ? 3.311 29.244 -1.850 1.00 79.62 718 THR A O 1
ATOM 5698 N N . GLU A 1 719 ? 2.256 29.073 -3.830 1.00 84.44 719 GLU A N 1
ATOM 5699 C CA . GLU A 1 719 ? 2.980 30.139 -4.516 1.00 84.44 719 GLU A CA 1
ATOM 5700 C C . GLU A 1 719 ? 2.004 31.166 -5.092 1.00 84.44 719 GLU A C 1
ATOM 5702 O O . GLU A 1 719 ? 0.846 30.852 -5.371 1.00 84.44 719 GLU A O 1
ATOM 5707 N N . LYS A 1 720 ? 2.468 32.411 -5.259 1.00 87.56 720 LYS A N 1
ATOM 5708 C CA . LYS A 1 720 ? 1.701 33.459 -5.941 1.00 87.56 720 LYS A CA 1
ATOM 5709 C C . LYS A 1 720 ? 1.744 33.216 -7.441 1.00 87.56 720 LYS A C 1
ATOM 5711 O O . LYS A 1 720 ? 2.803 33.346 -8.049 1.00 87.56 720 LYS A O 1
ATOM 5716 N N . VAL A 1 721 ? 0.594 32.892 -8.015 1.00 88.69 721 VAL A N 1
ATOM 5717 C CA . VAL A 1 721 ? 0.493 32.401 -9.388 1.00 88.69 721 VAL A CA 1
ATOM 5718 C C . VAL A 1 721 ? -0.597 33.138 -10.154 1.00 88.69 721 VAL A C 1
ATOM 5720 O O . VAL A 1 721 ? -1.671 33.421 -9.617 1.00 88.69 721 VAL A O 1
ATOM 5723 N N . ASP A 1 722 ? -0.323 33.428 -11.425 1.00 91.62 722 ASP A N 1
ATOM 5724 C CA . ASP A 1 722 ? -1.332 33.853 -12.393 1.00 91.62 722 ASP A CA 1
ATOM 5725 C C . ASP A 1 722 ? -2.081 32.621 -12.924 1.00 91.62 722 ASP A C 1
ATOM 5727 O O . ASP A 1 722 ? -1.511 31.752 -13.576 1.00 91.62 722 ASP A O 1
ATOM 5731 N N . VAL A 1 723 ? -3.374 32.504 -12.626 1.00 93.00 723 VAL A N 1
ATOM 5732 C CA . VAL A 1 723 ? -4.151 31.301 -12.976 1.00 93.00 723 VAL A CA 1
ATOM 5733 C C . VAL A 1 723 ? -4.200 31.026 -14.491 1.00 93.00 723 VAL A C 1
ATOM 5735 O O . VAL A 1 723 ? -4.051 29.862 -14.876 1.00 93.00 723 VAL A O 1
ATOM 5738 N N . PRO A 1 724 ? -4.380 32.021 -15.381 1.00 94.12 724 PRO A N 1
ATOM 5739 C CA . PRO A 1 724 ? -4.290 31.773 -16.813 1.00 94.12 724 PRO A CA 1
ATOM 5740 C C . PRO A 1 724 ? -2.932 31.231 -17.274 1.00 94.12 724 PRO A C 1
ATOM 5742 O O . PRO A 1 724 ? -2.929 30.383 -18.166 1.00 94.12 724 PRO A O 1
ATOM 5745 N N . SER A 1 725 ? -1.804 31.624 -16.667 1.00 91.56 725 SER A N 1
ATOM 5746 C CA . SER A 1 725 ? -0.503 31.020 -17.002 1.00 91.56 725 SER A CA 1
ATOM 5747 C C . SER A 1 725 ? -0.504 29.510 -16.729 1.00 91.56 725 SER A C 1
ATOM 5749 O O . SER A 1 725 ? -0.119 28.726 -17.594 1.00 91.56 725 SER A O 1
ATOM 5751 N N . VAL A 1 726 ? -1.070 29.078 -15.596 1.00 91.44 726 VAL A N 1
ATOM 5752 C CA . VAL A 1 726 ? -1.222 27.653 -15.239 1.00 91.44 726 VAL A CA 1
ATOM 5753 C C . VAL A 1 726 ? -2.103 26.903 -16.234 1.00 91.44 726 VAL A C 1
ATOM 5755 O O . VAL A 1 726 ? -1.817 25.754 -16.580 1.00 91.44 726 VAL A O 1
ATOM 5758 N N . ILE A 1 727 ? -3.176 27.538 -16.710 1.00 94.31 727 ILE A N 1
ATOM 5759 C CA . ILE A 1 727 ? -4.071 26.967 -17.726 1.00 94.31 727 ILE A CA 1
ATOM 5760 C C . ILE A 1 727 ? -3.329 26.779 -19.048 1.00 94.31 727 ILE A C 1
ATOM 5762 O O . ILE A 1 727 ? -3.436 25.711 -19.653 1.00 94.31 727 ILE A O 1
ATOM 5766 N N . LEU A 1 728 ? -2.568 27.782 -19.488 1.00 92.06 728 LEU A N 1
ATOM 5767 C CA . LEU A 1 728 ? -1.787 27.721 -20.725 1.00 92.06 728 LEU A CA 1
ATOM 5768 C C . LEU A 1 728 ? -0.687 26.654 -20.647 1.00 92.06 728 LEU A C 1
ATOM 5770 O O . LEU A 1 728 ? -0.546 25.862 -21.580 1.00 92.06 728 LEU A O 1
ATOM 5774 N N . GLU A 1 729 ? 0.024 26.568 -19.522 1.00 87.38 729 GLU A N 1
ATOM 5775 C CA . GLU A 1 729 ? 1.003 25.507 -19.252 1.00 87.38 729 GLU A CA 1
ATOM 5776 C C . GLU A 1 729 ? 0.353 24.117 -19.224 1.00 87.38 729 GLU A C 1
ATOM 5778 O O . GLU A 1 729 ? 0.877 23.166 -19.790 1.00 87.38 729 GLU A O 1
ATOM 5783 N N . SER A 1 730 ? -0.824 23.976 -18.612 1.00 89.94 730 SER A N 1
ATOM 5784 C CA . SER A 1 730 ? -1.540 22.693 -18.589 1.00 89.94 730 SER A CA 1
ATOM 5785 C C . SER A 1 730 ? -2.018 22.289 -19.988 1.00 89.94 730 SER A C 1
ATOM 5787 O O . SER A 1 730 ? -1.969 21.118 -20.360 1.00 89.94 730 SER A O 1
ATOM 5789 N N . LEU A 1 731 ? -2.461 23.255 -20.797 1.00 89.88 731 LEU A N 1
ATOM 5790 C CA . LEU A 1 731 ? -2.869 23.014 -22.180 1.00 89.88 731 LEU A CA 1
ATOM 5791 C C . LEU A 1 731 ? -1.701 22.613 -23.082 1.00 89.88 731 LEU A C 1
ATOM 5793 O O . LEU A 1 731 ? -1.914 21.817 -24.000 1.00 89.88 731 LEU A O 1
ATOM 5797 N N . SER A 1 732 ? -0.484 23.117 -22.850 1.00 86.56 732 SER A N 1
ATOM 5798 C CA . SER A 1 732 ? 0.683 22.781 -23.683 1.00 86.56 732 SER A CA 1
ATOM 5799 C C . SER A 1 732 ? 0.996 21.285 -23.666 1.00 86.56 732 SER A C 1
ATOM 5801 O O . SER A 1 732 ? 1.341 20.720 -24.704 1.00 86.56 732 SER A O 1
ATOM 5803 N N . LEU A 1 733 ? 0.738 20.615 -22.541 1.00 81.31 733 LEU A N 1
ATOM 5804 C CA . LEU A 1 733 ? 0.951 19.176 -22.373 1.00 81.31 733 LEU A CA 1
ATOM 5805 C C . LEU A 1 733 ? -0.035 18.316 -23.183 1.00 81.31 733 LEU A C 1
ATOM 5807 O O . LEU A 1 733 ? 0.285 17.191 -23.573 1.00 81.31 733 LEU A O 1
ATOM 5811 N N . VAL A 1 734 ? -1.237 18.833 -23.463 1.00 84.12 734 VAL A N 1
A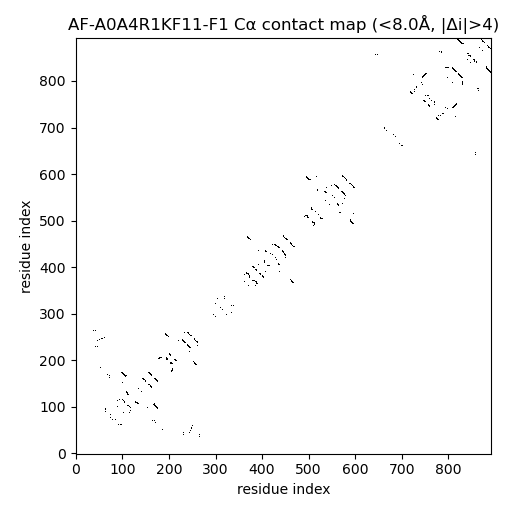TOM 5812 C CA . VAL A 1 734 ? -2.313 18.084 -24.142 1.00 84.12 734 VAL A CA 1
ATOM 5813 C C . VAL A 1 734 ? -2.604 18.569 -25.563 1.00 84.12 734 VAL A C 1
ATOM 5815 O O . VAL A 1 734 ? -3.224 17.835 -26.337 1.00 84.12 734 VAL A O 1
ATOM 5818 N N . THR A 1 735 ? -2.122 19.753 -25.955 1.00 84.88 735 THR A N 1
ATOM 5819 C CA . THR A 1 735 ? -2.468 20.400 -27.235 1.00 84.88 735 THR A CA 1
ATOM 5820 C C . THR A 1 735 ? -2.132 19.537 -28.454 1.00 84.88 735 THR A C 1
ATOM 5822 O O . THR A 1 735 ? -2.962 19.369 -29.347 1.00 84.88 735 THR A O 1
ATOM 5825 N N . THR A 1 736 ? -0.962 18.889 -28.473 1.00 80.75 736 THR A N 1
ATOM 5826 C CA . THR A 1 736 ? -0.539 18.019 -29.585 1.00 80.75 736 THR A CA 1
ATOM 5827 C C . THR A 1 736 ? -1.477 16.824 -29.758 1.00 80.75 736 THR A C 1
ATOM 5829 O O . THR A 1 736 ? -1.789 16.432 -30.882 1.00 80.75 736 THR A O 1
ATOM 5832 N N . GLN A 1 737 ? -1.979 16.269 -28.651 1.00 78.50 737 GLN A N 1
ATOM 5833 C CA . GLN A 1 737 ? -2.926 15.153 -28.676 1.00 78.50 737 GLN A CA 1
ATOM 5834 C C . GLN A 1 737 ? -4.326 15.601 -29.094 1.00 78.50 737 GLN A C 1
ATOM 5836 O O . GLN A 1 737 ? -5.011 14.886 -29.816 1.00 78.50 737 GLN A O 1
ATOM 5841 N N . MET A 1 738 ? -4.757 16.785 -28.659 1.00 87.00 738 MET A N 1
ATOM 5842 C CA . MET A 1 738 ? -6.031 17.358 -29.094 1.00 87.00 738 MET A CA 1
ATOM 5843 C C . MET A 1 738 ? -6.015 17.625 -30.604 1.00 87.00 738 MET A C 1
ATOM 5845 O O . MET A 1 738 ? -6.934 17.214 -31.311 1.00 87.00 738 MET A O 1
ATOM 5849 N N . ARG A 1 739 ? -4.926 18.201 -31.129 1.00 84.88 739 ARG A N 1
ATOM 5850 C CA . ARG A 1 739 ? -4.754 18.457 -32.569 1.00 84.88 739 ARG A CA 1
ATOM 5851 C C . ARG A 1 739 ? -4.740 17.178 -33.403 1.00 84.88 739 ARG A C 1
ATOM 5853 O O . ARG A 1 739 ? -5.418 17.133 -34.426 1.00 84.88 739 ARG A O 1
ATOM 5860 N N . SER A 1 740 ? -4.024 16.132 -32.974 1.00 80.69 740 SER A N 1
ATOM 5861 C CA . SER A 1 740 ? -4.003 14.849 -33.701 1.00 80.69 740 SER A CA 1
ATOM 5862 C C . SER A 1 740 ? -5.377 14.172 -33.754 1.00 80.69 740 SER A C 1
ATOM 5864 O O . SER A 1 740 ? -5.654 13.411 -34.677 1.00 80.69 740 SER A O 1
ATOM 5866 N N . GLN A 1 741 ? -6.256 14.501 -32.805 1.00 85.25 741 GLN A N 1
ATOM 5867 C CA . GLN A 1 741 ? -7.640 14.036 -32.741 1.00 85.25 741 GLN A CA 1
ATOM 5868 C C . GLN A 1 741 ? -8.645 15.041 -33.329 1.00 85.25 741 GLN A C 1
ATOM 5870 O O . GLN A 1 741 ? -9.851 14.855 -33.171 1.00 85.25 741 GLN A O 1
ATOM 5875 N N . MET A 1 742 ? -8.200 16.087 -34.038 1.00 88.62 742 MET A N 1
ATOM 5876 C CA . MET A 1 742 ? -9.068 17.133 -34.606 1.00 88.62 742 MET A CA 1
ATOM 5877 C C . MET A 1 742 ? -9.995 17.769 -33.555 1.00 88.62 742 MET A C 1
ATOM 5879 O O . MET A 1 742 ? -11.206 17.890 -33.760 1.00 88.62 742 MET A O 1
ATOM 5883 N N . ILE A 1 743 ? -9.437 18.116 -32.397 1.00 93.31 743 ILE A N 1
ATOM 5884 C CA . ILE A 1 743 ? -10.125 18.845 -31.332 1.00 93.31 743 ILE A CA 1
ATOM 5885 C C . ILE A 1 743 ? -9.543 20.251 -31.281 1.00 93.31 743 ILE A C 1
ATOM 5887 O O . ILE A 1 743 ? -8.346 20.432 -31.051 1.00 93.31 743 ILE A O 1
ATOM 5891 N N . ASN A 1 744 ? -10.404 21.235 -31.506 1.00 94.00 744 ASN A N 1
ATOM 5892 C CA . ASN A 1 744 ? -10.068 22.638 -31.370 1.00 94.00 744 ASN A CA 1
ATOM 5893 C C . ASN A 1 744 ? -10.202 23.070 -29.912 1.00 94.00 744 ASN A C 1
ATOM 5895 O O . ASN A 1 744 ? -11.076 22.588 -29.193 1.00 94.00 744 ASN A O 1
ATOM 5899 N N . TYR A 1 745 ? -9.386 24.025 -29.484 1.00 94.81 745 TYR A N 1
ATOM 5900 C CA . TYR A 1 745 ? -9.539 24.670 -28.191 1.00 94.81 745 TYR A CA 1
ATOM 5901 C C . TYR A 1 745 ? -9.502 26.192 -28.307 1.00 94.81 745 TYR A C 1
ATOM 5903 O O . TYR A 1 745 ? -8.807 26.767 -29.152 1.00 94.81 745 TYR A O 1
ATOM 5911 N N . LYS A 1 746 ? -10.247 26.848 -27.421 1.00 95.69 746 LYS A N 1
ATOM 5912 C CA . LYS A 1 746 ? -10.331 28.302 -27.313 1.00 95.69 746 LYS A CA 1
ATOM 5913 C C . LYS A 1 746 ? -10.195 28.718 -25.858 1.00 95.69 746 LYS A C 1
ATOM 5915 O O . LYS A 1 746 ? -10.978 28.279 -25.025 1.00 95.69 746 LYS A O 1
ATOM 5920 N N . VAL A 1 747 ? -9.235 29.589 -25.565 1.00 96.56 747 VAL A N 1
ATOM 5921 C CA . VAL A 1 747 ? -9.044 30.188 -24.238 1.00 96.56 747 VAL A CA 1
ATOM 5922 C C . VAL A 1 747 ? -9.489 31.644 -24.293 1.00 96.56 747 VAL A C 1
ATOM 5924 O O . VAL A 1 747 ? -8.986 32.405 -25.118 1.00 96.56 747 VAL A O 1
ATOM 5927 N N . GLN A 1 748 ? -10.433 32.029 -23.438 1.00 95.75 748 GLN A N 1
ATOM 5928 C CA . GLN A 1 748 ? -10.928 33.399 -23.293 1.00 95.75 748 GLN A CA 1
ATOM 5929 C C . GLN A 1 748 ? -10.656 33.890 -21.876 1.00 95.75 748 GLN A C 1
ATOM 5931 O O . GLN A 1 748 ? -11.160 33.314 -20.917 1.00 95.75 748 GLN A O 1
ATOM 5936 N N . ILE A 1 749 ? -9.890 34.965 -21.732 1.00 95.12 749 ILE A N 1
ATOM 5937 C CA . ILE A 1 749 ? -9.569 35.570 -20.437 1.00 95.12 749 ILE A CA 1
ATOM 5938 C C . ILE A 1 749 ? -10.254 36.933 -20.379 1.00 95.12 749 ILE A C 1
ATOM 5940 O O . ILE A 1 749 ? -9.987 37.790 -21.219 1.00 95.12 749 ILE A O 1
ATOM 5944 N N . LYS A 1 750 ? -11.143 37.131 -19.403 1.00 93.44 750 LYS A N 1
ATOM 5945 C CA . LYS A 1 750 ? -11.987 38.325 -19.255 1.00 93.44 750 LYS A CA 1
ATOM 5946 C C . LYS A 1 750 ? -11.775 38.983 -17.898 1.00 93.44 750 LYS A C 1
ATOM 5948 O O . LYS A 1 750 ? -12.017 38.363 -16.862 1.00 93.44 750 LYS A O 1
ATOM 5953 N N . SER A 1 751 ? -11.386 40.255 -17.905 1.00 90.06 751 SER A N 1
ATOM 5954 C CA . SER A 1 751 ? -11.195 41.068 -16.699 1.00 90.06 751 SER A CA 1
ATOM 5955 C C . SER A 1 751 ? -11.742 42.480 -16.919 1.00 90.06 751 SER A C 1
ATOM 5957 O O . SER A 1 751 ? -11.068 43.328 -17.508 1.00 90.06 751 SER A O 1
ATOM 5959 N N . GLY A 1 752 ? -12.958 42.750 -16.433 1.00 85.62 752 GLY A N 1
ATOM 5960 C CA . GLY A 1 752 ? -13.663 44.006 -16.723 1.00 85.62 752 GLY A CA 1
ATOM 5961 C C . GLY A 1 752 ? -13.915 44.162 -18.227 1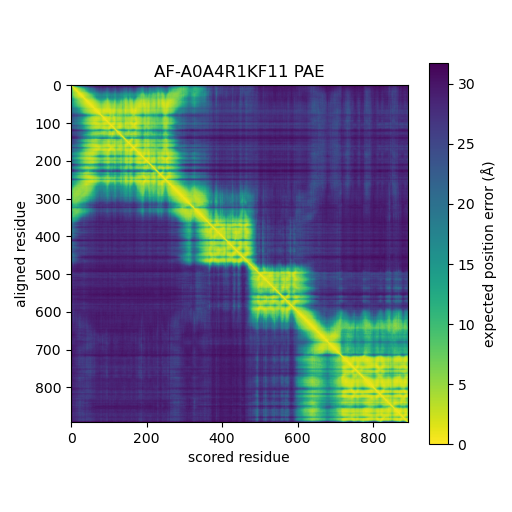.00 85.62 752 GLY A C 1
ATOM 5962 O O . GLY A 1 752 ? -14.417 43.234 -18.855 1.00 85.62 752 GLY A O 1
ATOM 5963 N N . ASP A 1 753 ? -13.515 45.300 -18.801 1.00 83.12 753 ASP A N 1
ATOM 5964 C CA . ASP A 1 753 ? -13.640 45.586 -20.243 1.00 83.12 753 ASP A CA 1
ATOM 5965 C C . ASP A 1 753 ? -12.502 44.994 -21.099 1.00 83.12 753 ASP A C 1
ATOM 5967 O O . ASP A 1 753 ? -12.500 45.139 -22.322 1.00 83.12 753 ASP A O 1
ATOM 5971 N N . LYS A 1 754 ? -11.501 44.352 -20.480 1.00 88.19 754 LYS A N 1
ATOM 5972 C CA . LYS A 1 754 ? -10.373 43.737 -21.192 1.00 88.19 754 LYS A CA 1
ATOM 5973 C C . LYS A 1 754 ? -10.657 42.262 -21.473 1.00 88.19 754 LYS A C 1
ATOM 5975 O O . LYS A 1 754 ? -11.045 41.520 -20.568 1.00 88.19 754 LYS A O 1
ATOM 5980 N N . GLU A 1 755 ? -10.375 41.829 -22.701 1.00 92.62 755 GLU A N 1
ATOM 5981 C CA . GLU A 1 755 ? -10.468 40.429 -23.125 1.00 92.62 755 GLU A CA 1
ATOM 5982 C C . GLU A 1 755 ? -9.224 40.007 -23.926 1.00 92.62 755 GLU A C 1
ATOM 5984 O O . GLU A 1 755 ? -8.755 40.739 -24.798 1.00 92.62 755 GLU A O 1
ATOM 5989 N N . GLN A 1 756 ? -8.701 38.814 -23.639 1.00 92.94 756 GLN A N 1
ATOM 5990 C CA . GLN A 1 756 ? -7.684 38.127 -24.440 1.00 92.94 756 GLN A CA 1
ATOM 5991 C C . GLN A 1 756 ? -8.250 36.792 -24.934 1.00 92.94 756 GLN A C 1
ATOM 5993 O O . GLN A 1 756 ? -8.870 36.055 -24.165 1.00 92.94 756 GLN A O 1
ATOM 5998 N N . ILE A 1 757 ? -8.039 36.476 -26.216 1.00 92.88 757 ILE A N 1
ATOM 5999 C CA . ILE A 1 757 ? -8.537 35.245 -26.841 1.00 92.88 757 ILE A CA 1
ATOM 6000 C C . ILE A 1 757 ? -7.400 34.527 -27.568 1.00 92.88 757 ILE A C 1
ATOM 6002 O O . ILE A 1 757 ? -6.728 35.104 -28.428 1.00 92.88 757 ILE A O 1
ATOM 6006 N N . TYR A 1 758 ? -7.246 33.238 -27.272 1.00 92.94 758 TYR A N 1
ATOM 6007 C CA . TYR A 1 758 ? -6.304 32.341 -27.932 1.00 92.94 758 TYR A CA 1
ATOM 6008 C C . TYR A 1 758 ? -7.055 31.151 -28.530 1.00 92.94 758 TYR A C 1
ATOM 6010 O O . TYR A 1 758 ? -7.689 30.385 -27.809 1.00 92.94 758 TYR A O 1
ATOM 6018 N N . GLU A 1 759 ? -6.989 30.992 -29.851 1.00 92.19 759 GLU A N 1
ATOM 6019 C CA . GLU A 1 759 ? -7.643 29.898 -30.577 1.00 92.19 759 GLU A CA 1
ATOM 6020 C C . GLU A 1 759 ? -6.587 28.978 -31.177 1.00 92.19 759 GLU A C 1
ATOM 6022 O O . GLU A 1 759 ? -5.758 29.421 -31.974 1.00 92.19 759 GLU A O 1
ATOM 6027 N N . ASN A 1 760 ? -6.597 27.705 -30.772 1.00 88.06 760 ASN A N 1
ATOM 6028 C CA . ASN A 1 760 ? -5.699 26.659 -31.266 1.00 88.06 760 ASN A CA 1
ATOM 6029 C C . ASN A 1 760 ? -4.202 27.000 -31.238 1.00 88.06 760 ASN A C 1
ATOM 6031 O O . ASN A 1 760 ? -3.413 26.376 -31.949 1.00 88.06 760 ASN A O 1
ATOM 6035 N N . ARG A 1 761 ? -3.783 27.966 -30.420 1.00 85.62 761 ARG A N 1
ATOM 6036 C CA . ARG A 1 761 ? -2.388 28.386 -30.263 1.00 85.62 761 ARG A CA 1
ATOM 6037 C C . ARG A 1 761 ? -2.122 28.786 -28.823 1.00 85.62 761 ARG A C 1
ATOM 6039 O O . ARG A 1 761 ? -2.988 29.370 -28.180 1.00 85.62 761 ARG A O 1
ATOM 6046 N N . ILE A 1 762 ? -0.932 28.459 -28.338 1.00 85.00 762 ILE A N 1
ATOM 6047 C CA . ILE A 1 762 ? -0.423 28.932 -27.050 1.00 85.00 762 ILE A CA 1
ATOM 6048 C C . ILE A 1 762 ? 0.541 30.080 -27.375 1.00 85.00 762 ILE A C 1
ATOM 6050 O O . ILE A 1 762 ? 1.346 29.912 -28.292 1.00 85.00 762 ILE A O 1
ATOM 6054 N N . PRO A 1 763 ? 0.414 31.257 -26.741 1.00 84.56 763 PRO A N 1
ATOM 6055 C CA . PRO A 1 763 ? 1.340 32.365 -26.970 1.00 84.56 763 PRO A CA 1
ATOM 6056 C C . PRO A 1 763 ? 2.755 31.999 -26.493 1.00 84.56 763 PRO A C 1
ATOM 6058 O O . PRO A 1 763 ? 2.894 31.428 -25.416 1.00 84.56 763 PRO A O 1
ATOM 6061 N N . GLU A 1 764 ? 3.783 32.340 -27.277 1.00 76.88 764 GLU A N 1
ATOM 6062 C CA . GLU A 1 764 ? 5.194 32.178 -26.871 1.00 76.88 764 GLU A CA 1
ATOM 6063 C C . GLU A 1 764 ? 5.546 33.137 -25.722 1.00 76.88 764 GLU A C 1
ATOM 6065 O O . GLU A 1 764 ? 6.132 32.715 -24.731 1.00 76.88 764 GLU A O 1
ATOM 6070 N N . ASP A 1 765 ? 5.067 34.384 -25.805 1.00 80.69 765 ASP A N 1
ATOM 6071 C CA . ASP A 1 765 ? 5.205 35.402 -24.762 1.00 80.69 765 ASP A CA 1
ATOM 6072 C C . ASP A 1 765 ? 3.822 35.778 -24.202 1.00 80.69 765 ASP A C 1
ATOM 6074 O O . ASP A 1 765 ? 3.114 36.647 -24.727 1.00 80.69 765 ASP A O 1
ATOM 6078 N N . TYR A 1 766 ? 3.390 35.093 -23.141 1.00 85.88 766 TYR A N 1
ATOM 6079 C CA . TYR A 1 766 ? 2.152 35.429 -22.435 1.00 85.88 766 TYR A CA 1
ATOM 6080 C C . TYR A 1 766 ? 2.346 36.650 -21.521 1.00 85.88 766 TYR A C 1
ATOM 6082 O O . TYR A 1 766 ? 3.280 36.705 -20.723 1.00 85.88 766 TYR A O 1
ATOM 6090 N N . THR A 1 767 ? 1.428 37.617 -21.609 1.00 86.12 767 THR A N 1
ATOM 6091 C CA . THR A 1 767 ? 1.377 38.788 -20.722 1.00 86.12 767 THR A CA 1
ATOM 6092 C C . THR A 1 767 ? 0.046 38.809 -19.962 1.00 86.12 767 THR A C 1
ATOM 6094 O O . THR A 1 767 ? -1.009 38.830 -20.610 1.00 86.12 767 THR A O 1
ATOM 6097 N N . PRO A 1 768 ? 0.067 38.815 -18.612 1.00 87.81 768 PRO A N 1
ATOM 6098 C CA . PRO A 1 768 ? -1.147 38.830 -17.803 1.00 87.81 768 PRO A CA 1
ATOM 6099 C C . PRO A 1 768 ? -2.081 39.992 -18.144 1.00 87.81 768 PRO A C 1
ATOM 6101 O O . PRO A 1 768 ? -1.654 41.131 -18.344 1.00 87.81 768 PRO A O 1
ATOM 6104 N N . ILE A 1 769 ? -3.387 39.714 -18.197 1.00 86.81 769 ILE A N 1
ATOM 6105 C CA . ILE A 1 769 ? -4.411 40.730 -18.493 1.00 86.81 769 ILE A CA 1
ATOM 6106 C C . ILE A 1 769 ? -4.566 41.762 -17.355 1.00 86.81 769 ILE A C 1
ATOM 6108 O O . ILE A 1 769 ? -5.058 42.879 -17.569 1.00 86.81 769 ILE A O 1
ATOM 6112 N N . ASN A 1 770 ? -4.167 41.368 -16.143 1.00 83.88 770 ASN A N 1
ATOM 6113 C CA . ASN A 1 770 ? -4.151 42.133 -14.901 1.00 83.88 770 ASN A CA 1
ATOM 6114 C C . ASN A 1 770 ? -3.053 41.575 -13.963 1.00 83.88 770 ASN A C 1
ATOM 6116 O O . ASN A 1 770 ? -2.466 40.539 -14.255 1.00 83.88 770 ASN A O 1
ATOM 6120 N N . ASP A 1 771 ? -2.805 42.243 -12.833 1.00 82.50 771 ASP A N 1
ATOM 6121 C CA . ASP A 1 771 ? -1.796 41.829 -11.840 1.00 82.50 771 ASP A CA 1
ATOM 6122 C C . ASP A 1 771 ? -2.366 40.907 -10.734 1.00 82.50 771 ASP A C 1
ATOM 6124 O O . ASP A 1 771 ? -1.797 40.799 -9.643 1.00 82.50 771 ASP A O 1
ATOM 6128 N N . ILE A 1 772 ? -3.526 40.275 -10.957 1.00 85.38 772 ILE A N 1
ATOM 6129 C CA . ILE A 1 772 ? -4.179 39.434 -9.944 1.00 85.38 772 ILE A CA 1
ATOM 6130 C C . ILE A 1 772 ? -3.470 38.082 -9.885 1.00 85.38 772 ILE A C 1
ATOM 6132 O O . ILE A 1 772 ? -3.517 37.296 -10.826 1.00 85.38 772 ILE A O 1
ATOM 6136 N N . THR A 1 773 ? -2.879 37.785 -8.729 1.00 87.12 773 THR A N 1
ATOM 6137 C CA . THR A 1 773 ? -2.247 36.493 -8.437 1.00 87.12 773 THR A CA 1
ATOM 6138 C C . THR A 1 773 ? -2.937 35.819 -7.259 1.00 87.12 773 THR A C 1
ATOM 6140 O O . THR A 1 773 ? -3.384 36.484 -6.323 1.00 87.12 773 THR A O 1
ATOM 6143 N N . LEU A 1 774 ? -3.033 34.491 -7.300 1.00 88.88 774 LEU A N 1
ATOM 6144 C CA . LEU A 1 774 ? -3.587 33.675 -6.221 1.00 88.88 774 LEU A CA 1
ATOM 6145 C C . LEU A 1 774 ? -2.462 32.915 -5.527 1.00 88.88 774 LEU A C 1
ATOM 6147 O O . LEU A 1 774 ? -1.547 32.434 -6.185 1.00 88.88 774 LEU A O 1
ATOM 6151 N N . ASN A 1 775 ? -2.537 32.800 -4.201 1.00 87.94 775 ASN A N 1
ATOM 6152 C CA . ASN A 1 775 ? -1.596 31.994 -3.429 1.00 87.94 775 ASN A CA 1
ATOM 6153 C C . ASN A 1 775 ? -2.107 30.548 -3.337 1.00 87.94 775 ASN A C 1
ATOM 6155 O O . ASN A 1 775 ? -2.872 30.228 -2.432 1.00 87.94 775 ASN A O 1
ATOM 6159 N N . ILE A 1 776 ? -1.718 29.702 -4.291 1.00 88.19 776 ILE A N 1
ATOM 6160 C CA . ILE A 1 776 ? -2.238 28.333 -4.458 1.00 88.19 776 ILE A CA 1
ATOM 6161 C C . ILE A 1 776 ? -1.119 27.335 -4.758 1.00 88.19 776 ILE A C 1
ATOM 6163 O O . ILE A 1 776 ? 0.002 27.706 -5.103 1.00 88.19 776 ILE A O 1
ATOM 6167 N N . PHE A 1 777 ? -1.427 26.044 -4.654 1.00 86.00 777 PHE A N 1
ATOM 6168 C CA . PHE A 1 777 ? -0.547 24.976 -5.118 1.00 86.00 777 PHE A CA 1
ATOM 6169 C C . PHE A 1 777 ? -0.671 24.818 -6.641 1.00 86.00 777 PHE A C 1
ATOM 6171 O O . PHE A 1 777 ? -1.570 24.137 -7.136 1.00 86.00 777 PHE A O 1
ATOM 6178 N N . SER A 1 778 ? 0.234 25.444 -7.399 1.00 86.50 778 SER A N 1
ATOM 6179 C CA . SER A 1 778 ? 0.234 25.396 -8.873 1.00 86.50 778 SER A CA 1
ATOM 6180 C C . SER A 1 778 ? 0.196 23.970 -9.419 1.00 86.50 778 SER A C 1
ATOM 6182 O O . SER A 1 778 ? -0.630 23.659 -10.273 1.00 86.50 778 SER A O 1
ATOM 6184 N N . SER A 1 779 ? 1.019 23.066 -8.876 1.00 81.44 779 SER A N 1
ATOM 6185 C CA . SER A 1 779 ? 1.062 21.656 -9.287 1.00 81.44 779 SER A CA 1
ATOM 6186 C C . SER A 1 779 ? -0.281 20.940 -9.108 1.00 81.44 779 SER A C 1
ATOM 6188 O O . SER A 1 779 ? -0.691 20.177 -9.982 1.00 81.44 779 SER A O 1
ATOM 6190 N N . GLU A 1 780 ? -0.996 21.210 -8.014 1.00 85.88 780 GLU A N 1
ATOM 6191 C CA . GLU A 1 780 ? -2.314 20.621 -7.763 1.00 85.88 780 GLU A CA 1
ATOM 6192 C C . GLU A 1 780 ? -3.375 21.195 -8.709 1.00 85.88 780 GLU A C 1
ATOM 6194 O O . GLU A 1 780 ? -4.189 20.444 -9.249 1.00 85.88 780 GLU A O 1
ATOM 6199 N N . LEU A 1 781 ? -3.329 22.501 -9.002 1.00 90.19 781 LEU A N 1
ATOM 6200 C CA . LEU A 1 781 ? -4.240 23.106 -9.977 1.00 90.19 781 LEU A CA 1
ATOM 6201 C C . LEU A 1 781 ? -4.004 22.531 -11.380 1.00 90.19 781 LEU A C 1
ATOM 6203 O O . LEU A 1 781 ? -4.966 22.178 -12.064 1.00 90.19 781 LEU A O 1
ATOM 6207 N N . LYS A 1 782 ? -2.743 22.362 -11.802 1.00 87.62 782 LYS A N 1
ATOM 6208 C CA . LYS A 1 782 ? -2.425 21.721 -13.089 1.00 87.62 782 LYS A CA 1
ATOM 6209 C C . LYS A 1 782 ? -2.974 20.294 -13.158 1.00 87.62 782 LYS A C 1
ATOM 6211 O O . LYS A 1 782 ? -3.503 19.890 -14.193 1.00 87.62 782 LYS A O 1
ATOM 6216 N N . GLN A 1 783 ? -2.909 19.539 -12.058 1.00 84.62 783 GLN A N 1
ATOM 6217 C CA . GLN A 1 783 ? -3.485 18.194 -11.973 1.00 84.62 783 GLN A CA 1
ATOM 6218 C C . GLN A 1 783 ? -5.010 18.204 -12.165 1.00 84.62 783 GLN A C 1
ATOM 6220 O O . GLN A 1 783 ? -5.535 17.369 -12.907 1.00 84.62 783 GLN A O 1
ATOM 6225 N N . VAL A 1 784 ? -5.721 19.150 -11.541 1.00 91.31 784 VAL A N 1
ATOM 6226 C CA . VAL A 1 784 ? -7.173 19.329 -11.731 1.00 91.31 784 VAL A CA 1
ATOM 6227 C C . VAL A 1 784 ? -7.495 19.634 -13.191 1.00 91.31 784 VAL A C 1
ATOM 6229 O O . VAL A 1 784 ? -8.330 18.958 -13.795 1.00 91.31 784 VAL A O 1
ATOM 6232 N N . LEU A 1 785 ? -6.805 20.618 -13.770 1.00 93.81 785 LEU A N 1
ATOM 6233 C CA . LEU A 1 785 ? -7.029 21.062 -15.144 1.00 93.81 785 LEU A CA 1
ATOM 6234 C C . LEU A 1 785 ? -6.792 19.932 -16.146 1.00 93.81 785 LEU A C 1
ATOM 6236 O O . LEU A 1 785 ? -7.642 19.680 -16.995 1.00 93.81 785 LEU A O 1
ATOM 6240 N N . LEU A 1 786 ? -5.691 19.192 -16.013 1.00 87.25 786 LEU A N 1
ATOM 6241 C CA . LEU A 1 786 ? -5.370 18.081 -16.912 1.00 87.25 786 LEU A CA 1
ATOM 6242 C C . LEU A 1 786 ? -6.365 16.934 -16.818 1.00 87.25 786 LEU A C 1
ATOM 6244 O O . LEU A 1 786 ? -6.729 16.365 -17.846 1.00 87.25 786 LEU A O 1
ATOM 6248 N N . ASN A 1 787 ? -6.840 16.616 -15.615 1.00 88.06 787 ASN A N 1
ATOM 6249 C CA . ASN A 1 787 ? -7.879 15.609 -15.450 1.00 88.06 787 ASN A CA 1
ATOM 6250 C C . ASN A 1 787 ? -9.172 16.026 -16.176 1.00 88.06 787 ASN A C 1
ATOM 6252 O O . ASN A 1 787 ? -9.759 15.229 -16.908 1.00 88.06 787 ASN A O 1
ATOM 6256 N N . ILE A 1 788 ? -9.584 17.292 -16.051 1.00 93.88 788 ILE A N 1
ATOM 6257 C CA . ILE A 1 788 ? -10.760 17.815 -16.762 1.00 93.88 788 ILE A CA 1
ATOM 6258 C C . ILE A 1 788 ? -10.524 17.829 -18.281 1.00 93.88 788 ILE A C 1
ATOM 6260 O O . ILE A 1 788 ? -11.382 17.363 -19.028 1.00 93.88 788 ILE A O 1
ATOM 6264 N N . PHE A 1 789 ? -9.361 18.281 -18.759 1.00 93.06 789 PHE A N 1
ATOM 6265 C CA . PHE A 1 789 ? -9.027 18.312 -20.191 1.00 93.06 789 PHE A CA 1
ATOM 6266 C C . PHE A 1 789 ? -8.995 16.920 -20.821 1.00 93.06 789 PHE A C 1
ATOM 6268 O O . PHE A 1 789 ? -9.468 16.733 -21.943 1.00 93.06 789 PHE A O 1
ATOM 6275 N N . GLN A 1 790 ? -8.462 15.933 -20.104 1.00 88.25 790 GLN A N 1
ATOM 6276 C CA . GLN A 1 790 ? -8.422 14.547 -20.553 1.00 88.25 790 GLN A CA 1
ATOM 6277 C C . GLN A 1 790 ? -9.831 13.945 -20.611 1.00 88.25 790 GLN A C 1
ATOM 6279 O O . GLN A 1 790 ? -10.177 13.319 -21.610 1.00 88.25 790 GLN A O 1
ATOM 6284 N N . ASN A 1 791 ? -10.667 14.195 -19.598 1.00 89.38 791 ASN A N 1
ATOM 6285 C CA . ASN A 1 791 ? -12.065 13.756 -19.607 1.00 89.38 791 ASN A CA 1
ATOM 6286 C C . ASN A 1 791 ? -12.866 14.422 -20.734 1.00 89.38 791 ASN A C 1
ATOM 6288 O O . ASN A 1 791 ? -13.640 13.743 -21.403 1.00 89.38 791 ASN A O 1
ATOM 6292 N N . ALA A 1 792 ? -12.636 15.711 -20.998 1.00 92.31 792 ALA A N 1
ATOM 6293 C CA . ALA A 1 792 ? -13.250 16.419 -22.118 1.00 92.31 792 ALA A CA 1
ATOM 6294 C C . ALA A 1 792 ? -12.819 15.835 -23.472 1.00 92.31 792 ALA A C 1
ATOM 6296 O O . ALA A 1 792 ? -13.661 15.583 -24.331 1.00 92.31 792 ALA A O 1
ATOM 6297 N N . LYS A 1 793 ? -11.519 15.562 -23.657 1.00 90.38 793 LYS A N 1
ATOM 6298 C CA . LYS A 1 793 ? -10.990 14.906 -24.863 1.00 90.38 793 LYS A CA 1
ATOM 6299 C C . LYS A 1 793 ? -11.654 13.548 -25.096 1.00 90.38 793 LYS A C 1
ATOM 6301 O O . LYS A 1 793 ? -12.105 13.278 -26.206 1.00 90.38 793 LYS A O 1
ATOM 6306 N N . ASP A 1 794 ? -11.709 12.708 -24.065 1.00 89.06 794 ASP A N 1
ATOM 6307 C CA . ASP A 1 794 ? -12.280 11.363 -24.164 1.00 89.06 794 ASP A CA 1
ATOM 6308 C C . ASP A 1 794 ? -13.781 11.425 -24.484 1.00 89.06 794 ASP A C 1
ATOM 6310 O O . ASP A 1 794 ? -14.238 10.743 -25.400 1.00 89.06 794 ASP A O 1
ATOM 6314 N N . ALA A 1 795 ? -14.520 12.321 -23.819 1.00 89.94 795 ALA A N 1
ATOM 6315 C CA . ALA A 1 795 ? -15.934 12.557 -24.098 1.00 89.94 795 ALA A CA 1
ATOM 6316 C C . ALA A 1 795 ? -16.171 12.985 -25.556 1.00 89.94 795 ALA A C 1
ATOM 6318 O O . ALA A 1 795 ? -17.049 12.443 -26.221 1.00 89.94 795 ALA A O 1
ATOM 6319 N N . ILE A 1 796 ? -15.354 13.898 -26.091 1.00 91.75 796 ILE A N 1
ATOM 6320 C CA . ILE A 1 796 ? -15.435 14.336 -27.494 1.00 91.75 796 ILE A CA 1
ATOM 6321 C C . ILE A 1 796 ? -15.183 13.173 -28.462 1.00 91.75 796 ILE A C 1
ATOM 6323 O O . ILE A 1 796 ? -15.903 13.015 -29.451 1.00 91.75 796 ILE A O 1
ATOM 6327 N N . ILE A 1 797 ? -14.169 12.347 -28.195 1.00 88.44 797 ILE A N 1
ATOM 6328 C CA . ILE A 1 797 ? -13.829 11.197 -29.044 1.00 88.44 797 ILE A CA 1
ATOM 6329 C C . ILE A 1 797 ? -14.960 10.164 -29.040 1.00 88.44 797 ILE A C 1
ATOM 6331 O O . ILE A 1 797 ? -15.331 9.656 -30.101 1.00 88.44 797 ILE A O 1
ATOM 6335 N N . ASP A 1 798 ? -15.518 9.853 -27.874 1.00 86.62 798 ASP A N 1
ATOM 6336 C CA . ASP A 1 798 ? -16.606 8.883 -27.759 1.00 86.62 798 ASP A CA 1
ATOM 6337 C C . ASP A 1 798 ? -17.911 9.418 -28.355 1.00 86.62 798 ASP A C 1
ATOM 6339 O O . ASP A 1 798 ? -18.597 8.691 -29.081 1.00 86.62 798 ASP A O 1
ATOM 6343 N N . HIS A 1 799 ? -18.203 10.707 -28.167 1.00 86.62 799 HIS A N 1
ATOM 6344 C CA . HIS A 1 799 ? -19.326 11.370 -28.823 1.00 86.62 799 HIS A CA 1
ATOM 6345 C C . HIS A 1 799 ? -19.213 11.262 -30.343 1.00 86.62 799 HIS A C 1
ATOM 6347 O O . HIS A 1 799 ? -20.138 10.778 -30.994 1.00 86.62 799 HIS A O 1
ATOM 6353 N N . ARG A 1 800 ? -18.036 11.567 -30.901 1.00 86.81 800 ARG A N 1
ATOM 6354 C CA . ARG A 1 800 ? -17.738 11.421 -32.331 1.00 86.81 800 ARG A CA 1
ATOM 6355 C C . ARG A 1 800 ? -17.986 10.007 -32.853 1.00 86.81 800 ARG A C 1
ATOM 6357 O O . ARG A 1 800 ? -18.545 9.860 -33.939 1.00 86.81 800 ARG A O 1
ATOM 6364 N N . LYS A 1 801 ? -17.596 8.964 -32.110 1.00 82.94 801 LYS A N 1
ATOM 6365 C CA . LYS A 1 801 ? -17.879 7.569 -32.504 1.00 82.94 801 LYS A CA 1
ATOM 6366 C C . LYS A 1 801 ? -19.384 7.303 -32.603 1.00 82.94 801 LYS A C 1
ATOM 6368 O O . LYS A 1 801 ? -19.798 6.507 -33.439 1.00 82.94 801 LYS A O 1
ATOM 6373 N N . SER A 1 802 ? -20.185 7.961 -31.763 1.00 80.50 802 SER A N 1
ATOM 6374 C CA . SER A 1 802 ? -21.640 7.787 -31.711 1.00 80.50 802 SER A CA 1
ATOM 6375 C C . SER A 1 802 ? -22.426 8.661 -32.702 1.00 80.50 802 SER A C 1
ATOM 6377 O O . SER A 1 802 ? -23.464 8.219 -33.190 1.00 80.50 802 SER A O 1
ATOM 6379 N N . THR A 1 803 ? -21.944 9.865 -33.035 1.00 81.81 803 THR A N 1
ATOM 6380 C CA . THR A 1 803 ? -22.669 10.847 -33.868 1.00 81.81 803 THR A CA 1
ATOM 6381 C C . THR A 1 803 ? -22.116 11.005 -35.283 1.00 81.81 803 THR A C 1
ATOM 6383 O O . THR A 1 803 ? -22.834 11.454 -36.175 1.00 81.81 803 THR A O 1
ATOM 6386 N N . GLY A 1 804 ? -20.856 10.625 -35.520 1.00 76.12 804 GLY A N 1
ATOM 6387 C CA . GLY A 1 804 ? -20.172 10.785 -36.807 1.00 76.12 804 GLY A CA 1
ATOM 6388 C C . GLY A 1 804 ? -19.576 12.179 -37.055 1.00 76.12 804 GLY A C 1
ATOM 6389 O O . GLY A 1 804 ? -19.106 12.452 -38.163 1.00 76.12 804 GLY A O 1
ATOM 6390 N N . GLU A 1 805 ? -19.573 13.066 -36.058 1.00 80.69 805 GLU A N 1
ATOM 6391 C CA . GLU A 1 805 ? -18.975 14.403 -36.156 1.00 80.69 805 GLU A CA 1
ATOM 6392 C C . GLU A 1 805 ? -17.451 14.363 -36.325 1.00 80.69 805 GLU A C 1
ATOM 6394 O O . GLU A 1 805 ? -16.754 13.583 -35.689 1.00 80.69 805 GLU A O 1
ATOM 6399 N N . LYS A 1 806 ? -16.887 15.231 -37.171 1.00 80.31 806 LYS A N 1
ATOM 6400 C CA . LYS A 1 806 ? -15.452 15.167 -37.518 1.00 80.31 806 LYS A CA 1
ATOM 6401 C C . LYS A 1 806 ? -14.539 16.026 -36.647 1.00 80.31 806 LYS A C 1
ATOM 6403 O O . LYS A 1 806 ? -13.338 15.776 -36.618 1.00 80.31 806 LYS A O 1
ATOM 6408 N N . VAL A 1 807 ? -15.084 17.029 -35.969 1.00 86.44 807 VAL A N 1
ATOM 6409 C CA . VAL A 1 807 ? -14.332 18.034 -35.205 1.00 86.44 807 VAL A CA 1
ATOM 6410 C C . VAL A 1 807 ? -15.006 18.196 -33.852 1.00 86.44 807 VAL A C 1
ATOM 6412 O O . VAL A 1 807 ? -16.226 18.145 -33.797 1.00 86.44 807 VAL A O 1
ATOM 6415 N N . GLY A 1 808 ? -14.224 18.361 -32.788 1.00 90.88 808 GLY A N 1
ATOM 6416 C CA . GLY A 1 808 ? -14.748 18.730 -31.468 1.00 90.88 808 GLY A CA 1
ATOM 6417 C C . GLY A 1 808 ? -14.108 20.008 -30.946 1.00 90.88 808 GLY A C 1
ATOM 6418 O O . GLY A 1 808 ? -13.104 20.468 -31.498 1.00 90.88 808 GLY A O 1
ATOM 6419 N N . ASN A 1 809 ? -14.679 20.581 -29.895 1.00 93.44 809 ASN A N 1
ATOM 6420 C CA . ASN A 1 809 ? -14.319 21.889 -29.365 1.00 93.44 809 ASN A CA 1
ATOM 6421 C C . ASN A 1 809 ? -14.255 21.876 -27.831 1.00 93.44 809 ASN A C 1
ATOM 6423 O O . ASN A 1 809 ? -15.154 21.388 -27.146 1.00 93.44 809 ASN A O 1
ATOM 6427 N N . LEU A 1 810 ? -13.194 22.482 -27.299 1.00 95.62 810 LEU A N 1
ATOM 6428 C CA . LEU A 1 810 ? -12.984 22.745 -25.878 1.00 95.62 810 LEU A CA 1
ATOM 6429 C C . LEU A 1 810 ? -12.861 24.256 -25.648 1.00 95.62 810 LEU A C 1
ATOM 6431 O O . LEU A 1 810 ? -11.948 24.900 -26.163 1.00 95.62 810 LEU A O 1
ATOM 6435 N N . ILE A 1 811 ? -13.756 24.840 -24.863 1.00 96.25 811 ILE A N 1
ATOM 6436 C CA . ILE A 1 811 ? -13.771 26.276 -24.577 1.00 96.25 811 ILE A CA 1
ATOM 6437 C C . ILE A 1 811 ? -13.434 26.483 -23.106 1.00 96.25 811 ILE A C 1
ATOM 6439 O O . ILE A 1 811 ? -14.120 25.977 -22.226 1.00 96.25 811 ILE A O 1
ATOM 6443 N N . ILE A 1 812 ? -12.379 27.246 -22.836 1.00 97.44 812 ILE A N 1
ATOM 6444 C CA . ILE A 1 812 ? -11.924 27.580 -21.488 1.00 97.44 812 ILE A CA 1
ATOM 6445 C C . ILE A 1 812 ? -12.098 29.080 -21.291 1.00 97.44 812 ILE A C 1
ATOM 6447 O O . ILE A 1 812 ? -11.437 29.879 -21.950 1.00 97.44 812 ILE A O 1
ATOM 6451 N N . THR A 1 813 ? -12.984 29.472 -20.385 1.00 96.81 813 THR A N 1
ATOM 6452 C CA . THR A 1 813 ? -13.275 30.873 -20.075 1.00 96.81 813 THR A CA 1
ATOM 6453 C C . THR A 1 813 ? -12.835 31.198 -18.658 1.00 96.81 813 THR A C 1
ATOM 6455 O O . THR A 1 813 ? -13.376 30.662 -17.696 1.00 96.81 813 THR A O 1
ATOM 6458 N N . VAL A 1 814 ? -11.888 32.119 -18.515 1.00 96.38 814 VAL A N 1
ATOM 6459 C CA . VAL A 1 814 ? -11.472 32.678 -17.229 1.00 96.38 814 VAL A CA 1
ATOM 6460 C C . VAL A 1 814 ? -12.141 34.033 -17.054 1.00 96.38 814 VAL A C 1
ATOM 6462 O O . VAL A 1 814 ? -11.974 34.922 -17.884 1.00 96.38 814 VAL A O 1
ATOM 6465 N N . THR A 1 815 ? -12.907 34.202 -15.980 1.00 94.88 815 THR A N 1
ATOM 6466 C CA . THR A 1 815 ? -13.592 35.459 -15.655 1.00 94.88 815 THR A CA 1
ATOM 6467 C C . THR A 1 815 ? -13.169 35.946 -14.279 1.00 94.88 815 THR A C 1
ATOM 6469 O O . THR A 1 815 ? -13.417 35.274 -13.276 1.00 94.88 815 THR A O 1
ATOM 6472 N N . TYR A 1 816 ? -12.596 37.145 -14.225 1.00 91.00 816 TYR A N 1
ATOM 6473 C CA . TYR A 1 816 ? -12.308 37.842 -12.975 1.00 91.00 816 TYR A CA 1
ATOM 6474 C C . TYR A 1 816 ? -13.538 38.650 -12.538 1.00 91.00 816 TYR A C 1
ATOM 6476 O O . TYR A 1 816 ? -14.077 39.455 -13.300 1.00 91.00 816 TYR A O 1
ATOM 6484 N N . LYS A 1 817 ? -13.990 38.429 -11.304 1.00 84.69 817 LYS A N 1
ATOM 6485 C CA . LYS A 1 817 ? -15.008 39.220 -10.595 1.00 84.69 817 LYS A CA 1
ATOM 6486 C C . LYS A 1 817 ? -14.390 39.778 -9.317 1.00 84.69 817 LYS A C 1
ATOM 6488 O O . LYS A 1 817 ? -13.379 39.263 -8.875 1.00 84.69 817 LYS A O 1
ATOM 6493 N N . SER A 1 818 ? -15.023 40.780 -8.710 1.00 76.56 818 SER A N 1
ATOM 6494 C CA . SER A 1 818 ? -14.489 41.603 -7.612 1.00 76.56 818 SER A CA 1
ATOM 6495 C C . SER A 1 818 ? -13.736 40.858 -6.492 1.00 76.56 818 SER A C 1
ATOM 6497 O O . SER A 1 818 ? -12.761 41.398 -5.982 1.00 76.56 818 SER A O 1
ATOM 6499 N N . ASP A 1 819 ?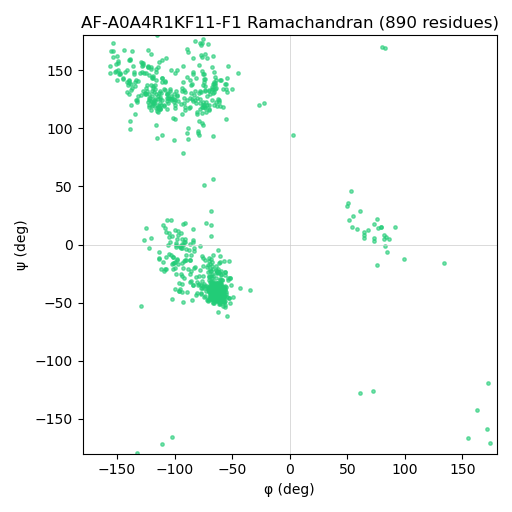 -14.183 39.657 -6.114 1.00 85.12 819 ASP A N 1
ATOM 6500 C CA . ASP A 1 819 ? -13.672 38.827 -5.009 1.00 85.12 819 ASP A CA 1
ATOM 6501 C C . ASP A 1 819 ? -13.305 37.385 -5.430 1.00 85.12 819 ASP A C 1
ATOM 6503 O O . ASP A 1 819 ? -13.018 36.529 -4.590 1.00 85.12 819 ASP A O 1
ATOM 6507 N N . ARG A 1 820 ? -13.399 37.057 -6.725 1.00 90.19 820 ARG A N 1
ATOM 6508 C CA . ARG A 1 820 ? -13.310 35.664 -7.211 1.00 90.19 820 ARG A CA 1
ATOM 6509 C C . ARG A 1 820 ? -12.879 35.573 -8.655 1.00 90.19 820 ARG A C 1
ATOM 6511 O O . ARG A 1 820 ? -13.281 36.363 -9.507 1.00 90.19 820 ARG A O 1
ATOM 6518 N N . LEU A 1 821 ? -12.161 34.502 -8.937 1.00 93.19 821 LEU A N 1
ATOM 6519 C CA . LEU A 1 821 ? -11.819 34.045 -10.268 1.00 93.19 821 LEU A CA 1
ATOM 6520 C C . LEU A 1 821 ? -12.663 32.812 -10.593 1.00 93.19 821 LEU A C 1
ATOM 6522 O O . LEU A 1 821 ? -12.739 31.875 -9.800 1.00 93.19 821 LEU A O 1
ATOM 6526 N N . LYS A 1 822 ? -13.306 32.811 -11.762 1.00 95.56 822 LYS A N 1
ATOM 6527 C CA . LYS A 1 822 ? -14.063 31.662 -12.271 1.00 95.56 822 LYS A CA 1
ATOM 6528 C C . LYS A 1 822 ? -13.395 31.100 -13.523 1.00 95.56 822 LYS A C 1
ATOM 6530 O O . LYS A 1 822 ? -13.121 31.867 -14.441 1.00 95.56 822 LYS A O 1
ATOM 6535 N N . ILE A 1 823 ? -13.179 29.789 -13.567 1.00 97.44 823 ILE A N 1
ATOM 6536 C CA . ILE A 1 823 ? -12.689 29.033 -14.725 1.00 97.44 823 ILE A CA 1
ATOM 6537 C C . ILE A 1 823 ? -13.826 28.126 -15.194 1.00 97.44 823 ILE A C 1
ATOM 6539 O O . ILE A 1 823 ? -14.250 27.240 -14.459 1.00 97.44 823 ILE A O 1
ATOM 6543 N N . ASP A 1 824 ? -14.313 28.344 -16.405 1.00 97.62 824 ASP A N 1
ATOM 6544 C CA . ASP A 1 824 ? -15.347 27.539 -17.049 1.00 97.62 824 ASP A CA 1
ATOM 6545 C C . ASP A 1 824 ? -14.715 26.732 -18.185 1.00 97.62 824 ASP A C 1
ATOM 6547 O O . ASP A 1 824 ? -14.146 27.318 -19.100 1.00 97.62 824 ASP A O 1
ATOM 6551 N N . ILE A 1 825 ? -14.791 25.404 -18.120 1.00 97.56 825 ILE A N 1
ATOM 6552 C CA . ILE A 1 825 ? -14.238 24.470 -19.108 1.00 97.56 825 ILE A CA 1
ATOM 6553 C C . ILE A 1 825 ? -15.405 23.711 -19.737 1.00 97.56 825 ILE A C 1
ATOM 6555 O O . ILE A 1 825 ? -15.975 22.816 -19.112 1.00 97.56 825 ILE A O 1
ATOM 6559 N N . GLU A 1 826 ? -15.782 24.095 -20.952 1.00 96.62 826 GLU A N 1
ATOM 6560 C CA . GLU A 1 826 ? -16.920 23.545 -21.688 1.00 96.62 826 GLU A CA 1
ATOM 6561 C C . GLU A 1 826 ? -16.456 22.699 -22.875 1.00 96.62 826 GLU A C 1
ATOM 6563 O O . GLU A 1 826 ? -15.604 23.127 -23.654 1.00 96.62 826 GLU A O 1
ATOM 6568 N N . ASN A 1 827 ? -17.041 21.514 -23.038 1.00 94.69 827 ASN A N 1
ATOM 6569 C CA . ASN A 1 827 ? -16.794 20.630 -24.175 1.00 94.69 827 ASN A CA 1
ATOM 6570 C C . ASN A 1 827 ? -18.082 20.291 -24.925 1.00 94.69 827 ASN A C 1
ATOM 6572 O O . ASN A 1 827 ? -19.152 20.197 -24.326 1.00 94.69 827 ASN A O 1
ATOM 6576 N N . ASP A 1 828 ? -17.952 19.996 -26.216 1.00 92.69 828 ASP A N 1
ATOM 6577 C CA . ASP A 1 828 ? -19.051 19.538 -27.080 1.00 92.69 828 ASP A CA 1
ATOM 6578 C C . ASP A 1 828 ? -19.169 18.005 -27.197 1.00 92.69 828 ASP A C 1
ATOM 6580 O O . ASP A 1 828 ? -19.960 17.487 -27.973 1.00 92.69 828 ASP A O 1
ATOM 6584 N N . GLY A 1 829 ? -18.425 17.253 -26.381 1.00 87.38 829 GLY A N 1
ATOM 6585 C CA . GLY A 1 829 ? -18.490 15.785 -26.292 1.00 87.38 829 GLY A CA 1
ATOM 6586 C C . GLY A 1 829 ? -19.776 15.171 -25.711 1.00 87.38 829 GLY A C 1
ATOM 6587 O O . GLY A 1 829 ? -19.716 14.094 -25.120 1.00 87.38 829 GLY A O 1
ATOM 6588 N N . GLY A 1 830 ? -20.927 15.831 -25.849 1.00 86.81 830 GLY A N 1
ATOM 6589 C CA . GLY A 1 830 ? -22.221 15.360 -25.353 1.00 86.81 830 GLY A CA 1
ATOM 6590 C C . GLY A 1 830 ? -22.472 15.587 -23.855 1.00 86.81 830 GLY A C 1
ATOM 6591 O O . GLY A 1 830 ? -21.595 15.995 -23.094 1.00 86.81 830 GLY A O 1
ATOM 6592 N N . ASN A 1 831 ? -23.721 15.347 -23.440 1.00 89.69 831 ASN A N 1
ATOM 6593 C CA . ASN A 1 831 ? -24.182 15.557 -22.065 1.00 89.69 831 ASN A CA 1
ATOM 6594 C C . ASN A 1 831 ? -23.857 14.357 -21.164 1.00 89.69 831 ASN A C 1
ATOM 6596 O O . ASN A 1 831 ? -23.941 13.201 -21.579 1.00 89.69 831 ASN A O 1
ATOM 6600 N N . ILE A 1 832 ? -23.587 14.636 -19.891 1.00 90.12 832 ILE A N 1
ATOM 6601 C CA . ILE A 1 832 ? -23.439 13.636 -18.832 1.00 90.12 832 ILE A CA 1
ATOM 6602 C C . ILE A 1 832 ? -24.845 13.163 -18.410 1.00 90.12 832 ILE A C 1
ATOM 6604 O O . ILE A 1 832 ? -25.668 14.002 -18.044 1.00 90.12 832 ILE A O 1
ATOM 6608 N N . PRO A 1 833 ? -25.160 11.854 -18.419 1.00 89.38 833 PRO A N 1
ATOM 6609 C CA . PRO A 1 833 ? -26.450 11.356 -17.935 1.00 89.38 833 PRO A CA 1
ATOM 6610 C C . PRO A 1 833 ? -26.744 11.813 -16.499 1.00 89.38 833 PRO A C 1
ATOM 6612 O O . PRO A 1 833 ? -25.831 11.869 -15.679 1.00 89.38 833 PRO A O 1
ATOM 6615 N N . GLU A 1 834 ? -28.001 12.117 -16.174 1.00 86.50 834 GLU A N 1
ATOM 6616 C CA . GLU A 1 834 ? -28.386 12.734 -14.890 1.00 86.50 834 GLU A CA 1
ATOM 6617 C C . GLU A 1 834 ? -28.022 11.856 -13.675 1.00 86.50 834 GLU A C 1
ATOM 6619 O O . GLU A 1 834 ? -27.441 12.338 -12.699 1.00 86.50 834 GLU A O 1
ATOM 6624 N N . ASP A 1 835 ? -28.216 10.539 -13.801 1.00 84.75 835 ASP A N 1
ATOM 6625 C CA . ASP A 1 835 ? -27.806 9.545 -12.799 1.00 84.75 835 ASP A CA 1
ATOM 6626 C C . ASP A 1 835 ? -26.285 9.539 -12.567 1.00 84.75 835 ASP A C 1
ATOM 6628 O O . ASP A 1 835 ? -25.811 9.358 -11.445 1.00 84.75 835 ASP A O 1
ATOM 6632 N N . THR A 1 836 ? -25.510 9.771 -13.627 1.00 87.62 836 THR A N 1
ATOM 6633 C CA . THR A 1 836 ? -24.046 9.826 -13.592 1.00 87.62 836 THR A CA 1
ATOM 6634 C C . THR A 1 836 ? -23.572 11.157 -13.016 1.00 87.62 836 THR A C 1
ATOM 6636 O O . THR A 1 836 ? -22.674 11.163 -12.180 1.00 87.62 836 THR A O 1
ATOM 6639 N N . LEU A 1 837 ? -24.191 12.277 -13.408 1.00 88.94 837 LEU A N 1
ATOM 6640 C CA . LEU A 1 837 ? -23.824 13.638 -12.997 1.00 88.94 837 LEU A CA 1
ATOM 6641 C C . LEU A 1 837 ? -23.867 13.814 -11.473 1.00 88.94 837 LEU A C 1
ATOM 6643 O O . LEU A 1 837 ? -22.998 14.472 -10.909 1.00 88.94 837 LEU A O 1
ATOM 6647 N N . SER A 1 838 ? -24.826 13.173 -10.800 1.00 86.50 838 SER A N 1
ATOM 6648 C CA . SER A 1 838 ? -24.921 13.191 -9.333 1.00 86.50 838 SER A CA 1
ATOM 6649 C C . SER A 1 838 ? -23.776 12.454 -8.620 1.00 86.50 838 SER A C 1
ATOM 6651 O O . SER A 1 838 ? -23.539 12.700 -7.440 1.00 86.50 838 SER A O 1
ATOM 6653 N N . ARG A 1 839 ? -23.049 11.585 -9.337 1.00 88.12 839 ARG A N 1
ATOM 6654 C CA . ARG A 1 839 ? -22.049 10.652 -8.797 1.00 88.12 839 ARG A CA 1
ATOM 6655 C C . ARG A 1 839 ? -20.648 10.811 -9.385 1.00 88.12 839 ARG A C 1
ATOM 6657 O O . ARG A 1 839 ? -19.734 10.131 -8.937 1.00 88.12 839 ARG A O 1
ATOM 6664 N N . ILE A 1 840 ? -20.427 11.698 -10.362 1.00 89.19 840 ILE A N 1
ATOM 6665 C CA . ILE A 1 840 ? -19.108 11.852 -11.018 1.00 89.19 840 ILE A CA 1
ATOM 6666 C C . ILE A 1 840 ? -17.977 12.238 -10.058 1.00 89.19 840 ILE A C 1
ATOM 6668 O O . ILE A 1 840 ? -16.808 12.025 -10.371 1.00 89.19 840 ILE A O 1
ATOM 6672 N N . PHE A 1 841 ? -18.323 12.827 -8.914 1.00 90.31 841 PHE A N 1
ATOM 6673 C CA . PHE A 1 841 ? -17.381 13.193 -7.867 1.00 90.31 841 PHE A CA 1
ATOM 6674 C C . PHE A 1 841 ? -17.315 12.152 -6.746 1.00 90.31 841 PHE A C 1
ATOM 6676 O O . PHE A 1 841 ? -16.622 12.405 -5.772 1.00 90.31 841 PHE A O 1
ATOM 6683 N N . ASP A 1 842 ? -18.003 11.011 -6.846 1.00 84.06 842 ASP A N 1
ATOM 6684 C CA . ASP A 1 842 ? -17.874 9.923 -5.876 1.00 84.06 842 ASP A CA 1
ATOM 6685 C C . ASP A 1 842 ? -16.529 9.199 -6.066 1.00 84.06 842 ASP A C 1
ATOM 6687 O O . ASP A 1 842 ? -16.092 8.973 -7.201 1.00 84.06 842 ASP A O 1
ATOM 6691 N N . PRO A 1 843 ? -15.865 8.773 -4.979 1.00 79.75 843 PRO A N 1
ATOM 6692 C CA . PRO A 1 843 ? -14.624 8.019 -5.088 1.00 79.75 843 PRO A CA 1
ATOM 6693 C C . PRO A 1 843 ? -14.859 6.660 -5.765 1.00 79.75 843 PRO A C 1
ATOM 6695 O O . PRO A 1 843 ? -15.827 5.959 -5.466 1.00 79.75 843 PRO A O 1
ATOM 6698 N N . TYR A 1 844 ? -13.930 6.268 -6.643 1.00 76.88 844 TYR A N 1
ATOM 6699 C CA . TYR A 1 844 ? -13.944 5.025 -7.434 1.00 76.88 844 TYR A CA 1
ATOM 6700 C C . TYR A 1 844 ? -15.083 4.910 -8.456 1.00 76.88 844 TYR A C 1
ATOM 6702 O O . TYR A 1 844 ? -15.284 3.845 -9.043 1.00 76.88 844 TYR A O 1
ATOM 6710 N N . PHE A 1 845 ? -15.818 5.991 -8.711 1.00 81.50 845 PHE A N 1
ATOM 6711 C CA . PHE A 1 845 ? -16.868 5.998 -9.718 1.00 81.50 845 PHE A CA 1
ATOM 6712 C C . PHE A 1 845 ? -16.292 6.280 -11.111 1.00 81.50 845 PHE A C 1
ATOM 6714 O O . PHE A 1 845 ? -15.611 7.280 -11.338 1.00 81.50 845 PHE A O 1
ATOM 6721 N N . THR A 1 846 ? -16.562 5.399 -12.074 1.00 82.69 846 THR A N 1
ATOM 6722 C CA . THR A 1 846 ? -16.161 5.589 -13.472 1.00 82.69 846 THR A CA 1
ATOM 6723 C C . THR A 1 846 ? -17.178 4.971 -14.425 1.00 82.69 846 THR A C 1
ATOM 6725 O O . THR A 1 846 ? -17.806 3.964 -14.110 1.00 82.69 846 THR A O 1
ATOM 6728 N N . THR A 1 847 ? -17.337 5.583 -15.597 1.00 81.56 847 THR A N 1
ATOM 6729 C CA . THR A 1 847 ? -18.134 5.060 -16.717 1.00 81.56 847 THR A CA 1
ATOM 6730 C C . THR A 1 847 ? -17.272 4.371 -17.778 1.00 81.56 847 THR A C 1
ATOM 6732 O O . THR A 1 847 ? -17.806 3.866 -18.764 1.00 81.56 847 THR A O 1
ATOM 6735 N N . LYS A 1 848 ? -15.944 4.362 -17.597 1.00 78.06 848 LYS A N 1
ATOM 6736 C CA . LYS A 1 848 ? -14.993 3.733 -18.519 1.00 78.06 848 LYS A CA 1
ATOM 6737 C C . LYS A 1 848 ? -14.955 2.209 -18.306 1.00 78.06 848 LYS A C 1
ATOM 6739 O O . LYS A 1 848 ? -15.242 1.755 -17.196 1.00 78.06 848 LYS A O 1
ATOM 6744 N N . PRO A 1 849 ? -14.589 1.417 -19.332 1.00 74.06 849 PRO A N 1
ATOM 6745 C CA . PRO A 1 849 ? -14.391 -0.025 -19.203 1.00 74.06 849 PRO A CA 1
ATOM 6746 C C . PRO A 1 849 ? -13.419 -0.396 -18.074 1.00 74.06 849 PRO A C 1
ATOM 6748 O O . PRO A 1 849 ? -12.534 0.381 -17.702 1.00 74.06 849 PRO A O 1
ATOM 6751 N N . GLU A 1 850 ? -13.578 -1.604 -17.533 1.00 61.34 850 GLU A N 1
ATOM 6752 C CA . GLU A 1 850 ? -12.768 -2.109 -16.424 1.00 61.34 850 GLU A CA 1
ATOM 6753 C C . GLU A 1 850 ? -11.271 -2.095 -16.795 1.00 61.34 850 GLU A C 1
ATOM 6755 O O . GLU A 1 850 ? -10.850 -2.728 -17.761 1.00 61.34 850 GLU A O 1
ATOM 6760 N N . GLY A 1 851 ? -10.473 -1.324 -16.046 1.00 61.19 851 GLY A N 1
ATOM 6761 C CA . GLY A 1 851 ? -9.041 -1.116 -16.302 1.00 61.19 851 GLY A CA 1
ATOM 6762 C C . GLY A 1 851 ? -8.669 0.185 -17.032 1.00 61.19 851 GLY A C 1
ATOM 6763 O O . GLY A 1 851 ? -7.497 0.556 -17.011 1.00 61.19 851 GLY A O 1
ATOM 6764 N N . GLU A 1 852 ? -9.624 0.922 -17.611 1.00 63.34 852 GLU A N 1
ATOM 6765 C CA . GLU A 1 852 ? -9.358 2.188 -18.329 1.00 63.34 852 GLU A CA 1
ATOM 6766 C C . GLU A 1 852 ? -9.645 3.449 -17.493 1.00 63.34 852 GLU A C 1
ATOM 6768 O O . GLU A 1 852 ? -9.117 4.532 -17.769 1.00 63.34 852 GLU A O 1
ATOM 6773 N N . GLY A 1 853 ? -10.460 3.321 -16.443 1.00 65.56 853 GLY A N 1
ATOM 6774 C CA . GLY A 1 853 ? -10.785 4.397 -15.508 1.00 65.56 853 GLY A CA 1
ATOM 6775 C C . GLY A 1 853 ? -10.476 4.009 -14.068 1.00 65.56 853 GLY A C 1
ATOM 6776 O O . GLY A 1 853 ? -10.918 2.971 -13.591 1.00 65.56 853 GLY A O 1
ATOM 6777 N N . THR A 1 854 ? -9.748 4.862 -13.345 1.00 67.00 854 THR A N 1
ATOM 6778 C CA . THR A 1 854 ? -9.489 4.646 -11.911 1.00 67.00 854 THR A CA 1
ATOM 6779 C C . THR A 1 854 ? -10.641 5.110 -11.023 1.00 67.00 854 THR A C 1
ATOM 6781 O O . THR A 1 854 ? -10.716 4.716 -9.866 1.00 67.00 854 THR A O 1
ATOM 6784 N N . GLY A 1 855 ? -11.518 5.979 -11.539 1.00 74.88 855 GLY A N 1
ATOM 6785 C CA . GLY A 1 855 ? -12.633 6.578 -10.797 1.00 74.88 855 GLY A CA 1
ATOM 6786 C C . GLY A 1 855 ? -12.221 7.490 -9.634 1.00 74.88 855 GLY A C 1
ATOM 6787 O O . GLY A 1 855 ? -13.061 7.918 -8.854 1.00 74.88 855 GLY A O 1
ATOM 6788 N N . ILE A 1 856 ? -10.927 7.792 -9.498 1.00 79.06 856 ILE A N 1
ATOM 6789 C CA . ILE A 1 856 ? -10.385 8.612 -8.404 1.00 79.06 856 ILE A CA 1
ATOM 6790 C C . ILE A 1 856 ? -10.160 10.064 -8.858 1.00 79.06 856 ILE A C 1
ATOM 6792 O O . ILE A 1 856 ? -10.208 10.980 -8.043 1.00 79.06 856 ILE A O 1
ATOM 6796 N N . GLY A 1 857 ? -9.953 10.297 -10.160 1.00 83.00 857 GLY A N 1
ATOM 6797 C CA . GLY A 1 857 ? -9.544 11.597 -10.699 1.00 83.00 857 GLY A CA 1
ATOM 6798 C C . GLY A 1 857 ? -10.467 12.752 -10.303 1.00 83.00 857 GLY A C 1
ATOM 6799 O O . GLY A 1 857 ? -10.016 13.693 -9.659 1.00 83.00 857 GLY A O 1
ATOM 6800 N N . LEU A 1 858 ? -11.748 12.706 -10.693 1.00 89.25 858 LEU A N 1
ATOM 6801 C CA . LEU A 1 858 ? -12.688 13.812 -10.444 1.00 89.25 858 LEU A CA 1
ATOM 6802 C C . LEU A 1 858 ? -12.985 14.014 -8.951 1.00 89.25 858 LEU A C 1
ATOM 6804 O O . LEU A 1 858 ? -13.060 15.157 -8.508 1.00 89.25 858 LEU A O 1
ATOM 6808 N N . TYR A 1 859 ? -13.079 12.932 -8.171 1.00 87.62 859 TYR A N 1
ATOM 6809 C CA . TYR A 1 859 ? -13.174 13.000 -6.708 1.00 87.62 859 TYR A CA 1
ATOM 6810 C C . TYR A 1 859 ? -11.997 13.781 -6.106 1.00 87.62 859 TYR A C 1
ATOM 6812 O O . TYR A 1 859 ? -12.199 14.724 -5.344 1.00 87.62 859 TYR A O 1
ATOM 6820 N N . MET A 1 860 ? -10.765 13.463 -6.514 1.00 84.62 860 MET A N 1
ATOM 6821 C CA . MET A 1 860 ? -9.589 14.198 -6.045 1.00 84.62 860 MET A CA 1
ATOM 6822 C C . MET A 1 860 ? -9.541 15.625 -6.570 1.00 84.62 860 MET A C 1
ATOM 6824 O O . MET A 1 860 ? -9.109 16.515 -5.846 1.00 84.62 860 MET A O 1
ATOM 6828 N N . SER A 1 861 ? -10.012 15.871 -7.795 1.00 91.44 861 SER A N 1
ATOM 6829 C CA . SER A 1 861 ? -10.133 17.234 -8.305 1.00 91.44 861 SER A CA 1
ATOM 6830 C C . SER A 1 861 ? -11.056 18.086 -7.442 1.00 91.44 861 SER A C 1
ATOM 6832 O O . SER A 1 861 ? -10.768 19.259 -7.226 1.00 91.44 861 SER A O 1
ATOM 6834 N N . LYS A 1 862 ? -12.128 17.492 -6.910 1.00 91.69 862 LYS A N 1
ATOM 6835 C CA . LYS A 1 862 ? -13.029 18.166 -5.980 1.00 91.69 862 LYS A CA 1
ATOM 6836 C C . LYS A 1 862 ? -12.354 18.456 -4.640 1.00 91.69 862 LYS A C 1
ATOM 6838 O O . LYS A 1 862 ? -12.397 19.599 -4.214 1.00 91.69 862 LYS A O 1
ATOM 6843 N N . ILE A 1 863 ? -11.662 17.481 -4.044 1.00 87.69 863 ILE A N 1
ATOM 6844 C CA . ILE A 1 863 ? -10.900 17.676 -2.793 1.00 87.69 863 ILE A CA 1
ATOM 6845 C C . ILE A 1 863 ? -9.845 18.774 -2.944 1.00 87.69 863 ILE A C 1
ATOM 6847 O O . ILE A 1 863 ? -9.760 19.661 -2.106 1.00 87.69 863 ILE A O 1
ATOM 6851 N N . ILE A 1 864 ? -9.056 18.751 -4.020 1.00 88.62 864 ILE A N 1
ATOM 6852 C CA . ILE A 1 864 ? -8.013 19.760 -4.247 1.00 88.62 864 ILE A CA 1
ATOM 6853 C C . ILE A 1 864 ? -8.627 21.163 -4.303 1.00 88.62 864 ILE A C 1
ATOM 6855 O O . ILE A 1 864 ? -8.131 22.089 -3.669 1.00 88.62 864 ILE A O 1
ATOM 6859 N N . ILE A 1 865 ? -9.715 21.336 -5.053 1.00 93.12 865 ILE A N 1
ATOM 6860 C CA . ILE A 1 865 ? -10.338 22.653 -5.185 1.00 93.12 865 ILE A CA 1
ATOM 6861 C C . ILE A 1 865 ? -11.032 23.078 -3.886 1.00 93.12 865 ILE A C 1
ATOM 6863 O O . ILE A 1 865 ? -10.847 24.215 -3.469 1.00 93.12 865 ILE A O 1
ATOM 6867 N N . GLU A 1 866 ? -11.816 22.204 -3.255 1.00 92.31 866 GLU A N 1
ATOM 6868 C CA . GLU A 1 866 ? -12.653 22.556 -2.099 1.00 92.31 866 GLU A CA 1
ATOM 6869 C C . GLU A 1 866 ? -11.871 22.580 -0.778 1.00 92.31 866 GLU A C 1
ATOM 6871 O O . GLU A 1 866 ? -12.022 23.530 -0.017 1.00 92.31 866 GLU A O 1
ATOM 6876 N N . ASP A 1 867 ? -11.000 21.597 -0.525 1.00 85.69 867 ASP A N 1
ATOM 6877 C CA . ASP A 1 867 ? -10.300 21.442 0.758 1.00 85.69 867 ASP A CA 1
ATOM 6878 C C . ASP A 1 867 ? -8.893 22.070 0.763 1.00 85.69 867 ASP A C 1
ATOM 6880 O O . ASP A 1 867 ? -8.439 22.528 1.811 1.00 85.69 867 ASP A O 1
ATOM 6884 N N . HIS A 1 868 ? -8.164 22.073 -0.366 1.00 85.31 868 HIS A N 1
ATOM 6885 C CA . HIS A 1 868 ? -6.794 22.627 -0.410 1.00 85.31 868 HIS A CA 1
ATOM 6886 C C . HIS A 1 868 ? -6.740 24.094 -0.859 1.00 85.31 868 HIS A C 1
ATOM 6888 O O . HIS A 1 868 ? -5.772 24.790 -0.545 1.00 85.31 868 HIS A O 1
ATOM 6894 N N . MET A 1 869 ? -7.736 24.560 -1.619 1.00 87.44 869 MET A N 1
ATOM 6895 C CA . MET A 1 869 ? -7.766 25.913 -2.196 1.00 87.44 869 MET A CA 1
ATOM 6896 C C . MET A 1 869 ? -8.976 26.750 -1.758 1.00 87.44 869 MET A C 1
ATOM 6898 O O . MET A 1 869 ? -9.155 27.848 -2.286 1.00 87.44 869 MET A O 1
ATOM 6902 N N . ASP A 1 870 ? -9.799 26.248 -0.829 1.00 88.75 870 ASP A N 1
ATOM 6903 C CA . ASP A 1 870 ? -11.029 26.901 -0.346 1.00 88.75 870 ASP A CA 1
ATOM 6904 C C . ASP A 1 870 ? -11.960 27.371 -1.492 1.00 88.75 870 ASP A C 1
ATOM 6906 O O . ASP A 1 870 ? -12.619 28.413 -1.428 1.00 88.75 870 ASP A O 1
ATOM 6910 N N . GLY A 1 871 ? -11.975 26.618 -2.593 1.00 92.44 871 GLY A N 1
ATOM 6911 C CA . GLY A 1 871 ? -12.717 26.907 -3.813 1.00 92.44 871 GLY A CA 1
ATOM 6912 C C . GLY A 1 871 ? -13.998 26.088 -3.958 1.00 92.44 871 GLY A C 1
ATOM 6913 O O . GLY A 1 871 ? -14.494 25.462 -3.026 1.00 92.44 871 GLY A O 1
ATOM 6914 N N . LEU A 1 872 ? -14.552 26.086 -5.170 1.00 95.44 872 LEU A N 1
ATOM 6915 C CA . LEU A 1 872 ? -15.724 25.284 -5.524 1.00 95.44 872 LEU A CA 1
ATOM 6916 C C . LEU A 1 872 ? -15.572 24.689 -6.926 1.00 95.44 872 LEU A C 1
ATOM 6918 O O . LEU A 1 872 ? -15.318 25.433 -7.876 1.00 95.44 872 LEU A O 1
ATOM 6922 N N . LEU A 1 873 ? -15.791 23.377 -7.063 1.00 96.69 873 LEU A N 1
ATOM 6923 C CA . LEU A 1 873 ? -15.824 22.670 -8.348 1.00 96.69 873 LEU A CA 1
ATOM 6924 C C . LEU A 1 873 ? -17.225 22.101 -8.612 1.00 96.69 873 LEU A C 1
ATOM 6926 O O . LEU A 1 873 ? -17.721 21.256 -7.870 1.00 96.69 873 LEU A O 1
ATOM 6930 N N . VAL A 1 874 ? -17.853 22.531 -9.707 1.00 96.44 874 VAL A N 1
ATOM 6931 C CA . VAL A 1 874 ? -19.193 22.080 -10.125 1.00 96.44 874 VAL A CA 1
ATOM 6932 C C . VAL A 1 874 ? -19.148 21.571 -11.559 1.00 96.44 874 VAL A C 1
ATOM 6934 O O . VAL A 1 874 ? -18.401 22.098 -12.378 1.00 96.44 874 VAL A O 1
ATOM 6937 N N . ALA A 1 875 ? -19.975 20.577 -11.876 1.00 95.31 875 ALA A N 1
ATOM 6938 C CA . ALA A 1 875 ? -20.234 20.152 -13.245 1.00 95.31 875 ALA A CA 1
ATOM 6939 C C . ALA A 1 875 ? -21.720 20.304 -13.578 1.00 95.31 875 ALA A C 1
ATOM 6941 O O . ALA A 1 875 ? -22.580 20.046 -12.734 1.00 95.31 875 ALA A O 1
ATOM 6942 N N . GLN A 1 876 ? -22.025 20.690 -14.812 1.00 94.94 876 GLN A N 1
ATOM 6943 C CA . GLN A 1 876 ? -23.390 20.776 -15.322 1.00 94.94 876 GLN A CA 1
ATOM 6944 C C . GLN A 1 876 ? -23.429 20.491 -16.823 1.00 94.94 876 GLN A C 1
ATOM 6946 O O . GLN A 1 876 ? -22.448 20.711 -17.528 1.00 94.94 876 GLN A O 1
ATOM 6951 N N . ASN A 1 877 ? -24.580 20.051 -17.326 1.00 94.44 877 ASN A N 1
ATOM 6952 C CA . ASN A 1 877 ? -24.791 19.940 -18.767 1.00 94.44 877 ASN A CA 1
ATOM 6953 C C . ASN A 1 877 ? -25.158 21.298 -19.370 1.00 94.44 877 ASN A C 1
ATOM 6955 O O . ASN A 1 877 ? -25.894 22.083 -18.766 1.00 94.44 877 ASN A O 1
ATOM 6959 N N . THR A 1 878 ? -24.676 21.555 -20.579 1.00 91.50 878 THR A N 1
ATOM 6960 C CA . THR A 1 878 ? -25.032 22.720 -21.391 1.00 91.50 878 THR A CA 1
ATOM 6961 C C . THR A 1 878 ? -25.862 22.287 -22.600 1.00 91.50 878 THR A C 1
ATOM 6963 O O . THR A 1 878 ? -26.332 21.153 -22.691 1.00 91.50 878 THR A O 1
ATOM 6966 N N . LYS A 1 879 ? -26.120 23.213 -23.531 1.00 84.38 879 LYS A N 1
ATOM 6967 C CA . LYS A 1 879 ? -26.830 22.884 -24.779 1.00 84.38 879 LYS A CA 1
ATOM 6968 C C . LYS A 1 879 ? -25.978 22.041 -25.729 1.00 84.38 879 LYS A C 1
ATOM 6970 O O . LYS A 1 879 ? -26.535 21.383 -26.599 1.00 84.38 879 LYS A O 1
ATOM 6975 N N . THR A 1 880 ? -24.661 22.126 -25.586 1.00 79.56 880 THR A N 1
ATOM 6976 C CA . THR A 1 880 ? -23.670 21.563 -26.505 1.00 79.56 880 THR A CA 1
ATOM 6977 C C . THR A 1 880 ? -22.888 20.410 -25.886 1.00 79.56 880 THR A C 1
ATOM 6979 O O . THR A 1 880 ? -22.377 19.584 -26.630 1.00 79.56 880 THR A O 1
ATOM 6982 N N . GLY A 1 881 ? -22.835 20.296 -24.556 1.00 89.38 881 GLY A N 1
ATOM 6983 C CA . GLY A 1 881 ? -22.232 19.148 -23.885 1.00 89.38 881 GLY A CA 1
ATOM 6984 C C . GLY A 1 881 ? -22.124 19.335 -22.376 1.00 89.38 881 GLY A C 1
ATOM 6985 O O . GLY A 1 881 ? -23.129 19.506 -21.687 1.00 89.38 881 GLY A O 1
ATOM 6986 N N . ALA A 1 882 ? -20.907 19.311 -21.841 1.00 94.56 882 ALA A N 1
ATOM 6987 C CA . ALA A 1 882 ? -20.658 19.416 -20.405 1.00 94.56 882 ALA A CA 1
ATOM 6988 C C . ALA A 1 882 ? -19.797 20.638 -20.073 1.00 94.56 882 ALA A C 1
ATOM 6990 O O . ALA A 1 882 ? -18.883 20.988 -20.818 1.00 94.56 882 ALA A O 1
ATOM 6991 N N . LEU A 1 883 ? -20.083 21.268 -18.933 1.00 96.25 883 LEU A N 1
ATOM 6992 C CA . LEU A 1 883 ? -19.335 22.386 -18.371 1.00 96.25 883 LEU A CA 1
ATOM 6993 C C . LEU A 1 883 ? -18.840 22.029 -16.971 1.00 96.25 883 LEU A C 1
ATOM 6995 O O . LEU A 1 883 ? -19.641 21.711 -16.091 1.00 96.25 883 LEU A O 1
ATOM 6999 N N . PHE A 1 884 ? -17.536 22.175 -16.758 1.00 97.38 884 PHE A N 1
ATOM 7000 C CA . PHE A 1 884 ? -16.912 22.176 -15.439 1.00 97.38 884 PHE A CA 1
ATOM 7001 C C . PHE A 1 884 ? -16.562 23.609 -15.035 1.00 97.38 884 PHE A C 1
ATOM 7003 O O . PHE A 1 884 ? -15.858 24.308 -15.760 1.00 97.38 884 PHE A O 1
ATOM 7010 N N . SER A 1 885 ? -17.039 24.042 -13.871 1.00 97.25 885 SER A N 1
ATOM 7011 C CA . SER A 1 885 ? -16.813 25.377 -13.318 1.00 97.25 885 SER A CA 1
ATOM 7012 C C . SER A 1 885 ? -15.982 25.291 -12.041 1.00 97.25 885 SER A C 1
ATOM 7014 O O . SER A 1 885 ? -16.439 24.724 -11.048 1.00 97.25 885 SER A O 1
ATOM 7016 N N . ILE A 1 886 ? -14.800 25.906 -12.044 1.00 97.69 886 ILE A N 1
ATOM 7017 C CA . ILE A 1 886 ? -13.951 26.109 -10.863 1.00 97.69 886 ILE A CA 1
ATOM 7018 C C . ILE A 1 886 ? -14.100 27.562 -10.412 1.00 97.69 886 ILE A C 1
ATOM 7020 O O . ILE A 1 886 ? -13.931 28.481 -11.211 1.00 97.69 886 ILE A O 1
ATOM 7024 N N . THR A 1 887 ? -14.404 27.789 -9.138 1.00 95.69 887 THR A N 1
ATOM 7025 C CA . THR A 1 887 ? -14.423 29.127 -8.531 1.00 95.69 887 THR A CA 1
ATOM 7026 C C . THR A 1 887 ? -13.381 29.192 -7.427 1.00 95.69 887 THR A C 1
ATOM 7028 O O . THR A 1 887 ? -13.431 28.386 -6.505 1.00 95.69 887 THR A O 1
ATOM 7031 N N . LEU A 1 888 ? -12.465 30.153 -7.516 1.00 93.38 888 LEU A N 1
ATOM 7032 C CA . LEU A 1 888 ? -11.430 30.410 -6.516 1.00 93.38 888 LEU A CA 1
ATOM 7033 C C . LEU A 1 888 ? -11.606 31.824 -5.968 1.00 93.38 888 LEU A C 1
ATOM 7035 O O . LEU A 1 888 ? -11.767 32.777 -6.736 1.00 93.38 888 LEU A O 1
ATOM 7039 N N . THR A 1 889 ? -11.579 31.977 -4.650 1.00 86.38 889 THR A N 1
ATOM 7040 C CA . THR A 1 889 ? -11.564 33.293 -4.003 1.00 86.38 889 THR A CA 1
ATOM 7041 C C . THR A 1 889 ? -10.141 33.819 -3.920 1.00 86.38 889 THR A C 1
ATOM 7043 O O . THR A 1 889 ? -9.223 33.079 -3.575 1.00 86.38 889 THR A O 1
ATOM 7046 N N . TYR A 1 890 ? -9.955 35.105 -4.200 1.00 78.19 890 TYR A N 1
ATOM 7047 C CA . TYR A 1 890 ? -8.702 35.789 -3.902 1.00 78.19 890 TYR A CA 1
ATOM 7048 C C . TYR A 1 890 ? -8.975 36.827 -2.807 1.00 78.19 890 TYR A C 1
ATOM 7050 O O . TYR A 1 890 ? -9.805 37.718 -2.972 1.00 78.19 890 TYR A O 1
ATOM 7058 N N . ASN A 1 891 ? -8.328 36.665 -1.650 1.00 58.69 891 ASN A N 1
ATOM 7059 C CA . ASN A 1 891 ? -8.385 37.646 -0.567 1.00 58.69 891 ASN A CA 1
ATOM 7060 C C . ASN A 1 891 ? -7.451 38.815 -0.911 1.00 58.69 891 ASN A C 1
ATOM 7062 O O . ASN A 1 891 ? -6.305 38.577 -1.294 1.00 58.69 891 ASN A O 1
ATOM 7066 N N . ASN A 1 892 ? -7.941 40.051 -0.767 1.00 44.72 892 ASN A N 1
ATOM 7067 C CA . ASN A 1 892 ? -7.083 41.243 -0.728 1.00 44.72 892 ASN A CA 1
ATOM 7068 C C . ASN A 1 892 ? -6.159 41.221 0.491 1.00 44.72 892 ASN A C 1
ATOM 7070 O O . ASN A 1 892 ? -6.655 40.862 1.586 1.00 44.72 892 ASN A O 1
#

InterPro domains:
  IPR000014 PAS domain [PF13426] (369-471)
  IPR000014 PAS domain [PS50112] (354-401)
  IPR000014 PAS domain [PS50112] (482-555)
  IPR000014 PAS domain [SM00091] (356-424)
  IPR000014 PAS domain [SM00091] (484-550)
  IPR000014 PAS domain [TIGR00229] (352-479)
  IPR000014 PAS domain [TIGR00229] (482-607)
  IPR000014 PAS domain [cd00130] (366-469)
  IPR000014 PAS domain [cd00130] (493-597)
  IPR000700 PAS-associated, C-terminal [PS50113] (429-481)
  IPR000700 PAS-associated, C-terminal [PS50113] (557-609)
  IPR001610 PAC motif [SM00086] (430-472)
  IPR001610 PAC motif [SM00086] (558-600)
  IPR003594 Histidine kinase/HSP90-like ATPase domain [PF02518] (780-889)
  IPR003594 Histidine kinase/HSP90-like ATPase domain [SM00387] (776-892)
  IPR003661 Signal transduction histidine kinase, dimerisation/phosphoacceptor domain [cd00082] (646-711)
  IPR004358 Signal transduction histidine kinase-related protein, C-terminal [PR00344] (821-835)
  IPR004358 Signal transduction histidine kinase-related protein, C-terminal [PR00344] (839-849)
  IPR004358 Signal transduction histidine kinase-related protein, C-terminal [PR00344] (852-870)
  IPR004358 Signal transduction histidine kinase-related protein, C-terminal [PR00344] (876-889)

Nearest PDB structures (foldseek):
  8js5-assembly1_B  TM=3.939E-01  e=1.272E-10  Bradyrhizobium diazoefficiens USDA 110
  1y8p-assembly1_A-2  TM=6.080E-01  e=1.642E-07  Homo sapiens
  8egu-assembly1_A  TM=5.622E-01  e=2.133E-07  Rattus norvegicus
  4hoi-assembly1_A  TM=7.908E-01  e=4.655E-05  Mus musculus
  4hqa-assembly1_A  TM=7.910E-01  e=8.718E-05  Homo sapiens

pLDDT: mean 80.01, std 10.28, range [38.78, 97.69]

Sequence (892 aa):
MKPNKSLSRLFLVSFSLFLLLPLAAVVVIFLLNSYSSQEDSVSNRLNVIASSLTDRISSKLENPYKFLETVAEMTQEYGHEEPQMNSMLISGIKSFQIFEAIYILDSKGRILLFDSAYYKSYNKNDFIGIPLPEIATGTIADTKWSRAAISPLSNNMVVRAVVPFDGGYIVGDIGTDFISEMLAESVPDTNTVISITAPDGKIIASSIRSVTGSLANHPLLRHTGSFDPMMLKYKYMNEDRVGTIKTLKTPGWFLLYEQTAASAFVYFTQILTMNILSVVVLLAFSVFILFFIRAKLIVPMRLLTERSEMISQGMFIQFKDSEKGVFKELRTLYDSFEKMMITIDRREKELRDKEEYLRSVFDSTTTTGILIISMDDEPIIMDANVGTQIIFGYKLSELLGLPTAALIKELGNELSEMCKESRRTDVMVTKQLEMVKKNGLNFPVLCSVYPLFGSNGHIQGFICVCIDITEITRVQSELESEKERLDVTLRSIGEGVVAADKFGRITLVNSSAENILGQKYRFILGHNINEVLQVYDYETGKSLTERITDLSPKSNRTFRANMVTKDAGVITVFITSSAMTNNRGEIIGSVYVFRDITDRMKMEQELISRKKMLEDINKSLEKRVQEETEKRRKNEQMLFEQAKFAAMGQMISAIAHQWRQPLNALALYVQDIEDAHDSGEVDRNYLVSFASNAMRLIDHMSSTIDDFRNFFHSANSTEKVDVPSVILESLSLVTTQMRSQMINYKVQIKSGDKEQIYENRIPEDYTPINDITLNIFSSELKQVLLNIFQNAKDAIIDHRKSTGEKVGNLIITVTYKSDRLKIDIENDGGNIPEDTLSRIFDPYFTTKPEGEGTGIGLYMSKIIIEDHMDGLLVAQNTKTGALFSITLTYNN

Foldseek 3Di:
DPPDDPPLVVCLVVLCCVQVVVVVVVLVVCLVVLVVVLLVVLLVVQVVLLVVLLVVVLVLPVVLLVLLVVLQVCCQVPNDPDPVSVVSQVCSCVVSVQFQKKFDAFAQQFGPDMDGDPDPDDDRVVRGRPHDVCVNVVVCVPAQKAAFDQDPVPSATWIWGWDDHDGGIMITTGGLVVVLVSQLVSDPDPQKKKFKAALCQFTSHIVDPPDGDGCNVPPQSVCVVDPFDRWDFDADPNFTKIWTWDANPPRGIIMIIMGGPCVSCVVVVVVVVVSVVVSVVSVVVSVVVSVCCCVAPVVLVVVVVVVVVCVVVVHQDQDDVVSLPHDPVSNVVSVVVNVVSVVVVVVVVVVVVVVVVVLCVQQVDQQKKKFWWAPDLFIATQFIYNNNCNVQVHDRVRRGRDGPCQFAPDNDCVVVVQVVVQVVPQDKDWDFGFTAHPVGDTATWTKIKGFDADPVRDGGTIMIMIHGCVPVVPPPDPPPPPCPVVQVVLAVDQWWKWWAFPQQFTADTGPNVCVVQVHPPVVRGRDRNLVSWQWAAPPPRHTCSVVLQPQDPVRFDWHWTWTAHDPPGTFIKTKTKYFDADPVRHTGTIMMIIDTCRVVVVVVVVVVVVVVVVVVVVVVVVVVVVVVVVVVVVVLVVLVVVLLVVLVVVLVVVLVVVLVVLVVVLVVLVVVVVVCVVVVNDDPVSVVVSVVSNVVSVVVNVVLVVLSVVLSDWPPFFDWDDVVVLLLSLCVSCLVVCVVQQEKEKEWEDDPPDIDIDISDRDPDDDDPDPDTARAGSSLSSLLSNLVVVVLSVLLNVLCVVPVDRHWYWYWYWYDDPFKIKIKIDILSAADPPVCQVPLLPAQDDPDPDPPDRSSRNVSSQCRQCVRQVWGWHKDADPRYIMIMIMGTGDD

Organism: NCBI:txid1078050

Secondary structure (DSSP, 8-state):
------HHHHHHHHHHHHHHHHHHHHHHHHHHHHHHHHHHHHHHHHHHHHHHHHHHHHHHHHHHHHHHHHHHHHHHHH-SS-HHHHHHHHHHHHHHS-EEEEEEEETTSBEEEEEESS-SSS-GGGTTT-B-HHHHTTTTTT-SB---EE-TTT-SEEEEEEEEETTEEEEEEEEHHHHHHHHHHT-SSTTEEEEEE-TTSBEEEESSTT--SB-TT-GGGGGTTSSS---EEEEETTEEEEEEEEE-TTT--EEEEEEEHHHHTHHHHHHHHHHHHHHHHHHHHHHHHHHHHIIIIIHHHHHHHHHHHHHHTT---PPPGGGS-S-HHHHHHHHHHHHHHHHHHHHHHHHHHHHHHHHHHHHH-SSEEEEEE-SSSSPBEEEE-HHHHHHH---HHHHTT-BGGGGBSSS-THHHHHHHHHHHHSS-EEEEEEEE-TTS-EEEEEEEEEEEE-TTS-EEEEEEEEEE-TTGGGTSSSSHHHHHHHHHHHHT-SSEEEEEETTSBEEEE-HHHHHHHTS-HHHHTTSBHHHH--EEETTT--B-HHHHT---TT---EEEEEEE-SSS-EEEEEEEEEEEE-TTS-EEEEEEEEEE-HHHHHHHHHHHHHHHHHHHHHHHHHHHHHHHHHHHHHHHHHHHHHHHHHHHHHHHHHHHHHHHHHHHHHHHHHHHHHHHHHTT---HHHHHHHHHHHHHHHHHHHHHHHHHHHHT---SS-EEE-HHHHHHHHHHHHHHHHHHTTEEEEEEEEETTEEEEEES---SS---SSS--EEE-HHHHHHHHHHHHHHHHHHHHHHHHHH--S-EEEEEEEEEETTEEEEEEEE-S-PPPHHHHTTTTSTT---SPTTT--S-HHHHHHHIIIIISS-EEEEEE-SSSEEEEEEEE---